Protein AF-0000000085931329 (afdb_homodimer)

Solvent-accessible surface area (backbone atoms only — not comparable to full-atom values): 74551 Å² total; per-residue (Å²): 134,80,75,73,66,80,62,79,72,36,71,82,69,26,70,44,52,67,50,28,52,77,70,71,42,87,63,32,38,32,35,36,33,25,37,26,49,58,40,34,28,82,87,29,65,60,32,45,55,46,50,49,44,38,50,65,68,46,43,51,32,44,46,46,34,52,68,80,90,52,35,64,63,65,48,58,64,44,80,44,73,56,24,38,42,35,24,20,29,91,51,52,35,55,63,52,40,26,46,81,88,66,43,76,44,72,51,24,45,51,21,58,44,22,40,49,81,60,51,55,73,52,26,42,40,50,53,41,40,30,43,36,67,61,39,70,87,50,46,34,36,31,20,38,57,52,41,31,38,28,55,47,61,35,58,36,65,93,75,68,43,59,41,64,22,46,48,71,76,19,64,40,60,31,33,34,32,34,73,43,66,68,44,50,54,54,51,51,51,42,39,73,40,66,49,56,68,87,71,66,76,77,55,43,19,25,32,40,74,40,53,82,92,69,56,73,97,69,65,48,74,43,61,27,32,69,52,34,60,75,30,48,68,45,34,25,48,28,49,40,56,53,65,52,28,61,32,62,70,57,26,48,29,38,36,31,41,39,93,84,43,28,40,37,34,40,37,36,46,76,75,65,50,32,58,54,43,34,46,64,69,61,49,68,56,61,58,42,60,52,72,88,28,52,91,50,65,25,49,54,54,47,72,76,46,64,51,37,41,74,44,35,42,28,37,52,55,53,41,25,67,42,52,50,46,59,34,58,20,44,61,38,35,29,45,37,60,65,54,52,43,51,53,53,54,55,45,57,71,38,88,86,51,85,21,60,36,57,20,57,12,35,76,34,31,72,55,63,57,50,57,37,44,59,36,79,77,60,16,68,75,57,81,83,57,39,49,46,23,68,51,66,42,90,65,51,61,70,69,53,63,69,61,44,50,41,54,54,55,45,50,66,37,82,63,39,75,45,46,27,47,60,37,39,43,57,58,69,58,56,69,66,32,87,69,54,64,50,61,52,47,41,60,69,57,20,48,81,48,49,40,49,32,66,73,35,57,53,34,63,66,29,24,55,56,38,38,35,44,53,45,65,59,52,51,51,46,54,54,50,50,52,51,51,23,53,74,64,72,47,85,66,46,78,45,60,39,40,50,28,51,37,44,41,36,46,69,64,38,30,50,51,35,31,51,50,30,58,76,66,73,53,76,57,82,65,74,41,65,55,63,60,50,51,60,22,58,38,30,46,22,50,74,50,28,24,37,45,80,77,64,44,78,38,55,53,59,81,47,71,64,58,39,49,32,34,46,25,26,62,38,31,72,40,56,90,25,20,58,44,35,50,50,51,26,54,75,63,73,41,60,83,46,45,80,74,47,33,44,71,71,17,52,52,52,43,51,52,52,52,54,54,63,68,59,58,66,53,62,47,68,44,95,88,72,50,61,49,60,66,71,90,74,78,76,82,72,82,72,77,74,90,83,80,92,86,89,92,86,90,94,82,90,83,91,87,87,82,86,88,82,85,90,85,84,90,86,82,90,79,87,82,86,73,87,84,78,86,88,83,132,133,80,75,72,66,82,62,77,73,36,72,82,68,27,71,43,53,67,50,28,51,75,70,70,43,88,62,31,37,32,36,36,33,25,38,26,48,58,39,33,28,80,88,28,65,60,32,45,56,45,51,50,44,39,52,66,68,46,45,51,33,45,46,46,34,52,67,79,91,52,35,64,63,66,48,58,66,44,80,44,72,55,24,36,42,36,24,21,30,90,51,51,35,56,64,53,40,27,45,81,86,68,45,74,44,74,48,23,45,53,22,58,45,23,40,48,82,60,52,54,72,52,25,42,39,51,54,40,39,30,44,38,67,62,38,69,86,51,44,33,36,31,21,38,57,53,40,31,34,29,54,47,60,36,58,35,64,91,74,68,43,59,40,62,20,46,48,73,76,20,63,40,58,31,35,34,32,33,73,44,65,70,45,49,54,53,52,50,52,42,40,74,41,65,49,55,66,88,72,67,78,76,56,43,18,26,32,39,74,41,52,81,92,69,55,73,97,70,65,46,76,41,62,27,31,69,50,35,59,75,29,48,66,44,35,27,49,30,48,41,57,54,65,53,28,62,31,62,68,58,26,48,28,36,34,30,42,39,95,83,42,29,40,37,34,39,36,35,45,77,76,64,50,30,57,55,44,34,44,65,72,61,49,67,55,62,57,40,60,53,73,86,28,52,91,50,65,26,50,56,54,47,71,76,45,63,51,35,43,76,43,34,44,27,36,50,56,53,41,25,70,42,52,52,46,61,33,60,21,41,63,36,36,30,45,37,59,64,52,53,42,52,53,53,56,53,46,56,72,38,88,86,52,86,20,60,36,56,19,57,13,35,75,34,30,71,55,62,58,50,57,37,44,60,37,80,78,58,17,68,75,57,80,82,58,40,51,47,24,68,51,65,42,90,66,52,60,70,70,54,62,69,61,45,50,40,55,54,55,44,51,68,38,84,63,41,75,45,47,26,48,59,36,39,43,57,59,71,59,56,68,65,32,88,68,55,64,49,62,53,46,40,61,66,59,22,48,81,49,51,39,49,32,69,71,36,57,53,35,61,66,31,23,56,59,38,38,36,43,53,47,66,57,52,51,53,48,53,54,50,49,53,52,49,23,53,75,64,72,48,86,66,47,78,46,61,39,41,49,27,52,37,45,41,36,46,69,65,39,31,50,51,35,30,52,50,30,58,76,66,74,52,76,59,83,66,74,41,65,56,63,59,51,52,58,23,58,37,28,44,22,50,74,49,27,24,36,45,79,78,64,44,79,38,55,54,60,79,47,70,65,59,38,50,31,32,46,24,27,62,38,30,72,39,56,90,26,20,58,43,34,50,49,50,25,56,76,63,71,41,61,84,45,45,80,73,47,33,44,71,71,17,52,52,52,44,52,53,52,52,55,52,63,68,59,56,64,57,60,50,67,45,94,86,72,50,61,47,64,58,65,87,71,76,75,79,76,83,76,75,85,83,77,86,93,84,93,88,92,91,91,87,83,90,91,82,83,86,70,92,74,81,85,78,76,88,79,84,81,82,78,87,87,78,81,80,68,79,84,86,132

Structure (mmCIF, N/CA/C/O backbone):
data_AF-0000000085931329-model_v1
#
loop_
_entity.id
_entity.type
_entity.pdbx_description
1 polymer 'UPF0313 protein'
#
loop_
_atom_site.group_PDB
_atom_site.id
_atom_site.type_symbol
_atom_site.label_atom_id
_atom_site.label_alt_id
_atom_site.label_comp_id
_atom_site.label_asym_id
_atom_site.label_entity_id
_atom_site.label_seq_id
_atom_site.pdbx_PDB_ins_code
_atom_site.Cartn_x
_atom_site.Cartn_y
_atom_site.Cartn_z
_atom_site.occupancy
_atom_site.B_iso_or_equiv
_atom_site.auth_seq_id
_atom_site.auth_comp_id
_atom_site.auth_asym_id
_atom_site.auth_atom_id
_atom_site.pdbx_PDB_model_num
ATOM 1 N N . MET A 1 1 ? -0.007 -14.375 39.75 1 17.78 1 MET A N 1
ATOM 2 C CA . MET A 1 1 ? -0.161 -13.125 39 1 17.78 1 MET A CA 1
ATOM 3 C C . MET A 1 1 ? 0.103 -13.344 37.531 1 17.78 1 MET A C 1
ATOM 5 O O . MET A 1 1 ? 1.24 -13.594 37.125 1 17.78 1 MET A O 1
ATOM 9 N N . ASN A 1 2 ? -0.787 -14.07 36.844 1 18.77 2 ASN A N 1
ATOM 10 C CA . ASN A 1 2 ? -0.833 -14.742 35.562 1 18.77 2 ASN A CA 1
ATOM 11 C C . ASN A 1 2 ? -0.604 -13.758 34.406 1 18.77 2 ASN A C 1
ATOM 13 O O . ASN A 1 2 ? -1.369 -12.805 34.25 1 18.77 2 ASN A O 1
ATOM 17 N N . LYS A 1 3 ? 0.726 -13.562 34.156 1 25 3 LYS A N 1
ATOM 18 C CA . LYS A 1 3 ? 1.274 -12.727 33.094 1 25 3 LYS A CA 1
ATOM 19 C C . LYS A 1 3 ? 0.466 -12.875 31.812 1 25 3 LYS A C 1
ATOM 21 O O . LYS A 1 3 ? 0.492 -13.922 31.172 1 25 3 LYS A O 1
ATOM 26 N N . THR A 1 4 ? -0.704 -12.297 31.891 1 25.03 4 THR A N 1
ATOM 27 C CA . THR A 1 4 ? -1.566 -12.266 30.719 1 25.03 4 THR A CA 1
ATOM 28 C C . THR A 1 4 ? -0.787 -11.797 29.5 1 25.03 4 THR A C 1
ATOM 30 O O . THR A 1 4 ? -0.376 -10.641 29.406 1 25.03 4 THR A O 1
ATOM 33 N N . THR A 1 5 ? 0.164 -12.609 29.156 1 28.8 5 THR A N 1
ATOM 34 C CA . THR A 1 5 ? 0.902 -12.438 27.906 1 28.8 5 THR A CA 1
ATOM 35 C C . THR A 1 5 ? -0.007 -11.898 26.797 1 28.8 5 THR A C 1
ATOM 37 O O . THR A 1 5 ? -1.126 -12.383 26.625 1 28.8 5 THR A O 1
ATOM 40 N N . CYS A 1 6 ? -0.047 -10.656 26.734 1 28.83 6 CYS A N 1
ATOM 41 C CA . CYS A 1 6 ? -0.714 -9.953 25.641 1 28.83 6 CYS A CA 1
ATOM 42 C C . CYS A 1 6 ? -0.571 -10.711 24.328 1 28.83 6 CYS A C 1
ATOM 44 O O . CYS A 1 6 ? 0.422 -10.555 23.625 1 28.83 6 CYS A O 1
ATOM 46 N N . THR A 1 7 ? -0.629 -12.023 24.391 1 33.56 7 THR A N 1
ATOM 47 C CA . THR A 1 7 ? -0.738 -12.711 23.094 1 33.56 7 THR A CA 1
ATOM 48 C C . THR A 1 7 ? -1.862 -12.117 22.266 1 33.56 7 THR A C 1
ATOM 50 O O . THR A 1 7 ? -3.031 -12.172 22.641 1 33.56 7 THR A O 1
ATOM 53 N N . ALA A 1 8 ? -1.689 -11.125 21.625 1 38.19 8 ALA A N 1
ATOM 54 C CA . ALA A 1 8 ? -2.605 -10.625 20.609 1 38.19 8 ALA A CA 1
ATOM 55 C C . ALA A 1 8 ? -3.27 -11.781 19.859 1 38.19 8 ALA A C 1
ATOM 57 O O . ALA A 1 8 ? -2.803 -12.18 18.797 1 38.19 8 ALA A O 1
ATOM 58 N N . TYR A 1 9 ? -3.277 -12.977 20.391 1 45.66 9 TYR A N 1
ATOM 59 C CA . TYR A 1 9 ? -4.059 -13.922 19.609 1 45.66 9 TYR A CA 1
ATOM 60 C C . TYR A 1 9 ? -5.426 -13.344 19.25 1 45.66 9 TYR A C 1
ATOM 62 O O . TYR A 1 9 ? -6.18 -12.938 20.125 1 45.66 9 TYR A O 1
ATOM 70 N N . THR A 1 10 ? -5.543 -12.898 17.891 1 61.56 10 THR A N 1
ATOM 71 C CA . THR A 1 10 ? -6.594 -12.297 17.094 1 61.56 10 THR A CA 1
ATOM 72 C C . THR A 1 10 ? -7.84 -13.172 17.078 1 61.56 10 THR A C 1
ATOM 74 O O . THR A 1 10 ? -7.742 -14.398 17.141 1 61.56 10 THR A O 1
ATOM 77 N N . GLU A 1 11 ? -8.898 -12.82 17.609 1 87.44 11 GLU A N 1
ATOM 78 C CA . GLU A 1 11 ? -10.203 -13.477 17.547 1 87.44 11 GLU A CA 1
ATOM 79 C C . GLU A 1 11 ? -10.711 -13.602 16.125 1 87.44 11 GLU A C 1
ATOM 81 O O . GLU A 1 11 ? -10.328 -12.812 15.25 1 87.44 11 GLU A O 1
ATOM 86 N N . PHE A 1 12 ? -11.344 -14.844 15.922 1 96.19 12 PHE A N 1
ATOM 87 C CA . PHE A 1 12 ? -12.008 -15.023 14.633 1 96.19 12 PHE A CA 1
ATOM 88 C C . PHE A 1 12 ? -13.016 -13.906 14.391 1 96.19 12 PHE A C 1
ATOM 90 O O . PHE A 1 12 ? -13.57 -13.344 15.336 1 96.19 12 PHE A O 1
ATOM 97 N N . LEU A 1 13 ? -13.219 -13.617 13.172 1 97.31 13 LEU A N 1
ATOM 98 C CA . LEU A 1 13 ? -14.281 -12.688 12.812 1 97.31 13 LEU A CA 1
ATOM 99 C C . LEU A 1 13 ? -15.656 -13.336 12.984 1 97.31 13 LEU A C 1
ATOM 101 O O . LEU A 1 13 ? -15.766 -14.562 12.977 1 97.31 13 LEU A O 1
ATOM 105 N N . PRO A 1 14 ? -16.703 -12.578 13.156 1 97.44 14 PRO A N 1
ATOM 106 C CA . PRO A 1 14 ? -18.031 -13.109 13.406 1 97.44 14 PRO A CA 1
ATOM 107 C C . PRO A 1 14 ? -18.531 -14.023 12.281 1 97.44 14 PRO A C 1
ATOM 109 O O . PRO A 1 14 ? -18.359 -13.703 11.102 1 97.44 14 PRO A O 1
ATOM 112 N N . ILE A 1 15 ? -19.109 -15.109 12.703 1 98.06 15 ILE A N 1
ATOM 113 C CA . ILE A 1 15 ? -19.703 -16.016 11.727 1 98.06 15 ILE A CA 1
ATOM 114 C C . ILE A 1 15 ? -21.203 -16.141 11.992 1 98.06 15 ILE A C 1
ATOM 116 O O . ILE A 1 15 ? -21.906 -16.891 11.297 1 98.06 15 ILE A O 1
ATOM 120 N N . CYS A 1 16 ? -21.688 -15.469 13.055 1 96.38 16 CYS A N 1
ATOM 121 C CA . CYS A 1 16 ? -23.109 -15.5 13.414 1 96.38 16 CYS A CA 1
ATOM 122 C C . CYS A 1 16 ? -23.5 -14.258 14.203 1 96.38 16 CYS A C 1
ATOM 124 O O . CYS A 1 16 ? -22.641 -13.43 14.531 1 96.38 16 CYS A O 1
ATOM 126 N N . ARG A 1 17 ? -24.766 -14.18 14.484 1 96.19 17 ARG A N 1
ATOM 127 C CA . ARG A 1 17 ? -25.281 -13.023 15.203 1 96.19 17 ARG A CA 1
ATOM 128 C C . ARG A 1 17 ? -24.75 -12.969 16.625 1 96.19 17 ARG A C 1
ATOM 130 O O . ARG A 1 17 ? -24.531 -11.883 17.172 1 96.19 17 ARG A O 1
ATOM 137 N N . GLU A 1 18 ? -24.562 -14.07 17.219 1 95.44 18 GLU A N 1
ATOM 138 C CA . GLU A 1 18 ? -24.031 -14.125 18.578 1 95.44 18 GLU A CA 1
ATOM 139 C C . GLU A 1 18 ? -22.641 -13.508 18.656 1 95.44 18 GLU A C 1
ATOM 141 O O . GLU A 1 18 ? -22.312 -12.797 19.609 1 95.44 18 GLU A O 1
ATOM 146 N N . ASP A 1 19 ? -21.844 -13.812 17.672 1 96.06 19 ASP A N 1
ATOM 147 C CA . ASP A 1 19 ? -20.516 -13.227 17.609 1 96.06 19 ASP A CA 1
ATOM 148 C C . ASP A 1 19 ? -20.578 -11.711 17.5 1 96.06 19 ASP A C 1
ATOM 150 O O . ASP A 1 19 ? -19.766 -11 18.094 1 96.06 19 ASP A O 1
ATOM 154 N N . MET A 1 20 ? -21.547 -11.258 16.688 1 95.69 20 MET A N 1
ATOM 155 C CA . MET A 1 20 ? -21.766 -9.82 16.516 1 95.69 20 MET A CA 1
ATOM 156 C C . MET A 1 20 ? -22.141 -9.164 17.844 1 95.69 20 MET A C 1
ATOM 158 O O . MET A 1 20 ? -21.594 -8.125 18.219 1 95.69 20 MET A O 1
ATOM 162 N N . ALA A 1 21 ? -23.016 -9.812 18.531 1 94.12 21 ALA A N 1
ATOM 163 C CA . ALA A 1 21 ? -23.5 -9.297 19.812 1 94.12 21 ALA A CA 1
ATOM 164 C C . ALA A 1 21 ? -22.359 -9.18 20.828 1 94.12 21 ALA A C 1
ATOM 166 O O . ALA A 1 21 ? -22.297 -8.219 21.594 1 94.12 21 ALA A O 1
ATOM 167 N N . ARG A 1 22 ? -21.516 -10.125 20.797 1 92 22 ARG A N 1
ATOM 168 C CA . ARG A 1 22 ? -20.375 -10.117 21.703 1 92 22 ARG A CA 1
ATOM 169 C C . ARG A 1 22 ? -19.484 -8.906 21.438 1 92 22 ARG A C 1
ATOM 171 O O . ARG A 1 22 ? -18.797 -8.43 22.344 1 92 22 ARG A O 1
ATOM 178 N N . ARG A 1 23 ? -19.562 -8.414 20.188 1 90.62 23 ARG A N 1
ATOM 179 C CA . ARG A 1 23 ? -18.75 -7.262 19.812 1 90.62 23 ARG A CA 1
ATOM 180 C C . ARG A 1 23 ? -19.562 -5.969 19.891 1 90.62 23 ARG A C 1
ATOM 182 O O . ARG A 1 23 ? -19.062 -4.898 19.547 1 90.62 23 ARG A O 1
ATOM 189 N N . GLY A 1 24 ? -20.859 -6.133 20.219 1 90 24 GLY A N 1
ATOM 190 C CA . GLY A 1 24 ? -21.734 -4.977 20.297 1 90 24 GLY A CA 1
ATOM 191 C C . GLY A 1 24 ? -22.156 -4.453 18.922 1 90 24 GLY A C 1
ATOM 192 O O . GLY A 1 24 ? -22.438 -3.266 18.766 1 90 24 GLY A O 1
ATOM 193 N N . TRP A 1 25 ? -22.031 -5.312 17.938 1 93.25 25 TRP A N 1
ATOM 194 C CA . TRP A 1 25 ? -22.375 -4.902 16.578 1 93.25 25 TRP A CA 1
ATOM 195 C C . TRP A 1 25 ? -23.828 -5.246 16.266 1 93.25 25 TRP A C 1
ATOM 197 O O . TRP A 1 25 ? -24.266 -6.379 16.484 1 93.25 25 TRP A O 1
ATOM 207 N N . ASP A 1 26 ? -24.562 -4.293 15.758 1 94.31 26 ASP A N 1
ATOM 208 C CA . ASP A 1 26 ? -25.938 -4.531 15.359 1 94.31 26 ASP A CA 1
ATOM 209 C C . ASP A 1 26 ? -26.047 -4.754 13.852 1 94.31 26 ASP A C 1
ATOM 211 O O . ASP A 1 26 ? -27.047 -5.285 13.367 1 94.31 26 ASP A O 1
ATOM 215 N N . GLU A 1 27 ? -25 -4.297 13.18 1 96.56 27 GLU A N 1
ATOM 216 C CA . GLU A 1 27 ? -24.969 -4.395 11.719 1 96.56 27 GLU A CA 1
ATOM 217 C C . GLU A 1 27 ? -23.531 -4.586 11.219 1 96.56 27 GLU A C 1
ATOM 219 O O . GLU A 1 27 ? -22.578 -4.156 11.875 1 96.56 27 GLU A O 1
ATOM 224 N N . LEU A 1 28 ? -23.438 -5.355 10.172 1 98.06 28 LEU A N 1
ATOM 225 C CA . LEU A 1 28 ? -22.141 -5.496 9.516 1 98.06 28 LEU A CA 1
ATOM 226 C C . LEU A 1 28 ? -22.031 -4.539 8.336 1 98.06 28 LEU A C 1
ATOM 228 O O . LEU A 1 28 ? -23.031 -4.195 7.707 1 98.06 28 LEU A O 1
ATOM 232 N N . ASP A 1 29 ? -20.828 -4.105 8.109 1 98.06 29 ASP A N 1
ATOM 233 C CA . ASP A 1 29 ? -20.562 -3.32 6.91 1 98.06 29 ASP A CA 1
ATOM 234 C C . ASP A 1 29 ? -20.469 -4.215 5.68 1 98.06 29 ASP A C 1
ATOM 236 O O . ASP A 1 29 ? -21.062 -3.92 4.645 1 98.06 29 ASP A O 1
ATOM 240 N N . PHE A 1 30 ? -19.719 -5.277 5.805 1 98.75 30 PHE A N 1
ATOM 241 C CA . PHE A 1 30 ? -19.516 -6.215 4.711 1 98.75 30 PHE A CA 1
ATOM 242 C C . PHE A 1 30 ? -19.594 -7.652 5.207 1 98.75 30 PHE A C 1
ATOM 244 O O . PHE A 1 30 ? -19.281 -7.93 6.367 1 98.75 30 PHE A O 1
ATOM 251 N N . VAL A 1 31 ? -19.984 -8.523 4.344 1 98.88 31 VAL A N 1
ATOM 252 C CA . VAL A 1 31 ? -19.891 -9.961 4.559 1 98.88 31 VAL A CA 1
ATOM 253 C C . VAL A 1 31 ? -18.984 -10.586 3.502 1 98.88 31 VAL A C 1
ATOM 255 O O . VAL A 1 31 ? -19.141 -10.32 2.307 1 98.88 31 VAL A O 1
ATOM 258 N N . VAL A 1 32 ? -18.031 -11.32 3.922 1 98.81 32 VAL A N 1
ATOM 259 C CA . VAL A 1 32 ? -17.141 -12.031 3.014 1 98.81 32 VAL A CA 1
ATOM 260 C C . VAL A 1 32 ? -17.547 -13.5 2.936 1 98.81 32 VAL A C 1
ATOM 262 O O . VAL A 1 32 ? -17.562 -14.195 3.953 1 98.81 32 VAL A O 1
ATOM 265 N N . VAL A 1 33 ? -17.859 -13.938 1.744 1 98.75 33 VAL A N 1
ATOM 266 C CA . VAL A 1 33 ? -18.344 -15.297 1.517 1 98.75 33 VAL A CA 1
ATOM 267 C C . VAL A 1 33 ? -17.266 -16.125 0.809 1 98.75 33 VAL A C 1
ATOM 269 O O . VAL A 1 33 ? -16.609 -15.625 -0.113 1 98.75 33 VAL A O 1
ATOM 272 N N . GLY A 1 34 ? -17.062 -17.359 1.241 1 97.69 34 GLY A N 1
ATOM 273 C CA . GLY A 1 34 ? -16.078 -18.234 0.606 1 97.69 34 GLY A CA 1
ATOM 274 C C . GLY A 1 34 ? -16.578 -19.641 0.412 1 97.69 34 GLY A C 1
ATOM 275 O O . GLY A 1 34 ? -17.438 -20.125 1.157 1 97.69 34 GLY A O 1
ATOM 276 N N . GLY A 1 35 ? -15.969 -20.312 -0.555 1 97.5 35 GLY A N 1
ATOM 277 C CA . GLY A 1 35 ? -16.344 -21.688 -0.834 1 97.5 35 GLY A CA 1
ATOM 278 C C . GLY A 1 35 ? -15.633 -22.688 0.055 1 97.5 35 GLY A C 1
ATOM 279 O O . GLY A 1 35 ? -15.977 -23.875 0.061 1 97.5 35 GLY A O 1
ATOM 280 N N . ASP A 1 36 ? -14.688 -22.25 0.856 1 98.06 36 ASP A N 1
ATOM 281 C CA . ASP A 1 36 ? -13.953 -23.109 1.78 1 98.06 36 ASP A CA 1
ATOM 282 C C . ASP A 1 36 ? -14.484 -22.969 3.205 1 98.06 36 ASP A C 1
A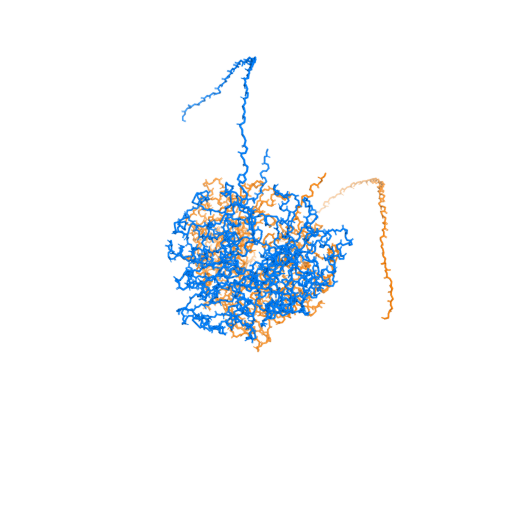TOM 284 O O . ASP A 1 36 ? -15.125 -21.969 3.533 1 98.06 36 ASP A O 1
ATOM 288 N N . ALA A 1 37 ? -14.18 -24 3.998 1 98.44 37 ALA A N 1
ATOM 289 C CA . ALA A 1 37 ? -14.359 -23.828 5.434 1 98.44 37 ALA A CA 1
ATOM 290 C C . ALA A 1 37 ? -13.539 -22.641 5.949 1 98.44 37 ALA A C 1
ATOM 292 O O . ALA A 1 37 ? -12.586 -22.219 5.297 1 98.44 37 ALA A O 1
ATOM 293 N N . TYR A 1 38 ? -13.977 -22.094 7.105 1 98.12 38 TYR A N 1
ATOM 294 C CA . TYR A 1 38 ? -13.312 -20.891 7.621 1 98.12 38 TYR A CA 1
ATOM 295 C C . TYR A 1 38 ? -11.969 -21.25 8.25 1 98.12 38 TYR A C 1
ATOM 297 O O . TYR A 1 38 ? -11.906 -21.734 9.383 1 98.12 38 TYR A O 1
ATOM 305 N N . VAL A 1 39 ? -10.914 -21.031 7.559 1 98.06 39 VAL A N 1
ATOM 306 C CA . VAL A 1 39 ? -9.539 -21.094 8.031 1 98.06 39 VAL A CA 1
ATOM 307 C C . VAL A 1 39 ? -8.922 -19.688 8.008 1 98.06 39 VAL A C 1
ATOM 309 O O . VAL A 1 39 ? -8.797 -19.078 6.949 1 98.06 39 VAL A O 1
ATOM 312 N N . ASP A 1 40 ? -8.633 -19.172 9.164 1 97.38 40 ASP A N 1
ATOM 313 C CA . ASP A 1 40 ? -8.094 -17.812 9.305 1 97.38 40 ASP A CA 1
ATOM 314 C C . ASP A 1 40 ? -6.574 -17.812 9.188 1 97.38 40 ASP A C 1
ATOM 316 O O . ASP A 1 40 ? -5.871 -17.625 10.188 1 97.38 40 ASP A O 1
ATOM 320 N N . HIS A 1 41 ? -6.125 -18.016 7.98 1 97.44 41 HIS A N 1
ATOM 321 C CA . HIS A 1 41 ? -4.715 -18.141 7.629 1 97.44 41 HIS A CA 1
ATOM 322 C C . HIS A 1 41 ? -4.395 -17.359 6.359 1 97.44 41 HIS A C 1
ATOM 324 O O . HIS A 1 41 ? -5.211 -17.297 5.438 1 97.44 41 HIS A O 1
ATOM 330 N N . PRO A 1 42 ? -3.215 -16.734 6.273 1 96.69 42 PRO A N 1
ATOM 331 C CA . PRO A 1 42 ? -2.895 -15.867 5.137 1 96.69 42 PRO A CA 1
ATOM 332 C C . PRO A 1 42 ? -2.709 -16.641 3.838 1 96.69 42 PRO A C 1
ATOM 334 O O . PRO A 1 42 ? -2.428 -16.062 2.793 1 96.69 42 PRO A O 1
ATOM 337 N N . SER A 1 43 ? -2.865 -17.938 3.809 1 96.56 43 SER A N 1
ATOM 338 C CA . SER A 1 43 ? -2.877 -18.719 2.578 1 96.56 43 SER A CA 1
ATOM 339 C C . SER A 1 43 ? -4.293 -18.875 2.033 1 96.56 43 SER A C 1
ATOM 341 O O . SER A 1 43 ? -4.492 -19.469 0.966 1 96.56 43 SER A O 1
ATOM 343 N N . PHE A 1 44 ? -5.246 -18.359 2.732 1 97.5 44 PHE A N 1
ATOM 344 C CA . PHE A 1 44 ? -6.641 -18.422 2.305 1 97.5 44 PHE A CA 1
ATOM 345 C C . PHE A 1 44 ? -7.145 -17.047 1.89 1 97.5 44 PHE A C 1
ATOM 347 O O . PHE A 1 44 ? -7.098 -16.109 2.678 1 97.5 44 PHE A O 1
ATOM 354 N N . GLY A 1 45 ? -7.691 -16.984 0.678 1 97.06 45 GLY A N 1
ATOM 355 C CA . GLY A 1 45 ? -8.156 -15.719 0.145 1 97.06 45 GLY A CA 1
ATOM 356 C C . GLY A 1 45 ? -9.234 -15.07 1.002 1 97.06 45 GLY A C 1
ATOM 357 O O . GLY A 1 45 ? -9.203 -13.859 1.228 1 97.06 45 GLY A O 1
ATOM 358 N N . THR A 1 46 ? -10.164 -15.852 1.529 1 97.94 46 THR A N 1
ATOM 359 C CA . THR A 1 46 ? -11.25 -15.344 2.371 1 97.94 46 THR A CA 1
ATOM 360 C C . THR A 1 46 ? -10.688 -14.672 3.623 1 97.94 46 THR A C 1
ATOM 362 O O . THR A 1 46 ? -11.164 -13.617 4.035 1 97.94 46 THR A O 1
ATOM 365 N N . ALA A 1 47 ? -9.68 -15.281 4.188 1 98.12 47 ALA A N 1
ATOM 366 C CA . ALA A 1 47 ? -9.062 -14.727 5.387 1 98.12 47 ALA A CA 1
ATOM 367 C C . ALA A 1 47 ? -8.344 -13.414 5.078 1 98.12 47 ALA A C 1
ATOM 369 O O . ALA A 1 47 ? -8.469 -12.445 5.828 1 98.12 47 ALA A O 1
ATOM 370 N N . ILE A 1 48 ? -7.637 -13.359 4 1 98 48 ILE A N 1
ATOM 371 C CA . ILE A 1 48 ? -6.879 -12.164 3.635 1 98 48 ILE A CA 1
ATOM 372 C C . ILE A 1 48 ? -7.832 -10.992 3.416 1 98 48 ILE A C 1
ATOM 374 O O . ILE A 1 48 ? -7.648 -9.914 3.99 1 98 48 ILE A O 1
ATOM 378 N N . ILE A 1 49 ? -8.859 -11.219 2.621 1 98.38 49 ILE A N 1
ATOM 379 C CA . ILE A 1 49 ? -9.773 -10.141 2.246 1 98.38 49 ILE A CA 1
ATOM 380 C C . ILE A 1 49 ? -10.555 -9.68 3.475 1 98.38 49 ILE A C 1
ATOM 382 O O . ILE A 1 49 ? -10.727 -8.477 3.688 1 98.38 49 ILE A O 1
ATOM 386 N N . SER A 1 50 ? -11.008 -10.57 4.32 1 98.38 50 SER A N 1
ATOM 387 C CA . SER A 1 50 ? -11.781 -10.195 5.5 1 98.38 50 SER A CA 1
ATOM 388 C C . SER A 1 50 ? -10.922 -9.438 6.508 1 98.38 50 SER A C 1
ATOM 390 O O . SER A 1 50 ? -11.359 -8.422 7.059 1 98.38 50 SER A O 1
ATOM 392 N N . ARG A 1 51 ? -9.703 -9.922 6.734 1 97.44 51 ARG A N 1
ATOM 393 C CA . ARG A 1 51 ? -8.805 -9.258 7.668 1 97.44 51 ARG A CA 1
ATOM 394 C C . ARG A 1 51 ? -8.406 -7.875 7.156 1 97.44 51 ARG A C 1
ATOM 396 O O . ARG A 1 51 ? -8.211 -6.949 7.945 1 97.44 51 ARG A O 1
ATOM 403 N N . LEU A 1 52 ? -8.227 -7.812 5.883 1 96.81 52 LEU A N 1
ATOM 404 C CA . LEU A 1 52 ? -7.891 -6.523 5.289 1 96.81 52 LEU A CA 1
ATOM 405 C C . LEU A 1 52 ? -9.023 -5.52 5.504 1 96.81 52 LEU A C 1
ATOM 407 O O . LEU A 1 52 ? -8.773 -4.359 5.848 1 96.81 52 LEU A O 1
ATOM 411 N N . LEU A 1 53 ? -10.258 -5.914 5.246 1 97.44 53 LEU A N 1
ATOM 412 C CA . LEU A 1 53 ? -11.414 -5.059 5.484 1 97.44 53 LEU A CA 1
ATOM 413 C C . LEU A 1 53 ? -11.508 -4.66 6.953 1 97.44 53 LEU A C 1
ATOM 415 O O . LEU A 1 53 ? -11.781 -3.502 7.27 1 97.44 53 LEU A O 1
ATOM 419 N N . GLU A 1 54 ? -11.25 -5.609 7.793 1 95.44 54 GLU A N 1
ATOM 420 C CA . GLU A 1 54 ? -11.227 -5.316 9.219 1 95.44 54 GLU A CA 1
ATOM 421 C C . GLU A 1 54 ? -10.156 -4.273 9.555 1 95.44 54 GLU A C 1
ATOM 423 O O . GLU A 1 54 ? -10.406 -3.346 10.32 1 95.44 54 GLU A O 1
ATOM 428 N N . ALA A 1 55 ? -9.008 -4.492 8.953 1 91.81 55 ALA A N 1
ATOM 429 C CA . ALA A 1 55 ? -7.895 -3.572 9.188 1 91.81 55 ALA A CA 1
ATOM 430 C C . ALA A 1 55 ? -8.25 -2.16 8.734 1 91.81 55 ALA A C 1
ATOM 432 O O . ALA A 1 55 ? -7.75 -1.179 9.289 1 91.81 55 ALA A O 1
ATOM 433 N N . GLU A 1 56 ? -9.078 -2.053 7.734 1 91.25 56 GLU A N 1
ATOM 434 C CA . GLU A 1 56 ? -9.523 -0.759 7.223 1 91.25 56 GLU A CA 1
ATOM 435 C C . GLU A 1 56 ? -10.609 -0.16 8.109 1 91.25 56 GLU A C 1
ATOM 437 O O . GLU A 1 56 ? -11.055 0.965 7.879 1 91.25 56 GLU A O 1
ATOM 442 N N . GLY A 1 57 ? -11.125 -0.962 9.164 1 87.56 57 GLY A N 1
ATOM 443 C CA . GLY A 1 57 ? -12.031 -0.425 10.156 1 87.56 57 GLY A CA 1
ATOM 444 C C . GLY A 1 57 ? -13.477 -0.846 9.938 1 87.56 57 GLY A C 1
ATOM 445 O O . GLY A 1 57 ? -14.375 -0.38 10.633 1 87.56 57 GLY A O 1
ATOM 446 N N . TYR A 1 58 ? -13.711 -1.733 9.039 1 94.75 58 TYR A N 1
ATOM 447 C CA . TYR A 1 58 ? -15.078 -2.15 8.75 1 94.75 58 TYR A CA 1
ATOM 448 C C . TYR A 1 58 ? -15.508 -3.285 9.672 1 94.75 58 TYR A C 1
ATOM 450 O O . TYR A 1 58 ? -14.672 -4.066 10.133 1 94.75 58 TYR A O 1
ATOM 458 N N . ARG A 1 59 ? -16.781 -3.279 9.992 1 95.81 59 ARG A N 1
ATOM 459 C CA . ARG A 1 59 ? -17.391 -4.438 10.648 1 95.81 59 ARG A CA 1
ATOM 460 C C . ARG A 1 59 ? -17.641 -5.559 9.648 1 95.81 59 ARG A C 1
ATOM 462 O O . ARG A 1 59 ? -18.5 -5.438 8.781 1 95.81 59 ARG A O 1
ATOM 469 N N . VAL A 1 60 ? -16.922 -6.707 9.844 1 98.19 60 VAL A N 1
ATOM 470 C CA . VAL A 1 60 ? -16.906 -7.73 8.805 1 98.19 60 VAL A CA 1
ATOM 471 C C . VAL A 1 60 ? -17.375 -9.062 9.383 1 98.19 60 VAL A C 1
ATOM 473 O O . VAL A 1 60 ? -17.016 -9.422 10.5 1 98.19 60 VAL A O 1
ATOM 476 N N . GLY A 1 61 ? -18.234 -9.711 8.688 1 98.56 61 GLY A N 1
ATOM 477 C CA . GLY A 1 61 ? -18.578 -11.102 8.961 1 98.56 61 GLY A CA 1
ATOM 478 C C . GLY A 1 61 ? -18.078 -12.062 7.898 1 98.56 61 GLY A C 1
ATOM 479 O O . GLY A 1 61 ? -17.906 -11.68 6.738 1 98.56 61 GLY A O 1
ATOM 480 N N . VAL A 1 62 ? -17.859 -13.305 8.305 1 98.62 62 VAL A N 1
ATOM 481 C CA . VAL A 1 62 ? -17.406 -14.328 7.371 1 98.62 62 VAL A CA 1
ATOM 482 C C . VAL A 1 62 ? -18.469 -15.406 7.219 1 98.62 62 VAL A C 1
ATOM 484 O O . VAL A 1 62 ? -18.922 -15.992 8.211 1 98.62 62 VAL A O 1
ATOM 487 N N . LEU A 1 63 ? -18.922 -15.586 6.062 1 98.62 63 LEU A N 1
ATOM 488 C CA . LEU A 1 63 ? -19.844 -16.656 5.703 1 98.62 63 LEU A CA 1
ATOM 489 C C . LEU A 1 63 ? -19.141 -17.734 4.902 1 98.62 63 LEU A C 1
ATOM 491 O O . LEU A 1 63 ? -19.094 -17.688 3.67 1 98.62 63 LEU A O 1
ATOM 495 N N . ALA A 1 64 ? -18.672 -18.75 5.594 1 98 64 ALA A N 1
ATOM 496 C CA . ALA A 1 64 ? -17.859 -19.797 4.977 1 98 64 ALA A CA 1
ATOM 497 C C . ALA A 1 64 ? -18.734 -21 4.602 1 98 64 ALA A C 1
ATOM 499 O O . ALA A 1 64 ? -19.453 -21.547 5.438 1 98 64 ALA A O 1
ATOM 500 N N . GLN A 1 65 ? -18.641 -21.375 3.361 1 96.88 65 GLN A N 1
ATOM 501 C CA . GLN A 1 65 ? -19.312 -22.547 2.822 1 96.88 65 GLN A CA 1
ATOM 502 C C . GLN A 1 65 ? -20.781 -22.562 3.215 1 96.88 65 GLN A C 1
ATOM 504 O O . GLN A 1 65 ? -21.266 -23.547 3.781 1 96.88 65 GLN A O 1
ATOM 509 N N . PRO A 1 66 ? -21.531 -21.625 2.818 1 97.5 66 PRO A N 1
ATOM 510 C CA . PRO A 1 66 ? -22.953 -21.594 3.152 1 97.5 66 PRO A CA 1
ATOM 511 C C . PRO A 1 66 ? -23.75 -22.672 2.436 1 97.5 66 PRO A C 1
ATOM 513 O O . PRO A 1 66 ? -23.328 -23.172 1.384 1 97.5 66 PRO A O 1
ATOM 516 N N . ARG A 1 67 ? -24.906 -22.969 3.043 1 94.81 67 ARG A N 1
ATOM 517 C CA . ARG A 1 67 ? -25.859 -23.812 2.322 1 94.81 67 ARG A CA 1
ATOM 518 C C . ARG A 1 67 ? -26.281 -23.156 1.011 1 94.81 67 ARG A C 1
ATOM 520 O O . ARG A 1 67 ? -26.375 -21.922 0.924 1 94.81 67 ARG A O 1
ATOM 527 N N . TYR A 1 68 ? -26.453 -24.031 -0.003 1 95.56 68 TYR A N 1
ATOM 528 C CA . TYR A 1 68 ? -26.641 -23.406 -1.311 1 95.56 68 TYR A CA 1
ATOM 529 C C . TYR A 1 68 ? -27.969 -23.844 -1.932 1 95.56 68 TYR A C 1
ATOM 531 O O . TYR A 1 68 ? -28.219 -23.594 -3.115 1 95.56 68 TYR A O 1
ATOM 539 N N . THR A 1 69 ? -28.828 -24.438 -1.147 1 94.56 69 THR A N 1
ATOM 540 C CA . THR A 1 69 ? -30.141 -24.844 -1.647 1 94.56 69 THR A CA 1
ATOM 541 C C . THR A 1 69 ? -31.125 -23.688 -1.557 1 94.56 69 THR A C 1
ATOM 543 O O . THR A 1 69 ? -32.188 -23.703 -2.201 1 94.56 69 THR A O 1
ATOM 546 N N . ASP A 1 70 ? -30.812 -22.734 -0.758 1 95.44 70 ASP A N 1
ATOM 547 C CA . ASP A 1 70 ? -31.578 -21.516 -0.611 1 95.44 70 ASP A CA 1
ATOM 548 C C . ASP A 1 70 ? -30.703 -20.359 -0.134 1 95.44 70 ASP A C 1
ATOM 550 O O . ASP A 1 70 ? -29.5 -20.547 0.096 1 95.44 70 ASP A O 1
ATOM 554 N N . CYS A 1 71 ? -31.25 -19.219 -0.012 1 97.38 71 CYS A N 1
ATOM 555 C CA . CYS A 1 71 ? -30.438 -18.047 0.284 1 97.38 71 CYS A CA 1
ATOM 556 C C . CYS A 1 71 ? -30.5 -17.703 1.767 1 97.38 71 CYS A C 1
ATOM 558 O O . CYS A 1 71 ? -30.141 -16.594 2.162 1 97.38 71 CYS A O 1
ATOM 560 N N . GLU A 1 72 ? -31 -18.547 2.703 1 97.38 72 GLU A N 1
ATOM 561 C CA . GLU A 1 72 ? -31.234 -18.234 4.109 1 97.38 72 GLU A CA 1
ATOM 562 C C . GLU A 1 72 ? -29.922 -17.938 4.836 1 97.38 72 GLU A C 1
ATOM 564 O O . GLU A 1 72 ? -29.875 -17.062 5.695 1 97.38 72 GLU A O 1
ATOM 569 N N . ASP A 1 73 ? -28.875 -18.688 4.535 1 97.75 73 ASP A N 1
ATOM 570 C CA . ASP A 1 73 ? -27.578 -18.453 5.18 1 97.75 73 ASP A CA 1
ATOM 571 C C . ASP A 1 73 ? -27.078 -17.031 4.91 1 97.75 7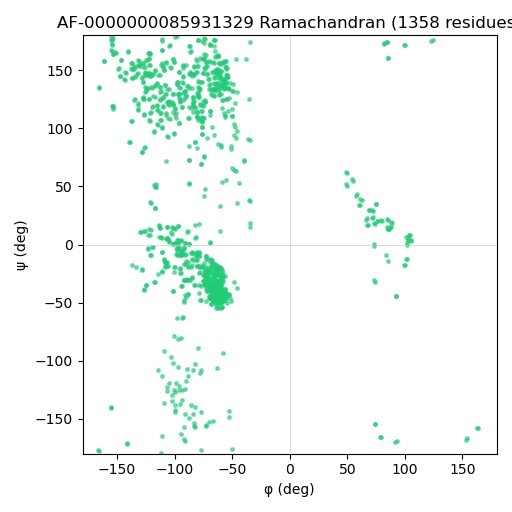3 ASP A C 1
ATOM 573 O O . ASP A 1 73 ? -26.359 -16.469 5.727 1 97.75 73 ASP A O 1
ATOM 577 N N . PHE A 1 74 ? -27.406 -16.484 3.812 1 98.44 74 PHE A N 1
ATOM 578 C CA . PHE A 1 74 ? -26.953 -15.148 3.432 1 98.44 74 PHE A CA 1
ATOM 579 C C . PHE A 1 74 ? -27.672 -14.078 4.246 1 98.44 74 PHE A C 1
ATOM 581 O O . PHE A 1 74 ? -27.25 -12.922 4.266 1 98.44 74 PHE A O 1
ATOM 588 N N . LYS A 1 75 ? -28.719 -14.477 4.938 1 97.88 75 LYS A N 1
ATOM 589 C CA . LYS A 1 75 ? -29.5 -13.555 5.758 1 97.88 75 LYS A CA 1
ATOM 590 C C . LYS A 1 75 ? -29.109 -13.672 7.23 1 97.88 75 LYS A C 1
ATOM 592 O O . LYS A 1 75 ? -29.609 -12.922 8.07 1 97.88 75 LYS A O 1
ATOM 597 N N . ARG A 1 76 ? -28.156 -14.523 7.535 1 96.06 76 ARG A N 1
ATOM 598 C CA . ARG A 1 76 ? -27.828 -14.914 8.898 1 96.06 76 ARG A CA 1
ATOM 599 C C . ARG A 1 76 ? -27.359 -13.719 9.711 1 96.06 76 ARG A C 1
ATOM 601 O O . ARG A 1 76 ? -27.594 -13.641 10.922 1 96.06 76 ARG A O 1
ATOM 608 N N . PHE A 1 77 ? -26.688 -12.742 9.133 1 97.31 77 PHE A N 1
ATOM 609 C CA . PHE A 1 77 ? -26.125 -11.586 9.82 1 97.31 77 PHE A CA 1
ATOM 610 C C . PHE A 1 77 ? -27.078 -10.406 9.789 1 97.31 77 PHE A C 1
ATOM 612 O O . PHE A 1 77 ? -26.844 -9.391 10.445 1 97.31 77 PHE A O 1
ATOM 619 N N . GLY A 1 78 ? -28.188 -10.539 8.992 1 96.88 78 GLY A N 1
ATOM 620 C CA . GLY A 1 78 ? -28.922 -9.367 8.539 1 96.88 78 GLY A CA 1
ATOM 621 C C . GLY A 1 78 ? -28.328 -8.742 7.285 1 96.88 78 GLY A C 1
ATOM 622 O O . GLY A 1 78 ? -27.297 -9.219 6.773 1 96.88 78 GLY A O 1
ATOM 623 N N . LYS A 1 79 ? -29.016 -7.762 6.766 1 97.69 79 LYS A N 1
ATOM 624 C CA . LYS A 1 79 ? -28.547 -7.078 5.559 1 97.69 79 LYS A CA 1
ATOM 625 C C . LYS A 1 79 ? -27.297 -6.262 5.836 1 97.69 79 LYS A C 1
ATOM 627 O O . LYS A 1 79 ? -27.312 -5.348 6.664 1 97.69 79 LYS A O 1
ATOM 632 N N . PRO A 1 80 ? -26.141 -6.641 5.223 1 98.12 80 PRO A N 1
ATOM 633 C CA . PRO A 1 80 ? -24.969 -5.785 5.402 1 98.12 80 PRO A CA 1
ATOM 634 C C . PRO A 1 80 ? -25.172 -4.379 4.848 1 98.12 80 PRO A C 1
ATOM 636 O O . PRO A 1 80 ? -25.906 -4.191 3.883 1 98.12 80 PRO A O 1
ATOM 639 N N . LYS A 1 81 ? -24.453 -3.467 5.332 1 97.75 81 LYS A N 1
ATOM 640 C CA . LYS A 1 81 ? -24.641 -2.059 4.996 1 97.75 81 LYS A CA 1
ATOM 641 C C . LYS A 1 81 ? -24.188 -1.767 3.57 1 97.75 81 LYS A C 1
ATOM 643 O O . LYS A 1 81 ? -24.828 -0.985 2.859 1 97.75 81 LYS A O 1
ATOM 648 N N . TYR A 1 82 ? -23.047 -2.387 3.158 1 98 82 TYR A N 1
ATOM 649 C CA . TYR A 1 82 ? -22.453 -1.94 1.903 1 98 82 TYR A CA 1
ATOM 650 C C . TYR A 1 82 ? -22.438 -3.066 0.877 1 98 82 TYR A C 1
ATOM 652 O O . TYR A 1 82 ? -22.422 -2.814 -0.33 1 98 82 TYR A O 1
ATOM 660 N N . GLY A 1 83 ? -22.297 -4.352 1.3 1 98.56 83 GLY A N 1
ATOM 661 C CA . GLY A 1 83 ? -22.391 -5.391 0.286 1 98.56 83 GLY A CA 1
ATOM 662 C C . GLY A 1 83 ? -21.641 -6.652 0.66 1 98.56 83 GLY A C 1
ATOM 663 O O . GLY A 1 83 ? -21.297 -6.859 1.828 1 98.56 83 GLY A O 1
ATOM 664 N N . PHE A 1 84 ? -21.453 -7.555 -0.373 1 98.81 84 PHE A N 1
ATOM 665 C CA . PHE A 1 84 ? -20.781 -8.844 -0.234 1 98.81 84 PHE A CA 1
ATOM 666 C C . PHE A 1 84 ? -19.5 -8.875 -1.055 1 98.81 84 PHE A C 1
ATOM 668 O O . PHE A 1 84 ? -19.453 -8.336 -2.162 1 98.81 84 PHE A O 1
ATOM 675 N N . PHE A 1 85 ? -18.484 -9.43 -0.493 1 98.88 85 PHE A N 1
ATOM 676 C CA . PHE A 1 85 ? -17.328 -9.93 -1.243 1 98.88 85 PHE A CA 1
ATOM 677 C C . PHE A 1 85 ? -17.359 -11.453 -1.316 1 98.88 85 PHE A C 1
ATOM 679 O O . PHE A 1 85 ? -17.406 -12.133 -0.286 1 98.88 85 PHE A O 1
ATOM 686 N N . ILE A 1 86 ? -17.344 -12 -2.537 1 98.81 86 ILE A N 1
ATOM 687 C CA . ILE A 1 86 ? -17.578 -13.438 -2.67 1 98.81 86 ILE A CA 1
ATOM 688 C C . ILE A 1 86 ? -16.422 -14.07 -3.451 1 98.81 86 ILE A C 1
ATOM 690 O O . ILE A 1 86 ? -15.969 -13.523 -4.457 1 98.81 86 ILE A O 1
ATOM 694 N N . GLY A 1 87 ? -15.922 -15.188 -2.988 1 97.38 87 GLY A N 1
ATOM 695 C CA . GLY A 1 87 ? -14.969 -16.047 -3.688 1 97.38 87 GLY A CA 1
ATOM 696 C C . GLY A 1 87 ? -15.367 -17.5 -3.674 1 97.38 87 GLY A C 1
ATOM 697 O O . GLY A 1 87 ? -16.031 -17.969 -2.744 1 97.38 87 GLY A O 1
ATOM 698 N N . GLY A 1 88 ? -14.852 -18.25 -4.59 1 96.25 88 GLY A N 1
ATOM 699 C CA . GLY A 1 88 ? -15.25 -19.641 -4.73 1 96.25 88 GLY A CA 1
ATOM 700 C C . GLY A 1 88 ? -14.391 -20.594 -3.922 1 96.25 88 GLY A C 1
ATOM 701 O O . GLY A 1 88 ? -14.695 -21.797 -3.83 1 96.25 88 GLY A O 1
ATOM 702 N N . GLY A 1 89 ? -13.305 -20.109 -3.359 1 95.5 89 GLY A N 1
ATOM 703 C CA . GLY A 1 89 ? -12.398 -20.953 -2.6 1 95.5 89 GLY A CA 1
ATOM 704 C C . GLY A 1 89 ? -10.977 -20.906 -3.107 1 95.5 89 GLY A C 1
ATOM 705 O O . GLY A 1 89 ? -10.688 -20.266 -4.113 1 95.5 89 GLY A O 1
ATOM 706 N N . ASN A 1 90 ? -10.062 -21.641 -2.357 1 95.06 90 ASN A N 1
ATOM 707 C CA . ASN A 1 90 ? -8.648 -21.641 -2.688 1 95.06 90 ASN A CA 1
ATOM 708 C C . ASN A 1 90 ? -8.359 -22.531 -3.896 1 95.06 90 ASN A C 1
ATOM 710 O O . ASN A 1 90 ? -7.297 -22.422 -4.516 1 95.06 90 ASN A O 1
ATOM 714 N N . VAL A 1 91 ? -9.266 -23.391 -4.168 1 94.38 91 VAL A N 1
ATOM 715 C CA . VAL A 1 91 ? -9.227 -24.219 -5.371 1 94.38 91 VAL A CA 1
ATOM 716 C C . VAL A 1 91 ? -10.523 -24.062 -6.156 1 94.38 91 VAL A C 1
ATOM 718 O O . VAL A 1 91 ? -11.578 -23.797 -5.578 1 94.38 91 VAL A O 1
ATOM 721 N N . ASP A 1 92 ? -10.391 -24.125 -7.457 1 95.38 92 ASP A N 1
ATOM 722 C CA . ASP A 1 92 ? -11.594 -24.125 -8.289 1 95.38 92 ASP A CA 1
ATOM 723 C C . ASP A 1 92 ? -12.57 -25.203 -7.852 1 95.38 92 ASP A C 1
ATOM 725 O O . ASP A 1 92 ? -12.172 -26.359 -7.629 1 95.38 92 ASP A O 1
ATOM 729 N N . SER A 1 93 ? -13.859 -24.922 -7.711 1 96.88 93 SER A N 1
ATOM 730 C CA . SER A 1 93 ? -14.844 -25.859 -7.191 1 96.88 93 SER A CA 1
ATOM 731 C C . SER A 1 93 ? -14.945 -27.094 -8.07 1 96.88 93 SER A C 1
ATOM 733 O O . SER A 1 93 ? -15.109 -28.203 -7.566 1 96.88 93 SER A O 1
ATOM 735 N N . MET A 1 94 ? -14.844 -26.922 -9.375 1 96.88 94 MET A N 1
ATOM 736 C CA . MET A 1 94 ? -14.938 -28.047 -10.289 1 96.88 94 MET A CA 1
ATOM 737 C C . MET A 1 94 ? -13.742 -28.984 -10.133 1 96.88 94 MET A C 1
ATOM 739 O O . MET A 1 94 ? -13.883 -30.203 -10.219 1 96.88 94 MET A O 1
ATOM 743 N N . VAL A 1 95 ? -12.562 -28.406 -9.93 1 95.12 95 VAL A N 1
ATOM 744 C CA . VAL A 1 95 ? -11.352 -29.188 -9.711 1 95.12 95 VAL A CA 1
ATOM 745 C C . VAL A 1 95 ? -11.43 -29.906 -8.367 1 95.12 95 VAL A C 1
ATOM 747 O O . VAL A 1 95 ? -10.961 -31.047 -8.234 1 95.12 95 VAL A O 1
ATOM 750 N N . SER A 1 96 ? -12.023 -29.266 -7.422 1 95.12 96 SER A N 1
ATOM 751 C CA . SER A 1 96 ? -12.203 -29.859 -6.105 1 95.12 96 SER A CA 1
ATOM 752 C C . SER A 1 96 ? -13.172 -31.047 -6.164 1 95.12 96 SER A C 1
ATOM 754 O O . SER A 1 96 ? -13.008 -32.031 -5.43 1 95.12 96 SER A O 1
ATOM 756 N N . HIS A 1 97 ? -14.117 -31.016 -6.996 1 96.31 97 HIS A N 1
ATOM 757 C CA . HIS A 1 97 ? -15.203 -31.984 -7.016 1 96.31 97 HIS A CA 1
ATOM 758 C C . HIS A 1 97 ? -14.875 -33.156 -7.941 1 96.31 97 HIS A C 1
ATOM 760 O O . HIS A 1 97 ? -15.344 -34.281 -7.723 1 96.31 97 HIS A O 1
ATOM 766 N N . TYR A 1 98 ? -14.078 -32.875 -9.008 1 95.5 98 TYR A N 1
ATOM 767 C CA . TYR A 1 98 ? -13.953 -33.875 -10.055 1 95.5 98 TYR A CA 1
ATOM 768 C C . TYR A 1 98 ? -12.492 -34.094 -10.43 1 95.5 98 TYR A C 1
ATOM 770 O O . TYR A 1 98 ? -11.703 -33.156 -10.445 1 95.5 98 TYR A O 1
ATOM 778 N N . SER A 1 99 ? -12.195 -35.312 -10.789 1 91.5 99 SER A N 1
ATOM 779 C CA . SER A 1 99 ? -10.922 -35.656 -11.43 1 91.5 99 SER A CA 1
ATOM 780 C C . SER A 1 99 ? -10.914 -35.188 -12.891 1 91.5 99 SER A C 1
ATOM 782 O O . SER A 1 99 ? -11.945 -34.781 -13.422 1 91.5 99 SER A O 1
ATOM 784 N N . VAL A 1 100 ? -9.844 -35.312 -13.492 1 90.5 100 VAL A N 1
ATOM 785 C CA . VAL A 1 100 ? -9.703 -34.969 -14.898 1 90.5 100 VAL A CA 1
ATOM 786 C C . VAL A 1 100 ? -10.648 -35.812 -15.75 1 90.5 100 VAL A C 1
ATOM 788 O O . VAL A 1 100 ? -11.164 -35.344 -16.766 1 90.5 100 VAL A O 1
ATOM 791 N N . ALA A 1 101 ? -10.891 -37.062 -15.328 1 88.31 101 ALA A N 1
ATOM 792 C CA . ALA A 1 101 ? -11.805 -37.969 -16.031 1 88.31 101 ALA A CA 1
ATOM 793 C C . ALA A 1 101 ? -13.25 -37.688 -15.648 1 88.31 101 ALA A C 1
ATOM 795 O O . ALA A 1 101 ? -14.148 -38.469 -15.961 1 88.31 101 ALA A O 1
ATOM 796 N N . LYS A 1 102 ? -13.492 -36.625 -14.867 1 91.94 102 LYS A N 1
ATOM 797 C CA . LYS A 1 102 ? -14.82 -36.156 -14.477 1 91.94 102 LYS A CA 1
ATOM 798 C C . LYS A 1 102 ? -15.484 -37.094 -13.492 1 91.94 102 LYS A C 1
ATOM 800 O O . LYS A 1 102 ? -16.703 -37.25 -13.508 1 91.94 102 LYS A O 1
ATOM 805 N N . ILE A 1 103 ? -14.609 -37.844 -12.812 1 92.12 103 ILE A N 1
ATOM 806 C CA . ILE A 1 103 ? -15.102 -38.688 -11.742 1 92.12 103 ILE A CA 1
ATOM 807 C C . ILE A 1 103 ? -15.211 -37.875 -10.445 1 92.12 103 ILE A C 1
ATOM 809 O O . ILE A 1 103 ? -14.266 -37.219 -10.039 1 92.12 103 ILE A O 1
ATOM 813 N N . ALA A 1 104 ? -16.25 -38 -9.758 1 94.38 104 ALA A N 1
ATOM 814 C CA . ALA A 1 104 ? -16.484 -37.25 -8.523 1 94.38 104 ALA A CA 1
ATOM 815 C C . ALA A 1 104 ? -15.531 -37.688 -7.426 1 94.38 104 ALA A C 1
ATOM 817 O O . ALA A 1 104 ? -15.289 -38.906 -7.246 1 94.38 104 ALA A O 1
ATOM 818 N N . ARG A 1 105 ? -14.961 -36.719 -6.762 1 93.81 105 ARG A N 1
ATOM 819 C CA . ARG A 1 105 ? -14.078 -37 -5.641 1 93.81 105 ARG A CA 1
ATOM 820 C C . ARG A 1 105 ? -14.867 -37.188 -4.348 1 93.81 105 ARG A C 1
ATOM 822 O O . ARG A 1 105 ? -15.859 -36.5 -4.125 1 93.81 105 ARG A O 1
ATOM 829 N N . ALA A 1 106 ? -14.359 -38.062 -3.551 1 92.81 106 ALA A N 1
ATOM 830 C CA . ALA A 1 106 ? -15.023 -38.344 -2.277 1 92.81 106 ALA A CA 1
ATOM 831 C C . ALA A 1 106 ? -14.523 -37.406 -1.188 1 92.81 106 ALA A C 1
ATOM 833 O O . ALA A 1 106 ? -15.211 -37.188 -0.186 1 92.81 106 ALA A O 1
ATOM 834 N N . GLU A 1 107 ? -13.453 -36.844 -1.393 1 95.12 107 GLU A N 1
ATOM 835 C CA . GLU A 1 107 ? -12.812 -36.031 -0.367 1 95.12 107 GLU A CA 1
ATOM 836 C C . GLU A 1 107 ? -12.633 -34.594 -0.845 1 95.12 107 GLU A C 1
ATOM 838 O O . GLU A 1 107 ? -12.492 -34.344 -2.045 1 95.12 107 GLU A O 1
ATOM 843 N N . ASP A 1 108 ? -12.727 -33.656 0.056 1 95.81 108 ASP A N 1
ATOM 844 C CA . ASP A 1 108 ? -12.445 -32.219 -0.117 1 95.81 108 ASP A CA 1
ATOM 845 C C . ASP A 1 108 ? -11.688 -31.672 1.082 1 95.81 108 ASP A C 1
ATOM 847 O O . ASP A 1 108 ? -12.281 -31.344 2.109 1 95.81 108 ASP A O 1
ATOM 851 N N . GLU A 1 109 ? -10.43 -31.422 0.879 1 96.5 109 GLU A N 1
ATOM 852 C CA . GLU A 1 109 ? -9.547 -31.062 1.979 1 96.5 109 GLU A CA 1
ATOM 853 C C . GLU A 1 109 ? -9.891 -29.672 2.533 1 96.5 109 GLU A C 1
ATOM 855 O O . GLU A 1 109 ? -9.477 -29.328 3.639 1 96.5 109 GLU A O 1
ATOM 860 N N . TYR A 1 110 ? -10.703 -28.906 1.841 1 97.56 110 TYR A N 1
ATOM 861 C CA . TYR A 1 110 ? -11.016 -27.547 2.244 1 97.56 110 TYR A CA 1
ATOM 862 C C . TYR A 1 110 ? -12.383 -27.469 2.91 1 97.56 110 TYR A C 1
ATOM 864 O O . TYR A 1 110 ? -12.969 -26.391 3.027 1 97.56 110 TYR A O 1
ATOM 872 N N . SER A 1 111 ? -12.906 -28.594 3.271 1 97.69 111 SER A N 1
ATOM 873 C CA . SER A 1 111 ? -14.203 -28.688 3.938 1 97.69 111 SER A CA 1
ATOM 874 C C . SER A 1 111 ? -14.078 -29.391 5.289 1 97.69 111 SER A C 1
ATOM 876 O O . SER A 1 111 ? -13.094 -30.078 5.547 1 97.69 111 SER A O 1
ATOM 878 N N . PRO A 1 112 ? -15.094 -29.172 6.156 1 97.44 112 PRO A N 1
ATOM 879 C CA . PRO A 1 112 ? -15.047 -29.812 7.477 1 97.44 112 PRO A CA 1
ATOM 880 C C . PRO A 1 112 ? -14.891 -31.328 7.398 1 97.44 112 PRO A C 1
ATOM 882 O O . PRO A 1 112 ? -15.617 -31.984 6.66 1 97.44 112 PRO A O 1
ATOM 885 N N . GLY A 1 113 ? -13.844 -31.797 8.086 1 96.69 113 GLY A N 1
ATOM 886 C CA . GLY A 1 113 ? -13.594 -33.219 8.141 1 96.69 113 GLY A CA 1
ATOM 887 C C . GLY A 1 113 ? -13.055 -33.781 6.836 1 96.69 113 GLY A C 1
ATOM 888 O O . GLY A 1 113 ? -12.859 -35 6.707 1 96.69 113 GLY A O 1
ATOM 889 N N . GLY A 1 114 ? -12.891 -32.969 5.902 1 96.62 114 GLY A N 1
ATOM 890 C CA . GLY A 1 114 ? -12.391 -33.406 4.613 1 96.62 114 GLY A CA 1
ATOM 891 C C . GLY A 1 114 ? -13.461 -34.062 3.756 1 96.62 114 GLY A C 1
ATOM 892 O O . GLY A 1 114 ? -13.148 -34.812 2.836 1 96.62 114 GLY A O 1
ATOM 893 N N . LYS A 1 115 ? -14.688 -33.812 4.004 1 95.12 115 LYS A N 1
ATOM 894 C CA . LYS A 1 115 ? -15.797 -34.469 3.324 1 95.12 115 LYS A CA 1
ATOM 895 C C . LYS A 1 115 ? -16.266 -33.656 2.123 1 95.12 115 LYS A C 1
ATOM 897 O O . LYS A 1 115 ? -16.375 -32.438 2.195 1 95.12 115 LYS A O 1
ATOM 9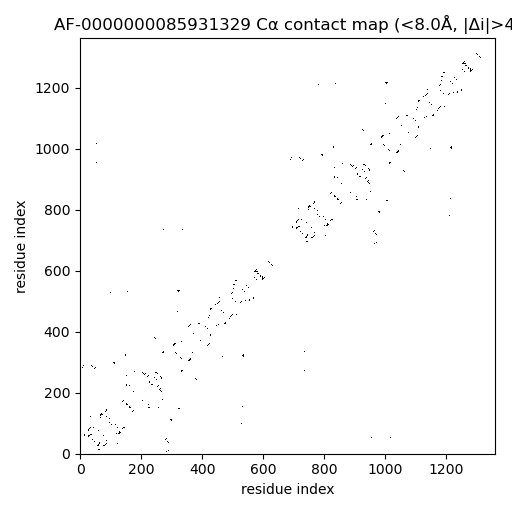02 N N . ALA A 1 116 ? -16.562 -34.375 1.078 1 94.69 116 ALA A N 1
ATOM 903 C CA . ALA A 1 116 ? -17.062 -33.719 -0.129 1 94.69 116 ALA A CA 1
ATOM 904 C C . ALA A 1 116 ? -18.531 -33.344 0.025 1 94.69 116 ALA A C 1
ATOM 906 O O . ALA A 1 116 ? -19.219 -33.812 0.938 1 94.69 116 ALA A O 1
ATOM 907 N N . GLY A 1 117 ? -18.938 -32.375 -0.85 1 92.75 117 GLY A N 1
ATOM 908 C CA . GLY A 1 117 ? -20.359 -32.062 -0.945 1 92.75 117 GLY A CA 1
ATOM 909 C C . GLY A 1 117 ? -20.75 -30.797 -0.219 1 92.75 117 GLY A C 1
ATOM 910 O O . GLY A 1 117 ? -21.906 -30.375 -0.255 1 92.75 117 GLY A O 1
ATOM 911 N N . ALA A 1 118 ? -19.812 -30.156 0.36 1 94.62 118 ALA A N 1
ATOM 912 C CA . ALA A 1 118 ? -20.125 -29 1.207 1 94.62 118 ALA A CA 1
ATOM 913 C C . ALA A 1 118 ? -20.25 -27.734 0.379 1 94.62 118 ALA A C 1
ATOM 915 O O . ALA A 1 118 ? -20.766 -26.719 0.862 1 94.62 118 ALA A O 1
ATOM 916 N N . ARG A 1 119 ? -19.859 -27.703 -0.841 1 94.81 119 ARG A N 1
ATOM 917 C CA . ARG A 1 119 ? -20 -26.547 -1.724 1 94.81 119 ARG A CA 1
ATOM 918 C C . ARG A 1 119 ? -20.594 -26.953 -3.07 1 94.81 119 ARG A C 1
ATOM 920 O O . ARG A 1 119 ? -20.469 -28.109 -3.477 1 94.81 119 ARG A O 1
ATOM 927 N N . PRO A 1 120 ? -21.234 -26.078 -3.766 1 97 120 PRO A N 1
ATOM 928 C CA . PRO A 1 120 ? -21.766 -26.391 -5.09 1 97 120 PRO A CA 1
ATOM 929 C C . PRO A 1 120 ? -20.719 -26.312 -6.191 1 97 120 PRO A C 1
ATOM 931 O O . PRO A 1 120 ? -19.625 -25.781 -5.977 1 97 120 PRO A O 1
ATOM 934 N N . ASP A 1 121 ? -21 -27 -7.305 1 96.31 121 ASP A N 1
ATOM 935 C CA . ASP A 1 121 ? -20.25 -26.719 -8.523 1 96.31 121 ASP A CA 1
ATOM 936 C C . ASP A 1 121 ? -20.328 -25.234 -8.883 1 96.31 121 ASP A C 1
ATOM 938 O O . ASP A 1 121 ? -21.375 -24.609 -8.727 1 96.31 121 ASP A O 1
ATOM 942 N N . ARG A 1 122 ? -19.156 -24.688 -9.32 1 97.06 122 ARG A N 1
ATOM 943 C CA . ARG A 1 122 ? -19.125 -23.266 -9.68 1 97.06 122 ARG A CA 1
ATOM 944 C C . ARG A 1 122 ? -19.625 -22.391 -8.539 1 97.06 122 ARG A C 1
ATOM 946 O O . ARG A 1 122 ? -20.531 -21.578 -8.734 1 97.06 122 ARG A O 1
ATOM 953 N N . SER A 1 123 ? -19.031 -22.562 -7.438 1 97.62 123 SER A N 1
ATOM 954 C CA . SER A 1 123 ? -19.484 -22.016 -6.168 1 97.62 123 SER A CA 1
ATOM 955 C C . SER A 1 123 ? -19.547 -20.484 -6.23 1 97.62 123 SER A C 1
ATOM 957 O O . SER A 1 123 ? -20.469 -19.875 -5.68 1 97.62 123 SER A O 1
ATOM 959 N N . ALA A 1 124 ? -18.578 -19.844 -6.863 1 97.75 124 ALA A N 1
ATOM 960 C CA . ALA A 1 124 ? -18.594 -18.375 -6.969 1 97.75 124 ALA A CA 1
ATOM 961 C C . ALA A 1 124 ? -19.875 -17.891 -7.629 1 97.75 124 ALA A C 1
ATOM 963 O O . ALA A 1 124 ? -20.484 -16.922 -7.172 1 97.75 124 ALA A O 1
ATOM 964 N N . THR A 1 125 ? -20.281 -18.547 -8.68 1 98.06 125 THR A N 1
ATOM 965 C CA . THR A 1 125 ? -21.484 -18.188 -9.406 1 98.06 125 THR A CA 1
ATOM 966 C C . THR A 1 125 ? -22.734 -18.422 -8.547 1 98.06 125 THR A C 1
ATOM 968 O O . THR A 1 125 ? -23.578 -17.547 -8.43 1 98.06 125 THR A O 1
ATOM 971 N N . VAL A 1 126 ? -22.812 -19.578 -7.969 1 98.38 126 VAL A N 1
ATOM 972 C CA . VAL A 1 126 ? -23.984 -19.953 -7.191 1 98.38 126 VAL A CA 1
ATOM 973 C C . VAL A 1 126 ? -24.141 -19.031 -5.984 1 98.38 126 VAL A C 1
ATOM 975 O O . VAL A 1 126 ? -25.234 -18.531 -5.707 1 98.38 126 VAL A O 1
ATOM 978 N N . TYR A 1 127 ? -23.094 -18.828 -5.246 1 98.62 127 TYR A N 1
ATOM 979 C CA . TYR A 1 127 ? -23.141 -17.984 -4.055 1 98.62 127 TYR A CA 1
ATOM 980 C C . TYR A 1 127 ? -23.5 -16.562 -4.414 1 98.62 127 TYR A C 1
ATOM 982 O O . TYR A 1 127 ? -24.188 -15.867 -3.65 1 98.62 127 TYR A O 1
ATOM 990 N N . THR A 1 128 ? -23.016 -16.031 -5.535 1 98.5 128 THR A N 1
ATOM 991 C CA . THR A 1 128 ? -23.391 -14.703 -5.996 1 98.5 128 THR A CA 1
ATOM 992 C C . THR A 1 128 ? -24.891 -14.617 -6.242 1 98.5 128 THR A C 1
ATOM 994 O O . THR A 1 128 ? -25.547 -13.664 -5.812 1 98.5 128 THR A O 1
ATOM 997 N N . LYS A 1 129 ? -25.438 -15.602 -6.906 1 98.5 129 LYS A N 1
ATOM 998 C CA . LYS A 1 129 ? -26.875 -15.641 -7.18 1 98.5 129 LYS A CA 1
ATOM 999 C C . LYS A 1 129 ? -27.688 -15.68 -5.887 1 98.5 129 LYS A C 1
ATOM 1001 O O . LYS A 1 129 ? -28.719 -15.016 -5.77 1 98.5 129 LYS A O 1
ATOM 1006 N N . LEU A 1 130 ? -27.219 -16.453 -4.969 1 98.56 130 LEU A N 1
ATOM 1007 C CA . LEU A 1 130 ? -27.906 -16.578 -3.691 1 98.56 130 LEU A CA 1
ATOM 1008 C C . LEU A 1 130 ? -27.844 -15.266 -2.918 1 98.56 130 LEU A C 1
ATOM 1010 O O . LEU A 1 130 ? -28.812 -14.883 -2.252 1 98.56 130 LEU A O 1
ATOM 1014 N N . ALA A 1 131 ? -26.703 -14.609 -2.938 1 98.69 131 ALA A N 1
ATOM 1015 C CA . ALA A 1 131 ? -26.578 -13.305 -2.301 1 98.69 131 ALA A CA 1
ATOM 1016 C C . ALA A 1 131 ? -27.562 -12.305 -2.914 1 98.69 131 ALA A C 1
ATOM 1018 O O . ALA A 1 131 ? -28.219 -11.547 -2.197 1 98.69 131 ALA A O 1
ATOM 1019 N N . LYS A 1 132 ? -27.641 -12.312 -4.277 1 98.25 132 LYS A N 1
ATOM 1020 C CA . LYS A 1 132 ? -28.547 -11.414 -5 1 98.25 132 LYS A CA 1
ATOM 1021 C C . LYS A 1 132 ? -30 -11.758 -4.715 1 98.25 132 LYS A C 1
ATOM 1023 O O . LYS A 1 132 ? -30.859 -10.875 -4.688 1 98.25 132 LYS A O 1
ATOM 1028 N N . GLU A 1 133 ? -30.297 -13.008 -4.547 1 98.12 133 GLU A N 1
ATOM 1029 C CA . GLU A 1 133 ? -31.641 -13.438 -4.164 1 98.12 133 GLU A CA 1
ATOM 1030 C C . GLU A 1 133 ? -32 -12.93 -2.768 1 98.12 133 GLU A C 1
ATOM 1032 O O . GLU A 1 133 ? -33.125 -12.469 -2.537 1 98.12 133 GLU A O 1
ATOM 1037 N N . ALA A 1 134 ? -31.047 -13.07 -1.857 1 98.44 134 ALA A N 1
ATOM 1038 C CA . ALA A 1 134 ? -31.281 -12.633 -0.485 1 98.44 134 ALA A CA 1
ATOM 1039 C C . ALA A 1 134 ? -31.469 -11.117 -0.421 1 98.44 134 ALA A C 1
ATOM 1041 O O . ALA A 1 134 ? -32.344 -10.625 0.288 1 98.44 134 ALA A O 1
ATOM 1042 N N . TYR A 1 135 ? -30.625 -10.406 -1.108 1 98.31 135 TYR A N 1
ATOM 1043 C CA . TYR A 1 135 ? -30.641 -8.945 -1.121 1 98.31 135 TYR A CA 1
ATOM 1044 C C . TYR A 1 135 ? -30.375 -8.406 -2.521 1 98.31 135 TYR A C 1
ATOM 1046 O O . TYR A 1 135 ? -29.25 -8.016 -2.836 1 98.31 135 TYR A O 1
ATOM 1054 N N . PRO A 1 136 ? -31.328 -8.211 -3.367 1 96.75 136 PRO A N 1
ATOM 1055 C CA . PRO A 1 136 ? -31.172 -7.883 -4.789 1 96.75 136 PRO A CA 1
ATOM 1056 C C . PRO A 1 136 ? -30.516 -6.531 -5.016 1 96.75 136 PRO A C 1
ATOM 1058 O O . PRO A 1 136 ? -29.859 -6.324 -6.043 1 96.75 136 PRO A O 1
ATOM 1061 N N . ASP A 1 137 ? -30.625 -5.625 -4.094 1 95.44 137 ASP A N 1
ATOM 1062 C CA . ASP A 1 137 ? -30.141 -4.262 -4.309 1 95.44 137 ASP A CA 1
ATOM 1063 C C . ASP A 1 137 ? -28.734 -4.078 -3.74 1 95.44 137 ASP A C 1
ATOM 1065 O O . ASP A 1 137 ? -28.125 -3.018 -3.904 1 95.44 137 ASP A O 1
ATOM 1069 N N . LEU A 1 138 ? -28.172 -5.07 -3.109 1 97.56 138 LEU A N 1
ATOM 1070 C CA . LEU A 1 138 ? -26.859 -4.926 -2.471 1 97.56 138 LEU A CA 1
ATOM 1071 C C . LEU A 1 138 ? -25.734 -5.254 -3.447 1 97.56 138 LEU A C 1
ATOM 1073 O O . LEU A 1 138 ? -25.844 -6.211 -4.223 1 97.56 138 LEU A O 1
ATOM 1077 N N . PRO A 1 139 ? -24.672 -4.422 -3.441 1 98.56 139 PRO A N 1
ATOM 1078 C CA . PRO A 1 139 ? -23.5 -4.707 -4.27 1 98.56 139 PRO A CA 1
ATOM 1079 C C . PRO A 1 139 ? -22.891 -6.074 -3.969 1 98.56 139 PRO A C 1
ATOM 1081 O O . PRO A 1 139 ? -22.766 -6.453 -2.803 1 98.56 139 PRO A O 1
ATOM 1084 N N . VAL A 1 140 ? -22.578 -6.816 -4.984 1 98.81 140 VAL A N 1
ATOM 1085 C CA . VAL A 1 140 ? -21.828 -8.07 -4.875 1 98.81 140 VAL A CA 1
ATOM 1086 C C . VAL A 1 140 ? -20.547 -7.977 -5.695 1 98.81 140 VAL A C 1
ATOM 1088 O O . VAL A 1 140 ? -20.594 -7.836 -6.918 1 98.81 140 VAL A O 1
ATOM 1091 N N . ILE A 1 141 ? -19.438 -7.996 -5.043 1 98.88 141 ILE A N 1
ATOM 1092 C CA . ILE A 1 141 ? -18.125 -8.008 -5.668 1 98.88 141 ILE A CA 1
ATOM 1093 C C . ILE A 1 141 ? -17.578 -9.43 -5.691 1 98.88 141 ILE A C 1
ATOM 1095 O O . ILE A 1 141 ? -17.359 -10.031 -4.637 1 98.88 141 ILE A O 1
ATOM 1099 N N . LEU A 1 142 ? -17.375 -9.922 -6.848 1 98.62 142 LEU A N 1
ATOM 1100 C CA . LEU A 1 142 ? -16.906 -11.289 -7.039 1 98.62 142 LEU A CA 1
ATOM 1101 C C . LEU A 1 142 ? -15.398 -11.328 -7.242 1 98.62 142 LEU A C 1
ATOM 1103 O O . LEU A 1 142 ? -14.859 -10.57 -8.055 1 98.62 142 LEU A O 1
ATOM 1107 N N . GLY A 1 143 ? -14.703 -12.211 -6.457 1 97.94 143 GLY A N 1
ATOM 1108 C CA . GLY A 1 143 ? -13.266 -12.352 -6.582 1 97.94 143 GLY A CA 1
ATOM 1109 C C . GLY A 1 143 ? -12.781 -13.781 -6.457 1 97.94 143 GLY A C 1
ATOM 1110 O O . GLY A 1 143 ? -13.578 -14.719 -6.559 1 97.94 143 GLY A O 1
ATOM 1111 N N . GLY A 1 144 ? -11.461 -13.938 -6.375 1 96.38 144 GLY A N 1
ATOM 1112 C CA . GLY A 1 144 ? -10.883 -15.258 -6.227 1 96.38 144 GLY A CA 1
ATOM 1113 C C . GLY A 1 144 ? -10.531 -15.914 -7.551 1 96.38 144 GLY A C 1
ATOM 1114 O O . GLY A 1 144 ? -10.609 -15.273 -8.602 1 96.38 144 GLY A O 1
ATOM 1115 N N . LEU A 1 145 ? -10.211 -17.156 -7.461 1 96.44 145 LEU A N 1
ATOM 1116 C CA . LEU A 1 145 ? -9.672 -17.906 -8.586 1 96.44 145 LEU A CA 1
ATOM 1117 C C . LEU A 1 145 ? -10.719 -18.062 -9.688 1 96.44 145 LEU A C 1
ATOM 1119 O O . LEU A 1 145 ? -10.438 -17.797 -10.859 1 96.44 145 LEU A O 1
ATOM 1123 N N . GLU A 1 146 ? -11.922 -18.438 -9.328 1 96.88 146 GLU A N 1
ATOM 1124 C CA . GLU A 1 146 ? -12.953 -18.688 -10.336 1 96.88 146 GLU A CA 1
ATOM 1125 C C . GLU A 1 146 ? -13.328 -17.406 -11.07 1 96.88 146 GLU A C 1
ATOM 1127 O O . GLU A 1 146 ? -13.484 -17.406 -12.289 1 96.88 146 GLU A O 1
ATOM 1132 N N . ALA A 1 147 ? -13.406 -16.344 -10.266 1 97 147 ALA A N 1
ATOM 1133 C CA . ALA A 1 147 ? -13.734 -15.047 -10.875 1 97 147 ALA A CA 1
ATOM 1134 C C . ALA A 1 147 ? -12.633 -14.602 -11.828 1 97 147 ALA A C 1
ATOM 1136 O O . ALA A 1 147 ? -12.914 -14.109 -12.922 1 97 147 ALA A O 1
ATOM 1137 N N . SER A 1 148 ? -11.438 -14.789 -11.43 1 97.38 148 SER A N 1
ATOM 1138 C CA . SER A 1 148 ? -10.297 -14.352 -12.219 1 97.38 148 SER A CA 1
ATOM 1139 C C . SER A 1 148 ? -10.188 -15.133 -13.523 1 97.38 148 SER A C 1
ATOM 1141 O O . SER A 1 148 ? -10 -14.555 -14.594 1 97.38 148 SER A O 1
ATOM 1143 N N . LEU A 1 149 ? -10.391 -16.422 -13.484 1 97.56 149 LEU A N 1
ATOM 1144 C CA . LEU A 1 149 ? -10.086 -17.297 -14.617 1 97.56 149 LEU A CA 1
ATOM 1145 C C . LEU A 1 149 ? -11.289 -17.391 -15.555 1 97.56 149 LEU A C 1
ATOM 1147 O O . LEU A 1 149 ? -11.156 -17.844 -16.703 1 97.56 149 LEU A O 1
ATOM 1151 N N . ARG A 1 150 ? -12.477 -16.969 -15.078 1 98.06 150 ARG A N 1
ATOM 1152 C CA . ARG A 1 150 ? -13.688 -17.047 -15.883 1 98.06 150 ARG A CA 1
ATOM 1153 C C . ARG A 1 150 ? -14.203 -15.656 -16.234 1 98.06 150 ARG A C 1
ATOM 1155 O O . ARG A 1 150 ? -15.359 -15.5 -16.641 1 98.06 150 ARG A O 1
ATOM 1162 N N . ARG A 1 151 ? -13.414 -14.648 -16.094 1 98 151 ARG A N 1
ATOM 1163 C CA . ARG A 1 151 ? -13.906 -13.281 -16.234 1 98 151 ARG A CA 1
ATOM 1164 C C . ARG A 1 151 ? -14.266 -12.969 -17.672 1 98 151 ARG A C 1
ATOM 1166 O O . ARG A 1 151 ? -15.062 -12.07 -17.938 1 98 151 ARG A O 1
ATOM 1173 N N . PHE A 1 152 ? -13.719 -13.656 -18.672 1 98.38 152 PHE A N 1
ATOM 1174 C CA . PHE A 1 152 ? -14.078 -13.562 -20.078 1 98.38 152 PHE A CA 1
ATOM 1175 C C . PHE A 1 152 ? -14.906 -14.773 -20.516 1 98.38 152 PHE A C 1
ATOM 1177 O O . PHE A 1 152 ? -15.094 -15.711 -19.734 1 98.38 152 PHE A O 1
ATOM 1184 N N . ALA A 1 153 ? -15.453 -14.664 -21.797 1 98.56 153 ALA A N 1
ATOM 1185 C CA . ALA A 1 153 ? -15.961 -15.906 -22.359 1 98.56 153 ALA A CA 1
ATOM 1186 C C . ALA A 1 153 ? -14.898 -17 -22.328 1 98.56 153 ALA A C 1
ATOM 1188 O O . ALA A 1 153 ? -13.742 -16.75 -22.672 1 98.56 153 ALA A O 1
ATOM 1189 N N . HIS A 1 154 ? -15.289 -18.234 -21.891 1 98.19 154 HIS A N 1
ATOM 1190 C CA . HIS A 1 154 ? -14.266 -19.234 -21.625 1 98.19 154 HIS A CA 1
ATOM 1191 C C . HIS A 1 154 ? -14.781 -20.641 -21.906 1 98.19 154 HIS A C 1
ATOM 1193 O O . HIS A 1 154 ? -15.977 -20.906 -21.781 1 98.19 154 HIS A O 1
ATOM 1199 N N . TYR A 1 155 ? -13.914 -21.516 -22.25 1 98.19 155 TYR A N 1
ATOM 1200 C CA . TYR A 1 155 ? -14.234 -22.922 -22.453 1 98.19 155 TYR A CA 1
ATOM 1201 C C . TYR A 1 155 ? -14.438 -23.641 -21.125 1 98.19 155 TYR A C 1
ATOM 1203 O O . TYR A 1 155 ? -13.578 -23.562 -20.234 1 98.19 155 TYR A O 1
ATOM 1211 N N . ASP A 1 156 ? -15.555 -24.219 -20.984 1 97.12 156 ASP A N 1
ATOM 1212 C CA . ASP A 1 156 ? -15.875 -25.062 -19.844 1 97.12 156 ASP A CA 1
ATOM 1213 C C . ASP A 1 156 ? -15.695 -26.547 -20.188 1 97.12 156 ASP A C 1
ATOM 1215 O O . ASP A 1 156 ? -16.484 -27.094 -20.953 1 97.12 156 ASP A O 1
ATOM 1219 N N . TYR A 1 157 ? -14.742 -27.125 -19.672 1 96.38 157 TYR A N 1
ATOM 1220 C CA . TYR A 1 157 ? -14.359 -28.516 -19.953 1 96.38 157 TYR A CA 1
ATOM 1221 C C . TYR A 1 157 ? -15.477 -29.469 -19.594 1 96.38 157 TYR A C 1
ATOM 1223 O O . TYR A 1 157 ? -15.742 -30.438 -20.312 1 96.38 157 TYR A O 1
ATOM 1231 N N . TRP A 1 158 ? -16.125 -29.312 -18.484 1 95 158 TRP A N 1
ATOM 1232 C CA . TRP A 1 158 ? -17.125 -30.234 -17.953 1 95 158 TRP A CA 1
ATOM 1233 C C . TRP A 1 158 ? -18.391 -30.203 -18.812 1 95 158 TRP A C 1
ATOM 1235 O O . TRP A 1 158 ? -19.047 -31.234 -19 1 95 158 TRP A O 1
ATOM 1245 N N . LEU A 1 159 ? -18.688 -29.062 -19.375 1 95.31 159 LEU A N 1
ATOM 1246 C CA . LEU A 1 159 ? -19.828 -28.922 -20.25 1 95.31 159 LEU A CA 1
ATOM 1247 C C . LEU A 1 159 ? -19.406 -29.016 -21.719 1 95.31 159 LEU A C 1
ATOM 1249 O O . LEU A 1 159 ? -20.25 -29.156 -22.609 1 95.31 159 LEU A O 1
ATOM 1253 N N . ASP A 1 160 ? -18.188 -29.016 -21.953 1 95.25 160 ASP A N 1
ATOM 1254 C CA . ASP A 1 160 ? -17.578 -29.031 -23.281 1 95.25 160 ASP A CA 1
ATOM 1255 C C . ASP A 1 160 ? -18.203 -27.953 -24.188 1 95.25 160 ASP A C 1
ATOM 1257 O O . ASP A 1 160 ? -18.656 -28.25 -25.297 1 95.25 160 ASP A O 1
ATOM 1261 N N . THR A 1 161 ? -18.25 -26.781 -23.672 1 97.19 161 THR A N 1
ATOM 1262 C CA . THR A 1 161 ? -18.781 -25.641 -24.406 1 97.19 161 THR A CA 1
ATOM 1263 C C . THR A 1 161 ? -18.172 -24.328 -23.891 1 97.19 161 THR A C 1
ATOM 1265 O O . THR A 1 161 ? -17.406 -24.328 -22.922 1 97.19 161 THR A O 1
ATOM 1268 N N . VAL A 1 162 ? -18.375 -23.281 -24.672 1 98.31 162 VAL A N 1
ATOM 1269 C CA . VAL A 1 162 ? -17.922 -21.953 -24.266 1 98.31 162 VAL A CA 1
ATOM 1270 C C . VAL A 1 162 ? -19.047 -21.234 -23.5 1 98.31 162 VAL A C 1
ATOM 1272 O O . VAL A 1 162 ? -20.188 -21.188 -23.969 1 98.31 162 VAL A O 1
ATOM 1275 N N . LEU A 1 163 ? -18.734 -20.781 -22.312 1 98.06 163 LEU A N 1
ATOM 1276 C CA . LEU A 1 163 ? -19.688 -20.031 -21.5 1 98.06 163 LEU A CA 1
ATOM 1277 C C . LEU A 1 163 ? -19.375 -18.531 -21.516 1 98.06 163 LEU A C 1
ATOM 1279 O O . LEU A 1 163 ? -18.234 -18.141 -21.812 1 98.06 163 LEU A O 1
ATOM 1283 N N . PRO A 1 164 ? -20.406 -17.688 -21.312 1 98.06 164 PRO A N 1
ATOM 1284 C CA . PRO A 1 164 ? -20.109 -16.25 -21.172 1 98.06 164 PRO A CA 1
ATOM 1285 C C . PRO A 1 164 ? -19.312 -15.93 -19.922 1 98.06 164 PRO A C 1
ATOM 1287 O O . PRO A 1 164 ? -19.016 -16.828 -19.125 1 98.06 164 PRO A O 1
ATOM 1290 N N . SER A 1 165 ? -18.953 -14.688 -19.797 1 98.44 165 SER A N 1
ATOM 1291 C CA . SER A 1 165 ? -18.25 -14.234 -18.609 1 98.44 165 SER A CA 1
ATOM 1292 C C . SER A 1 165 ? -19.016 -14.594 -17.328 1 98.44 165 SER A C 1
ATOM 1294 O O . SER A 1 165 ? -20.234 -14.523 -17.297 1 98.44 165 SER A O 1
ATOM 1296 N N . ILE A 1 166 ? -18.25 -14.914 -16.312 1 98.31 166 ILE A N 1
ATOM 1297 C CA . ILE A 1 166 ? -18.844 -15.195 -15.008 1 98.31 166 ILE A CA 1
ATOM 1298 C C . ILE A 1 166 ? -19.609 -13.977 -14.516 1 98.31 166 ILE A C 1
ATOM 1300 O O . ILE A 1 166 ? -20.531 -14.109 -13.703 1 98.31 166 ILE A O 1
ATOM 1304 N N . ALA A 1 167 ? -19.266 -12.812 -14.945 1 98 167 ALA A N 1
ATOM 1305 C CA . ALA A 1 167 ? -20.016 -11.602 -14.602 1 98 167 ALA A CA 1
ATOM 1306 C C . ALA A 1 167 ? -21.469 -11.703 -15.07 1 98 167 ALA A C 1
ATOM 1308 O O . ALA A 1 167 ? -22.391 -11.344 -14.336 1 98 167 ALA A O 1
ATOM 1309 N N . GLU A 1 168 ? -21.641 -12.117 -16.266 1 97 168 GLU A N 1
ATOM 1310 C CA . GLU A 1 168 ? -22.984 -12.25 -16.828 1 97 168 GLU A CA 1
ATOM 1311 C C . GLU A 1 168 ? -23.75 -13.391 -16.172 1 97 168 GLU A C 1
ATOM 1313 O O . GLU A 1 168 ? -24.906 -13.227 -15.781 1 97 168 GLU A O 1
ATOM 1318 N N . ASP A 1 169 ? -23.125 -14.477 -16.016 1 95.25 169 ASP A N 1
ATOM 1319 C CA . ASP A 1 169 ? -23.75 -15.695 -15.5 1 95.25 169 ASP A CA 1
ATOM 1320 C C . ASP A 1 169 ? -24.141 -15.539 -14.031 1 95.25 169 ASP A C 1
ATOM 1322 O O . ASP A 1 169 ? -25.156 -16.062 -13.594 1 95.25 169 ASP A O 1
ATOM 1326 N N . SER A 1 170 ? -23.328 -14.93 -13.258 1 97.62 170 SER A N 1
ATOM 1327 C CA . SER A 1 170 ? -23.516 -14.852 -11.812 1 97.62 170 SER A CA 1
ATOM 1328 C C . SER A 1 170 ? -24.391 -13.672 -11.43 1 97.62 170 SER A C 1
ATOM 1330 O O . SER A 1 170 ? -25.062 -13.695 -10.391 1 97.62 170 SER A O 1
ATOM 1332 N N . GLY A 1 171 ? -24.328 -12.641 -12.195 1 97.06 171 GLY A N 1
ATOM 1333 C CA . GLY A 1 171 ? -25.031 -11.422 -11.852 1 97.06 171 GLY A CA 1
ATOM 1334 C C . GLY A 1 171 ? -24.25 -10.516 -10.922 1 97.06 171 GLY A C 1
ATOM 1335 O O . GLY A 1 171 ? -24.797 -9.57 -10.352 1 97.06 171 GLY A O 1
ATOM 1336 N N . ALA A 1 172 ? -22.953 -10.781 -10.75 1 98.31 172 ALA A N 1
ATOM 1337 C CA . ALA A 1 172 ? -22.109 -9.922 -9.922 1 98.31 172 ALA A CA 1
ATOM 1338 C C . ALA A 1 172 ? -22.047 -8.508 -10.484 1 98.31 172 ALA A C 1
ATOM 1340 O O . ALA A 1 172 ? -22.094 -8.312 -11.703 1 98.31 172 ALA A O 1
ATOM 1341 N N . ASP A 1 173 ? -21.891 -7.52 -9.578 1 98.5 173 ASP A N 1
ATOM 1342 C CA . ASP A 1 173 ? -21.812 -6.125 -10.008 1 98.5 173 ASP A CA 1
ATOM 1343 C C . ASP A 1 173 ? -20.391 -5.762 -10.461 1 98.5 173 ASP A C 1
ATOM 1345 O O . ASP A 1 173 ? -20.219 -4.895 -11.32 1 98.5 173 ASP A O 1
ATOM 1349 N N . LEU A 1 174 ? -19.422 -6.344 -9.812 1 98.56 174 LEU A N 1
ATOM 1350 C CA . LEU A 1 174 ? -18 -6.117 -10.094 1 98.56 174 LEU A CA 1
ATOM 1351 C C . LEU A 1 174 ? -17.203 -7.402 -9.914 1 98.56 174 LEU A C 1
ATOM 1353 O O . LEU A 1 174 ? -17.5 -8.203 -9.031 1 98.56 174 LEU A O 1
ATOM 1357 N N . ILE A 1 175 ? -16.25 -7.555 -10.797 1 98.62 175 ILE A N 1
ATOM 1358 C CA . ILE A 1 175 ? -15.266 -8.617 -10.625 1 98.62 175 ILE A CA 1
ATOM 1359 C C . ILE A 1 175 ? -13.938 -8.016 -10.188 1 98.62 175 ILE A C 1
ATOM 1361 O O . ILE A 1 175 ? -13.438 -7.074 -10.797 1 98.62 175 ILE A O 1
ATOM 1365 N N . SER A 1 176 ? -13.461 -8.453 -9.094 1 98.44 176 SER A N 1
ATOM 1366 C CA . SER A 1 176 ? -12.086 -8.188 -8.688 1 98.44 176 SER A CA 1
ATOM 1367 C C . SER A 1 176 ? -11.164 -9.344 -9.062 1 98.44 176 SER A C 1
ATOM 1369 O O . SER A 1 176 ? -11.148 -10.375 -8.383 1 98.44 176 SER A O 1
ATOM 1371 N N . PHE A 1 177 ? -10.375 -9.125 -10.109 1 98 177 PHE A N 1
ATOM 1372 C CA . PHE A 1 177 ? -9.547 -10.234 -10.57 1 98 177 PHE A CA 1
ATOM 1373 C C . PHE A 1 177 ? -8.117 -10.086 -10.078 1 98 177 PHE A C 1
ATOM 1375 O O . PHE A 1 177 ? -7.688 -8.984 -9.727 1 98 177 PHE A O 1
ATOM 1382 N N . GLY A 1 178 ? -7.41 -11.266 -10.031 1 96.56 178 GLY A N 1
ATOM 1383 C CA . GLY A 1 178 ? -6.043 -11.258 -9.531 1 96.56 178 GLY A CA 1
ATOM 1384 C C . GLY A 1 178 ? -5.957 -11.109 -8.031 1 96.56 178 GLY A C 1
ATOM 1385 O O . GLY A 1 178 ? -6.828 -11.586 -7.297 1 96.56 178 GLY A O 1
ATOM 1386 N N . MET A 1 179 ? -4.82 -10.57 -7.598 1 96.56 179 MET A N 1
ATOM 1387 C CA . MET A 1 179 ? -4.656 -10.266 -6.18 1 96.56 179 MET A CA 1
ATOM 1388 C C . MET A 1 179 ? -5.469 -9.039 -5.785 1 96.56 179 MET A C 1
ATOM 1390 O O . MET A 1 179 ? -5.199 -7.934 -6.266 1 96.56 179 MET A O 1
ATOM 1394 N N . GLY A 1 180 ? -6.344 -9.172 -4.84 1 97.38 180 GLY A N 1
ATOM 1395 C CA . GLY A 1 180 ? -7.461 -8.242 -4.754 1 97.38 180 GLY A CA 1
ATOM 1396 C C . GLY A 1 180 ? -7.328 -7.254 -3.607 1 97.38 180 GLY A C 1
ATOM 1397 O O . GLY A 1 180 ? -8.281 -6.555 -3.27 1 97.38 180 GLY A O 1
ATOM 1398 N N . GLU A 1 181 ? -6.18 -7.059 -2.971 1 97.44 181 GLU A N 1
ATOM 1399 C CA . GLU A 1 181 ? -6.082 -6.238 -1.769 1 97.44 181 GLU A CA 1
ATOM 1400 C C . GLU A 1 181 ? -6.336 -4.766 -2.084 1 97.44 181 GLU A C 1
ATOM 1402 O O . GLU A 1 181 ? -7.168 -4.121 -1.438 1 97.44 181 GLU A O 1
ATOM 1407 N N . HIS A 1 182 ? -5.633 -4.223 -3.094 1 95.75 182 HIS A N 1
ATOM 1408 C CA . HIS A 1 182 ? -5.824 -2.822 -3.459 1 95.75 182 HIS A CA 1
ATOM 1409 C C . HIS A 1 182 ? -7.262 -2.562 -3.898 1 95.75 182 HIS A C 1
ATOM 1411 O O . HIS A 1 182 ? -7.859 -1.556 -3.516 1 95.75 182 HIS A O 1
ATOM 1417 N N . GLN A 1 183 ? -7.805 -3.432 -4.672 1 97.5 183 GLN A N 1
ATOM 1418 C CA . GLN A 1 183 ? -9.172 -3.324 -5.176 1 97.5 183 GLN A CA 1
ATOM 1419 C C . GLN A 1 183 ? -10.18 -3.305 -4.031 1 97.5 183 GLN A C 1
ATOM 1421 O O . GLN A 1 183 ? -11.078 -2.465 -4.008 1 97.5 183 GLN A O 1
ATOM 1426 N N . THR A 1 184 ? -9.992 -4.234 -3.146 1 98.06 184 THR A N 1
ATOM 1427 C CA . THR A 1 184 ? -10.914 -4.383 -2.025 1 98.06 184 THR A CA 1
ATOM 1428 C C . THR A 1 184 ? -10.969 -3.102 -1.198 1 98.06 184 THR A C 1
ATOM 1430 O O . THR A 1 184 ? -12.047 -2.611 -0.872 1 98.06 184 THR A O 1
ATOM 1433 N N . VAL A 1 185 ? -9.891 -2.568 -0.877 1 95.56 185 VAL A N 1
ATOM 1434 C CA . VAL A 1 185 ? -9.812 -1.365 -0.055 1 95.56 185 VAL A CA 1
ATOM 1435 C C . VAL A 1 185 ? -10.477 -0.198 -0.779 1 95.56 185 VAL A C 1
ATOM 1437 O O . VAL A 1 185 ? -11.266 0.542 -0.184 1 95.56 185 VAL A O 1
ATOM 1440 N N . GLU A 1 186 ? -10.117 -0.026 -2.037 1 93.75 186 GLU A N 1
ATOM 1441 C CA . GLU A 1 186 ? -10.641 1.091 -2.816 1 93.75 186 GLU A CA 1
ATOM 1442 C C . GLU A 1 186 ? -12.156 0.97 -3.002 1 93.75 186 GLU A C 1
ATOM 1444 O O . GLU A 1 186 ? -12.891 1.943 -2.818 1 93.75 186 GLU A O 1
ATOM 1449 N N . ILE A 1 187 ? -12.633 -0.219 -3.334 1 97.44 187 ILE A N 1
ATOM 1450 C CA . ILE A 1 187 ? -14.055 -0.457 -3.541 1 97.44 187 ILE A CA 1
ATOM 1451 C C . ILE A 1 187 ? -14.812 -0.21 -2.238 1 97.44 187 ILE A C 1
ATOM 1453 O O . ILE A 1 187 ? -15.828 0.486 -2.227 1 97.44 187 ILE A O 1
ATOM 1457 N N . ALA A 1 188 ? -14.344 -0.758 -1.165 1 96.75 188 ALA A N 1
ATOM 1458 C CA . ALA A 1 188 ? -15 -0.617 0.13 1 96.75 188 ALA A CA 1
ATOM 1459 C C . ALA A 1 188 ? -15.109 0.851 0.535 1 96.75 188 ALA A C 1
ATOM 1461 O O . ALA A 1 188 ? -16.156 1.298 1.004 1 96.75 188 ALA A O 1
ATOM 1462 N N . ARG A 1 189 ? -14.031 1.531 0.374 1 90.19 189 ARG A N 1
ATOM 1463 C CA . ARG A 1 189 ? -14.008 2.947 0.723 1 90.19 189 ARG A CA 1
ATOM 1464 C C . ARG A 1 189 ? -15.047 3.729 -0.076 1 90.19 189 ARG A C 1
ATOM 1466 O O . ARG A 1 189 ? -15.758 4.566 0.476 1 90.19 189 ARG A O 1
ATOM 1473 N N . ARG A 1 190 ? -15.094 3.518 -1.353 1 91.56 190 ARG A N 1
ATOM 1474 C CA . ARG A 1 190 ? -16 4.242 -2.236 1 91.56 190 ARG A CA 1
ATOM 1475 C C . ARG A 1 190 ? -17.453 3.891 -1.936 1 91.56 190 ARG A C 1
ATOM 1477 O O . ARG A 1 190 ? -18.328 4.77 -1.908 1 91.56 190 ARG A O 1
ATOM 1484 N N . LEU A 1 191 ? -17.734 2.619 -1.7 1 95.56 191 LEU A N 1
ATOM 1485 C CA . LEU A 1 191 ? -19.094 2.217 -1.308 1 95.56 191 LEU A CA 1
ATOM 1486 C C . LEU A 1 191 ? -19.484 2.857 0.019 1 95.56 191 LEU A C 1
ATOM 1488 O O . LEU A 1 191 ? -20.594 3.359 0.163 1 95.56 191 LEU A O 1
ATOM 1492 N N . ALA A 1 192 ? -18.594 2.824 0.923 1 91.5 192 ALA A N 1
ATOM 1493 C CA . ALA A 1 192 ? -18.859 3.396 2.24 1 91.5 192 ALA A CA 1
ATOM 1494 C C . ALA A 1 192 ? -19.094 4.902 2.148 1 91.5 192 ALA A C 1
ATOM 1496 O O . ALA A 1 192 ? -19.781 5.48 2.99 1 91.5 192 ALA A O 1
ATOM 1497 N N . ALA A 1 193 ? -18.531 5.504 1.108 1 83 193 ALA A N 1
ATOM 1498 C CA . ALA A 1 193 ? -18.703 6.934 0.876 1 83 193 ALA A CA 1
ATOM 1499 C C . ALA A 1 193 ? -20.047 7.223 0.197 1 83 193 ALA A C 1
ATOM 1501 O O . ALA A 1 193 ? -20.391 8.383 -0.016 1 83 193 ALA A O 1
ATOM 1502 N N . GLY A 1 194 ? -20.781 6.188 -0.23 1 87 194 GLY A N 1
ATOM 1503 C CA . GLY A 1 194 ? -22.109 6.348 -0.78 1 87 194 GLY A CA 1
ATOM 1504 C C . GLY A 1 194 ? -22.156 6.246 -2.293 1 87 194 GLY A C 1
ATOM 1505 O O . GLY A 1 194 ? -23.203 6.457 -2.908 1 87 194 GLY A O 1
ATOM 1506 N N . GLU A 1 195 ? -21 5.953 -2.846 1 90.38 195 GLU A N 1
ATOM 1507 C CA . GLU A 1 195 ? -20.984 5.797 -4.297 1 90.38 195 GLU A CA 1
ATOM 1508 C C . GLU A 1 195 ? -21.734 4.535 -4.723 1 90.38 195 GLU A C 1
ATOM 1510 O O . GLU A 1 195 ? -21.625 3.492 -4.074 1 90.38 195 GLU A O 1
ATOM 1515 N N . SER A 1 196 ? -22.484 4.715 -5.762 1 94 196 SER A N 1
ATOM 1516 C CA . SER A 1 196 ? -23.188 3.547 -6.293 1 94 196 SER A CA 1
ATOM 1517 C C . SER A 1 196 ? -22.219 2.58 -6.965 1 94 196 SER A C 1
ATOM 1519 O O . SER A 1 196 ? -21.266 3.004 -7.629 1 94 196 SER A O 1
ATOM 1521 N N . ILE A 1 197 ? -22.469 1.293 -6.801 1 96.81 197 ILE A N 1
ATOM 1522 C CA . ILE A 1 197 ? -21.609 0.252 -7.348 1 96.81 197 ILE A CA 1
ATOM 1523 C C . ILE A 1 197 ? -21.531 0.387 -8.867 1 96.81 197 ILE A C 1
ATOM 1525 O O . ILE A 1 197 ? -20.5 0.084 -9.477 1 96.81 197 ILE A O 1
ATOM 1529 N N . GLU A 1 198 ? -22.547 0.921 -9.531 1 95.12 198 GLU A N 1
ATOM 1530 C CA . GLU A 1 198 ? -22.641 1.04 -10.984 1 95.12 198 GLU A CA 1
ATOM 1531 C C . GLU A 1 198 ? -21.656 2.092 -11.516 1 95.12 198 GLU A C 1
ATOM 1533 O O . GLU A 1 198 ? -21.281 2.061 -12.688 1 95.12 198 GLU A O 1
ATOM 1538 N N . THR A 1 199 ? -21.25 2.979 -10.617 1 93.5 199 THR A N 1
ATOM 1539 C CA . THR A 1 199 ? -20.391 4.074 -11.055 1 93.5 199 THR A CA 1
ATOM 1540 C C . THR A 1 199 ? -18.922 3.754 -10.789 1 93.5 199 THR A C 1
ATOM 1542 O O . THR A 1 199 ? -18.031 4.48 -11.234 1 93.5 199 THR A O 1
ATOM 1545 N N . ILE A 1 200 ? -18.688 2.68 -10.07 1 95.69 200 ILE A N 1
ATOM 1546 C CA . ILE A 1 200 ? -17.312 2.262 -9.828 1 95.69 200 ILE A CA 1
ATOM 1547 C C . ILE A 1 200 ? -16.797 1.467 -11.023 1 95.69 200 ILE A C 1
ATOM 1549 O O . ILE A 1 200 ? -16.906 0.239 -11.062 1 95.69 200 ILE A O 1
ATOM 1553 N N . THR A 1 201 ? -16.234 2.154 -12.016 1 96.06 201 THR A N 1
ATOM 1554 C CA . THR A 1 201 ? -15.867 1.514 -13.273 1 96.06 201 THR A CA 1
ATOM 1555 C C . THR A 1 201 ? -14.398 1.77 -13.609 1 96.06 201 THR A C 1
ATOM 1557 O O . THR A 1 201 ? -13.953 1.478 -14.719 1 96.06 201 THR A O 1
ATOM 1560 N N . ASP A 1 202 ? -13.656 2.303 -12.602 1 93.88 202 ASP A N 1
ATOM 1561 C CA . ASP A 1 202 ? -12.312 2.75 -12.938 1 93.88 202 ASP A CA 1
ATOM 1562 C C . ASP A 1 202 ? -11.289 2.182 -11.961 1 93.88 202 ASP A C 1
ATOM 1564 O O . ASP A 1 202 ? -10.156 2.674 -11.883 1 93.88 202 ASP A O 1
ATOM 1568 N N . VAL A 1 203 ? -11.68 1.251 -11.141 1 95.94 203 VAL A N 1
ATOM 1569 C CA . VAL A 1 203 ? -10.727 0.628 -10.234 1 95.94 203 VAL A CA 1
ATOM 1570 C C . VAL A 1 203 ? -9.875 -0.394 -10.984 1 95.94 203 VAL A C 1
ATOM 1572 O O . VAL A 1 203 ? -10.414 -1.342 -11.57 1 95.94 203 VAL A O 1
ATOM 1575 N N . ASN A 1 204 ? -8.547 -0.204 -11.008 1 96.56 204 ASN A N 1
ATOM 1576 C CA . ASN A 1 204 ? -7.664 -1.18 -11.641 1 96.56 204 ASN A CA 1
ATOM 1577 C C . ASN A 1 204 ? -7.844 -2.57 -11.039 1 96.56 204 ASN A C 1
ATOM 1579 O O . ASN A 1 204 ? -8.031 -2.709 -9.828 1 96.56 204 ASN A O 1
ATOM 1583 N N . GLY A 1 205 ? -7.824 -3.582 -11.859 1 98.12 205 GLY A N 1
ATOM 1584 C CA . GLY A 1 205 ? -7.965 -4.953 -11.398 1 98.12 205 GLY A CA 1
ATOM 1585 C C . GLY A 1 205 ? -9.406 -5.402 -11.289 1 98.12 205 GLY A C 1
ATOM 1586 O O . GLY A 1 205 ? -9.711 -6.375 -10.594 1 98.12 205 GLY A O 1
ATOM 1587 N N . THR A 1 206 ? -10.328 -4.605 -11.922 1 98.69 206 THR A N 1
ATOM 1588 C CA . THR A 1 206 ? -11.734 -4.992 -11.867 1 98.69 206 THR A CA 1
ATOM 1589 C C . THR A 1 206 ? -12.312 -5.125 -13.273 1 98.69 206 THR A C 1
ATOM 1591 O O . THR A 1 206 ? -11.727 -4.637 -14.242 1 98.69 206 THR A O 1
ATOM 1594 N N . CYS A 1 207 ? -13.391 -5.859 -13.391 1 98.69 207 CYS A N 1
ATOM 1595 C CA . CYS A 1 207 ? -14.242 -5.949 -14.578 1 98.69 207 CYS A CA 1
ATOM 1596 C C . CYS A 1 207 ? -15.68 -5.57 -14.25 1 98.69 207 CYS A C 1
ATOM 1598 O O . CYS A 1 207 ? -16.141 -5.781 -13.125 1 98.69 207 CYS A O 1
ATOM 1600 N N . TYR A 1 208 ? -16.344 -5.004 -15.188 1 98.5 208 TYR A N 1
ATOM 1601 C CA . TYR A 1 208 ? -17.75 -4.672 -15.039 1 98.5 208 TYR A CA 1
ATOM 1602 C C . TYR A 1 208 ? -18.484 -4.801 -16.375 1 98.5 208 TYR A C 1
ATOM 1604 O O . TYR A 1 208 ? -17.859 -4.848 -17.438 1 98.5 208 TYR A O 1
ATOM 1612 N N . MET A 1 209 ? -19.797 -4.953 -16.375 1 98.31 209 MET A N 1
ATOM 1613 C CA . MET A 1 209 ? -20.641 -5.02 -17.562 1 98.31 209 MET A CA 1
ATOM 1614 C C . MET A 1 209 ? -21.266 -3.66 -17.844 1 98.31 209 MET A C 1
ATOM 1616 O O . MET A 1 209 ? -21.672 -2.947 -16.938 1 98.31 209 MET A O 1
ATOM 1620 N N . THR A 1 210 ? -21.297 -3.367 -19.125 1 98.06 210 THR A N 1
ATOM 1621 C CA . THR A 1 210 ? -21.891 -2.084 -19.484 1 98.06 210 THR A CA 1
ATOM 1622 C C . THR A 1 210 ? -22.438 -2.119 -20.906 1 98.06 210 THR A C 1
ATOM 1624 O O . THR A 1 210 ? -22.281 -3.117 -21.609 1 98.06 210 THR A O 1
ATOM 1627 N N . ASP A 1 211 ? -23.172 -1.049 -21.281 1 97.19 211 ASP A N 1
ATOM 1628 C CA . ASP A 1 211 ? -23.688 -0.896 -22.641 1 97.19 211 ASP A CA 1
ATOM 1629 C C . ASP A 1 211 ? -22.656 -0.24 -23.547 1 97.19 211 ASP A C 1
ATOM 1631 O O . ASP A 1 211 ? -21.672 0.326 -23.062 1 97.19 211 ASP A O 1
ATOM 1635 N N . PHE A 1 212 ? -22.922 -0.327 -24.797 1 95.69 212 PHE A N 1
ATOM 1636 C CA . PHE A 1 212 ? -22 0.147 -25.812 1 95.69 212 PHE A CA 1
ATOM 1637 C C . PHE A 1 212 ? -21.672 1.624 -25.625 1 95.69 212 PHE A C 1
ATOM 1639 O O . PHE A 1 212 ? -20.531 2.037 -25.75 1 95.69 212 PHE A O 1
ATOM 1646 N N . ASP A 1 213 ? -22.641 2.432 -25.266 1 94.62 213 ASP A N 1
ATOM 1647 C CA . ASP A 1 213 ? -22.484 3.881 -25.188 1 94.62 213 ASP A CA 1
ATOM 1648 C C . ASP A 1 213 ? -21.641 4.277 -23.984 1 94.62 213 ASP A C 1
ATOM 1650 O O . ASP A 1 213 ? -21.188 5.422 -23.875 1 94.62 213 ASP A O 1
ATOM 1654 N N . HIS A 1 214 ? -21.328 3.311 -23.062 1 95.81 214 HIS A N 1
ATOM 1655 C CA . HIS A 1 214 ? -20.594 3.633 -21.844 1 95.81 214 HIS A CA 1
ATOM 1656 C C . HIS A 1 214 ? -19.203 3 -21.859 1 95.81 214 HIS A C 1
ATOM 1658 O O . HIS A 1 214 ? -18.531 2.957 -20.828 1 95.81 214 HIS A O 1
ATOM 1664 N N . LEU A 1 215 ? -18.812 2.576 -22.969 1 96.19 215 LEU A N 1
ATOM 1665 C CA . LEU A 1 215 ? -17.484 1.975 -23.094 1 96.19 215 LEU A CA 1
ATOM 1666 C C . LEU A 1 215 ? -16.391 3.016 -22.875 1 96.19 215 LEU A C 1
ATOM 1668 O O . LEU A 1 215 ? -16.594 4.203 -23.125 1 96.19 215 LEU A O 1
ATOM 1672 N N . PRO A 1 216 ? -15.297 2.588 -22.344 1 94.25 216 PRO A N 1
ATOM 1673 C CA . PRO A 1 216 ? -14.195 3.535 -22.156 1 94.25 216 PRO A CA 1
ATOM 1674 C C . PRO A 1 216 ? -13.688 4.113 -23.484 1 94.25 216 PRO A C 1
ATOM 1676 O O . PRO A 1 216 ? -13.961 3.555 -24.547 1 94.25 216 PRO A O 1
ATOM 1679 N N . ALA A 1 217 ? -12.914 5.25 -23.422 1 89.88 217 ALA A N 1
ATOM 1680 C CA . ALA A 1 217 ? -12.453 5.973 -24.594 1 89.88 217 ALA A CA 1
ATOM 1681 C C . ALA A 1 217 ? -11.406 5.164 -25.359 1 89.88 217 ALA A C 1
ATOM 1683 O O . ALA A 1 217 ? -11.336 5.227 -26.594 1 89.88 217 ALA A O 1
ATOM 1684 N N . ARG A 1 218 ? -10.539 4.457 -24.641 1 92.06 218 ARG A N 1
ATOM 1685 C CA . ARG A 1 218 ? -9.484 3.652 -25.25 1 92.06 218 ARG A CA 1
ATOM 1686 C C . ARG A 1 218 ? -9.523 2.221 -24.719 1 92.06 218 ARG A C 1
ATOM 1688 O O . ARG A 1 218 ? -9.562 1.999 -23.516 1 92.06 218 ARG A O 1
ATOM 1695 N N . TYR A 1 219 ? -9.578 1.298 -25.609 1 96.75 219 TYR A N 1
ATOM 1696 C CA . TYR A 1 219 ? -9.586 -0.115 -25.25 1 96.75 219 TYR A CA 1
ATOM 1697 C C . TYR A 1 219 ? -9.203 -0.986 -26.438 1 96.75 219 TYR A C 1
ATOM 1699 O O . TYR A 1 219 ? -9.227 -0.525 -27.578 1 96.75 219 TYR A O 1
ATOM 1707 N N . VAL A 1 220 ? -8.75 -2.168 -26.188 1 97.62 220 VAL A N 1
ATOM 1708 C CA . VAL A 1 220 ? -8.625 -3.213 -27.188 1 97.62 220 VAL A CA 1
ATOM 1709 C C . VAL A 1 220 ? -9.828 -4.152 -27.125 1 97.62 220 VAL A C 1
ATOM 1711 O O . VAL A 1 220 ? -10.312 -4.465 -26.031 1 97.62 220 VAL A O 1
ATOM 1714 N N . GLU A 1 221 ? -10.305 -4.523 -28.266 1 97.38 221 GLU A N 1
ATOM 1715 C CA . GLU A 1 221 ? -11.469 -5.41 -28.328 1 97.38 221 GLU A CA 1
ATOM 1716 C C . GLU A 1 221 ? -11.062 -6.82 -28.75 1 97.38 221 GLU A C 1
ATOM 1718 O O . GLU A 1 221 ? -10.211 -6.992 -29.625 1 97.38 221 GLU A O 1
ATOM 1723 N N . CYS A 1 222 ? -11.555 -7.766 -28.078 1 96.19 222 CYS A N 1
ATOM 1724 C CA . CYS A 1 222 ? -11.438 -9.133 -28.578 1 96.19 222 CYS A CA 1
ATOM 1725 C C . CYS A 1 222 ? -12.797 -9.68 -29 1 96.19 222 CYS A C 1
ATOM 1727 O O . CYS A 1 222 ? -13.828 -9.07 -28.719 1 96.19 222 CYS A O 1
ATOM 1729 N N . ALA A 1 223 ? -12.773 -10.82 -29.719 1 98.06 223 ALA A N 1
ATOM 1730 C CA . ALA A 1 223 ? -13.992 -11.391 -30.266 1 98.06 223 ALA A CA 1
ATOM 1731 C C . ALA A 1 223 ? -15.016 -11.68 -29.172 1 98.06 223 ALA A C 1
ATOM 1733 O O . ALA A 1 223 ? -14.648 -12.133 -28.078 1 98.06 223 ALA A O 1
ATOM 1734 N N . GLY A 1 224 ? -16.25 -11.422 -29.484 1 98.38 224 GLY A N 1
ATOM 1735 C CA . GLY A 1 224 ? -17.328 -11.57 -28.516 1 98.38 224 GLY A CA 1
ATOM 1736 C C . GLY A 1 224 ? -17.688 -13.016 -28.234 1 98.38 224 GLY A C 1
ATOM 1737 O O . GLY A 1 224 ? -17.234 -13.922 -28.938 1 98.38 224 GLY A O 1
ATOM 1738 N N . TYR A 1 225 ? -18.625 -13.133 -27.312 1 98.06 225 TYR A N 1
ATOM 1739 C CA . TYR A 1 225 ? -19.031 -14.445 -26.812 1 98.06 225 TYR A CA 1
ATOM 1740 C C . TYR A 1 225 ? -19.562 -15.32 -27.938 1 98.06 225 TYR A C 1
ATOM 1742 O O . TYR A 1 225 ? -19.109 -16.453 -28.125 1 98.06 225 TYR A O 1
ATOM 1750 N N . LYS A 1 226 ? -20.453 -14.898 -28.625 1 98.06 226 LYS A N 1
ATOM 1751 C CA . LYS A 1 226 ? -21.062 -15.688 -29.703 1 98.06 226 LYS A CA 1
ATOM 1752 C C . LYS A 1 226 ? -20.031 -16.109 -30.734 1 98.06 226 LYS A C 1
ATOM 1754 O O . LYS A 1 226 ? -20.031 -17.266 -31.188 1 98.06 226 LYS A O 1
ATOM 1759 N N . LYS A 1 227 ? -19.172 -15.219 -31.062 1 98.12 227 LYS A N 1
ATOM 1760 C CA . LYS A 1 227 ? -18.156 -15.492 -32.062 1 98.12 227 LYS A CA 1
ATOM 1761 C C . LYS A 1 227 ? -17.141 -16.516 -31.562 1 98.12 227 LYS A C 1
ATOM 1763 O O . LYS A 1 227 ? -16.766 -17.438 -32.281 1 98.12 227 LYS A O 1
ATOM 1768 N N . VAL A 1 228 ? -16.641 -16.406 -30.328 1 98.5 228 VAL A N 1
ATOM 1769 C CA . VAL A 1 228 ? -15.617 -17.297 -29.812 1 98.5 228 VAL A CA 1
ATOM 1770 C C . VAL A 1 228 ? -16.234 -18.672 -29.531 1 98.5 228 VAL A C 1
ATOM 1772 O O . VAL A 1 228 ? -15.523 -19.688 -29.5 1 98.5 228 VAL A O 1
ATOM 1775 N N . ALA A 1 229 ? -17.547 -18.734 -29.312 1 97.94 229 ALA A N 1
ATOM 1776 C CA . ALA A 1 229 ? -18.234 -20 -29.094 1 97.94 229 ALA A CA 1
ATOM 1777 C C . ALA A 1 229 ? -18.375 -20.781 -30.391 1 97.94 229 ALA A C 1
ATOM 1779 O O . ALA A 1 229 ? -18.438 -22.016 -30.375 1 97.94 229 ALA A O 1
ATOM 1780 N N . SER A 1 230 ? -18.406 -20.125 -31.578 1 97.69 230 SER A N 1
ATOM 1781 C CA . SER A 1 230 ? -18.672 -20.797 -32.844 1 97.69 230 SER A CA 1
ATOM 1782 C C . SER A 1 230 ? -17.406 -20.891 -33.688 1 97.69 230 SER A C 1
ATOM 1784 O O . SER A 1 230 ? -17.359 -21.656 -34.656 1 97.69 230 SER A O 1
ATOM 1786 N N . ASP A 1 231 ? -16.453 -20.078 -33.375 1 98.25 231 ASP A N 1
ATOM 1787 C CA . ASP A 1 231 ? -15.242 -19.984 -34.188 1 98.25 231 ASP A CA 1
ATOM 1788 C C . ASP A 1 231 ? -13.992 -20.172 -33.344 1 98.25 231 ASP A C 1
ATOM 1790 O O . ASP A 1 231 ? -13.562 -19.266 -32.625 1 98.25 231 ASP A O 1
ATOM 1794 N N . LYS A 1 232 ? -13.289 -21.281 -33.562 1 98.12 232 LYS A N 1
ATOM 1795 C CA . LYS A 1 232 ? -12.133 -21.672 -32.75 1 98.12 232 LYS A CA 1
ATOM 1796 C C . LYS A 1 232 ? -10.953 -20.75 -33 1 98.12 232 LYS A C 1
ATOM 1798 O O . LYS A 1 232 ? -10.148 -20.484 -32.125 1 98.12 232 LYS A O 1
ATOM 1803 N N . VAL A 1 233 ? -10.789 -20.266 -34.219 1 98.62 233 VAL A N 1
ATOM 1804 C CA . VAL A 1 233 ? -9.727 -19.328 -34.562 1 98.62 233 VAL A CA 1
ATOM 1805 C C . VAL A 1 233 ? -9.945 -18.016 -33.781 1 98.62 233 VAL A C 1
ATOM 1807 O O . VAL A 1 233 ? -9 -17.453 -33.219 1 98.62 233 VAL A O 1
ATOM 1810 N N . ALA A 1 234 ? -11.18 -17.547 -33.75 1 98.69 234 ALA A N 1
ATOM 1811 C CA . ALA A 1 234 ? -11.516 -16.344 -33 1 98.69 234 ALA A CA 1
ATOM 1812 C C . ALA A 1 234 ? -11.234 -16.531 -31.516 1 98.69 234 ALA A C 1
ATOM 1814 O O . ALA A 1 234 ? -10.797 -15.594 -30.828 1 98.69 234 ALA A O 1
ATOM 1815 N N . TYR A 1 235 ? -11.516 -17.703 -31.031 1 98.75 235 TYR A N 1
ATOM 1816 C CA . TYR A 1 235 ? -11.227 -18 -29.641 1 98.75 235 TYR A CA 1
ATOM 1817 C C . TYR A 1 235 ? -9.734 -17.891 -29.344 1 98.75 235 TYR A C 1
ATOM 1819 O O . TYR A 1 235 ? -9.328 -17.281 -28.344 1 98.75 235 TYR A O 1
ATOM 1827 N N . ALA A 1 236 ? -8.953 -18.484 -30.203 1 98.75 236 ALA A N 1
ATOM 1828 C CA . ALA A 1 236 ? -7.5 -18.469 -30.016 1 98.75 236 ALA A CA 1
ATOM 1829 C C . ALA A 1 236 ? -6.961 -17.031 -30.062 1 98.75 236 ALA A C 1
ATOM 1831 O O . ALA A 1 236 ? -6.121 -16.656 -29.25 1 98.75 236 ALA A O 1
ATOM 1832 N N . LYS A 1 237 ? -7.426 -16.266 -30.984 1 98.56 237 LYS A N 1
ATOM 1833 C CA . LYS A 1 237 ? -7.004 -14.867 -31.094 1 98.56 237 LYS A CA 1
ATOM 1834 C C . LYS A 1 237 ? -7.402 -14.062 -29.859 1 98.56 237 LYS A C 1
ATOM 1836 O O . LYS A 1 237 ? -6.637 -13.219 -29.391 1 98.56 237 LYS A O 1
ATOM 1841 N N . ALA A 1 238 ? -8.617 -14.273 -29.375 1 98.69 238 ALA A N 1
ATOM 1842 C CA . ALA A 1 238 ? -9.078 -13.602 -28.156 1 98.69 238 ALA A CA 1
ATOM 1843 C C . ALA A 1 238 ? -8.195 -13.969 -26.969 1 98.69 238 ALA A C 1
ATOM 1845 O O . ALA A 1 238 ? -7.875 -13.109 -26.141 1 98.69 238 ALA A O 1
ATOM 1846 N N . CYS A 1 239 ? -7.848 -15.211 -26.906 1 98.25 239 CYS A N 1
ATOM 1847 C CA . CYS A 1 239 ? -6.969 -15.664 -25.828 1 98.25 239 CYS A CA 1
ATOM 1848 C C . CYS A 1 239 ? -5.656 -14.898 -25.844 1 98.25 239 CYS A C 1
ATOM 1850 O O . CYS A 1 239 ? -5.188 -14.445 -24.797 1 98.25 239 CYS A O 1
ATOM 1852 N N . ARG A 1 240 ? -5.086 -14.75 -27.016 1 98.06 240 ARG A N 1
ATOM 1853 C CA . ARG A 1 240 ? -3.832 -14.008 -27.125 1 98.06 240 ARG A CA 1
ATOM 1854 C C . ARG A 1 240 ? -4 -12.57 -26.672 1 98.06 240 ARG A C 1
ATOM 1856 O O . ARG A 1 240 ? -3.168 -12.047 -25.922 1 98.06 240 ARG A O 1
ATOM 1863 N N . ILE A 1 241 ? -5.039 -11.914 -27.078 1 98.06 241 ILE A N 1
ATOM 1864 C CA . ILE A 1 241 ? -5.301 -10.531 -26.703 1 98.06 241 ILE A CA 1
ATOM 1865 C C . ILE A 1 241 ? -5.422 -10.422 -25.188 1 98.06 241 ILE A C 1
ATOM 1867 O O . ILE A 1 241 ? -4.848 -9.516 -24.578 1 98.06 241 ILE A O 1
ATOM 1871 N N . GLN A 1 242 ? -6.094 -11.344 -24.609 1 97.75 242 GLN A N 1
ATOM 1872 C CA . GLN A 1 242 ? -6.309 -11.352 -23.172 1 97.75 242 GLN A CA 1
ATOM 1873 C C . GLN A 1 242 ? -5 -11.562 -22.406 1 97.75 242 GLN A C 1
ATOM 1875 O O . GLN A 1 242 ? -4.684 -10.82 -21.484 1 97.75 242 GLN A O 1
ATOM 1880 N N . MET A 1 243 ? -4.238 -12.547 -22.828 1 96.88 243 MET A N 1
ATOM 1881 C CA . MET A 1 243 ? -2.99 -12.883 -22.156 1 96.88 243 MET A CA 1
ATOM 1882 C C . MET A 1 243 ? -1.972 -11.758 -22.297 1 96.88 243 MET A C 1
ATOM 1884 O O . MET A 1 243 ? -1.213 -11.477 -21.359 1 96.88 243 MET A O 1
ATOM 1888 N N . ASP A 1 244 ? -1.945 -11.055 -23.391 1 96.75 244 ASP A N 1
ATOM 1889 C CA . ASP A 1 244 ? -0.944 -10.031 -23.688 1 96.75 244 ASP A CA 1
ATOM 1890 C C . ASP A 1 244 ? -1.278 -8.719 -22.969 1 96.75 244 ASP A C 1
ATOM 1892 O O . ASP A 1 244 ? -0.473 -7.785 -22.984 1 96.75 244 ASP A O 1
ATOM 1896 N N . ASN A 1 245 ? -2.449 -8.633 -22.344 1 96.62 245 ASN A N 1
ATOM 1897 C CA . ASN A 1 245 ? -2.854 -7.383 -21.719 1 96.62 245 ASN A CA 1
ATOM 1898 C C . ASN A 1 245 ? -3.1 -7.559 -20.219 1 96.62 245 ASN A C 1
ATOM 1900 O O . ASN A 1 245 ? -3.98 -6.914 -19.656 1 96.62 245 ASN A O 1
ATOM 1904 N N . GLN A 1 246 ? -2.279 -8.43 -19.562 1 94.81 246 GLN A N 1
ATOM 1905 C CA . GLN A 1 246 ? -2.439 -8.703 -18.141 1 94.81 246 GLN A CA 1
ATOM 1906 C C . GLN A 1 246 ? -1.354 -8.016 -17.312 1 94.81 246 GLN A C 1
ATOM 1908 O O . GLN A 1 246 ? -1.312 -8.148 -16.094 1 94.81 246 GLN A O 1
ATOM 1913 N N . ASP A 1 247 ? -0.505 -7.262 -17.984 1 94.56 247 ASP A N 1
ATOM 1914 C CA . ASP A 1 247 ? 0.586 -6.586 -17.297 1 94.56 247 ASP A CA 1
ATOM 1915 C C . ASP A 1 247 ? 0.187 -5.168 -16.891 1 94.56 247 ASP A C 1
ATOM 1917 O O . ASP A 1 247 ? -0.48 -4.465 -17.641 1 94.56 247 ASP A O 1
ATOM 1921 N N . VAL A 1 248 ? 0.663 -4.754 -15.766 1 91.5 248 VAL A N 1
ATOM 1922 C CA . VAL A 1 248 ? 0.238 -3.488 -15.18 1 91.5 248 VAL A CA 1
ATOM 1923 C C . VAL A 1 248 ? 0.849 -2.326 -15.953 1 91.5 248 VAL A C 1
ATOM 1925 O O . VAL A 1 248 ? 0.287 -1.229 -15.992 1 91.5 248 VAL A O 1
ATOM 1928 N N . VAL A 1 249 ? 1.963 -2.494 -16.516 1 87.62 249 VAL A N 1
ATOM 1929 C CA . VAL A 1 249 ? 2.686 -1.427 -17.203 1 87.62 249 VAL A CA 1
ATOM 1930 C C . VAL A 1 249 ? 2.24 -1.354 -18.656 1 87.62 249 VAL A C 1
ATOM 1932 O O . VAL A 1 249 ? 1.939 -0.272 -19.172 1 87.62 249 VAL A O 1
ATOM 1935 N N . SER A 1 250 ? 2.092 -2.459 -19.297 1 91.25 250 SER A N 1
ATOM 1936 C CA . SER A 1 250 ? 1.88 -2.48 -20.734 1 91.25 250 SER A CA 1
ATOM 1937 C C . SER A 1 250 ? 0.444 -2.863 -21.078 1 91.25 250 SER A C 1
ATOM 1939 O O . SER A 1 250 ? -0.006 -2.66 -22.203 1 91.25 250 SER A O 1
ATOM 1941 N N . GLY A 1 251 ? -0.279 -3.395 -20.156 1 94.25 251 GLY A N 1
ATOM 1942 C CA . GLY A 1 251 ? -1.628 -3.863 -20.438 1 94.25 251 GLY A CA 1
ATOM 1943 C C . GLY A 1 251 ? -2.59 -2.744 -20.781 1 94.25 251 GLY A C 1
ATOM 1944 O O . GLY A 1 251 ? -2.367 -1.589 -20.422 1 94.25 251 GLY A O 1
ATOM 1945 N N . GLN A 1 252 ? -3.633 -3.117 -21.484 1 95.75 252 GLN A N 1
ATOM 1946 C CA . GLN A 1 252 ? -4.688 -2.191 -21.875 1 95.75 252 GLN A CA 1
ATOM 1947 C C . GLN A 1 252 ? -6.051 -2.658 -21.375 1 95.75 252 GLN A C 1
ATOM 1949 O O . GLN A 1 252 ? -6.207 -3.814 -20.984 1 95.75 252 GLN A O 1
ATOM 1954 N N . ILE A 1 253 ? -6.996 -1.743 -21.406 1 98.12 253 ILE A N 1
ATOM 1955 C CA . ILE A 1 253 ? -8.383 -2.109 -21.141 1 98.12 253 ILE A CA 1
ATOM 1956 C C . ILE A 1 253 ? -8.891 -3.035 -22.234 1 98.12 253 ILE A C 1
ATOM 1958 O O . ILE A 1 253 ? -8.641 -2.797 -23.422 1 98.12 253 ILE A O 1
ATOM 1962 N N . ILE A 1 254 ? -9.547 -4.113 -21.891 1 98.62 254 ILE A N 1
ATOM 1963 C CA . ILE A 1 254 ? -10.086 -5.07 -22.844 1 98.62 254 ILE A CA 1
ATOM 1964 C C . ILE A 1 254 ? -11.609 -5.039 -22.812 1 98.62 254 ILE A C 1
ATOM 1966 O O . ILE A 1 254 ? -12.211 -4.988 -21.734 1 98.62 254 ILE A O 1
ATOM 1970 N N . VAL A 1 255 ? -12.195 -5.047 -23.953 1 98.75 255 VAL A N 1
ATOM 1971 C CA . VAL A 1 255 ? -13.648 -5.121 -24.047 1 98.75 255 VAL A CA 1
ATOM 1972 C C . VAL A 1 255 ? -14.055 -6.371 -24.828 1 98.75 255 VAL A C 1
ATOM 1974 O O . VAL A 1 255 ? -13.43 -6.711 -25.828 1 98.75 255 VAL A O 1
ATOM 1977 N N . GLN A 1 256 ? -14.992 -7.074 -24.391 1 98.81 256 GLN A N 1
ATOM 1978 C CA . GLN A 1 256 ? -15.562 -8.234 -25.062 1 98.81 256 GLN A CA 1
ATOM 1979 C C . GLN A 1 256 ? -17.078 -8.211 -25.016 1 98.81 256 GLN A C 1
ATOM 1981 O O . GLN A 1 256 ? -17.672 -8.148 -23.938 1 98.81 256 GLN A O 1
ATOM 1986 N N . LYS A 1 257 ? -17.688 -8.289 -26.172 1 98.44 257 LYS A N 1
ATOM 1987 C CA . LYS A 1 257 ? -19.141 -8.391 -26.203 1 98.44 257 LYS A CA 1
ATOM 1988 C C . LYS A 1 257 ? -19.609 -9.734 -25.656 1 98.44 257 LYS A C 1
ATOM 1990 O O . LYS A 1 257 ? -19.078 -10.781 -26.016 1 98.44 257 LYS A O 1
ATOM 1995 N N . GLN A 1 258 ? -20.531 -9.68 -24.75 1 98.25 258 GLN A N 1
ATOM 1996 C CA . GLN A 1 258 ? -21.141 -10.891 -24.203 1 98.25 258 GLN A CA 1
ATOM 1997 C C . GLN A 1 258 ? -22.5 -11.164 -24.875 1 98.25 258 GLN A C 1
ATOM 1999 O O . GLN A 1 258 ? -22.625 -11.039 -26.094 1 98.25 258 GLN A O 1
ATOM 2004 N N . SER A 1 259 ? -23.469 -11.633 -24.156 1 96.88 259 SER A N 1
ATOM 2005 C CA . SER A 1 259 ? -24.75 -11.906 -24.797 1 96.88 259 SER A CA 1
ATOM 2006 C C . SER A 1 259 ? -25.391 -10.625 -25.328 1 96.88 259 SER A C 1
ATOM 2008 O O . SER A 1 259 ? -25.688 -10.523 -26.516 1 96.88 259 SER A O 1
ATOM 2010 N N . GLU A 1 260 ? -25.531 -9.688 -24.422 1 95.62 260 GLU A N 1
ATOM 2011 C CA . GLU A 1 260 ? -26.141 -8.422 -24.812 1 95.62 260 GLU A CA 1
ATOM 2012 C C . GLU A 1 260 ? -25.25 -7.238 -24.438 1 95.62 260 GLU A C 1
ATOM 2014 O O . GLU A 1 260 ? -25.047 -6.332 -25.25 1 95.62 260 GLU A O 1
ATOM 2019 N N . LYS A 1 261 ? -24.672 -7.344 -23.375 1 97.75 261 LYS A N 1
ATOM 2020 C CA . LYS A 1 261 ? -23.859 -6.254 -22.859 1 97.75 261 LYS A CA 1
ATOM 2021 C C . LYS A 1 261 ? -22.375 -6.504 -23.125 1 97.75 261 LYS A C 1
ATOM 2023 O O . LYS A 1 261 ? -22.016 -7.469 -23.812 1 97.75 261 LYS A O 1
ATOM 2028 N N . TYR A 1 262 ? -21.562 -5.566 -22.734 1 98.5 262 TYR A N 1
ATOM 2029 C CA . TYR A 1 262 ? -20.109 -5.652 -22.922 1 98.5 262 TYR A CA 1
ATOM 2030 C C . TYR A 1 262 ? -19.391 -5.793 -21.594 1 98.5 262 TYR A C 1
ATOM 2032 O O . TYR A 1 262 ? -19.719 -5.105 -20.625 1 98.5 262 TYR A O 1
ATOM 2040 N N . LEU A 1 263 ? -18.484 -6.746 -21.531 1 98.75 263 LEU A N 1
ATOM 2041 C CA . LEU A 1 263 ? -17.547 -6.84 -20.406 1 98.75 263 LEU A CA 1
ATOM 2042 C C . LEU A 1 263 ? -16.344 -5.918 -20.625 1 98.75 263 LEU A C 1
ATOM 2044 O O . LEU A 1 263 ? -15.703 -5.969 -21.672 1 98.75 263 LEU A O 1
ATOM 2048 N N . VAL A 1 264 ? -16.047 -5.082 -19.688 1 98.81 264 VAL A N 1
ATOM 2049 C CA . VAL A 1 264 ? -14.859 -4.238 -19.688 1 98.81 264 VAL A CA 1
ATOM 2050 C C . VAL A 1 264 ? -13.891 -4.703 -18.609 1 98.81 264 VAL A C 1
ATOM 2052 O O . VAL A 1 264 ? -14.25 -4.762 -17.422 1 98.81 264 VAL A O 1
ATOM 2055 N N . GLN A 1 265 ? -12.727 -5.098 -18.969 1 98.62 265 GLN A N 1
ATOM 2056 C CA . GLN A 1 265 ? -11.641 -5.293 -18.016 1 98.62 265 GLN A CA 1
ATOM 2057 C C . GLN A 1 265 ? -10.773 -4.043 -17.906 1 98.62 265 GLN A C 1
ATOM 2059 O O . GLN A 1 265 ? -10.102 -3.66 -18.859 1 98.62 265 GLN A O 1
ATOM 2064 N N . ASN A 1 266 ? -10.766 -3.506 -16.703 1 98.25 266 ASN A N 1
ATOM 2065 C CA . ASN A 1 266 ? -9.852 -2.396 -16.438 1 98.25 266 ASN A CA 1
ATOM 2066 C C . ASN A 1 266 ? -8.398 -2.859 -16.438 1 98.25 266 ASN A C 1
ATOM 2068 O O . ASN A 1 266 ? -8.125 -4.051 -16.562 1 98.25 266 ASN A O 1
ATOM 2072 N N . LEU A 1 267 ? -7.508 -1.87 -16.359 1 96.94 267 LEU A N 1
ATOM 2073 C CA . LEU A 1 267 ? -6.094 -2.207 -16.25 1 96.94 267 LEU A CA 1
ATOM 2074 C C . LEU A 1 267 ? -5.848 -3.137 -15.062 1 96.94 267 LEU A C 1
ATOM 2076 O O . LEU A 1 267 ? -6.57 -3.076 -14.062 1 96.94 267 LEU A O 1
ATOM 2080 N N . PRO A 1 268 ? -4.887 -4.039 -15.195 1 96.19 268 PRO A N 1
ATOM 2081 C CA . PRO A 1 268 ? -4.551 -4.879 -14.039 1 96.19 268 PRO A CA 1
ATOM 2082 C C . PRO A 1 268 ? -4.098 -4.066 -12.828 1 96.19 268 PRO A C 1
ATOM 2084 O O . PRO A 1 268 ? -3.525 -2.984 -12.984 1 96.19 268 PRO A O 1
ATOM 2087 N N . ALA A 1 269 ? -4.383 -4.594 -11.672 1 95.19 269 ALA A N 1
ATOM 2088 C CA . ALA A 1 269 ? -3.953 -3.932 -10.445 1 95.19 269 ALA A CA 1
ATOM 2089 C C . ALA A 1 269 ? -2.445 -4.062 -10.25 1 95.19 269 ALA A C 1
ATOM 2091 O O . ALA A 1 269 ? -1.857 -5.094 -10.57 1 95.19 269 ALA A O 1
ATOM 2092 N N . LYS A 1 270 ? -1.841 -3.023 -9.648 1 90.75 270 LYS A N 1
ATOM 2093 C CA . LYS A 1 270 ? -0.438 -3.123 -9.258 1 90.75 270 LYS A CA 1
ATOM 2094 C C . LYS A 1 270 ? -0.243 -4.18 -8.18 1 90.75 270 LYS A C 1
ATOM 2096 O O . LYS A 1 270 ? -1.011 -4.234 -7.215 1 90.75 270 LYS A O 1
ATOM 2101 N N . PRO A 1 271 ? 0.792 -5.031 -8.406 1 93.56 271 PRO A N 1
ATOM 2102 C CA . PRO A 1 271 ? 1.087 -5.949 -7.301 1 93.56 271 PRO A CA 1
ATOM 2103 C C . PRO A 1 271 ? 1.518 -5.223 -6.027 1 93.56 271 PRO A C 1
ATOM 2105 O O . PRO A 1 271 ? 2.055 -4.113 -6.098 1 93.56 271 PRO A O 1
ATOM 2108 N N . LEU A 1 272 ? 1.245 -5.809 -4.883 1 94.5 272 LEU A N 1
ATOM 2109 C CA . LEU A 1 272 ? 1.746 -5.258 -3.627 1 94.5 272 LEU A CA 1
ATOM 2110 C C . LEU A 1 272 ? 3.266 -5.141 -3.652 1 94.5 272 LEU A C 1
ATOM 2112 O O . LEU A 1 272 ? 3.953 -6.039 -4.148 1 94.5 272 LEU A O 1
ATOM 2116 N N . VAL A 1 273 ? 3.719 -4.004 -3.18 1 90.19 273 VAL A N 1
ATOM 2117 C CA . VAL A 1 273 ? 5.16 -3.879 -2.99 1 90.19 273 VAL A CA 1
ATOM 2118 C C . VAL A 1 273 ? 5.574 -4.574 -1.695 1 90.19 273 VAL A C 1
ATOM 2120 O O . VAL A 1 273 ? 4.727 -5.066 -0.949 1 90.19 273 VAL A O 1
ATOM 2123 N N . ARG A 1 274 ? 6.855 -4.633 -1.405 1 91.44 274 ARG A N 1
ATOM 2124 C CA . ARG A 1 274 ? 7.391 -5.477 -0.339 1 91.44 274 ARG A CA 1
ATOM 2125 C C . ARG A 1 274 ? 6.785 -5.102 1.01 1 91.44 274 ARG A C 1
ATOM 2127 O O . ARG A 1 274 ? 6.293 -5.965 1.736 1 91.44 274 ARG A O 1
ATOM 2134 N N . TRP A 1 275 ? 6.766 -3.822 1.383 1 90.25 275 TRP A N 1
ATOM 2135 C CA . TRP A 1 275 ? 6.285 -3.439 2.707 1 90.25 275 TRP A CA 1
ATOM 2136 C C . TRP A 1 275 ? 4.781 -3.664 2.826 1 90.25 275 TRP A C 1
ATOM 2138 O O . TRP A 1 275 ? 4.277 -3.979 3.906 1 90.25 275 TRP A O 1
ATOM 2148 N N . GLU A 1 276 ? 4.086 -3.477 1.753 1 93.25 276 GLU A N 1
ATOM 2149 C CA . GLU A 1 276 ? 2.658 -3.773 1.747 1 93.25 276 GLU A CA 1
ATOM 2150 C C . GLU A 1 276 ? 2.404 -5.262 1.961 1 93.25 276 GLU A C 1
ATOM 2152 O O . GLU A 1 276 ? 1.517 -5.645 2.729 1 93.25 276 GLU A O 1
ATOM 2157 N N . LEU A 1 277 ? 3.211 -6.047 1.223 1 96.25 277 LEU A N 1
ATOM 2158 C CA . LEU A 1 277 ? 3.086 -7.496 1.355 1 96.25 277 LEU A CA 1
ATOM 2159 C C . LEU A 1 277 ? 3.393 -7.938 2.781 1 96.25 277 LEU A C 1
ATOM 2161 O O . LEU A 1 277 ? 2.713 -8.812 3.326 1 96.25 277 LEU A O 1
ATOM 2165 N N . ASP A 1 278 ? 4.426 -7.34 3.383 1 94.81 278 ASP A N 1
ATOM 2166 C CA . ASP A 1 278 ? 4.738 -7.609 4.785 1 94.81 278 ASP A CA 1
ATOM 2167 C C . ASP A 1 278 ? 3.521 -7.363 5.672 1 94.81 278 ASP A C 1
ATOM 2169 O O . ASP A 1 278 ? 3.221 -8.172 6.559 1 94.81 278 ASP A O 1
ATOM 2173 N N . LYS A 1 279 ? 2.834 -6.285 5.434 1 93.94 279 LYS A N 1
ATOM 2174 C CA . LYS A 1 279 ? 1.689 -5.922 6.262 1 93.94 279 LYS A CA 1
ATOM 2175 C C . LYS A 1 279 ? 0.556 -6.934 6.105 1 93.94 279 LYS A C 1
ATOM 2177 O O . LYS A 1 279 ? -0.056 -7.344 7.094 1 93.94 279 LYS A O 1
ATOM 2182 N N . VAL A 1 280 ? 0.256 -7.316 4.926 1 96.44 280 VAL A N 1
ATOM 2183 C CA . VAL A 1 280 ? -0.843 -8.242 4.656 1 96.44 280 VAL A CA 1
ATOM 2184 C C . VAL A 1 280 ? -0.601 -9.562 5.379 1 96.44 280 VAL A C 1
ATOM 2186 O O . VAL A 1 280 ? -1.519 -10.125 5.98 1 96.44 280 VAL A O 1
ATOM 2189 N N . TYR A 1 281 ? 0.593 -10.023 5.383 1 96.56 281 TYR A N 1
ATOM 2190 C CA . TYR A 1 281 ? 0.889 -11.32 5.977 1 96.56 281 TYR A CA 1
ATOM 2191 C C . TYR A 1 281 ? 1.034 -11.211 7.488 1 96.56 281 TYR A C 1
ATOM 2193 O O . TYR A 1 281 ? 1.053 -12.219 8.195 1 96.56 281 TYR A O 1
ATOM 2201 N N . ALA A 1 282 ? 1.07 -9.969 7.961 1 93.81 282 ALA A N 1
ATOM 2202 C CA . ALA A 1 282 ? 1.211 -9.75 9.398 1 93.81 282 ALA A CA 1
ATOM 2203 C C . ALA A 1 282 ? -0.131 -9.398 10.031 1 93.81 282 ALA A C 1
ATOM 2205 O O . ALA A 1 282 ? -0.201 -9.094 11.227 1 93.81 282 ALA A O 1
ATOM 2206 N N . LEU A 1 283 ? -1.201 -9.344 9.289 1 94.38 283 LEU A N 1
ATOM 2207 C CA . LEU A 1 283 ? -2.514 -9.094 9.875 1 94.38 283 LEU A CA 1
ATOM 2208 C C . LEU A 1 283 ? -2.828 -10.125 10.961 1 94.38 283 LEU A C 1
ATOM 2210 O O . LEU A 1 283 ? -2.207 -11.188 11.008 1 94.38 283 LEU A O 1
ATOM 2214 N N . PRO A 1 284 ? -3.711 -9.82 11.867 1 93.31 284 PRO A N 1
ATOM 2215 C CA . PRO A 1 284 ? -3.887 -10.656 13.062 1 93.31 284 PRO A CA 1
ATOM 2216 C C . PRO A 1 284 ? -4.68 -11.93 12.773 1 93.31 284 PRO A C 1
ATOM 2218 O O . PRO A 1 284 ? -5.754 -12.133 13.344 1 93.31 284 PRO A O 1
ATOM 2221 N N . TYR A 1 285 ? -4.043 -12.812 12.031 1 96.19 285 TYR A N 1
ATOM 2222 C CA . TYR A 1 285 ? -4.633 -14.125 11.75 1 96.19 285 TYR A CA 1
ATOM 2223 C C . TYR A 1 285 ? -4.539 -15.031 12.969 1 96.19 285 TYR A C 1
ATOM 2225 O O . TYR A 1 285 ? -3.545 -15 13.703 1 96.19 285 TYR A O 1
ATOM 2233 N N . THR A 1 286 ? -5.555 -15.922 13.125 1 95 286 THR A N 1
ATOM 2234 C CA . THR A 1 286 ? -5.461 -16.938 14.164 1 95 286 THR A CA 1
ATOM 2235 C C . THR A 1 286 ? -4.559 -18.078 13.727 1 95 286 THR A C 1
ATOM 2237 O O . THR A 1 286 ? -4.059 -18.844 14.555 1 95 286 THR A O 1
ATOM 2240 N N . ARG A 1 287 ? -4.453 -18.219 12.422 1 95.38 287 ARG A N 1
ATOM 2241 C CA . ARG A 1 287 ? -3.664 -19.25 11.758 1 95.38 287 ARG A CA 1
ATOM 2242 C C . ARG A 1 287 ? -4.16 -20.641 12.133 1 95.38 287 ARG A C 1
ATOM 2244 O O . ARG A 1 287 ? -3.365 -21.562 12.305 1 95.38 287 ARG A O 1
ATOM 2251 N N . ARG A 1 288 ? -5.434 -20.719 12.328 1 95.38 288 ARG A N 1
ATOM 2252 C CA . ARG A 1 288 ? -6.172 -21.938 12.625 1 95.38 288 ARG A CA 1
ATOM 2253 C C . ARG A 1 288 ? -7.508 -21.969 11.891 1 95.38 288 ARG A C 1
ATOM 2255 O O . ARG A 1 288 ? -7.906 -20.969 11.281 1 95.38 288 ARG A O 1
ATOM 2262 N N . TYR A 1 289 ? -8.078 -23.172 11.898 1 97.38 289 TYR A N 1
ATOM 2263 C CA . TYR A 1 289 ? -9.469 -23.234 11.461 1 97.38 289 TYR A CA 1
ATOM 2264 C C . TYR A 1 289 ? -10.414 -22.875 12.594 1 97.38 289 TYR A C 1
ATOM 2266 O O . TYR A 1 289 ? -10.047 -22.969 13.773 1 97.38 289 TYR A O 1
ATOM 2274 N N . HIS A 1 290 ? -11.531 -22.391 12.242 1 97.5 290 HIS A N 1
ATOM 2275 C CA . HIS A 1 290 ? -12.516 -22.016 13.258 1 97.5 290 HIS A CA 1
ATOM 2276 C C . HIS A 1 290 ? -12.859 -23.219 14.141 1 97.5 290 HIS A C 1
ATOM 2278 O O . HIS A 1 290 ? -13.039 -24.328 13.648 1 97.5 290 HIS A O 1
ATOM 2284 N N . PRO A 1 291 ? -13.055 -23.078 15.391 1 96.19 291 PRO A N 1
ATOM 2285 C CA . PRO A 1 291 ? -13.25 -24.156 16.359 1 96.19 291 PRO A CA 1
ATOM 2286 C C . PRO A 1 291 ? -14.539 -24.938 16.109 1 96.19 291 PRO A C 1
ATOM 2288 O O . PRO A 1 291 ? -14.672 -26.078 16.547 1 96.19 291 PRO A O 1
ATOM 2291 N N . ILE A 1 292 ? -15.469 -24.375 15.445 1 96.44 292 ILE A N 1
ATOM 2292 C CA . ILE A 1 292 ? -16.75 -25.031 15.188 1 96.44 292 ILE A CA 1
ATOM 2293 C C . ILE A 1 292 ? -16.5 -26.328 14.406 1 96.44 292 ILE A C 1
ATOM 2295 O O . ILE A 1 292 ? -17.359 -27.219 14.391 1 96.44 292 ILE A O 1
ATOM 2299 N N . TYR A 1 293 ? -15.375 -26.453 13.766 1 97.88 293 TYR A N 1
ATOM 2300 C CA . TYR A 1 293 ? -15.117 -27.609 12.906 1 97.88 293 TYR A CA 1
ATOM 2301 C C . TYR A 1 293 ? -14.406 -28.719 13.672 1 97.88 293 TYR A C 1
ATOM 2303 O O . TYR A 1 293 ? -14.203 -29.812 13.141 1 97.88 293 TYR A O 1
ATOM 2311 N N . GLU A 1 294 ? -14.031 -28.5 14.898 1 96.25 294 GLU A N 1
ATOM 2312 C CA . GLU A 1 294 ? -13.242 -29.453 15.664 1 96.25 294 GLU A CA 1
ATOM 2313 C C . GLU A 1 294 ? -13.953 -30.797 15.766 1 96.25 294 GLU A C 1
ATOM 2315 O O . GLU A 1 294 ? -13.359 -31.844 15.492 1 96.25 294 GLU A O 1
ATOM 2320 N N . ALA A 1 295 ? -15.258 -30.734 16.125 1 96.44 295 ALA A N 1
ATOM 2321 C CA . ALA A 1 295 ? -16.031 -31.953 16.312 1 96.44 295 ALA A CA 1
ATOM 2322 C C . ALA A 1 295 ? -16.25 -32.688 14.984 1 96.44 295 ALA A C 1
ATOM 2324 O O . ALA A 1 295 ? -16.578 -33.875 14.969 1 96.44 295 ALA A O 1
ATOM 2325 N N . MET A 1 296 ? -15.977 -32 13.945 1 96.56 296 MET A N 1
ATOM 2326 C CA . MET A 1 296 ? -16.188 -32.562 12.617 1 96.56 296 MET A CA 1
ATOM 2327 C C . MET A 1 296 ? -14.883 -33.125 12.047 1 96.56 296 MET A C 1
ATOM 2329 O O . MET A 1 296 ? -14.852 -33.594 10.906 1 96.56 296 MET A O 1
ATOM 2333 N N . GLY A 1 297 ? -13.852 -33.062 12.773 1 96.12 297 GLY A N 1
ATOM 2334 C CA . GLY A 1 297 ? -12.57 -33.562 12.32 1 96.12 297 GLY A CA 1
ATOM 2335 C C . GLY A 1 297 ? -11.617 -32.5 11.836 1 96.12 297 GLY A C 1
ATOM 2336 O O . GLY A 1 297 ? -10.578 -32.812 11.258 1 96.12 297 GLY A O 1
ATOM 2337 N N . GLY A 1 298 ? -12.039 -31.219 12.023 1 97.31 298 GLY A N 1
ATOM 2338 C CA . GLY A 1 298 ? -11.188 -30.125 11.594 1 97.31 298 GLY A CA 1
ATOM 2339 C C . GLY A 1 298 ? -11.25 -29.859 10.102 1 97.31 298 GLY A C 1
ATOM 2340 O O . GLY A 1 298 ? -12.234 -30.219 9.445 1 97.31 298 GLY A O 1
ATOM 2341 N N . VAL A 1 299 ? -10.305 -29.094 9.586 1 97.88 299 VAL A N 1
ATOM 2342 C CA . VAL A 1 299 ? -10.164 -28.812 8.156 1 97.88 299 VAL A CA 1
ATOM 2343 C C . VAL A 1 299 ? -8.789 -29.25 7.676 1 97.88 299 VAL A C 1
ATOM 2345 O O . VAL A 1 299 ? -7.789 -28.562 7.914 1 97.88 299 VAL A O 1
ATOM 2348 N N . PRO A 1 300 ? -8.68 -30.281 6.945 1 96.94 300 PRO A N 1
ATOM 2349 C CA . PRO A 1 300 ? -7.395 -30.906 6.613 1 96.94 300 PRO A CA 1
ATOM 2350 C C . PRO A 1 300 ? -6.457 -29.969 5.863 1 96.94 300 PRO A C 1
ATOM 2352 O O . PRO A 1 300 ? -5.234 -30.062 6.004 1 96.94 300 PRO A O 1
ATOM 2355 N N . ALA A 1 301 ? -6.941 -29.094 5.137 1 96.12 301 ALA A N 1
ATOM 2356 C CA . ALA A 1 301 ? -6.145 -28.219 4.285 1 96.12 301 ALA A CA 1
ATOM 2357 C C . ALA A 1 301 ? -5.145 -27.406 5.109 1 96.12 301 ALA A C 1
ATOM 2359 O O . ALA A 1 301 ? -4.125 -26.969 4.594 1 96.12 301 ALA A O 1
ATOM 2360 N N . ILE A 1 302 ? -5.367 -27.203 6.402 1 95.75 302 ILE A N 1
ATOM 2361 C CA . ILE A 1 302 ? -4.508 -26.375 7.238 1 95.75 302 ILE A CA 1
ATOM 2362 C C . ILE A 1 302 ? -3.199 -27.109 7.523 1 95.75 302 ILE A C 1
ATOM 2364 O O . ILE A 1 302 ? -2.172 -26.484 7.785 1 95.75 302 ILE A O 1
ATOM 2368 N N . ARG A 1 303 ? -3.188 -28.406 7.453 1 91.81 303 ARG A N 1
ATOM 2369 C CA . ARG A 1 303 ? -2.045 -29.219 7.852 1 91.81 303 ARG A CA 1
ATOM 2370 C C . ARG A 1 303 ? -0.809 -28.875 7.027 1 91.81 303 ARG A C 1
ATOM 2372 O O . ARG A 1 303 ? 0.302 -28.812 7.559 1 91.81 303 ARG A O 1
ATOM 2379 N N . GLU A 1 304 ? -1.07 -28.594 5.797 1 86.31 304 GLU A N 1
ATOM 2380 C CA . GLU A 1 304 ? 0.044 -28.344 4.887 1 86.31 304 GLU A CA 1
ATOM 2381 C C . GLU A 1 304 ? 0.594 -26.922 5.066 1 86.31 304 GLU A C 1
ATOM 2383 O O . GLU A 1 304 ? 1.762 -26.672 4.766 1 86.31 304 GLU A O 1
ATOM 2388 N N . VAL A 1 305 ? -0.178 -26.047 5.652 1 94 305 VAL A N 1
ATOM 2389 C CA . VAL A 1 305 ? 0.218 -24.641 5.555 1 94 305 VAL A CA 1
ATOM 2390 C C . VAL A 1 305 ? 0.432 -24.062 6.953 1 94 305 VAL A C 1
ATOM 2392 O O . VAL A 1 305 ? 1.038 -23 7.105 1 94 305 VAL A O 1
ATOM 2395 N N . GLN A 1 306 ? 0.081 -24.766 7.961 1 94.81 306 GLN A N 1
ATOM 2396 C CA . GLN A 1 306 ? 0.116 -24.234 9.32 1 94.81 306 GLN A CA 1
ATOM 2397 C C . GLN A 1 306 ? 1.522 -23.766 9.695 1 94.81 306 GLN A C 1
ATOM 2399 O O . GLN A 1 306 ? 1.692 -22.719 10.32 1 94.81 306 GLN A O 1
ATOM 2404 N N . PHE A 1 307 ? 2.51 -24.562 9.352 1 97.12 307 PHE A N 1
ATOM 2405 C CA . PHE A 1 307 ? 3.889 -24.219 9.68 1 97.12 307 PHE A CA 1
ATOM 2406 C C . PHE A 1 307 ? 4.719 -24.016 8.422 1 97.12 307 PHE A C 1
ATOM 2408 O O . PHE A 1 307 ? 5.883 -24.422 8.359 1 97.12 307 PHE A O 1
ATOM 2415 N N . SER A 1 308 ? 4.082 -23.547 7.41 1 97.44 308 SER A N 1
ATOM 2416 C CA . SER A 1 308 ? 4.719 -23.078 6.184 1 97.44 308 SER A CA 1
ATOM 2417 C C . SER A 1 308 ? 4.633 -21.562 6.059 1 97.44 308 SER A C 1
ATOM 2419 O O . SER A 1 308 ? 3.707 -20.938 6.586 1 97.44 308 SER A O 1
ATOM 2421 N N . ILE A 1 309 ? 5.602 -21 5.41 1 98.12 309 ILE A N 1
ATOM 2422 C CA . ILE A 1 309 ? 5.656 -19.547 5.246 1 98.12 309 ILE A CA 1
ATOM 2423 C C . ILE A 1 309 ? 5.699 -19.203 3.762 1 98.12 309 ILE A C 1
ATOM 2425 O O . ILE A 1 309 ? 6.559 -19.688 3.025 1 98.12 309 ILE A O 1
ATOM 2429 N N . ILE A 1 310 ? 4.793 -18.391 3.354 1 97.88 310 ILE A N 1
ATOM 2430 C CA . ILE A 1 310 ? 4.801 -17.875 1.988 1 97.88 310 ILE A CA 1
ATOM 2431 C C . ILE A 1 310 ? 5.727 -16.672 1.901 1 97.88 310 ILE A C 1
ATOM 2433 O O . ILE A 1 310 ? 5.531 -15.68 2.609 1 97.88 310 ILE A O 1
ATOM 2437 N N . GLN A 1 311 ? 6.68 -16.734 1.075 1 97.81 311 GLN A N 1
ATOM 2438 C CA . GLN A 1 311 ? 7.641 -15.641 1.081 1 97.81 311 GLN A CA 1
ATOM 2439 C C . GLN A 1 311 ? 7.508 -14.781 -0.176 1 97.81 311 GLN A C 1
ATOM 2441 O O . GLN A 1 311 ? 8.062 -13.68 -0.245 1 97.81 311 GLN A O 1
ATOM 2446 N N . ASN A 1 312 ? 6.762 -15.266 -1.231 1 97.5 312 ASN A N 1
ATOM 2447 C CA . ASN A 1 312 ? 6.602 -14.5 -2.465 1 97.5 312 ASN A CA 1
ATOM 2448 C C . ASN A 1 312 ? 5.277 -14.812 -3.15 1 97.5 312 ASN A C 1
ATOM 2450 O O . ASN A 1 312 ? 4.566 -15.734 -2.75 1 97.5 312 ASN A O 1
ATOM 2454 N N . ARG A 1 313 ? 4.879 -13.977 -4.098 1 97.5 313 ARG A N 1
ATOM 2455 C CA . ARG A 1 313 ? 3.738 -14.148 -4.992 1 97.5 313 ARG A CA 1
ATOM 2456 C C . ARG A 1 313 ? 4.141 -13.914 -6.445 1 97.5 313 ARG A C 1
ATOM 2458 O O . ARG A 1 313 ? 5.109 -13.195 -6.719 1 97.5 313 ARG A O 1
ATOM 2465 N N . GLY A 1 314 ? 3.414 -14.516 -7.371 1 96.5 314 GLY A N 1
ATOM 2466 C CA . GLY A 1 314 ? 3.717 -14.391 -8.789 1 96.5 314 GLY A CA 1
ATOM 2467 C C . GLY A 1 314 ? 4.758 -15.383 -9.266 1 96.5 314 GLY A C 1
ATOM 2468 O O . GLY A 1 314 ? 5.508 -15.938 -8.461 1 96.5 314 GLY A O 1
ATOM 2469 N N . CYS A 1 315 ? 4.824 -15.641 -10.555 1 97.31 315 CYS A N 1
ATOM 2470 C CA . CYS A 1 315 ? 5.793 -16.578 -11.117 1 97.31 315 CYS A CA 1
ATOM 2471 C C . CYS A 1 315 ? 6.102 -16.234 -12.57 1 97.31 315 CYS A C 1
ATOM 2473 O O . CYS A 1 315 ? 5.219 -16.281 -13.43 1 97.31 315 CYS A O 1
ATOM 2475 N N . PHE A 1 316 ? 7.328 -15.898 -12.82 1 96.75 316 PHE A N 1
ATOM 2476 C CA . PHE A 1 316 ? 7.68 -15.547 -14.188 1 96.75 316 PHE A CA 1
ATOM 2477 C C . PHE A 1 316 ? 8.102 -16.797 -14.969 1 96.75 316 PHE A C 1
ATOM 2479 O O . PHE A 1 316 ? 8.594 -16.688 -16.094 1 96.75 316 PHE A O 1
ATOM 2486 N N . GLY A 1 317 ? 7.871 -18.016 -14.406 1 95.12 317 GLY A N 1
ATOM 2487 C CA . GLY A 1 317 ? 8.031 -19.219 -15.203 1 95.12 317 GLY A CA 1
ATOM 2488 C C . GLY A 1 317 ? 7.137 -19.25 -16.422 1 95.12 317 GLY A C 1
ATOM 2489 O O . GLY A 1 317 ? 7.535 -19.75 -17.484 1 95.12 317 GLY A O 1
ATOM 2490 N N . GLY A 1 318 ? 5.938 -18.828 -16.234 1 94.38 318 GLY A N 1
ATOM 2491 C CA . GLY A 1 318 ? 5.031 -18.594 -17.359 1 94.38 318 GLY A CA 1
ATOM 2492 C C . GLY A 1 318 ? 4.598 -19.875 -18.047 1 94.38 318 GLY A C 1
ATOM 2493 O O . GLY A 1 318 ? 4.41 -19.906 -19.266 1 94.38 318 GLY A O 1
ATOM 2494 N N . CYS A 1 319 ? 4.547 -20.969 -17.266 1 96.69 319 CYS A N 1
ATOM 2495 C CA . CYS A 1 319 ? 4.074 -22.203 -17.875 1 96.69 319 CYS A CA 1
ATOM 2496 C C . CYS A 1 319 ? 2.68 -22.031 -18.469 1 96.69 319 CYS A C 1
ATOM 2498 O O . CYS A 1 319 ? 1.801 -21.453 -17.812 1 96.69 319 CYS A O 1
ATOM 2500 N N . ASN A 1 320 ? 2.467 -22.531 -19.656 1 97.75 320 ASN A N 1
ATOM 2501 C CA . ASN A 1 320 ? 1.253 -22.234 -20.406 1 97.75 320 ASN A CA 1
ATOM 2502 C C . ASN A 1 320 ? 0.026 -22.875 -19.766 1 97.75 320 ASN A C 1
ATOM 2504 O O . ASN A 1 320 ? -1.102 -22.438 -19.984 1 97.75 320 ASN A O 1
ATOM 2508 N N . PHE A 1 321 ? 0.26 -23.891 -18.984 1 97.19 321 PHE A N 1
ATOM 2509 C CA . PHE A 1 321 ? -0.863 -24.609 -18.391 1 97.19 321 PHE A CA 1
ATOM 2510 C C . PHE A 1 321 ? -1.172 -24.078 -17 1 97.19 321 PHE A C 1
ATOM 2512 O O . PHE A 1 321 ? -2.15 -24.5 -16.375 1 97.19 321 PHE A O 1
ATOM 2519 N N . CYS A 1 322 ? -0.42 -23.203 -16.438 1 95.62 322 CYS A N 1
ATOM 2520 C CA . CYS A 1 322 ? -0.502 -22.797 -15.047 1 95.62 322 CYS A CA 1
ATOM 2521 C C . CYS A 1 322 ? -1.441 -21.609 -14.875 1 95.62 322 CYS A C 1
ATOM 2523 O O . CYS A 1 322 ? -1.269 -20.578 -15.531 1 95.62 322 CYS A O 1
ATOM 2525 N N . ALA A 1 323 ? -2.32 -21.672 -13.953 1 94.56 323 ALA A N 1
ATOM 2526 C CA . ALA A 1 323 ? -3.311 -20.625 -13.688 1 94.56 323 ALA A CA 1
ATOM 2527 C C . ALA A 1 323 ? -2.678 -19.438 -12.969 1 94.56 323 ALA A C 1
ATOM 2529 O O . ALA A 1 323 ? -3.229 -18.328 -12.977 1 94.56 323 ALA A O 1
ATOM 2530 N N . ILE A 1 324 ? -1.521 -19.594 -12.344 1 93.94 324 ILE A N 1
ATOM 2531 C CA . ILE A 1 324 ? -0.858 -18.547 -11.562 1 93.94 324 ILE A CA 1
ATOM 2532 C C . ILE A 1 324 ? -0.596 -17.328 -12.445 1 93.94 324 ILE A C 1
ATOM 2534 O O . ILE A 1 324 ? -0.678 -16.188 -11.977 1 93.94 324 ILE A O 1
ATOM 2538 N N . GLN A 1 325 ? -0.435 -17.562 -13.75 1 89.56 325 GLN A N 1
ATOM 2539 C CA . GLN A 1 325 ? -0.115 -16.469 -14.656 1 89.56 325 GLN A CA 1
ATOM 2540 C C . GLN A 1 325 ? -1.252 -15.445 -14.719 1 89.56 325 GLN A C 1
ATOM 2542 O O . GLN A 1 325 ? -1.011 -14.242 -14.758 1 89.56 325 GLN A O 1
ATOM 2547 N N . LEU A 1 326 ? -2.402 -15.992 -14.68 1 91.5 326 LEU A N 1
ATOM 2548 C CA . LEU A 1 326 ? -3.551 -15.109 -14.859 1 91.5 326 LEU A CA 1
ATOM 2549 C C . LEU A 1 326 ? -4.113 -14.68 -13.508 1 91.5 326 LEU A C 1
ATOM 2551 O O . LEU A 1 326 ? -4.805 -13.664 -13.422 1 91.5 326 LEU A O 1
ATOM 2555 N N . HIS A 1 327 ? -3.816 -15.438 -12.516 1 94.94 327 HIS A N 1
ATOM 2556 C CA . HIS A 1 327 ? -4.391 -15.125 -11.211 1 94.94 327 HIS A CA 1
ATOM 2557 C C . HIS A 1 327 ? -3.451 -14.242 -10.391 1 94.94 327 HIS A C 1
ATOM 2559 O O . HIS A 1 327 ? -3.76 -13.086 -10.117 1 94.94 327 HIS A O 1
ATOM 2565 N N . GLN A 1 328 ? -2.268 -14.75 -10.078 1 95.06 328 GLN A N 1
ATOM 2566 C CA . GLN A 1 328 ? -1.321 -13.953 -9.312 1 95.06 328 GLN A CA 1
ATOM 2567 C C . GLN A 1 328 ? -0.502 -13.039 -10.219 1 95.06 328 GLN A C 1
ATOM 2569 O O . GLN A 1 328 ? -0.044 -11.977 -9.797 1 95.06 328 GLN A O 1
ATOM 2574 N N . GLY A 1 329 ? -0.34 -13.516 -11.453 1 94.5 329 GLY A N 1
ATOM 2575 C CA . GLY A 1 329 ? 0.453 -12.758 -12.414 1 94.5 329 GLY A CA 1
ATOM 2576 C C . GLY A 1 329 ? 1.867 -13.289 -12.562 1 94.5 329 GLY A C 1
ATOM 2577 O O . GLY A 1 329 ? 2.309 -14.133 -11.781 1 94.5 329 GLY A O 1
ATOM 2578 N N . ARG A 1 330 ? 2.582 -12.766 -13.531 1 95.81 330 ARG A N 1
ATOM 2579 C CA . ARG A 1 330 ? 3.934 -13.219 -13.844 1 95.81 330 ARG A CA 1
ATOM 2580 C C . ARG A 1 330 ? 4.973 -12.414 -13.07 1 95.81 330 ARG A C 1
ATOM 2582 O O . ARG A 1 330 ? 6.137 -12.805 -12.992 1 95.81 330 ARG A O 1
ATOM 2589 N N . ARG A 1 331 ? 4.57 -11.312 -12.57 1 95.06 331 ARG A N 1
ATOM 2590 C CA . ARG A 1 331 ? 5.484 -10.484 -11.789 1 95.06 331 ARG A CA 1
ATOM 2591 C C . ARG A 1 331 ? 5.652 -11.031 -10.375 1 95.06 331 ARG A C 1
ATOM 2593 O O . ARG A 1 331 ? 4.668 -11.336 -9.703 1 95.06 331 ARG A O 1
ATOM 2600 N N . VAL A 1 332 ? 6.914 -11.094 -9.969 1 95.94 332 VAL A N 1
ATOM 2601 C CA . VAL A 1 332 ? 7.191 -11.641 -8.648 1 95.94 332 VAL A CA 1
ATOM 2602 C C . VAL A 1 332 ? 7.344 -10.5 -7.637 1 95.94 332 VAL A C 1
ATOM 2604 O O . VAL A 1 332 ? 8.031 -9.516 -7.902 1 95.94 332 VAL A O 1
ATOM 2607 N N . THR A 1 333 ? 6.656 -10.594 -6.566 1 94.38 333 THR A N 1
ATOM 2608 C CA . THR A 1 333 ? 6.852 -9.766 -5.379 1 94.38 333 THR A CA 1
ATOM 2609 C C . THR A 1 333 ? 7.172 -10.641 -4.164 1 94.38 333 THR A C 1
ATOM 2611 O O . THR A 1 333 ? 6.707 -11.773 -4.07 1 94.38 333 THR A O 1
ATOM 2614 N N . SER A 1 334 ? 8.023 -10.117 -3.287 1 96.94 334 SER A N 1
ATOM 2615 C CA . SER A 1 334 ? 8.438 -10.945 -2.16 1 96.94 334 SER A CA 1
ATOM 2616 C C . SER A 1 334 ? 8.391 -10.164 -0.852 1 96.94 334 SER A C 1
ATOM 2618 O O . SER A 1 334 ? 8.469 -8.938 -0.856 1 96.94 334 SER A O 1
ATOM 2620 N N . ARG A 1 335 ? 8.203 -10.844 0.226 1 96.62 335 ARG A N 1
ATOM 2621 C CA . ARG A 1 335 ? 8.242 -10.289 1.575 1 96.62 335 ARG A CA 1
ATOM 2622 C C . ARG A 1 335 ? 9.68 -10 2.002 1 96.62 335 ARG A C 1
ATOM 2624 O O . ARG A 1 335 ? 10.625 -10.57 1.457 1 96.62 335 ARG A O 1
ATOM 2631 N N . SER A 1 336 ? 9.812 -9.125 2.994 1 93.06 336 SER A N 1
ATOM 2632 C CA . SER A 1 336 ? 11.141 -8.859 3.553 1 93.06 336 SER A CA 1
ATOM 2633 C C . SER A 1 336 ? 11.633 -10.039 4.387 1 93.06 336 SER A C 1
ATOM 2635 O O . SER A 1 336 ? 10.836 -10.828 4.891 1 93.06 336 SER A O 1
ATOM 2637 N N . ALA A 1 337 ? 12.969 -10.164 4.484 1 93.44 337 ALA A N 1
ATOM 2638 C CA . ALA A 1 337 ? 13.555 -11.195 5.336 1 93.44 337 ALA A CA 1
ATOM 2639 C C . ALA A 1 337 ? 13.055 -11.078 6.77 1 93.44 337 ALA A C 1
ATOM 2641 O O . ALA A 1 337 ? 12.727 -12.078 7.406 1 93.44 337 ALA A O 1
ATOM 2642 N N . ASP A 1 338 ? 12.906 -9.859 7.242 1 90.12 338 ASP A N 1
ATOM 2643 C CA . ASP A 1 338 ? 12.484 -9.625 8.617 1 90.12 338 ASP A CA 1
ATOM 2644 C C . ASP A 1 338 ? 11.062 -10.117 8.852 1 90.12 338 ASP A C 1
ATOM 2646 O O . ASP A 1 338 ? 10.75 -10.68 9.906 1 90.12 338 ASP A O 1
ATOM 2650 N N . SER A 1 339 ? 10.227 -9.82 7.887 1 94.81 339 SER A N 1
ATOM 2651 C CA . SER A 1 339 ? 8.844 -10.281 7.988 1 94.81 339 SER A CA 1
ATOM 2652 C C . SER A 1 339 ? 8.773 -11.805 8.07 1 94.81 339 SER A C 1
ATOM 2654 O O . SER A 1 339 ? 8 -12.352 8.867 1 94.81 339 SER A O 1
ATOM 2656 N N . ILE A 1 340 ? 9.562 -12.484 7.293 1 97.69 340 ILE A N 1
ATOM 2657 C CA . ILE A 1 340 ? 9.578 -13.938 7.238 1 97.69 340 ILE A CA 1
ATOM 2658 C C . ILE A 1 340 ? 10.133 -14.5 8.547 1 97.69 340 ILE A C 1
ATOM 2660 O O . ILE A 1 340 ? 9.555 -15.414 9.133 1 97.69 340 ILE A O 1
ATOM 2664 N N . VAL A 1 341 ? 11.234 -13.93 8.992 1 96.62 341 VAL A N 1
ATOM 2665 C CA . VAL A 1 341 ? 11.875 -14.398 10.219 1 96.62 341 VAL A CA 1
ATOM 2666 C C . VAL A 1 341 ? 10.953 -14.172 11.406 1 96.62 341 VAL A C 1
ATOM 2668 O O . VAL A 1 341 ? 10.852 -15.016 12.297 1 96.62 341 VAL A O 1
ATOM 2671 N N . ALA A 1 342 ? 10.273 -13.039 11.422 1 94.12 342 ALA A N 1
ATOM 2672 C CA . ALA A 1 342 ? 9.328 -12.75 12.5 1 94.12 342 ALA A CA 1
ATOM 2673 C C . ALA A 1 342 ? 8.211 -13.781 12.539 1 94.12 342 ALA A C 1
ATOM 2675 O O . ALA A 1 342 ? 7.777 -14.195 13.617 1 94.12 342 ALA A O 1
ATOM 2676 N N . GLU A 1 343 ? 7.719 -14.109 11.391 1 96.44 343 GLU A N 1
ATOM 2677 C CA . GLU A 1 343 ? 6.672 -15.125 11.344 1 96.44 343 GLU A CA 1
ATOM 2678 C C . GLU A 1 343 ? 7.195 -16.484 11.82 1 96.44 343 GLU A C 1
ATOM 2680 O O . GLU A 1 343 ? 6.5 -17.203 12.539 1 96.44 343 GLU A O 1
ATOM 2685 N N . ALA A 1 344 ? 8.391 -16.844 11.422 1 97.88 344 ALA A N 1
ATOM 2686 C CA . ALA A 1 344 ? 9 -18.078 11.891 1 97.88 344 ALA A CA 1
ATOM 2687 C C . ALA A 1 344 ? 9.156 -18.078 13.406 1 97.88 344 ALA A C 1
ATOM 2689 O O . ALA A 1 344 ? 8.883 -19.078 14.07 1 97.88 344 ALA A O 1
ATOM 2690 N N . GLU A 1 345 ? 9.602 -17 13.898 1 96.62 345 GLU A N 1
ATOM 2691 C CA . GLU A 1 345 ? 9.766 -16.875 15.344 1 96.62 345 GLU A CA 1
ATOM 2692 C C . GLU A 1 345 ? 8.43 -17.062 16.062 1 96.62 345 GLU A C 1
ATOM 2694 O O . GLU A 1 345 ? 8.359 -17.75 17.094 1 96.62 345 GLU A O 1
ATOM 2699 N N . ARG A 1 346 ? 7.457 -16.469 15.562 1 94.12 346 ARG A N 1
ATOM 2700 C CA . ARG A 1 346 ? 6.121 -16.609 16.141 1 94.12 346 ARG A CA 1
ATOM 2701 C C . ARG A 1 346 ? 5.707 -18.078 16.188 1 94.12 346 ARG A C 1
ATOM 2703 O O . ARG A 1 346 ? 5.086 -18.531 17.156 1 94.12 346 ARG A O 1
ATOM 2710 N N . MET A 1 347 ? 5.996 -18.844 15.141 1 95.88 347 MET A N 1
ATOM 2711 C CA . MET A 1 347 ? 5.648 -20.25 15.062 1 95.88 347 MET A CA 1
ATOM 2712 C C . MET A 1 347 ? 6.273 -21.031 16.219 1 95.88 347 MET A C 1
ATOM 2714 O O . MET A 1 347 ? 5.672 -21.984 16.734 1 95.88 347 MET A O 1
ATOM 2718 N N . THR A 1 348 ? 7.438 -20.641 16.672 1 96.38 348 THR A N 1
ATOM 2719 C CA . THR A 1 348 ? 8.156 -21.359 17.719 1 96.38 348 THR A CA 1
ATOM 2720 C C . THR A 1 348 ? 7.422 -21.266 19.047 1 96.38 348 THR A C 1
ATOM 2722 O O . THR A 1 348 ? 7.684 -22.047 19.969 1 96.38 348 THR A O 1
ATOM 2725 N N . HIS A 1 349 ? 6.508 -20.344 19.125 1 93.75 349 HIS A N 1
ATOM 2726 C CA . HIS A 1 349 ? 5.77 -20.156 20.375 1 93.75 349 HIS A CA 1
ATOM 2727 C C . HIS A 1 349 ? 4.418 -20.875 20.328 1 93.75 349 HIS A C 1
ATOM 2729 O O . HIS A 1 349 ? 3.686 -20.891 21.312 1 93.75 349 HIS A O 1
ATOM 2735 N N . GLU A 1 350 ? 4.121 -21.422 19.203 1 92.12 350 GLU A N 1
ATOM 2736 C CA . GLU A 1 350 ? 2.873 -22.172 19.078 1 92.12 350 GLU A CA 1
ATOM 2737 C C . GLU A 1 350 ? 2.984 -23.547 19.734 1 92.12 350 GLU A C 1
ATOM 2739 O O . GLU A 1 350 ? 4.02 -24.203 19.625 1 92.12 350 GLU A O 1
ATOM 2744 N N . PRO A 1 351 ? 1.959 -23.922 20.375 1 90.81 351 PRO A N 1
ATOM 2745 C CA . PRO A 1 351 ? 2.018 -25.172 21.125 1 90.81 351 PRO A CA 1
ATOM 2746 C C . PRO A 1 351 ? 2.227 -26.391 20.234 1 90.81 351 PRO A C 1
ATOM 2748 O O . PRO A 1 351 ? 2.867 -27.359 20.641 1 90.81 351 PRO A O 1
ATOM 2751 N N . ASP A 1 352 ? 1.726 -26.359 19.016 1 91.31 352 ASP A N 1
ATOM 2752 C CA . ASP A 1 352 ? 1.8 -27.516 18.125 1 91.31 352 ASP A CA 1
ATOM 2753 C C . ASP A 1 352 ? 3.109 -27.516 17.344 1 91.31 352 ASP A C 1
ATOM 2755 O O . ASP A 1 352 ? 3.373 -28.438 16.578 1 91.31 352 ASP A O 1
ATOM 2759 N N . PHE A 1 353 ? 3.93 -26.578 17.562 1 96 353 PHE A N 1
ATOM 2760 C CA . PHE A 1 353 ? 5.168 -26.469 16.797 1 96 353 PHE A CA 1
ATOM 2761 C C . PHE A 1 353 ? 6.215 -27.438 17.328 1 96 353 PHE A C 1
ATOM 2763 O O . PHE A 1 353 ? 6.531 -27.438 18.516 1 96 353 PHE A O 1
ATOM 2770 N N . LYS A 1 354 ? 6.852 -28.266 16.516 1 96 354 LYS A N 1
ATOM 2771 C CA . LYS A 1 354 ? 7.785 -29.312 16.938 1 96 354 LYS A CA 1
ATOM 2772 C C . LYS A 1 354 ? 9.203 -29 16.469 1 96 354 LYS A C 1
ATOM 2774 O O . LYS A 1 354 ? 10.078 -29.859 16.469 1 96 354 LYS A O 1
ATOM 2779 N N . GLY A 1 355 ? 9.305 -27.812 15.906 1 97.31 355 GLY A N 1
ATOM 2780 C CA . GLY A 1 355 ? 10.648 -27.391 15.523 1 97.31 355 GLY A CA 1
ATOM 2781 C C . GLY A 1 355 ? 10.883 -27.453 14.031 1 97.31 355 GLY A C 1
ATOM 2782 O O . GLY A 1 355 ? 11.984 -27.141 13.555 1 97.31 355 GLY A O 1
ATOM 2783 N N . TYR A 1 356 ? 9.898 -27.781 13.234 1 97.19 356 TYR A N 1
ATOM 2784 C CA . TYR A 1 356 ? 10.086 -27.953 11.797 1 97.19 356 TYR A CA 1
ATOM 2785 C C . TYR A 1 356 ? 9.297 -26.906 11.023 1 97.19 356 TYR A C 1
ATOM 2787 O O . TYR A 1 356 ? 8.062 -26.859 11.117 1 97.19 356 TYR A O 1
ATOM 2795 N N . ILE A 1 357 ? 9.969 -26.094 10.344 1 97.94 357 ILE A N 1
ATOM 2796 C CA . ILE A 1 357 ? 9.328 -25.266 9.32 1 97.94 357 ILE A CA 1
ATOM 2797 C C . ILE A 1 357 ? 9.141 -26.094 8.047 1 97.94 357 ILE A C 1
ATOM 2799 O O . ILE A 1 357 ? 10.125 -26.469 7.395 1 97.94 357 ILE A O 1
ATOM 2803 N N . HIS A 1 358 ? 7.965 -26.328 7.719 1 96.44 358 HIS A N 1
ATOM 2804 C CA . HIS A 1 358 ? 7.656 -27.266 6.645 1 96.44 358 HIS A CA 1
ATOM 2805 C C . HIS A 1 358 ? 8.031 -26.688 5.281 1 96.44 358 HIS A C 1
ATOM 2807 O O . HIS A 1 358 ? 8.336 -27.438 4.348 1 96.44 358 HIS A O 1
ATOM 2813 N N . ASP A 1 359 ? 7.949 -25.391 5.199 1 97.12 359 ASP A N 1
ATOM 2814 C CA . ASP A 1 359 ? 8.203 -24.766 3.906 1 97.12 359 ASP A CA 1
ATOM 2815 C C . ASP A 1 359 ? 8.422 -23.25 4.062 1 97.12 359 ASP A C 1
ATOM 2817 O O . ASP A 1 359 ? 7.754 -22.609 4.871 1 97.12 359 ASP A O 1
ATOM 2821 N N . ILE A 1 360 ? 9.375 -22.75 3.438 1 98 360 ILE A N 1
ATOM 2822 C CA . ILE A 1 360 ? 9.469 -21.344 3.094 1 98 360 ILE A CA 1
ATOM 2823 C C . ILE A 1 360 ? 9.5 -21.188 1.575 1 98 360 ILE A C 1
ATOM 2825 O O . ILE A 1 360 ? 10.523 -21.406 0.938 1 98 360 ILE A O 1
ATOM 2829 N N . GLY A 1 361 ? 8.367 -20.906 1.055 1 96.94 361 GLY A N 1
ATOM 2830 C CA . GLY A 1 361 ? 8.281 -20.906 -0.397 1 96.94 361 GLY A CA 1
ATOM 2831 C C . GLY A 1 361 ? 7.156 -20.031 -0.928 1 96.94 361 GLY A C 1
ATOM 2832 O O . GLY A 1 361 ? 6.973 -18.906 -0.475 1 96.94 361 GLY A O 1
ATOM 2833 N N . GLY A 1 362 ? 6.52 -20.469 -1.878 1 95.44 362 GLY A N 1
ATOM 2834 C CA . GLY A 1 362 ? 5.48 -19.797 -2.648 1 95.44 362 GLY A CA 1
ATOM 2835 C C . GLY A 1 362 ? 5.207 -20.469 -3.982 1 95.44 362 GLY A C 1
ATOM 2836 O O . GLY A 1 362 ? 5.441 -21.672 -4.141 1 95.44 362 GLY A O 1
ATOM 2837 N N . PRO A 1 363 ? 4.625 -19.703 -4.949 1 96.12 363 PRO A N 1
ATOM 2838 C CA . PRO A 1 363 ? 4.438 -20.344 -6.258 1 96.12 363 PRO A CA 1
ATOM 2839 C C . PRO A 1 363 ? 5.723 -20.953 -6.809 1 96.12 363 PRO A C 1
ATOM 2841 O O . PRO A 1 363 ? 5.707 -22.062 -7.324 1 96.12 363 PRO A O 1
ATOM 2844 N N . THR A 1 364 ? 6.715 -20.281 -6.688 1 96.5 364 THR A N 1
ATOM 2845 C CA . THR A 1 364 ? 8.078 -20.734 -6.922 1 96.5 364 THR A CA 1
ATOM 2846 C C . THR A 1 364 ? 8.992 -20.344 -5.766 1 96.5 364 THR A C 1
ATOM 2848 O O . THR A 1 364 ? 9.25 -19.156 -5.547 1 96.5 364 THR A O 1
ATOM 2851 N N . ALA A 1 365 ? 9.492 -21.344 -5.098 1 96.81 365 ALA A N 1
ATOM 2852 C CA . ALA A 1 365 ? 10.188 -21.109 -3.832 1 96.81 365 ALA A CA 1
ATOM 2853 C C . ALA A 1 365 ? 11.406 -20.219 -4.035 1 96.81 365 ALA A C 1
ATOM 2855 O O . ALA A 1 365 ? 11.68 -19.328 -3.215 1 96.81 365 ALA A O 1
ATOM 2856 N N . ASN A 1 366 ? 12.125 -20.438 -5.129 1 97 366 ASN A N 1
ATOM 2857 C CA . ASN A 1 366 ? 13.422 -19.781 -5.227 1 97 366 ASN A CA 1
ATOM 2858 C C . ASN A 1 366 ? 13.336 -18.5 -6.043 1 97 366 ASN A C 1
ATOM 2860 O O . ASN A 1 366 ? 14.352 -18 -6.543 1 97 366 ASN A O 1
ATOM 2864 N N . PHE A 1 367 ? 12.148 -17.969 -6.281 1 96.94 367 PHE A N 1
ATOM 2865 C CA . PHE A 1 367 ? 12 -16.641 -6.855 1 96.94 367 PHE A CA 1
ATOM 2866 C C . PHE A 1 367 ? 11.938 -15.578 -5.758 1 96.94 367 PHE A C 1
ATOM 2868 O O . PHE A 1 367 ? 11.188 -15.719 -4.789 1 96.94 367 PHE A O 1
ATOM 2875 N N . ARG A 1 368 ? 12.766 -14.555 -5.852 1 95.12 368 ARG A N 1
ATOM 2876 C CA . ARG A 1 368 ? 12.82 -13.508 -4.836 1 95.12 368 ARG A CA 1
ATOM 2877 C C . ARG A 1 368 ? 12.602 -12.133 -5.457 1 95.12 368 ARG A C 1
ATOM 2879 O O . ARG A 1 368 ? 12.055 -11.234 -4.812 1 95.12 368 ARG A O 1
ATOM 2886 N N . PHE A 1 369 ? 13.117 -12 -6.668 1 90.94 369 PHE A N 1
ATOM 2887 C CA . PHE A 1 369 ? 13.18 -10.695 -7.32 1 90.94 369 PHE A CA 1
ATOM 2888 C C . PHE A 1 369 ? 12.422 -10.711 -8.641 1 90.94 369 PHE A C 1
ATOM 2890 O O . PHE A 1 369 ? 12.07 -11.773 -9.148 1 90.94 369 PHE A O 1
ATOM 2897 N N . PRO A 1 370 ? 12.117 -9.484 -9.18 1 90.88 370 PRO A N 1
ATOM 2898 C CA . PRO A 1 370 ? 11.602 -9.461 -10.547 1 90.88 370 PRO A CA 1
ATOM 2899 C C . PRO A 1 370 ? 12.523 -10.156 -11.547 1 90.88 370 PRO A C 1
ATOM 2901 O O . PRO A 1 370 ? 13.742 -10.195 -11.336 1 90.88 370 PRO A O 1
ATOM 2904 N N . SER A 1 371 ? 11.969 -10.656 -12.602 1 95 371 SER A N 1
ATOM 2905 C CA . SER A 1 371 ? 12.742 -11.445 -13.562 1 95 371 SER A CA 1
ATOM 2906 C C . SER A 1 371 ? 13.789 -10.586 -14.258 1 95 371 SER A C 1
ATOM 2908 O O . SER A 1 371 ? 14.867 -11.078 -14.602 1 95 371 SER A O 1
ATOM 2910 N N . CYS A 1 372 ? 13.453 -9.391 -14.57 1 92.5 372 CYS A N 1
ATOM 2911 C CA . CYS A 1 372 ? 14.391 -8.5 -15.25 1 92.5 372 CYS A CA 1
ATOM 2912 C C . CYS A 1 372 ? 14.062 -7.039 -14.953 1 92.5 372 CYS A C 1
ATOM 2914 O O . CYS A 1 372 ? 12.953 -6.723 -14.516 1 92.5 372 CYS A O 1
ATOM 2916 N N . ARG A 1 373 ? 15.008 -6.215 -15.227 1 81.75 373 ARG A N 1
ATOM 2917 C CA . ARG A 1 373 ? 14.836 -4.789 -14.961 1 81.75 373 ARG A CA 1
ATOM 2918 C C . ARG A 1 373 ? 13.867 -4.16 -15.953 1 81.75 373 ARG A C 1
ATOM 2920 O O . ARG A 1 373 ? 13.109 -3.256 -15.602 1 81.75 373 ARG A O 1
ATOM 2927 N N . GLU A 1 374 ? 13.859 -4.629 -17.141 1 84.81 374 GLU A N 1
ATOM 2928 C CA . GLU A 1 374 ? 13.062 -4.066 -18.234 1 84.81 374 GLU A CA 1
ATOM 2929 C C . GLU A 1 374 ? 11.57 -4.168 -17.938 1 84.81 374 GLU A C 1
ATOM 2931 O O . GLU A 1 374 ? 10.789 -3.33 -18.391 1 84.81 374 GLU A O 1
ATOM 2936 N N . GLN A 1 375 ? 11.188 -5.133 -17.141 1 89.56 375 GLN A N 1
ATOM 2937 C CA . GLN A 1 375 ? 9.766 -5.336 -16.891 1 89.56 375 GLN A CA 1
ATOM 2938 C C . GLN A 1 375 ? 9.164 -4.145 -16.141 1 89.56 375 GLN A C 1
ATOM 2940 O O . GLN A 1 375 ? 7.961 -3.896 -16.234 1 89.56 375 GLN A O 1
ATOM 2945 N N . MET A 1 376 ? 9.969 -3.459 -15.43 1 79.62 376 MET A N 1
ATOM 2946 C CA . MET A 1 376 ? 9.492 -2.33 -14.633 1 79.62 376 MET A CA 1
ATOM 2947 C C . MET A 1 376 ? 9.117 -1.154 -15.531 1 79.62 376 MET A C 1
ATOM 2949 O O . MET A 1 376 ? 8.25 -0.353 -15.188 1 79.62 376 MET A O 1
ATOM 2953 N N . LEU A 1 377 ? 9.781 -1.09 -16.703 1 75.19 377 LEU A N 1
ATOM 2954 C CA . LEU A 1 377 ? 9.586 0.045 -17.594 1 75.19 377 LEU A CA 1
ATOM 2955 C C . LEU A 1 377 ? 8.656 -0.323 -18.734 1 75.19 377 LEU A C 1
ATOM 2957 O O . LEU A 1 377 ? 7.816 0.484 -19.141 1 75.19 377 LEU A O 1
ATOM 2961 N N . LYS A 1 378 ? 8.852 -1.536 -19.219 1 86.19 378 LYS A N 1
ATOM 2962 C CA . LYS A 1 378 ? 8.164 -1.926 -20.453 1 86.19 378 LYS A CA 1
ATOM 2963 C C . LYS A 1 378 ? 7.098 -2.984 -20.172 1 86.19 378 LYS A C 1
ATOM 2965 O O . LYS A 1 378 ? 6.281 -3.299 -21.031 1 86.19 378 LYS A O 1
ATOM 2970 N N . GLY A 1 379 ? 7.051 -3.434 -19 1 90.44 379 GLY A N 1
ATOM 2971 C CA . GLY A 1 379 ? 6.16 -4.539 -18.688 1 90.44 379 GLY A CA 1
ATOM 2972 C C . GLY A 1 379 ? 6.742 -5.895 -19.047 1 90.44 379 GLY A C 1
ATOM 2973 O O . GLY A 1 379 ? 7.828 -5.977 -19.609 1 90.44 379 GLY A O 1
ATOM 2974 N N . MET A 1 380 ? 6.047 -6.934 -18.656 1 93.56 380 MET A N 1
ATOM 2975 C CA . MET A 1 380 ? 6.434 -8.289 -19.031 1 93.56 380 MET A CA 1
ATOM 2976 C C . MET A 1 380 ? 6.367 -8.492 -20.531 1 93.56 380 MET A C 1
ATOM 2978 O O . MET A 1 380 ? 5.477 -7.953 -21.203 1 93.56 380 MET A O 1
ATOM 2982 N N . CYS A 1 381 ? 7.211 -9.273 -21.062 1 94.12 381 CYS A N 1
ATOM 2983 C CA . CYS A 1 381 ? 7.223 -9.562 -22.5 1 94.12 381 CYS A CA 1
ATOM 2984 C C . CYS A 1 381 ? 5.922 -10.219 -22.938 1 94.12 381 CYS A C 1
ATOM 2986 O O . CYS A 1 381 ? 5.352 -11.031 -22.203 1 94.12 381 CYS A O 1
ATOM 2988 N N . THR A 1 382 ? 5.457 -9.883 -24.141 1 93.56 382 THR A N 1
ATOM 2989 C CA . THR A 1 382 ? 4.219 -10.414 -24.703 1 93.56 382 THR A CA 1
ATOM 2990 C C . THR A 1 382 ? 4.52 -11.352 -25.875 1 93.56 382 THR A C 1
ATOM 2992 O O . THR A 1 382 ? 5.68 -11.641 -26.172 1 93.56 382 THR A O 1
ATOM 2995 N N . GLY A 1 383 ? 3.484 -11.977 -26.453 1 93.5 383 GLY A N 1
ATOM 2996 C CA . GLY A 1 383 ? 3.635 -12.789 -27.656 1 93.5 383 GLY A CA 1
ATOM 2997 C C . GLY A 1 383 ? 4.062 -14.219 -27.344 1 93.5 383 GLY A C 1
ATOM 2998 O O . GLY A 1 383 ? 4.688 -14.875 -28.188 1 93.5 383 GLY A O 1
ATOM 2999 N N . GLY A 1 384 ? 3.826 -14.617 -26.203 1 93 384 GLY A N 1
ATOM 3000 C CA . GLY A 1 384 ? 4.125 -16 -25.844 1 93 384 GLY A CA 1
ATOM 3001 C C . GLY A 1 384 ? 5.566 -16.203 -25.422 1 93 384 GLY A C 1
ATOM 3002 O O . GLY A 1 384 ? 6.023 -17.344 -25.297 1 93 384 GLY A O 1
ATOM 3003 N N . LYS A 1 385 ? 6.215 -15.117 -25.156 1 93 385 LYS A N 1
ATOM 3004 C CA . LYS A 1 385 ? 7.605 -15.227 -24.719 1 93 385 LYS A CA 1
ATOM 3005 C C . LYS A 1 385 ? 7.688 -15.602 -23.234 1 93 385 LYS A C 1
ATOM 3007 O O . LYS A 1 385 ? 6.887 -15.141 -22.422 1 93 385 LYS A O 1
ATOM 3012 N N . HIS A 1 386 ? 8.672 -16.484 -22.984 1 94.12 386 HIS A N 1
ATOM 3013 C CA . HIS A 1 386 ? 8.906 -16.938 -21.609 1 94.12 386 HIS A CA 1
ATOM 3014 C C . HIS A 1 386 ? 10.297 -16.531 -21.125 1 94.12 386 HIS A C 1
ATOM 3016 O O . HIS A 1 386 ? 11.242 -16.469 -21.922 1 94.12 386 HIS A O 1
ATOM 3022 N N . CYS A 1 387 ? 10.422 -16.297 -19.859 1 95.75 387 CYS A N 1
ATOM 3023 C CA . CYS A 1 387 ? 11.688 -15.859 -19.281 1 95.75 387 CYS A CA 1
ATOM 3024 C C . CYS A 1 387 ? 12.68 -17.016 -19.203 1 95.75 387 CYS A C 1
ATOM 3026 O O . CYS A 1 387 ? 13.891 -16.812 -19.266 1 95.75 387 CYS A O 1
ATOM 3028 N N . LEU A 1 388 ? 12.133 -18.25 -19.125 1 96.62 388 LEU A N 1
ATOM 3029 C CA . LEU A 1 388 ? 13.031 -19.344 -18.797 1 96.62 388 LEU A CA 1
ATOM 3030 C C . LEU A 1 388 ? 12.992 -20.422 -19.875 1 96.62 388 LEU A C 1
ATOM 3032 O O . LEU A 1 388 ? 13.664 -21.453 -19.75 1 96.62 388 LEU A O 1
ATOM 3036 N N . ALA A 1 389 ? 12.219 -20.359 -20.859 1 94.31 389 ALA A N 1
ATOM 3037 C CA . ALA A 1 389 ? 12.07 -21.375 -21.906 1 94.31 389 ALA A CA 1
ATOM 3038 C C . ALA A 1 389 ? 12.062 -20.734 -23.281 1 94.31 389 ALA A C 1
ATOM 3040 O O . ALA A 1 389 ? 11.555 -19.625 -23.469 1 94.31 389 ALA A O 1
ATOM 3041 N N . PRO A 1 390 ? 12.594 -21.344 -24.219 1 94 390 PRO A N 1
ATOM 3042 C CA . PRO A 1 390 ? 13.336 -22.609 -24.141 1 94 390 PRO A CA 1
ATOM 3043 C C . PRO A 1 390 ? 14.695 -22.453 -23.469 1 94 390 PRO A C 1
ATOM 3045 O O . PRO A 1 390 ? 15.289 -23.438 -23.031 1 94 390 PRO A O 1
ATOM 3048 N N . GLN A 1 391 ? 15.125 -21.203 -23.531 1 95.12 391 GLN A N 1
ATOM 3049 C CA . GLN A 1 391 ? 16.344 -20.859 -22.812 1 95.12 391 GLN A CA 1
ATOM 3050 C C . GLN A 1 391 ? 16.125 -19.656 -21.891 1 95.12 391 GLN A C 1
ATOM 3052 O O . GLN A 1 391 ? 15.258 -18.828 -22.141 1 95.12 391 GLN A O 1
ATOM 3057 N N . ALA A 1 392 ? 16.906 -19.641 -20.875 1 95.88 392 ALA A N 1
ATOM 3058 C CA . ALA A 1 392 ? 16.812 -18.5 -19.953 1 95.88 392 ALA A CA 1
ATOM 3059 C C . ALA A 1 392 ? 17.156 -17.203 -20.672 1 95.88 392 ALA A C 1
ATOM 3061 O O . ALA A 1 392 ? 18.141 -17.125 -21.422 1 95.88 392 ALA A O 1
ATOM 3062 N N . CYS A 1 393 ? 16.359 -16.203 -20.469 1 96.19 393 CYS A N 1
ATOM 3063 C CA . CYS A 1 393 ? 16.578 -14.875 -21.062 1 96.19 393 CYS A CA 1
ATOM 3064 C C . CYS A 1 393 ? 17.875 -14.266 -20.578 1 96.19 393 CYS A C 1
ATOM 3066 O O . CYS A 1 393 ? 18.219 -14.367 -19.391 1 96.19 393 CYS A O 1
ATOM 3068 N N . PRO A 1 394 ? 18.641 -13.625 -21.453 1 94.69 394 PRO A N 1
ATOM 3069 C CA . PRO A 1 394 ? 19.906 -13.016 -21.047 1 94.69 394 PRO A CA 1
ATOM 3070 C C . PRO A 1 394 ? 19.719 -11.867 -20.062 1 94.69 394 PRO A C 1
ATOM 3072 O O . PRO A 1 394 ? 20.672 -11.484 -19.359 1 94.69 394 PRO A O 1
ATOM 3075 N N . HIS A 1 395 ? 18.562 -11.336 -20.031 1 92.81 395 HIS A N 1
ATOM 3076 C CA . HIS A 1 395 ? 18.312 -10.203 -19.141 1 92.81 395 HIS A CA 1
ATOM 3077 C C . HIS A 1 395 ? 17.812 -10.672 -17.781 1 92.81 395 HIS A C 1
ATOM 3079 O O . HIS A 1 395 ? 17.531 -9.859 -16.906 1 92.81 395 HIS A O 1
ATOM 3085 N N . LEU A 1 396 ? 17.703 -11.93 -17.562 1 95.31 396 LEU A N 1
ATOM 3086 C CA . LEU A 1 396 ? 17.156 -12.508 -16.344 1 95.31 396 LEU A CA 1
ATOM 3087 C C . LEU A 1 396 ? 18.062 -12.188 -15.148 1 95.31 396 LEU A C 1
ATOM 3089 O O . LEU A 1 396 ? 19.281 -12.352 -15.227 1 95.31 396 LEU A O 1
ATOM 3093 N N . ILE A 1 397 ? 17.484 -11.641 -14.07 1 91.19 397 ILE A N 1
ATOM 3094 C CA . ILE A 1 397 ? 18.188 -11.469 -12.805 1 91.19 397 ILE A CA 1
ATOM 3095 C C . ILE A 1 397 ? 18.203 -12.789 -12.039 1 91.19 397 ILE A C 1
ATOM 3097 O O . ILE A 1 397 ? 17.156 -13.266 -11.586 1 91.19 397 ILE A O 1
ATOM 3101 N N . VAL A 1 398 ? 19.359 -13.375 -11.953 1 95.19 398 VAL A N 1
ATOM 3102 C CA . VAL A 1 398 ? 19.5 -14.656 -11.273 1 95.19 398 VAL A CA 1
ATOM 3103 C C . VAL A 1 398 ? 20.312 -14.477 -9.992 1 95.19 398 VAL A C 1
ATOM 3105 O O . VAL A 1 398 ? 21.5 -14.195 -10.039 1 95.19 398 VAL A O 1
ATOM 3108 N N . ASP A 1 399 ? 19.609 -14.555 -8.875 1 93.56 399 ASP A N 1
ATOM 3109 C CA . ASP A 1 399 ? 20.25 -14.344 -7.578 1 93.56 399 ASP A CA 1
ATOM 3110 C C . ASP A 1 399 ? 19.484 -15.078 -6.473 1 93.56 399 ASP A C 1
ATOM 3112 O O . ASP A 1 399 ? 18.312 -14.805 -6.227 1 93.56 399 ASP A O 1
ATOM 3116 N N . HIS A 1 400 ? 20.219 -16.047 -5.793 1 97.12 400 HIS A N 1
ATOM 3117 C CA . HIS A 1 400 ? 19.578 -16.812 -4.719 1 97.12 400 HIS A CA 1
ATOM 3118 C C . HIS A 1 400 ? 20.094 -16.359 -3.352 1 97.12 400 HIS A C 1
ATOM 3120 O O . HIS A 1 400 ? 19.703 -16.922 -2.326 1 97.12 400 HIS A O 1
ATOM 3126 N N . SER A 1 401 ? 20.906 -15.328 -3.285 1 95.06 401 SER A N 1
ATOM 3127 C CA . SER A 1 401 ? 21.609 -14.938 -2.059 1 95.06 401 SER A CA 1
ATOM 3128 C C . SER A 1 401 ? 20.609 -14.484 -0.987 1 95.06 401 SER A C 1
ATOM 3130 O O . SER A 1 401 ? 20.75 -14.844 0.184 1 95.06 401 SER A O 1
ATOM 3132 N N . ASP A 1 402 ? 19.672 -13.672 -1.383 1 93.44 402 ASP A N 1
ATOM 3133 C CA . ASP A 1 402 ? 18.688 -13.188 -0.425 1 93.44 402 ASP A CA 1
ATOM 3134 C C . ASP A 1 402 ? 17.875 -14.336 0.167 1 93.44 402 ASP A C 1
ATOM 3136 O O . ASP A 1 402 ? 17.625 -14.375 1.375 1 93.44 402 ASP A O 1
ATOM 3140 N N . TYR A 1 403 ? 17.438 -15.242 -0.693 1 97.25 403 TYR A N 1
ATOM 3141 C CA . TYR A 1 403 ? 16.688 -16.406 -0.253 1 97.25 403 TYR A CA 1
ATOM 3142 C C . TYR A 1 403 ? 17.516 -17.266 0.691 1 97.25 403 TYR A C 1
ATOM 3144 O O . TYR A 1 403 ? 17.031 -17.719 1.727 1 97.25 403 TYR A O 1
ATOM 3152 N N . LEU A 1 404 ? 18.703 -17.5 0.357 1 97.62 404 LEU A N 1
ATOM 3153 C CA . LEU A 1 404 ? 19.609 -18.266 1.194 1 97.62 404 LEU A CA 1
ATOM 3154 C C . LEU A 1 404 ? 19.781 -17.625 2.561 1 97.62 404 LEU A C 1
ATOM 3156 O O . LEU A 1 404 ? 19.781 -18.297 3.586 1 97.62 404 LEU A O 1
ATOM 3160 N N . ASN A 1 405 ? 19.969 -16.312 2.539 1 96.06 405 ASN A N 1
ATOM 3161 C CA . ASN A 1 405 ? 20.109 -15.586 3.791 1 96.06 405 ASN A CA 1
ATOM 3162 C C . ASN A 1 405 ? 18.906 -15.773 4.699 1 96.06 405 ASN A C 1
ATOM 3164 O O . ASN A 1 405 ? 19.047 -15.922 5.914 1 96.06 405 ASN A O 1
ATOM 3168 N N . ILE A 1 406 ? 17.766 -15.766 4.152 1 97.69 406 ILE A N 1
ATOM 3169 C CA . ILE A 1 406 ? 16.531 -15.961 4.902 1 97.69 406 ILE A CA 1
ATOM 3170 C C . ILE A 1 406 ? 16.516 -17.344 5.535 1 97.69 406 ILE A C 1
ATOM 3172 O O . ILE A 1 406 ? 16.219 -17.5 6.723 1 97.69 406 ILE A O 1
ATOM 3176 N N . LEU A 1 407 ? 16.828 -18.359 4.746 1 98.44 407 LEU A N 1
ATOM 3177 C CA . LEU A 1 407 ? 16.844 -19.734 5.242 1 98.44 407 LEU A CA 1
ATOM 3178 C C . LEU A 1 407 ? 17.844 -19.875 6.383 1 98.44 407 LEU A C 1
ATOM 3180 O O . LEU A 1 407 ? 17.547 -20.531 7.391 1 98.44 407 LEU A O 1
ATOM 3184 N N . ARG A 1 408 ? 19 -19.266 6.266 1 98.06 408 ARG A N 1
ATOM 3185 C CA . ARG A 1 408 ? 20.031 -19.297 7.301 1 98.06 408 ARG A CA 1
ATOM 3186 C C . ARG A 1 408 ? 19.531 -18.641 8.586 1 98.06 408 ARG A C 1
ATOM 3188 O O . ARG A 1 408 ? 19.703 -19.188 9.672 1 98.06 408 ARG A O 1
ATOM 3195 N N . ARG A 1 409 ? 18.922 -17.469 8.422 1 97 409 ARG A N 1
ATOM 3196 C CA . ARG A 1 409 ? 18.422 -16.734 9.578 1 97 409 ARG A CA 1
ATOM 3197 C C . ARG A 1 409 ? 17.359 -17.531 10.32 1 97 409 ARG A C 1
ATOM 3199 O O . ARG A 1 409 ? 17.344 -17.578 11.555 1 97 409 ARG A O 1
ATOM 3206 N N . VAL A 1 410 ? 16.484 -18.172 9.578 1 98.38 410 VAL A N 1
ATOM 3207 C CA . VAL A 1 410 ? 15.414 -18.938 10.203 1 98.38 410 VAL A CA 1
ATOM 3208 C C . VAL A 1 410 ? 15.992 -20.172 10.875 1 98.38 410 VAL A C 1
ATOM 3210 O O . VAL A 1 410 ? 15.547 -20.562 11.961 1 98.38 410 VAL A O 1
ATOM 3213 N N . ARG A 1 411 ? 16.984 -20.828 10.32 1 97.88 411 ARG A N 1
ATOM 3214 C CA . ARG A 1 411 ? 17.625 -22 10.891 1 97.88 411 ARG A CA 1
ATOM 3215 C C . ARG A 1 411 ? 18.281 -21.672 12.234 1 97.88 411 ARG A C 1
ATOM 3217 O O . ARG A 1 411 ? 18.406 -22.547 13.094 1 97.88 411 ARG A O 1
ATOM 3224 N N . GLN A 1 412 ? 18.562 -20.453 12.453 1 97.12 412 GLN A N 1
ATOM 3225 C CA . GLN A 1 412 ? 19.312 -20.062 13.641 1 97.12 412 GLN A CA 1
ATOM 3226 C C . GLN A 1 412 ? 18.359 -19.672 14.773 1 97.12 412 GLN A C 1
ATOM 3228 O O . GLN A 1 412 ? 18.797 -19.484 15.914 1 97.12 412 GLN A O 1
ATOM 3233 N N . LEU A 1 413 ? 17.125 -19.609 14.438 1 97.12 413 LEU A N 1
ATOM 3234 C CA . LEU A 1 413 ? 16.156 -19.234 15.469 1 97.12 413 LEU A CA 1
ATOM 3235 C C . LEU A 1 413 ? 16.094 -20.297 16.562 1 97.12 413 LEU A C 1
ATOM 3237 O O . LEU A 1 413 ? 16.062 -21.5 16.266 1 97.12 413 LEU A O 1
ATOM 3241 N N . PRO A 1 414 ? 16.031 -19.828 17.844 1 96.81 414 PRO A N 1
ATOM 3242 C CA . PRO A 1 414 ? 15.781 -20.812 18.906 1 96.81 414 PRO A CA 1
ATOM 3243 C C . PRO A 1 414 ? 14.453 -21.547 18.734 1 96.81 414 PRO A C 1
ATOM 3245 O O . PRO A 1 414 ? 13.438 -20.938 18.406 1 96.81 414 PRO A O 1
ATOM 3248 N N . GLY A 1 415 ? 14.547 -22.812 18.812 1 96.88 415 GLY A N 1
ATOM 3249 C CA . GLY A 1 415 ? 13.336 -23.609 18.703 1 96.88 415 GLY A CA 1
ATOM 3250 C C . GLY A 1 415 ? 13.148 -24.234 17.344 1 96.88 415 GLY A C 1
ATOM 3251 O O . GLY A 1 415 ? 12.32 -25.125 17.156 1 96.88 415 GLY A O 1
ATOM 3252 N N . VAL A 1 416 ? 13.953 -23.781 16.375 1 98.25 416 VAL A N 1
ATOM 3253 C CA . VAL A 1 416 ? 13.867 -24.344 15.023 1 98.25 416 VAL A CA 1
ATOM 3254 C C . VAL A 1 416 ? 14.898 -25.453 14.852 1 98.25 416 VAL A C 1
ATOM 3256 O O . VAL A 1 416 ? 16.094 -25.234 15.062 1 98.25 416 VAL A O 1
ATOM 3259 N N . LYS A 1 417 ? 14.445 -26.609 14.508 1 97.81 417 LYS A N 1
ATOM 3260 C CA . LYS A 1 417 ? 15.336 -27.75 14.273 1 97.81 417 LYS A CA 1
ATOM 3261 C C . LYS A 1 417 ? 15.742 -27.828 12.805 1 97.81 417 LYS A C 1
ATOM 3263 O O . LYS A 1 417 ? 16.922 -28.047 12.5 1 97.81 417 LYS A O 1
ATOM 3268 N N . LYS A 1 418 ? 14.75 -27.75 11.938 1 97.56 418 LYS A N 1
ATOM 3269 C CA . LYS A 1 418 ? 14.992 -27.844 10.5 1 97.56 418 LYS A CA 1
ATOM 3270 C C . LYS A 1 418 ? 14.078 -26.891 9.727 1 97.56 418 LYS A C 1
ATOM 3272 O O . LYS A 1 418 ? 12.977 -26.562 10.188 1 97.56 418 LYS A O 1
ATOM 3277 N N . VAL A 1 419 ? 14.547 -26.391 8.648 1 98.19 419 VAL A N 1
ATOM 3278 C CA . VAL A 1 419 ? 13.797 -25.594 7.695 1 98.19 419 VAL A CA 1
ATOM 3279 C C . VAL A 1 419 ? 13.773 -26.281 6.336 1 98.19 419 VAL A C 1
ATOM 3281 O O . VAL A 1 419 ? 14.82 -26.5 5.727 1 98.19 419 VAL A O 1
ATOM 3284 N N . PHE A 1 420 ? 12.609 -26.625 5.84 1 97.19 420 PHE A N 1
ATOM 3285 C CA . PHE A 1 420 ? 12.5 -27.328 4.57 1 97.19 420 PHE A CA 1
ATOM 3286 C C . PHE A 1 420 ? 11.961 -26.406 3.48 1 97.19 420 PHE A C 1
ATOM 3288 O O . PHE A 1 420 ? 11.383 -25.359 3.777 1 97.19 420 PHE A O 1
ATOM 3295 N N . VAL A 1 421 ? 12.25 -26.75 2.264 1 96.62 421 VAL A N 1
ATOM 3296 C CA . VAL A 1 421 ? 11.656 -26.156 1.07 1 96.62 421 VAL A CA 1
ATOM 3297 C C . VAL A 1 421 ? 10.844 -27.219 0.321 1 96.62 421 VAL A C 1
ATOM 3299 O O . VAL A 1 421 ? 11.406 -28.047 -0.391 1 96.62 421 VAL A O 1
ATOM 3302 N N . ARG A 1 422 ? 9.602 -27.094 0.485 1 93.44 422 ARG A N 1
ATOM 3303 C CA . ARG A 1 422 ? 8.742 -28.109 -0.107 1 93.44 422 ARG A CA 1
ATOM 3304 C C . ARG A 1 422 ? 8.016 -27.562 -1.333 1 93.44 422 ARG A C 1
ATOM 3306 O O . ARG A 1 422 ? 7.508 -28.328 -2.15 1 93.44 422 ARG A O 1
ATOM 3313 N N . SER A 1 423 ? 7.984 -26.234 -1.392 1 91.94 423 SER A N 1
ATOM 3314 C CA . SER A 1 423 ? 7.48 -25.609 -2.611 1 91.94 423 SER A CA 1
ATOM 3315 C C . SER A 1 423 ? 8.383 -25.922 -3.801 1 91.94 423 SER A C 1
ATOM 3317 O O . SER A 1 423 ? 9.57 -26.203 -3.631 1 91.94 423 SER A O 1
ATOM 3319 N N . GLY A 1 424 ? 7.805 -25.969 -4.945 1 89.31 424 GLY A N 1
ATOM 3320 C CA . GLY A 1 424 ? 8.562 -26.281 -6.145 1 89.31 424 GLY A CA 1
ATOM 3321 C C . GLY A 1 424 ? 9.688 -25.281 -6.414 1 89.31 424 GLY A C 1
ATOM 3322 O O . GLY A 1 424 ? 9.531 -24.078 -6.184 1 89.31 424 GLY A O 1
ATOM 3323 N N . ILE A 1 425 ? 10.828 -25.844 -6.801 1 93.44 425 ILE A N 1
ATOM 3324 C CA . ILE A 1 425 ? 11.977 -25.062 -7.246 1 93.44 425 ILE A CA 1
ATOM 3325 C C . ILE A 1 425 ? 12.055 -25.078 -8.773 1 93.44 425 ILE A C 1
ATOM 3327 O O . ILE A 1 425 ? 11.844 -26.125 -9.398 1 93.44 425 ILE A O 1
ATOM 3331 N N . ARG A 1 426 ? 12.18 -23.922 -9.312 1 95.56 426 ARG A N 1
ATOM 3332 C CA . ARG A 1 426 ? 12.5 -23.906 -10.734 1 95.56 426 ARG A CA 1
ATOM 3333 C C . ARG A 1 426 ? 13.961 -24.25 -10.969 1 95.56 426 ARG A C 1
ATOM 3335 O O . ARG A 1 426 ? 14.844 -23.406 -10.766 1 95.56 426 ARG A O 1
ATOM 3342 N N . PHE A 1 427 ? 14.164 -25.453 -11.438 1 96.75 427 PHE A N 1
ATOM 3343 C CA . PHE A 1 427 ? 15.516 -25.969 -11.625 1 96.75 427 PHE A CA 1
ATOM 3344 C C . PHE A 1 427 ? 16.25 -25.219 -12.727 1 96.75 427 PHE A C 1
ATOM 3346 O O . PHE A 1 427 ? 17.469 -25.062 -12.68 1 96.75 427 PHE A O 1
ATOM 3353 N N . ASP A 1 428 ? 15.516 -24.797 -13.75 1 96.81 428 ASP A N 1
ATOM 3354 C CA . ASP A 1 428 ? 16.125 -24.062 -14.852 1 96.81 428 ASP A CA 1
ATOM 3355 C C . ASP A 1 428 ? 16.656 -22.703 -14.383 1 96.81 428 ASP A C 1
ATOM 3357 O O . ASP A 1 428 ? 17.688 -22.234 -14.867 1 96.81 428 ASP A O 1
ATOM 3361 N N . TYR A 1 429 ? 16 -22.078 -13.453 1 97.31 429 TYR A N 1
ATOM 3362 C CA . TYR A 1 429 ? 16.484 -20.844 -12.828 1 97.31 429 TYR A CA 1
ATOM 3363 C C . TYR A 1 429 ? 17.703 -21.141 -11.953 1 97.31 429 TYR A C 1
ATOM 3365 O O . TYR A 1 429 ? 18.688 -20.391 -11.984 1 97.31 429 TYR A O 1
ATOM 3373 N N . LEU A 1 430 ? 17.578 -22.188 -11.172 1 97.44 430 LEU A N 1
ATOM 3374 C CA . LEU A 1 430 ? 18.672 -22.594 -10.289 1 97.44 430 LEU A CA 1
ATOM 3375 C C . LEU A 1 430 ? 19.938 -22.875 -11.086 1 97.44 430 LEU A C 1
ATOM 3377 O O . LEU A 1 430 ? 21.031 -22.453 -10.695 1 97.44 430 LEU A O 1
ATOM 3381 N N . MET A 1 431 ? 19.812 -23.531 -12.203 1 97.06 431 MET A N 1
ATOM 3382 C CA . MET A 1 431 ? 20.953 -23.938 -13.016 1 97.06 431 MET A CA 1
ATOM 3383 C C . MET A 1 431 ? 21.562 -22.734 -13.742 1 97.06 431 MET A C 1
ATOM 3385 O O . MET A 1 431 ? 22.703 -22.781 -14.188 1 97.06 431 MET A O 1
ATOM 3389 N N . ALA A 1 432 ? 20.75 -21.703 -13.852 1 96.38 432 ALA A N 1
ATOM 3390 C CA . ALA A 1 432 ? 21.25 -20.484 -14.484 1 96.38 432 ALA A CA 1
ATOM 3391 C C . ALA A 1 432 ? 22.109 -19.672 -13.523 1 96.38 432 ALA A C 1
ATOM 3393 O O . ALA A 1 432 ? 22.828 -18.75 -13.938 1 96.38 432 ALA A O 1
ATOM 3394 N N . ASP A 1 433 ? 22.125 -20.031 -12.258 1 95.81 433 ASP A N 1
ATOM 3395 C CA . ASP A 1 433 ? 22.906 -19.328 -11.242 1 95.81 433 ASP A CA 1
ATOM 3396 C C . ASP A 1 433 ? 24.344 -19.812 -11.219 1 95.81 433 ASP A C 1
ATOM 3398 O O . ASP A 1 433 ? 24.609 -20.984 -10.945 1 95.81 433 ASP A O 1
ATOM 3402 N N . PRO A 1 434 ? 25.297 -18.906 -11.469 1 94.81 434 PRO A N 1
ATOM 3403 C CA . PRO A 1 434 ? 26.688 -19.344 -11.414 1 94.81 434 PRO A CA 1
ATOM 3404 C C . PRO A 1 434 ? 27.156 -19.625 -9.992 1 94.81 434 PRO A C 1
ATOM 3406 O O . PRO A 1 434 ? 28.125 -20.375 -9.797 1 94.81 434 PRO A O 1
ATOM 3409 N N . ASP A 1 435 ? 26.547 -19.047 -9 1 95.88 435 ASP A N 1
ATOM 3410 C CA . ASP A 1 435 ? 26.859 -19.281 -7.594 1 95.88 435 ASP A CA 1
ATOM 3411 C C . ASP A 1 435 ? 26.172 -20.547 -7.09 1 95.88 435 ASP A C 1
ATOM 3413 O O . ASP A 1 435 ? 24.938 -20.578 -6.965 1 95.88 435 ASP A O 1
ATOM 3417 N N . GLU A 1 436 ? 26.875 -21.547 -6.676 1 96.44 436 GLU A N 1
ATOM 3418 C CA . GLU A 1 436 ? 26.312 -22.844 -6.305 1 96.44 436 GLU A CA 1
ATOM 3419 C C . GLU A 1 436 ? 26.047 -22.922 -4.805 1 96.44 436 GLU A C 1
ATOM 3421 O O . GLU A 1 436 ? 25.609 -23.953 -4.297 1 96.44 436 GLU A O 1
ATOM 3426 N N . THR A 1 437 ? 26.297 -21.781 -4.137 1 97.75 437 THR A N 1
ATOM 3427 C CA . THR A 1 437 ? 26.188 -21.797 -2.684 1 97.75 437 THR A CA 1
ATOM 3428 C C . THR A 1 437 ? 24.781 -22.188 -2.244 1 97.75 437 THR A C 1
ATOM 3430 O O . THR A 1 437 ? 24.625 -23.016 -1.345 1 97.75 437 THR A O 1
ATOM 3433 N N . PHE A 1 438 ? 23.922 -21.641 -2.854 1 97.81 438 PHE A N 1
ATOM 3434 C CA . PHE A 1 438 ? 22.547 -21.969 -2.49 1 97.81 438 PHE A CA 1
ATOM 3435 C C . PHE A 1 438 ? 22.25 -23.438 -2.766 1 97.81 438 PHE A C 1
ATOM 3437 O O . PHE A 1 438 ? 21.672 -24.125 -1.927 1 97.81 438 PHE A O 1
ATOM 3444 N N . PHE A 1 439 ? 22.594 -23.906 -3.979 1 98 439 PHE A N 1
ATOM 3445 C CA . PHE A 1 439 ? 22.328 -25.297 -4.344 1 98 439 PHE A CA 1
ATOM 3446 C C . PHE A 1 439 ? 22.938 -26.25 -3.328 1 98 439 PHE A C 1
ATOM 3448 O O . PHE A 1 439 ? 22.281 -27.203 -2.887 1 98 439 PHE A O 1
ATOM 3455 N N . LYS A 1 440 ? 24.094 -25.984 -2.928 1 98 440 LYS A N 1
ATOM 3456 C CA . LYS A 1 440 ? 24.797 -26.812 -1.954 1 98 440 LYS A CA 1
ATOM 3457 C C . LYS A 1 440 ? 24.062 -26.844 -0.623 1 98 440 LYS A C 1
ATOM 3459 O O . LYS A 1 440 ? 23.812 -27.922 -0.071 1 98 440 LYS A O 1
ATOM 3464 N N . GLU A 1 441 ? 23.641 -25.719 -0.19 1 97.94 441 GLU A N 1
ATOM 3465 C CA . GLU A 1 441 ? 22.984 -25.656 1.116 1 97.94 441 GLU A CA 1
ATOM 3466 C C . GLU A 1 441 ? 21.562 -26.203 1.047 1 97.94 441 GLU A C 1
ATOM 3468 O O . GLU A 1 441 ? 21.062 -26.766 2.023 1 97.94 441 GLU A O 1
ATOM 3473 N N . LEU A 1 442 ? 20.953 -26.016 -0.107 1 97.81 442 LEU A N 1
ATOM 3474 C CA . LEU A 1 442 ? 19.641 -26.625 -0.31 1 97.81 442 LEU A CA 1
ATOM 3475 C C . LEU A 1 442 ? 19.688 -28.125 -0.064 1 97.81 442 LEU A C 1
ATOM 3477 O O . LEU A 1 442 ? 18.891 -28.672 0.694 1 97.81 442 LEU A O 1
ATOM 3481 N N . VAL A 1 443 ? 20.688 -28.781 -0.6 1 97.25 443 VAL A N 1
ATOM 3482 C CA . VAL A 1 443 ? 20.844 -30.219 -0.523 1 97.25 443 VAL A CA 1
ATOM 3483 C C . VAL A 1 443 ? 21.281 -30.625 0.887 1 97.25 443 VAL A C 1
ATOM 3485 O O . VAL A 1 443 ? 20.812 -31.625 1.424 1 97.25 443 VAL A O 1
ATOM 3488 N N . GLU A 1 444 ? 22.016 -29.812 1.498 1 97.62 444 GLU A N 1
ATOM 3489 C CA . GLU A 1 444 ? 22.578 -30.125 2.803 1 97.62 444 GLU A CA 1
ATOM 3490 C C . GLU A 1 444 ? 21.547 -29.984 3.91 1 97.62 444 GLU A C 1
ATOM 3492 O O . GLU A 1 444 ? 21.516 -30.766 4.863 1 97.62 444 GLU A O 1
ATOM 3497 N N . HIS A 1 445 ? 20.625 -28.938 3.727 1 97.38 445 HIS A N 1
ATOM 3498 C CA . HIS A 1 445 ? 19.875 -28.578 4.922 1 97.38 445 HIS A CA 1
ATOM 3499 C C . HIS A 1 445 ? 18.375 -28.562 4.652 1 97.38 445 HIS A C 1
ATOM 3501 O O . HIS A 1 445 ? 17.562 -28.656 5.582 1 97.38 445 HIS A O 1
ATOM 3507 N N . HIS A 1 446 ? 17.906 -28.438 3.42 1 97.75 446 HIS A N 1
ATOM 3508 C CA . HIS A 1 446 ? 16.547 -27.953 3.238 1 97.75 446 HIS A CA 1
ATOM 3509 C C . HIS A 1 446 ? 15.711 -28.953 2.445 1 97.75 446 HIS A C 1
ATOM 3511 O O . HIS A 1 446 ? 14.602 -28.641 2.016 1 97.75 446 HIS A O 1
ATOM 3517 N N . VAL A 1 447 ? 16.234 -30.125 2.182 1 95.75 447 VAL A N 1
ATOM 3518 C CA . VAL A 1 447 ? 15.492 -31.203 1.53 1 95.75 447 VAL A CA 1
ATOM 3519 C C . VAL A 1 447 ? 15.117 -32.281 2.559 1 95.75 447 VAL A C 1
ATOM 3521 O O . VAL A 1 447 ? 15.984 -32.781 3.264 1 95.75 447 VAL A O 1
ATOM 3524 N N . SER A 1 448 ? 13.82 -32.5 2.676 1 89.88 448 SER A N 1
ATOM 3525 C CA . SER A 1 448 ? 13.32 -33.5 3.611 1 89.88 448 SER A CA 1
ATOM 3526 C C . SER A 1 448 ? 13.266 -34.875 2.963 1 89.88 448 SER A C 1
ATOM 3528 O O . SER A 1 448 ? 12.195 -35.469 2.867 1 89.88 448 SER A O 1
ATOM 3530 N N . GLY A 1 449 ? 14.391 -35.375 2.344 1 89.69 449 GLY A N 1
ATOM 3531 C CA . GLY A 1 449 ? 14.445 -36.688 1.702 1 89.69 449 GLY A CA 1
ATOM 3532 C C . GLY A 1 449 ? 14.117 -36.656 0.221 1 89.69 449 GLY A C 1
ATOM 3533 O O . GLY A 1 449 ? 14.781 -37.281 -0.589 1 89.69 449 GLY A O 1
ATOM 3534 N N . GLN A 1 450 ? 13.023 -35.875 -0.015 1 90.31 450 GLN A N 1
ATOM 3535 C CA . GLN A 1 450 ? 12.633 -35.75 -1.416 1 90.31 450 GLN A CA 1
ATOM 3536 C C . GLN A 1 450 ? 12.5 -34.281 -1.816 1 90.31 450 GLN A C 1
ATOM 3538 O O . GLN A 1 450 ? 12.031 -33.438 -1.028 1 90.31 450 GLN A O 1
ATOM 3543 N N . LEU A 1 451 ? 12.945 -34 -2.961 1 92.25 451 LEU A N 1
ATOM 3544 C CA . LEU A 1 451 ? 12.781 -32.656 -3.537 1 92.25 451 LEU A CA 1
ATOM 3545 C C . LEU A 1 451 ? 11.844 -32.688 -4.742 1 92.25 451 LEU A C 1
ATOM 3547 O O . LEU A 1 451 ? 12.094 -33.438 -5.699 1 92.25 451 LEU A O 1
ATOM 3551 N N . LYS A 1 452 ? 10.82 -31.859 -4.664 1 87.94 452 LYS A N 1
ATOM 3552 C CA . LYS A 1 452 ? 9.836 -31.797 -5.746 1 87.94 452 LYS A CA 1
ATOM 3553 C C . LYS A 1 452 ? 10.32 -30.875 -6.863 1 87.94 452 LYS A C 1
ATOM 3555 O O . LYS A 1 452 ? 10.742 -29.75 -6.605 1 87.94 452 LYS A O 1
ATOM 3560 N N . VAL A 1 453 ? 10.367 -31.406 -8.039 1 90.88 453 VAL A N 1
ATOM 3561 C CA . VAL A 1 453 ? 10.734 -30.641 -9.219 1 90.88 453 VAL A CA 1
ATOM 3562 C C . VAL A 1 453 ? 9.789 -30.969 -10.375 1 90.88 453 VAL A C 1
ATOM 3564 O O . VAL A 1 453 ? 9.242 -32.094 -10.438 1 90.88 453 VAL A O 1
ATOM 3567 N N . ALA A 1 454 ? 9.586 -30 -11.266 1 92.38 454 ALA A N 1
ATOM 3568 C CA . ALA A 1 454 ? 8.539 -30.219 -12.266 1 92.38 454 ALA A CA 1
ATOM 3569 C C . ALA A 1 454 ? 9.086 -30.047 -13.68 1 92.38 454 ALA A C 1
ATOM 3571 O O . ALA A 1 454 ? 8.906 -28.984 -14.297 1 92.38 454 ALA A O 1
ATOM 3572 N N . PRO A 1 455 ? 9.703 -31.047 -14.281 1 94.5 455 PRO A N 1
ATOM 3573 C CA . PRO A 1 455 ? 10 -30.969 -15.711 1 94.5 455 PRO A CA 1
ATOM 3574 C C . PRO A 1 455 ? 8.75 -31.094 -16.578 1 94.5 455 PRO A C 1
ATOM 3576 O O . PRO A 1 455 ? 8.734 -30.625 -17.719 1 94.5 455 PRO A O 1
ATOM 3579 N N . GLU A 1 456 ? 7.676 -31.781 -16.062 1 94.75 456 GLU A N 1
ATOM 3580 C CA . GLU A 1 456 ? 6.328 -31.969 -16.594 1 94.75 456 GLU A CA 1
ATOM 3581 C C . GLU A 1 456 ? 6.324 -32.969 -17.766 1 94.75 456 GLU A C 1
ATOM 3583 O O . GLU A 1 456 ? 5.32 -33.625 -18.016 1 94.75 456 GLU A O 1
ATOM 3588 N N . HIS A 1 457 ? 7.363 -33.031 -18.547 1 97.06 457 HIS A N 1
ATOM 3589 C CA . HIS A 1 457 ? 7.516 -33.906 -19.703 1 97.06 457 HIS A CA 1
ATOM 3590 C C . HIS A 1 457 ? 8.969 -33.969 -20.156 1 97.06 457 HIS A C 1
ATOM 3592 O O . HIS A 1 457 ? 9.859 -33.469 -19.469 1 97.06 457 HIS A O 1
ATOM 3598 N N . CYS A 1 458 ? 9.258 -34.75 -21.297 1 97.19 458 CYS A N 1
ATOM 3599 C CA . CYS A 1 458 ? 10.633 -34.781 -21.781 1 97.19 458 CYS A CA 1
ATOM 3600 C C . CYS A 1 458 ? 10.688 -34.594 -23.297 1 97.19 458 CYS A C 1
ATOM 3602 O O . CYS A 1 458 ? 11.742 -34.312 -23.859 1 97.19 458 CYS A O 1
ATOM 3604 N N . ALA A 1 459 ? 9.539 -34.844 -23.906 1 97.38 459 ALA A N 1
ATOM 3605 C CA . ALA A 1 459 ? 9.516 -34.688 -25.359 1 97.38 459 ALA A CA 1
ATOM 3606 C C . ALA A 1 459 ? 9.648 -33.25 -25.781 1 97.38 459 ALA A C 1
ATOM 3608 O O . ALA A 1 459 ? 8.945 -32.375 -25.25 1 97.38 459 ALA A O 1
ATOM 3609 N N . PRO A 1 460 ? 10.523 -32.938 -26.75 1 96.62 460 PRO A N 1
ATOM 3610 C CA . PRO A 1 460 ? 10.805 -31.531 -27.109 1 96.62 460 PRO A CA 1
ATOM 3611 C C . PRO A 1 460 ? 9.562 -30.781 -27.594 1 96.62 460 PRO A C 1
ATOM 3613 O O . PRO A 1 460 ? 9.32 -29.656 -27.172 1 96.62 460 PRO A O 1
ATOM 3616 N N . ASN A 1 461 ? 8.836 -31.422 -28.406 1 95.25 461 ASN A N 1
ATOM 3617 C CA . ASN A 1 461 ? 7.641 -30.781 -28.938 1 95.25 461 ASN A CA 1
ATOM 3618 C C . ASN A 1 461 ? 6.641 -30.438 -27.828 1 95.25 461 ASN A C 1
ATOM 3620 O O . ASN A 1 461 ? 6.109 -29.328 -27.781 1 95.25 461 ASN A O 1
ATOM 3624 N N . THR A 1 462 ? 6.352 -31.375 -26.953 1 97.44 462 THR A N 1
ATOM 3625 C CA . THR A 1 462 ? 5.422 -31.188 -25.844 1 97.44 462 THR A CA 1
ATOM 3626 C C . THR A 1 462 ? 5.926 -30.109 -24.906 1 97.44 462 THR A C 1
ATOM 3628 O O . THR A 1 462 ? 5.16 -29.234 -24.484 1 97.44 462 THR A O 1
ATOM 3631 N N . LEU A 1 463 ? 7.184 -30.125 -24.594 1 98.12 463 LEU A N 1
ATOM 3632 C CA . LEU A 1 463 ? 7.781 -29.141 -23.688 1 98.12 463 LEU A CA 1
ATOM 3633 C C . LEU A 1 463 ? 7.664 -27.734 -24.281 1 98.12 463 LEU A C 1
ATOM 3635 O O . LEU A 1 463 ? 7.457 -26.766 -23.547 1 98.12 463 LEU A O 1
ATOM 3639 N N . ALA A 1 464 ? 7.805 -27.625 -25.578 1 97.12 464 ALA A N 1
ATOM 3640 C CA . ALA A 1 464 ? 7.68 -26.344 -26.234 1 97.12 464 ALA A CA 1
ATOM 3641 C C . ALA A 1 464 ? 6.281 -25.75 -26.062 1 97.12 464 ALA A C 1
ATOM 3643 O O . ALA A 1 464 ? 6.133 -24.562 -25.766 1 97.12 464 ALA A O 1
ATOM 3644 N N . TYR A 1 465 ? 5.254 -26.578 -26.188 1 97.88 465 TYR A N 1
ATOM 3645 C CA . TYR A 1 465 ? 3.881 -26.109 -26.031 1 97.88 465 TYR A CA 1
ATOM 3646 C C . TYR A 1 465 ? 3.574 -25.812 -24.562 1 97.88 465 TYR A C 1
ATOM 3648 O O . TYR A 1 465 ? 2.713 -24.984 -24.266 1 97.88 465 TYR A O 1
ATOM 3656 N N . MET A 1 466 ? 4.316 -26.422 -23.641 1 97.75 466 MET A N 1
ATOM 3657 C CA . MET A 1 466 ? 4.141 -26.203 -22.203 1 97.75 466 MET A CA 1
ATOM 3658 C C . MET A 1 466 ? 4.84 -24.906 -21.781 1 97.75 466 MET A C 1
ATOM 3660 O O . MET A 1 466 ? 4.504 -24.344 -20.734 1 97.75 466 MET A O 1
ATOM 3664 N N . GLY A 1 467 ? 5.762 -24.422 -22.609 1 96.38 467 GLY A N 1
ATOM 3665 C CA . GLY A 1 467 ? 6.617 -23.328 -22.203 1 96.38 467 GLY A CA 1
ATOM 3666 C C . GLY A 1 467 ? 7.703 -23.734 -21.219 1 96.38 467 GLY A C 1
ATOM 3667 O O . GLY A 1 467 ? 8.016 -22.984 -20.297 1 96.38 467 GLY A O 1
ATOM 3668 N N . LYS A 1 468 ? 8.227 -24.922 -21.359 1 97.06 468 LYS A N 1
ATOM 3669 C CA . LYS A 1 468 ? 9.273 -25.484 -20.5 1 97.06 468 LYS A CA 1
ATOM 3670 C C . LYS A 1 468 ? 10.586 -25.641 -21.266 1 97.06 468 LYS A C 1
ATOM 3672 O O . LYS A 1 468 ? 10.594 -25.734 -22.5 1 97.06 468 LYS A O 1
ATOM 3677 N N . PRO A 1 469 ? 11.68 -25.625 -20.578 1 97.12 469 PRO A N 1
ATOM 3678 C CA . PRO A 1 469 ? 12.961 -25.844 -21.25 1 97.12 469 PRO A CA 1
ATOM 3679 C C . PRO A 1 469 ? 13.164 -27.297 -21.672 1 97.12 469 PRO A C 1
ATOM 3681 O O . PRO A 1 469 ? 12.438 -28.188 -21.219 1 97.12 469 PRO A O 1
ATOM 3684 N N . PRO A 1 470 ? 14.117 -27.531 -22.578 1 97.25 470 PRO A N 1
ATOM 3685 C CA . PRO A 1 470 ? 14.422 -28.906 -22.984 1 97.25 470 PRO A CA 1
ATOM 3686 C C . PRO A 1 470 ? 14.859 -29.781 -21.812 1 97.25 470 PRO A C 1
ATOM 3688 O O . PRO A 1 470 ? 15.383 -29.281 -20.812 1 97.25 470 PRO A O 1
ATOM 3691 N N . ILE A 1 471 ? 14.68 -31.125 -21.953 1 97.5 471 ILE A N 1
ATOM 3692 C CA . ILE A 1 471 ? 14.867 -32.094 -20.875 1 97.5 471 ILE A CA 1
ATOM 3693 C C . ILE A 1 471 ? 16.328 -32.094 -20.438 1 97.5 471 ILE A C 1
ATOM 3695 O O . ILE A 1 471 ? 16.641 -32.5 -19.312 1 97.5 471 ILE A O 1
ATOM 3699 N N . GLU A 1 472 ? 17.219 -31.625 -21.297 1 97 472 GLU A N 1
ATOM 3700 C CA . GLU A 1 472 ? 18.656 -31.594 -21 1 97 472 GLU A CA 1
ATOM 3701 C C . GLU A 1 472 ? 18.953 -30.703 -19.781 1 97 472 GLU A C 1
ATOM 3703 O O . GLU A 1 472 ? 19.875 -30.984 -19.016 1 97 472 GLU A O 1
ATOM 3708 N N . VAL A 1 473 ? 18.188 -29.672 -19.641 1 96.88 473 VAL A N 1
ATOM 3709 C CA . VAL A 1 473 ? 18.375 -28.781 -18.5 1 96.88 473 VAL A CA 1
ATOM 3710 C C . VAL A 1 473 ? 18.062 -29.516 -17.203 1 96.88 473 VAL A C 1
ATOM 3712 O O . VAL A 1 473 ? 18.797 -29.406 -16.219 1 96.88 473 VAL A O 1
ATOM 3715 N N . PHE A 1 474 ? 17.062 -30.297 -17.234 1 97.12 474 PHE A N 1
ATOM 3716 C CA . PHE A 1 474 ? 16.719 -31.109 -16.078 1 97.12 474 PHE A CA 1
ATOM 3717 C C . PHE A 1 474 ? 17.781 -32.156 -15.805 1 97.12 474 PHE A C 1
ATOM 3719 O O . PHE A 1 474 ? 18.141 -32.406 -14.648 1 97.12 474 PHE A O 1
ATOM 3726 N N . ASN A 1 475 ? 18.234 -32.75 -16.859 1 97.44 475 ASN A N 1
ATOM 3727 C CA . ASN A 1 475 ? 19.266 -33.75 -16.688 1 97.44 475 ASN A CA 1
ATOM 3728 C C . ASN A 1 475 ? 20.5 -33.156 -15.992 1 97.44 475 ASN A C 1
ATOM 3730 O O . ASN A 1 475 ? 21.078 -33.812 -15.102 1 97.44 475 ASN A O 1
ATOM 3734 N N . LYS A 1 476 ? 20.828 -32 -16.391 1 97.25 476 LYS A N 1
ATOM 3735 C CA . LYS A 1 476 ? 21.969 -31.344 -15.766 1 97.25 476 LYS A CA 1
ATOM 3736 C C . LYS A 1 476 ? 21.703 -31.078 -14.289 1 97.25 476 LYS A C 1
ATOM 3738 O O . LYS A 1 476 ? 22.594 -31.281 -13.453 1 97.25 476 LYS A O 1
ATOM 3743 N N . PHE A 1 477 ? 20.656 -30.625 -13.977 1 97.44 477 PHE A N 1
ATOM 3744 C CA . PHE A 1 477 ? 20.25 -30.391 -12.594 1 97.44 477 PHE A CA 1
ATOM 3745 C C . PHE A 1 477 ? 20.281 -31.672 -11.781 1 97.44 477 PHE A C 1
ATOM 3747 O O . PHE A 1 477 ? 20.828 -31.703 -10.68 1 97.44 477 PHE A O 1
ATOM 3754 N N . LYS A 1 478 ? 19.562 -32.688 -12.344 1 96.62 478 LYS A N 1
ATOM 3755 C CA . LYS A 1 478 ? 19.484 -34 -11.688 1 96.62 478 LYS A CA 1
ATOM 3756 C C . LYS A 1 478 ? 20.891 -34.5 -11.352 1 96.62 478 LYS A C 1
ATOM 3758 O O . LYS A 1 478 ? 21.141 -34.938 -10.227 1 96.62 478 LYS A O 1
ATOM 3763 N N . ASP A 1 479 ? 21.797 -34.438 -12.312 1 97.25 479 ASP A N 1
ATOM 3764 C CA . ASP A 1 479 ? 23.156 -34.906 -12.102 1 97.25 479 ASP A CA 1
ATOM 3765 C C . ASP A 1 479 ? 23.844 -34.125 -10.977 1 97.25 479 ASP A C 1
ATOM 3767 O O . ASP A 1 479 ? 24.484 -34.719 -10.109 1 97.25 479 ASP A O 1
ATOM 3771 N N . LYS A 1 480 ? 23.625 -32.844 -11.016 1 97.19 480 LYS A N 1
ATOM 3772 C CA . LYS A 1 480 ? 24.234 -31.984 -10 1 97.19 480 LYS A CA 1
ATOM 3773 C C . LYS A 1 480 ? 23.625 -32.281 -8.625 1 97.19 480 LYS A C 1
ATOM 3775 O O . LYS A 1 480 ? 24.344 -32.281 -7.617 1 97.19 480 LYS A O 1
ATOM 3780 N N . PHE A 1 481 ? 22.391 -32.5 -8.57 1 97.06 481 PHE A N 1
ATOM 3781 C CA . PHE A 1 481 ? 21.688 -32.781 -7.324 1 97.06 481 PHE A CA 1
ATOM 3782 C C . PHE A 1 481 ? 22.25 -34.062 -6.676 1 97.06 481 PHE A C 1
ATOM 3784 O O . PHE A 1 481 ? 22.547 -34.062 -5.48 1 97.06 481 PHE A O 1
ATOM 3791 N N . TYR A 1 482 ? 22.406 -35.094 -7.414 1 96.69 482 TYR A N 1
ATOM 3792 C CA . TYR A 1 482 ? 22.875 -36.344 -6.867 1 96.69 482 TYR A CA 1
ATOM 3793 C C . TYR A 1 482 ? 24.359 -36.281 -6.508 1 96.69 482 TYR A C 1
ATOM 3795 O O . TYR A 1 482 ? 24.812 -36.875 -5.543 1 96.69 482 TYR A O 1
ATOM 3803 N N . GLU A 1 483 ? 25.078 -35.5 -7.312 1 97.62 483 GLU A N 1
ATOM 3804 C CA . GLU A 1 483 ? 26.484 -35.281 -6.965 1 97.62 483 GLU A CA 1
ATOM 3805 C C . GLU A 1 483 ? 26.594 -34.594 -5.602 1 97.62 483 GLU A C 1
ATOM 3807 O O . GLU A 1 483 ? 27.359 -35.031 -4.742 1 97.62 483 GLU A O 1
ATOM 3812 N N . LEU A 1 484 ? 25.844 -33.531 -5.43 1 97.31 484 LEU A N 1
ATOM 3813 C CA . LEU A 1 484 ? 25.875 -32.75 -4.188 1 97.31 484 LEU A CA 1
ATOM 3814 C C . LEU A 1 484 ? 25.344 -33.594 -3.027 1 97.31 484 LEU A C 1
ATOM 3816 O O . LEU A 1 484 ? 25.828 -33.5 -1.901 1 97.31 484 LEU A O 1
ATOM 3820 N N . SER A 1 485 ? 24.328 -34.375 -3.311 1 97 485 SER A N 1
ATOM 3821 C CA . SER A 1 485 ? 23.781 -35.25 -2.275 1 97 485 SER A CA 1
ATOM 3822 C C . SER A 1 485 ? 24.828 -36.25 -1.793 1 97 485 SER A C 1
ATOM 3824 O O . SER A 1 485 ? 24.969 -36.469 -0.589 1 97 485 SER A O 1
ATOM 3826 N N . LYS A 1 486 ? 25.547 -36.812 -2.678 1 96.75 486 LYS A N 1
ATOM 3827 C CA . LYS A 1 486 ? 26.625 -37.75 -2.346 1 96.75 486 LYS A CA 1
ATOM 3828 C C . LYS A 1 486 ? 27.719 -37.062 -1.525 1 96.75 486 LYS A C 1
ATOM 3830 O O . LYS A 1 486 ? 28.172 -37.625 -0.522 1 96.75 486 LYS A O 1
ATOM 3835 N N . LYS A 1 487 ? 28.047 -35.969 -1.927 1 97.25 487 LYS A N 1
ATOM 3836 C CA . LYS A 1 487 ? 29.078 -35.219 -1.221 1 97.25 487 LYS A CA 1
ATOM 3837 C C . LYS A 1 487 ? 28.641 -34.875 0.203 1 97.25 487 LYS A C 1
ATOM 3839 O O . LYS A 1 487 ? 29.469 -34.844 1.115 1 97.25 487 LYS A O 1
ATOM 3844 N N . ALA A 1 488 ? 27.375 -34.688 0.347 1 96.25 488 ALA A N 1
ATOM 3845 C CA . ALA A 1 488 ? 26.828 -34.312 1.656 1 96.25 488 ALA A CA 1
ATOM 3846 C C . ALA A 1 488 ? 26.562 -35.562 2.494 1 96.25 488 ALA A C 1
ATOM 3848 O O . ALA A 1 488 ? 26.188 -35.469 3.668 1 96.25 488 ALA A O 1
ATOM 3849 N N . GLY A 1 489 ? 26.703 -36.75 1.886 1 96.12 489 GLY A N 1
ATOM 3850 C CA . GLY A 1 489 ? 26.453 -38 2.584 1 96.12 489 GLY A CA 1
ATOM 3851 C C . GLY A 1 489 ? 24.984 -38.25 2.854 1 96.12 489 GLY A C 1
ATOM 3852 O O . GLY A 1 489 ? 24.625 -38.875 3.869 1 96.12 489 GLY A O 1
ATOM 3853 N N . LYS A 1 490 ? 24.172 -37.75 2.002 1 95.69 490 LYS A N 1
ATOM 3854 C CA . LYS A 1 490 ? 22.719 -37.875 2.195 1 95.69 490 LYS A CA 1
ATOM 3855 C C . LYS A 1 490 ? 22.094 -38.75 1.104 1 95.69 490 LYS A C 1
ATOM 3857 O O . LYS A 1 490 ? 22.578 -38.75 -0.033 1 95.69 490 LYS A O 1
ATOM 3862 N N . LYS A 1 491 ? 21.078 -39.469 1.496 1 93.94 491 LYS A N 1
ATOM 3863 C CA . LYS A 1 491 ? 20.25 -40.219 0.543 1 93.94 491 LYS A CA 1
ATOM 3864 C C . LYS A 1 491 ? 18.969 -39.469 0.243 1 93.94 491 LYS A C 1
ATOM 3866 O O . LYS A 1 491 ? 18 -39.562 1 1 93.94 491 LYS A O 1
ATOM 3871 N N . GLN A 1 492 ? 19.016 -38.75 -0.797 1 94.25 492 GLN A N 1
ATOM 3872 C CA . GLN A 1 492 ? 17.891 -37.906 -1.21 1 94.25 492 GLN A CA 1
ATOM 3873 C C . GLN A 1 492 ? 17.484 -38.219 -2.645 1 94.25 492 GLN A C 1
ATOM 3875 O O . GLN A 1 492 ? 18.297 -38.688 -3.445 1 94.25 492 GLN A O 1
ATOM 3880 N N . TYR A 1 493 ? 16.188 -38.062 -2.904 1 91.19 493 TYR A N 1
ATOM 3881 C CA . TYR A 1 493 ? 15.656 -38.406 -4.219 1 91.19 493 TYR A CA 1
ATOM 3882 C C . TYR A 1 493 ? 14.859 -37.25 -4.809 1 91.19 493 TYR A C 1
ATOM 3884 O O . TYR A 1 493 ? 14.352 -36.375 -4.074 1 91.19 493 TYR A O 1
ATOM 3892 N N . LEU A 1 494 ? 14.766 -37.25 -6.094 1 91.69 494 LEU A N 1
ATOM 3893 C CA . LEU A 1 494 ? 13.938 -36.312 -6.809 1 91.69 494 LEU A CA 1
ATOM 3894 C C . LEU A 1 494 ? 12.57 -36.875 -7.125 1 91.69 494 LEU A C 1
ATOM 3896 O O . LEU A 1 494 ? 12.461 -38.062 -7.477 1 91.69 494 LEU A O 1
ATOM 3900 N N . VAL A 1 495 ? 11.562 -36.094 -6.898 1 87.69 495 VAL A N 1
ATOM 3901 C CA . VAL A 1 495 ? 10.211 -36.469 -7.305 1 87.69 495 VAL A CA 1
ATOM 3902 C C . VAL A 1 495 ? 9.75 -35.562 -8.445 1 87.69 495 VAL A C 1
ATOM 3904 O O . VAL A 1 495 ? 9.289 -34.438 -8.203 1 87.69 495 VAL A O 1
ATOM 3907 N N . PRO A 1 496 ? 9.82 -36.062 -9.625 1 90.19 496 PRO A N 1
ATOM 3908 C CA . PRO A 1 496 ? 9.406 -35.25 -10.758 1 90.19 496 PRO A CA 1
ATOM 3909 C C . PRO A 1 496 ? 7.891 -35.188 -10.922 1 90.19 496 PRO A C 1
ATOM 3911 O O . PRO A 1 496 ? 7.203 -36.188 -10.758 1 90.19 496 PRO A O 1
ATOM 3914 N N . TYR A 1 497 ? 7.352 -34.031 -11.156 1 91.81 497 TYR A N 1
ATOM 3915 C CA . TYR A 1 497 ? 5.961 -33.875 -11.555 1 91.81 497 TYR A CA 1
ATOM 3916 C C . TYR A 1 497 ? 5.809 -33.969 -13.062 1 91.81 497 TYR A C 1
ATOM 3918 O O . TYR A 1 497 ? 6.422 -33.219 -13.812 1 91.81 497 TYR A O 1
ATOM 3926 N N . LEU A 1 498 ? 5.059 -34.969 -13.43 1 95.56 498 LEU A N 1
ATOM 3927 C CA . LEU A 1 498 ? 4.867 -35.25 -14.852 1 95.56 498 LEU A CA 1
ATOM 3928 C C . LEU A 1 498 ? 3.396 -35.125 -15.234 1 95.56 498 LEU A C 1
ATOM 3930 O O . LEU A 1 498 ? 2.514 -35.375 -14.406 1 95.56 498 LEU A O 1
ATOM 3934 N N . MET A 1 499 ? 3.123 -34.688 -16.453 1 95.62 499 MET A N 1
ATOM 3935 C CA . MET A 1 499 ? 1.767 -34.469 -16.938 1 95.62 499 MET A CA 1
ATOM 3936 C C . MET A 1 499 ? 1.521 -35.188 -18.25 1 95.62 499 MET A C 1
ATOM 3938 O O . MET A 1 499 ? 2.322 -35.094 -19.172 1 95.62 499 MET A O 1
ATOM 3942 N N . SER A 1 500 ? 0.489 -36 -18.312 1 95.94 500 SER A N 1
ATOM 3943 C CA . SER A 1 500 ? 0.109 -36.688 -19.547 1 95.94 500 SER A CA 1
ATOM 3944 C C . SER A 1 500 ? -0.926 -35.875 -20.328 1 95.94 500 SER A C 1
ATOM 3946 O O . SER A 1 500 ? -1.624 -35.031 -19.766 1 95.94 500 SER A O 1
ATOM 3948 N N . SER A 1 501 ? -0.948 -36.094 -21.594 1 96.94 501 SER A N 1
ATOM 3949 C CA . SER A 1 501 ? -2.018 -35.688 -22.5 1 96.94 501 SER A CA 1
ATOM 3950 C C . SER A 1 501 ? -2.109 -34.188 -22.609 1 96.94 501 SER A C 1
ATOM 3952 O O . SER A 1 501 ? -3.191 -33.625 -22.828 1 96.94 501 SER A O 1
ATOM 3954 N N . HIS A 1 502 ? -1.07 -33.5 -22.297 1 97.94 502 HIS A N 1
ATOM 3955 C CA . HIS A 1 502 ? -1.024 -32.062 -22.578 1 97.94 502 HIS A CA 1
ATOM 3956 C C . HIS A 1 502 ? -1.164 -31.797 -24.078 1 97.94 502 HIS A C 1
ATOM 3958 O O . HIS A 1 502 ? -0.717 -32.594 -24.906 1 97.94 502 HIS A O 1
ATOM 3964 N N . PRO A 1 503 ? -1.815 -30.672 -24.484 1 98.25 503 PRO A N 1
ATOM 3965 C CA . PRO A 1 503 ? -1.795 -30.328 -25.906 1 98.25 503 PRO A CA 1
ATOM 3966 C C . PRO A 1 503 ? -0.388 -30.359 -26.5 1 98.25 503 PRO A C 1
ATOM 3968 O O . PRO A 1 503 ? 0.541 -29.781 -25.922 1 98.25 503 PRO A O 1
ATOM 3971 N N . GLY A 1 504 ? -0.25 -30.984 -27.609 1 97.69 504 GLY A N 1
ATOM 3972 C CA . GLY A 1 504 ? 1.053 -31.172 -28.219 1 97.69 504 GLY A CA 1
ATOM 3973 C C . GLY A 1 504 ? 1.645 -32.531 -27.969 1 97.69 504 GLY A C 1
ATOM 3974 O O . GLY A 1 504 ? 2.539 -32.969 -28.688 1 97.69 504 GLY A O 1
ATOM 3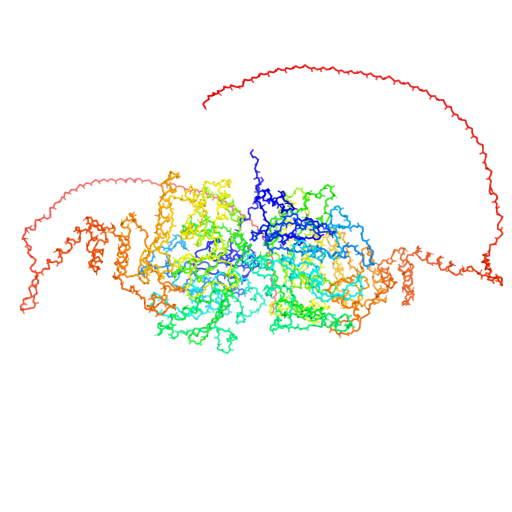975 N N . SER A 1 505 ? 1.16 -33.25 -27 1 98.06 505 SER A N 1
ATOM 3976 C CA . SER A 1 505 ? 1.68 -34.594 -26.656 1 98.06 505 SER A CA 1
ATOM 3977 C C . SER A 1 505 ? 0.998 -35.656 -27.469 1 98.06 505 SER A C 1
ATOM 3979 O O . SER A 1 505 ? -0.142 -36.062 -27.188 1 98.06 505 SER A O 1
ATOM 3981 N N . THR A 1 506 ? 1.699 -36.219 -28.375 1 97.44 506 THR A N 1
ATOM 3982 C CA . THR A 1 506 ? 1.215 -37.375 -29.141 1 97.44 506 THR A CA 1
ATOM 3983 C C . THR A 1 506 ? 1.52 -38.688 -28.422 1 97.44 506 THR A C 1
ATOM 3985 O O . THR A 1 506 ? 2.217 -38.688 -27.406 1 97.44 506 THR A O 1
ATOM 3988 N N . LEU A 1 507 ? 0.952 -39.75 -28.938 1 97.5 507 LEU A N 1
ATOM 3989 C CA . LEU A 1 507 ? 1.264 -41.031 -28.359 1 97.5 507 LEU A CA 1
ATOM 3990 C C . LEU A 1 507 ? 2.754 -41.344 -28.469 1 97.5 507 LEU A C 1
ATOM 3992 O O . LEU A 1 507 ? 3.334 -41.969 -27.578 1 97.5 507 LEU A O 1
ATOM 3996 N N . LYS A 1 508 ? 3.352 -40.938 -29.562 1 97.69 508 LYS A N 1
ATOM 3997 C CA . LYS A 1 508 ? 4.793 -41.125 -29.75 1 97.69 508 LYS A CA 1
ATOM 3998 C C . LYS A 1 508 ? 5.57 -40.344 -28.672 1 97.69 508 LYS A C 1
ATOM 4000 O O . LYS A 1 508 ? 6.59 -40.844 -28.172 1 97.69 508 LYS A O 1
ATOM 4005 N N . ASP A 1 509 ? 5.102 -39.156 -28.359 1 97.75 509 ASP A N 1
ATOM 4006 C CA . ASP A 1 509 ? 5.73 -38.375 -27.312 1 97.75 509 ASP A CA 1
ATOM 4007 C C . ASP A 1 509 ? 5.625 -39.094 -25.953 1 97.75 509 ASP A C 1
ATOM 4009 O O . ASP A 1 509 ? 6.566 -39.062 -25.156 1 97.75 509 ASP A O 1
ATOM 4013 N N . ALA A 1 510 ? 4.469 -39.656 -25.75 1 97.81 510 ALA A N 1
ATOM 4014 C CA . ALA A 1 510 ? 4.258 -40.406 -24.5 1 97.81 510 ALA A CA 1
ATOM 4015 C C . ALA A 1 510 ? 5.184 -41.594 -24.391 1 97.81 510 ALA A C 1
ATOM 4017 O O . ALA A 1 510 ? 5.691 -41.906 -23.312 1 97.81 510 ALA A O 1
ATOM 4018 N N . VAL A 1 511 ? 5.348 -42.281 -25.484 1 97.81 511 VAL A N 1
ATOM 4019 C CA . VAL A 1 511 ? 6.258 -43.406 -25.516 1 97.81 511 VAL A CA 1
ATOM 4020 C C . VAL A 1 511 ? 7.691 -42.938 -25.281 1 97.81 511 VAL A C 1
ATOM 4022 O O . VAL A 1 511 ? 8.453 -43.594 -24.547 1 97.81 511 VAL A O 1
ATOM 4025 N N . TYR A 1 512 ? 8.016 -41.844 -25.891 1 97.44 512 TYR A N 1
ATOM 4026 C CA . TYR A 1 512 ? 9.328 -41.25 -25.672 1 97.44 512 TYR A CA 1
ATOM 4027 C C . TYR A 1 512 ? 9.547 -40.969 -24.188 1 97.44 512 TYR A C 1
ATOM 4029 O O . TYR A 1 512 ? 10.625 -41.219 -23.656 1 97.44 512 TYR A O 1
ATOM 4037 N N . LEU A 1 513 ? 8.586 -40.438 -23.531 1 97.5 513 LEU A N 1
ATOM 4038 C CA . LEU A 1 513 ? 8.664 -40.156 -22.094 1 97.5 513 LEU A CA 1
ATOM 4039 C C . LEU A 1 513 ? 8.828 -41.438 -21.297 1 97.5 513 LEU A C 1
ATOM 4041 O O . LEU A 1 513 ? 9.633 -41.5 -20.359 1 97.5 513 LEU A O 1
ATOM 4045 N N . ALA A 1 514 ? 8.078 -42.469 -21.625 1 97.25 514 ALA A N 1
ATOM 4046 C CA . ALA A 1 514 ? 8.188 -43.75 -20.922 1 97.25 514 ALA A CA 1
ATOM 4047 C C . ALA A 1 514 ? 9.594 -44.312 -21.047 1 97.25 514 ALA A C 1
ATOM 4049 O O . ALA A 1 514 ? 10.141 -44.844 -20.078 1 97.25 514 ALA A O 1
ATOM 4050 N N . GLU A 1 515 ? 10.094 -44.281 -22.219 1 97.38 515 GLU A N 1
ATOM 4051 C CA . GLU A 1 515 ? 11.461 -44.75 -22.438 1 97.38 515 GLU A CA 1
ATOM 4052 C C . GLU A 1 515 ? 12.461 -43.938 -21.594 1 97.38 515 GLU A C 1
ATOM 4054 O O . GLU A 1 515 ? 13.375 -44.531 -21 1 97.38 515 GLU A O 1
ATOM 4059 N N . TYR A 1 516 ? 12.312 -42.688 -21.641 1 96.94 516 TYR A N 1
ATOM 4060 C CA . TYR A 1 516 ? 13.156 -41.812 -20.844 1 96.94 516 TYR A CA 1
ATOM 4061 C C . TYR A 1 516 ? 13.102 -42.219 -19.375 1 96.94 516 TYR A C 1
ATOM 4063 O O . TYR A 1 516 ? 14.141 -42.281 -18.703 1 96.94 516 TYR A O 1
ATOM 4071 N N . LEU A 1 517 ? 11.891 -42.375 -18.844 1 96.25 517 LEU A N 1
ATOM 4072 C CA . LEU A 1 517 ? 11.703 -42.75 -17.438 1 96.25 517 LEU A CA 1
ATOM 4073 C C . LEU A 1 517 ? 12.406 -44.062 -17.141 1 96.25 517 LEU A C 1
ATOM 4075 O O . LEU A 1 517 ? 13.07 -44.219 -16.109 1 96.25 517 LEU A O 1
ATOM 4079 N N . TYR A 1 518 ? 12.234 -45 -18.031 1 95.19 518 TYR A N 1
ATOM 4080 C CA . TYR A 1 518 ? 12.883 -46.281 -17.859 1 95.19 518 TYR A CA 1
ATOM 4081 C C . TYR A 1 518 ? 14.398 -46.156 -17.844 1 95.19 518 TYR A C 1
ATOM 4083 O O . TYR A 1 518 ? 15.062 -46.656 -16.938 1 95.19 518 TYR A O 1
ATOM 4091 N N . LYS A 1 519 ? 14.938 -45.438 -18.75 1 95.25 519 LYS A N 1
ATOM 4092 C CA . LYS A 1 519 ? 16.375 -45.281 -18.891 1 95.25 519 LYS A CA 1
ATOM 4093 C C . LYS A 1 519 ? 16.969 -44.531 -17.688 1 95.25 519 LYS A C 1
ATOM 4095 O O . LYS A 1 519 ? 18.141 -44.75 -17.344 1 95.25 519 LYS A O 1
ATOM 4100 N N . ASN A 1 520 ? 16.172 -43.719 -17.078 1 92.75 520 ASN A N 1
ATOM 4101 C CA . ASN A 1 520 ? 16.656 -42.906 -15.961 1 92.75 520 ASN A CA 1
ATOM 4102 C C . ASN A 1 520 ? 16.203 -43.5 -14.625 1 92.75 520 ASN A C 1
ATOM 4104 O O . ASN A 1 520 ? 16.281 -42.812 -13.594 1 92.75 520 ASN A O 1
ATOM 4108 N N . HIS A 1 521 ? 15.648 -44.656 -14.633 1 90.62 521 HIS A N 1
ATOM 4109 C CA . HIS A 1 521 ? 15.25 -45.406 -13.438 1 90.62 521 HIS A CA 1
ATOM 4110 C C . HIS A 1 521 ? 14.266 -44.594 -12.594 1 90.62 521 HIS A C 1
ATOM 4112 O O . HIS A 1 521 ? 14.43 -44.5 -11.375 1 90.62 521 HIS A O 1
ATOM 4118 N N . MET A 1 522 ? 13.359 -44 -13.258 1 91.56 522 MET A N 1
ATOM 4119 C CA . MET A 1 522 ? 12.328 -43.219 -12.578 1 91.56 522 MET A CA 1
ATOM 4120 C C . MET A 1 522 ? 10.977 -43.938 -12.633 1 91.56 522 MET A C 1
ATOM 4122 O O . MET A 1 522 ? 10.562 -44.406 -13.703 1 91.56 522 MET A O 1
ATOM 4126 N N . ARG A 1 523 ? 10.352 -44.062 -11.484 1 90.81 523 ARG A N 1
ATOM 4127 C CA . ARG A 1 523 ? 9.039 -44.656 -11.359 1 90.81 523 ARG A CA 1
ATOM 4128 C C . ARG A 1 523 ? 8.078 -43.75 -10.586 1 90.81 523 ARG A C 1
ATOM 4130 O O . ARG A 1 523 ? 7.793 -44 -9.414 1 90.81 523 ARG A O 1
ATOM 4137 N N . PRO A 1 524 ? 7.586 -42.781 -11.312 1 90.06 524 PRO A N 1
ATOM 4138 C CA . PRO A 1 524 ? 6.699 -41.844 -10.617 1 90.06 524 PRO A CA 1
ATOM 4139 C C . PRO A 1 524 ? 5.441 -42.531 -10.062 1 90.06 524 PRO A C 1
ATOM 4141 O O . PRO A 1 524 ? 4.824 -43.344 -10.75 1 90.06 524 PRO A O 1
ATOM 4144 N N . GLU A 1 525 ? 5.148 -42.188 -8.914 1 85.88 525 GLU A N 1
ATOM 4145 C CA . GLU A 1 525 ? 3.943 -42.719 -8.289 1 85.88 525 GLU A CA 1
ATOM 4146 C C . GLU A 1 525 ? 2.758 -41.781 -8.477 1 85.88 525 GLU A C 1
ATOM 4148 O O . GLU A 1 525 ? 1.624 -42.219 -8.648 1 85.88 525 GLU A O 1
ATOM 4153 N N . GLN A 1 526 ? 3.072 -40.5 -8.445 1 82.38 526 GLN A N 1
ATOM 4154 C CA . GLN A 1 526 ? 2.025 -39.5 -8.625 1 82.38 526 GLN A CA 1
ATOM 4155 C C . GLN A 1 526 ? 2.133 -38.844 -9.992 1 82.38 526 GLN A C 1
ATOM 4157 O O . GLN A 1 526 ? 3.16 -38.25 -10.32 1 82.38 526 GLN A O 1
ATOM 4162 N N . VAL A 1 527 ? 1.127 -39.125 -10.789 1 85.69 527 VAL A N 1
ATOM 4163 C CA . VAL A 1 527 ? 1.101 -38.531 -12.117 1 85.69 527 VAL A CA 1
ATOM 4164 C C . VAL A 1 527 ? -0.208 -37.781 -12.32 1 85.69 527 VAL A C 1
ATOM 4166 O O . VAL A 1 527 ? -1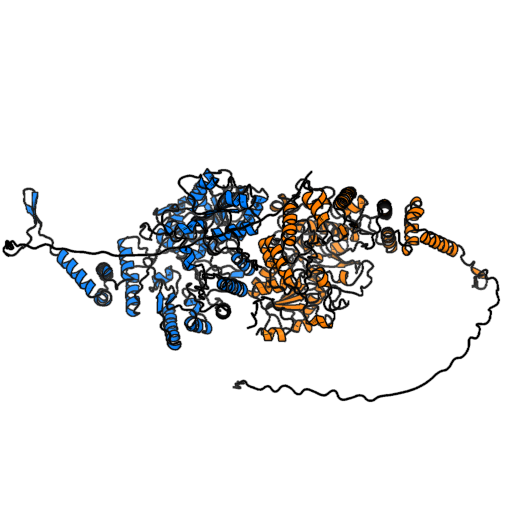.206 -38.062 -11.656 1 85.69 527 VAL A O 1
ATOM 4169 N N . GLN A 1 528 ? -0.053 -36.688 -13.078 1 88.81 528 GLN A N 1
ATOM 4170 C CA . GLN A 1 528 ? -1.228 -35.875 -13.336 1 88.81 528 GLN A CA 1
ATOM 4171 C C . GLN A 1 528 ? -1.558 -35.844 -14.828 1 88.81 528 GLN A C 1
ATOM 4173 O O . GLN A 1 528 ? -0.656 -35.844 -15.664 1 88.81 528 GLN A O 1
ATOM 4178 N N . ASP A 1 529 ? -2.816 -35.969 -15.117 1 93.56 529 ASP A N 1
ATOM 4179 C CA . ASP A 1 529 ? -3.289 -35.688 -16.469 1 93.56 529 ASP A CA 1
ATOM 4180 C C . ASP A 1 529 ? -3.592 -34.188 -16.656 1 93.56 529 ASP A C 1
ATOM 4182 O O . ASP A 1 529 ? -4.043 -33.531 -15.727 1 93.56 529 ASP A O 1
ATOM 4186 N N . PHE A 1 530 ? -3.348 -33.75 -17.906 1 96.19 530 PHE A N 1
ATOM 4187 C CA . PHE A 1 530 ? -3.668 -32.375 -18.172 1 96.19 530 PHE A CA 1
ATOM 4188 C C . PHE A 1 530 ? -5.137 -32.094 -17.891 1 96.19 530 PHE A C 1
ATOM 4190 O O . PHE A 1 530 ? -6.016 -32.812 -18.359 1 96.19 530 PHE A O 1
ATOM 4197 N N . TYR A 1 531 ? -5.32 -31.078 -17.016 1 93.5 531 TYR A N 1
ATOM 4198 C CA . TYR A 1 531 ? -6.652 -30.625 -16.656 1 93.5 531 TYR A CA 1
ATOM 4199 C C . TYR A 1 531 ? -6.98 -29.297 -17.328 1 93.5 531 TYR A C 1
ATOM 4201 O O . TYR A 1 531 ? -6.402 -28.266 -16.984 1 93.5 531 TYR A O 1
ATOM 4209 N N . PRO A 1 532 ? -7.891 -29.25 -18.328 1 96.19 532 PRO A N 1
ATOM 4210 C CA . PRO A 1 532 ? -8.188 -28 -19.047 1 96.19 532 PRO A CA 1
ATOM 4211 C C . PRO A 1 532 ? -9.023 -27.031 -18.219 1 96.19 532 PRO A C 1
ATOM 4213 O O . PRO A 1 532 ? -10.195 -26.797 -18.516 1 96.19 532 PRO A O 1
ATOM 4216 N N . THR A 1 533 ? -8.438 -26.391 -17.281 1 95.06 533 THR A N 1
ATOM 4217 C CA . THR A 1 533 ? -9.102 -25.359 -16.5 1 95.06 533 THR A CA 1
ATOM 4218 C C . THR A 1 533 ? -9.148 -24.031 -17.25 1 95.06 533 THR A C 1
ATOM 4220 O O . THR A 1 533 ? -8.289 -23.75 -18.078 1 95.06 533 THR A O 1
ATOM 4223 N N . PRO A 1 534 ? -10.117 -23.219 -16.938 1 95.38 534 PRO A N 1
ATOM 4224 C CA . PRO A 1 534 ? -10.266 -21.953 -17.656 1 95.38 534 PRO A CA 1
ATOM 4225 C C . PRO A 1 534 ? -9.078 -21.016 -17.453 1 95.38 534 PRO A C 1
ATOM 4227 O O . PRO A 1 534 ? -8.438 -21.031 -16.391 1 95.38 534 PRO A O 1
ATOM 4230 N N . GLY A 1 535 ? -8.812 -20.219 -18.484 1 94.06 535 GLY A N 1
ATOM 4231 C CA . GLY A 1 535 ? -7.926 -19.078 -18.328 1 94.06 535 GLY A CA 1
ATOM 4232 C C . GLY A 1 535 ? -6.469 -19.422 -18.562 1 94.06 535 GLY A C 1
ATOM 4233 O O . GLY A 1 535 ? -5.578 -18.719 -18.062 1 94.06 535 GLY A O 1
ATOM 4234 N N . THR A 1 536 ? -6.156 -20.531 -19.234 1 97.06 536 THR A N 1
ATOM 4235 C CA . THR A 1 536 ? -4.77 -20.859 -19.531 1 97.06 536 THR A CA 1
ATOM 4236 C C . THR A 1 536 ? -4.566 -21 -21.047 1 97.06 536 THR A C 1
ATOM 4238 O O . THR A 1 536 ? -5.512 -21.297 -21.781 1 97.06 536 THR A O 1
ATOM 4241 N N . VAL A 1 537 ? -3.389 -20.781 -21.484 1 98.12 537 VAL A N 1
ATOM 4242 C CA . VAL A 1 537 ? -3.033 -20.922 -22.891 1 98.12 537 VAL A CA 1
ATOM 4243 C C . VAL A 1 537 ? -3.213 -22.375 -23.328 1 98.12 537 VAL A C 1
ATOM 4245 O O . VAL A 1 537 ? -3.709 -22.641 -24.422 1 98.12 537 VAL A O 1
ATOM 4248 N N . SER A 1 538 ? -2.826 -23.281 -22.453 1 98.5 538 SER A N 1
ATOM 4249 C CA . SER A 1 538 ? -2.945 -24.703 -22.766 1 98.5 538 SER A CA 1
ATOM 4250 C C . SER A 1 538 ? -4.402 -25.109 -22.953 1 98.5 538 SER A C 1
ATOM 4252 O O . SER A 1 538 ? -4.723 -25.938 -23.797 1 98.5 538 SER A O 1
ATOM 4254 N N . THR A 1 539 ? -5.277 -24.578 -22.141 1 98.38 539 THR A N 1
ATOM 4255 C CA . THR A 1 539 ? -6.695 -24.875 -22.312 1 98.38 539 THR A CA 1
ATOM 4256 C C . THR A 1 539 ? -7.215 -24.312 -23.625 1 98.38 539 THR A C 1
ATOM 4258 O O . THR A 1 539 ? -8.055 -24.922 -24.281 1 98.38 539 THR A O 1
ATOM 4261 N N . CYS A 1 540 ? -6.73 -23.172 -23.984 1 98.56 540 CYS A N 1
ATOM 4262 C CA . CYS A 1 540 ? -7.059 -22.641 -25.297 1 98.56 540 CYS A CA 1
ATOM 4263 C C . CYS A 1 540 ? -6.633 -23.609 -26.391 1 98.56 540 CYS A C 1
ATOM 4265 O O . CYS A 1 540 ? -7.41 -23.922 -27.297 1 98.56 540 CYS A O 1
ATOM 4267 N N . MET A 1 541 ? -5.445 -24.141 -26.297 1 98.75 541 MET A N 1
ATOM 4268 C CA . MET A 1 541 ? -4.961 -25.125 -27.266 1 98.75 541 MET A CA 1
ATOM 4269 C C . MET A 1 541 ? -5.832 -26.375 -27.25 1 98.75 541 MET A C 1
ATOM 4271 O O . MET A 1 541 ? -6.156 -26.922 -28.297 1 98.75 541 MET A O 1
ATOM 4275 N N . PHE A 1 542 ? -6.148 -26.766 -26.078 1 98.25 542 PHE A N 1
ATOM 4276 C CA . PHE A 1 542 ? -6.965 -27.953 -25.922 1 98.25 542 PHE A CA 1
ATOM 4277 C C . PHE A 1 542 ? -8.305 -27.797 -26.641 1 98.25 542 PHE A C 1
ATOM 4279 O O . PHE A 1 542 ? -8.727 -28.688 -27.375 1 98.25 542 PHE A O 1
ATOM 4286 N N . TYR A 1 543 ? -9 -26.734 -26.453 1 98.12 543 TYR A N 1
ATOM 4287 C CA . TYR A 1 543 ? -10.328 -26.484 -27 1 98.12 543 TYR A CA 1
ATOM 4288 C C . TYR A 1 543 ? -10.266 -26.281 -28.5 1 98.12 543 TYR A C 1
ATOM 4290 O O . TYR A 1 543 ? -11.031 -26.891 -29.25 1 98.12 543 TYR A O 1
ATOM 4298 N N . THR A 1 544 ? -9.305 -25.469 -28.953 1 98.38 544 THR A N 1
ATOM 4299 C CA . THR A 1 544 ? -9.328 -25 -30.328 1 98.38 544 THR A CA 1
ATOM 4300 C C . THR A 1 544 ? -8.477 -25.906 -31.219 1 98.38 544 THR A C 1
ATOM 4302 O O . THR A 1 544 ? -8.625 -25.906 -32.438 1 98.38 544 THR A O 1
ATOM 4305 N N . GLY A 1 545 ? -7.512 -26.578 -30.609 1 98.12 545 GLY A N 1
ATOM 4306 C CA . GLY A 1 545 ? -6.527 -27.297 -31.406 1 98.12 545 GLY A CA 1
ATOM 4307 C C . GLY A 1 545 ? -5.527 -26.375 -32.094 1 98.12 545 GLY A C 1
ATOM 4308 O O . GLY A 1 545 ? -4.879 -26.766 -33.062 1 98.12 545 GLY A O 1
ATOM 4309 N N . LEU A 1 546 ? -5.449 -25.141 -31.578 1 98.62 546 LEU A N 1
ATOM 4310 C CA . LEU A 1 546 ? -4.559 -24.141 -32.156 1 98.62 546 LEU A CA 1
ATOM 4311 C C . LEU A 1 546 ? -3.67 -23.516 -31.094 1 98.62 546 LEU A C 1
ATOM 4313 O O . LEU A 1 546 ? -4.105 -23.312 -29.953 1 98.62 546 LEU A O 1
ATOM 4317 N N . ASP A 1 547 ? -2.482 -23.25 -31.5 1 98.19 547 ASP A N 1
ATOM 4318 C CA . ASP A 1 547 ? -1.653 -22.375 -30.703 1 98.19 547 ASP A CA 1
ATOM 4319 C C . ASP A 1 547 ? -2.09 -20.922 -30.859 1 98.19 547 ASP A C 1
ATOM 4321 O O . ASP A 1 547 ? -2.014 -20.359 -31.953 1 98.19 547 ASP A O 1
ATOM 4325 N N . PRO A 1 548 ? -2.465 -20.297 -29.812 1 98.25 548 PRO A N 1
ATOM 4326 C CA . PRO A 1 548 ? -3.041 -18.969 -29.953 1 98.25 548 PRO A CA 1
ATOM 4327 C C . PRO A 1 548 ? -2.025 -17.938 -30.438 1 98.25 548 PRO A C 1
ATOM 4329 O O . PRO A 1 548 ? -2.408 -16.875 -30.938 1 98.25 548 PRO A O 1
ATOM 4332 N N . TYR A 1 549 ? -0.782 -18.156 -30.328 1 97.25 549 TYR A N 1
ATOM 4333 C CA . TYR A 1 549 ? 0.231 -17.188 -30.719 1 97.25 549 TYR A CA 1
ATOM 4334 C C . TYR A 1 549 ? 0.643 -17.359 -32.156 1 97.25 549 TYR A C 1
ATOM 4336 O O . TYR A 1 549 ? 0.963 -16.391 -32.844 1 97.25 549 TYR A O 1
ATOM 4344 N N . THR A 1 550 ? 0.584 -18.625 -32.688 1 96.94 550 THR A N 1
ATOM 4345 C CA . THR A 1 550 ? 1.011 -18.891 -34.062 1 96.94 550 THR A CA 1
ATOM 4346 C C . THR A 1 550 ? -0.183 -19.25 -34.938 1 96.94 550 THR A C 1
ATOM 4348 O O . THR A 1 550 ? -0.097 -19.188 -36.188 1 96.94 550 THR A O 1
ATOM 4351 N N . LEU A 1 551 ? -1.24 -19.703 -34.375 1 97.75 551 LEU A N 1
ATOM 4352 C CA . LEU A 1 551 ? -2.465 -20.172 -35 1 97.75 551 LEU A CA 1
ATOM 4353 C C . LEU A 1 551 ? -2.207 -21.453 -35.781 1 97.75 551 LEU A C 1
ATOM 4355 O O . LEU A 1 551 ? -3.031 -21.859 -36.625 1 97.75 551 LEU A O 1
ATOM 4359 N N . LYS A 1 552 ? -1.087 -22.094 -35.5 1 97.88 552 LYS A N 1
ATOM 4360 C CA . LYS A 1 552 ? -0.801 -23.406 -36.094 1 97.88 552 LYS A CA 1
ATOM 4361 C C . LYS A 1 552 ? -1.529 -24.516 -35.344 1 97.88 552 LYS A C 1
ATOM 4363 O O . LYS A 1 552 ? -1.734 -24.422 -34.125 1 97.88 552 LYS A O 1
ATOM 4368 N N . PRO A 1 553 ? -1.87 -25.5 -36.062 1 98.06 553 PRO A N 1
ATOM 4369 C CA . PRO A 1 553 ? -2.561 -26.625 -35.406 1 98.06 553 PRO A CA 1
ATOM 4370 C C . PRO A 1 553 ? -1.688 -27.344 -34.406 1 98.06 553 PRO A C 1
ATOM 4372 O O . PRO A 1 553 ? -0.488 -27.516 -34.625 1 98.06 553 PRO A O 1
ATOM 4375 N N . VAL A 1 554 ? -2.326 -27.766 -33.312 1 98.19 554 VAL A N 1
ATOM 4376 C CA . VAL A 1 554 ? -1.698 -28.531 -32.219 1 98.19 554 VAL A CA 1
ATOM 4377 C C . VAL A 1 554 ? -2.467 -29.828 -32 1 98.19 554 VAL A C 1
ATOM 4379 O O . VAL A 1 554 ? -3.697 -29.812 -31.922 1 98.19 554 VAL A O 1
ATOM 4382 N N . PHE A 1 555 ? -1.738 -30.906 -31.922 1 97.88 555 PHE A N 1
ATOM 4383 C CA . PHE A 1 555 ? -2.395 -32.156 -31.609 1 97.88 555 PHE A CA 1
ATOM 4384 C C . PHE A 1 555 ? -2.977 -32.125 -30.203 1 97.88 555 PHE A C 1
ATOM 4386 O O . PHE A 1 555 ? -2.318 -31.688 -29.266 1 97.88 555 PHE A O 1
ATOM 4393 N N . VAL A 1 556 ? -4.191 -32.562 -30.078 1 97.56 556 VAL A N 1
ATOM 4394 C CA . VAL A 1 556 ? -4.844 -32.688 -28.766 1 97.56 556 VAL A CA 1
ATOM 4395 C C . VAL A 1 556 ? -5.5 -34.062 -28.641 1 97.56 556 VAL A C 1
ATOM 4397 O O . VAL A 1 556 ? -6.324 -34.438 -29.469 1 97.56 556 VAL A O 1
ATOM 4400 N N . GLU A 1 557 ? -5.066 -34.781 -27.625 1 95.25 557 GLU A N 1
ATOM 4401 C CA . GLU A 1 557 ? -5.715 -36.062 -27.344 1 95.25 557 GLU A CA 1
ATOM 4402 C C . GLU A 1 557 ? -7.07 -35.844 -26.672 1 95.25 557 GLU A C 1
ATOM 4404 O O . GLU A 1 557 ? -7.133 -35.562 -25.484 1 95.25 557 GLU A O 1
ATOM 4409 N N . LYS A 1 558 ? -8.141 -36.094 -27.297 1 89.88 558 LYS A N 1
ATOM 4410 C CA . LYS A 1 558 ? -9.469 -35.844 -26.766 1 89.88 558 LYS A CA 1
ATOM 4411 C C . LYS A 1 558 ? -10.172 -37.156 -26.391 1 89.88 558 LYS A C 1
ATOM 4413 O O . LYS A 1 558 ? -11.141 -37.156 -25.625 1 89.88 558 LYS A O 1
ATOM 4418 N N . THR A 1 559 ? -9.633 -38.25 -26.891 1 91.5 559 THR A N 1
ATOM 4419 C CA . THR A 1 559 ? -10.305 -39.531 -26.672 1 91.5 559 THR A CA 1
ATOM 4420 C C . THR A 1 559 ? -9.93 -40.094 -25.297 1 91.5 559 THR A C 1
ATOM 4422 O O . THR A 1 559 ? -8.789 -39.938 -24.859 1 91.5 559 THR A O 1
ATOM 4425 N N . ALA A 1 560 ? -10.906 -40.75 -24.734 1 89.81 560 ALA A N 1
ATOM 4426 C CA . ALA A 1 560 ? -10.672 -41.375 -23.438 1 89.81 560 ALA A CA 1
ATOM 4427 C C . ALA A 1 560 ? -9.586 -42.438 -23.531 1 89.81 560 ALA A C 1
ATOM 4429 O O . ALA A 1 560 ? -8.758 -42.594 -22.625 1 89.81 560 ALA A O 1
ATOM 4430 N N . GLU A 1 561 ? -9.617 -43.188 -24.562 1 93.12 561 GLU A N 1
ATOM 4431 C CA . GLU A 1 561 ? -8.633 -44.25 -24.75 1 93.12 561 GLU A CA 1
ATOM 4432 C C . GLU A 1 561 ? -7.227 -43.688 -24.906 1 93.12 561 GLU A C 1
ATOM 4434 O O . GLU A 1 561 ? -6.281 -44.156 -24.281 1 93.12 561 GLU A O 1
ATOM 4439 N N . GLY A 1 562 ? -7.074 -42.719 -25.812 1 94.44 562 GLY A N 1
ATOM 4440 C CA . GLY A 1 562 ? -5.77 -42.125 -26 1 94.44 562 GLY A CA 1
ATOM 4441 C C . GLY A 1 562 ? -5.184 -41.531 -24.734 1 94.44 562 GLY A C 1
ATOM 4442 O O . GLY A 1 562 ? -3.984 -41.656 -24.484 1 94.44 562 GLY A O 1
ATOM 4443 N N . LYS A 1 563 ? -6.051 -40.906 -23.984 1 94.44 563 LYS A N 1
ATOM 4444 C CA . LYS A 1 563 ? -5.613 -40.344 -22.719 1 94.44 563 LYS A CA 1
ATOM 4445 C C . LYS A 1 563 ? -5.18 -41.438 -21.75 1 94.44 563 LYS A C 1
ATOM 4447 O O . LYS A 1 563 ? -4.172 -41.312 -21.047 1 94.44 563 LYS A O 1
ATOM 4452 N N . ALA A 1 564 ? -5.926 -42.469 -21.75 1 94.44 564 ALA A N 1
ATOM 4453 C CA . ALA A 1 564 ? -5.617 -43.594 -20.859 1 94.44 564 ALA A CA 1
ATOM 4454 C C . ALA A 1 564 ? -4.285 -44.25 -21.234 1 94.44 564 ALA A C 1
ATOM 4456 O O . ALA A 1 564 ? -3.521 -44.656 -20.375 1 94.44 564 ALA A O 1
ATOM 4457 N N . LEU A 1 565 ? -4.07 -44.375 -22.531 1 96.56 565 LEU A N 1
ATOM 4458 C CA . LEU A 1 565 ? -2.816 -44.938 -23 1 96.56 565 LEU A CA 1
ATOM 4459 C C . LEU A 1 565 ? -1.626 -44.094 -22.562 1 96.56 565 LEU A C 1
ATOM 4461 O O . LEU A 1 565 ? -0.627 -44.625 -22.078 1 96.56 565 LEU A O 1
ATOM 4465 N N . GLN A 1 566 ? -1.727 -42.781 -22.797 1 96.44 566 GLN A N 1
ATOM 4466 C CA . GLN A 1 566 ? -0.63 -41.906 -22.422 1 96.44 566 GLN A CA 1
ATOM 4467 C C . GLN A 1 566 ? -0.385 -41.938 -20.906 1 96.44 566 GLN A C 1
ATOM 4469 O O . GLN A 1 566 ? 0.763 -41.938 -20.469 1 96.44 566 GLN A O 1
ATOM 4474 N N . ARG A 1 567 ? -1.428 -41.969 -20.141 1 95.44 567 ARG A N 1
ATOM 4475 C CA . ARG A 1 567 ? -1.312 -42.031 -18.688 1 95.44 567 ARG A CA 1
ATOM 4476 C C . ARG A 1 567 ? -0.639 -43.344 -18.266 1 95.44 567 ARG A C 1
ATOM 4478 O O . ARG A 1 567 ? 0.227 -43.312 -17.375 1 95.44 567 ARG A O 1
ATOM 4485 N N . ALA A 1 568 ? -1.003 -44.438 -18.812 1 95.69 568 ALA A N 1
ATOM 4486 C CA . ALA A 1 568 ? -0.448 -45.75 -18.469 1 95.69 568 ALA A CA 1
ATOM 4487 C C . ALA A 1 568 ? 1.055 -45.781 -18.734 1 95.69 568 ALA A C 1
ATOM 4489 O O . ALA A 1 568 ? 1.799 -46.438 -18 1 95.69 568 ALA A O 1
ATOM 4490 N N . LEU A 1 569 ? 1.429 -45.094 -19.75 1 96.62 569 LEU A N 1
ATOM 4491 C CA . LEU A 1 569 ? 2.836 -45.094 -20.125 1 96.62 569 LEU A CA 1
ATOM 4492 C C . LEU A 1 569 ? 3.684 -44.406 -19.062 1 96.62 569 LEU A C 1
ATOM 4494 O O . LEU A 1 569 ? 4.879 -44.688 -18.953 1 96.62 569 LEU A O 1
ATOM 4498 N N . LEU A 1 570 ? 3.096 -43.438 -18.297 1 95.44 570 LEU A N 1
ATOM 4499 C CA . LEU A 1 570 ? 3.818 -42.781 -17.219 1 95.44 570 LEU A CA 1
ATOM 4500 C C . LEU A 1 570 ? 4.121 -43.75 -16.078 1 95.44 570 LEU A C 1
ATOM 4502 O O . LEU A 1 570 ? 5.121 -43.594 -15.375 1 95.44 570 LEU A O 1
ATOM 4506 N N . GLN A 1 571 ? 3.242 -44.688 -15.953 1 95.81 571 GLN A N 1
ATOM 4507 C CA . GLN A 1 571 ? 3.422 -45.719 -14.945 1 95.81 571 GLN A CA 1
ATOM 4508 C C . GLN A 1 571 ? 3.588 -47.094 -15.594 1 95.81 571 GLN A C 1
ATOM 4510 O O . GLN A 1 571 ? 2.914 -48.062 -15.211 1 95.81 571 GLN A O 1
ATOM 4515 N N . TYR A 1 572 ? 4.414 -47.156 -16.438 1 94.81 572 TYR A N 1
ATOM 4516 C CA . TYR A 1 572 ? 4.664 -48.344 -17.281 1 94.81 572 TYR A CA 1
ATOM 4517 C C . TYR A 1 572 ? 4.992 -49.562 -16.438 1 94.81 572 TYR A C 1
ATOM 4519 O O . TYR A 1 572 ? 4.734 -50.688 -16.859 1 94.81 572 TYR A O 1
ATOM 4527 N N . TYR A 1 573 ? 5.516 -49.406 -15.242 1 93.12 573 TYR A N 1
ATOM 4528 C CA . TYR A 1 573 ? 6.035 -50.469 -14.406 1 93.12 573 TYR A CA 1
ATOM 4529 C C . TYR A 1 573 ? 4.906 -51.188 -13.656 1 93.12 573 TYR A C 1
ATOM 4531 O O . TYR A 1 573 ? 5.105 -52.25 -13.086 1 93.12 573 TYR A O 1
ATOM 4539 N N . GLU A 1 574 ? 3.834 -50.625 -13.664 1 94.06 574 GLU A N 1
ATOM 4540 C CA . GLU A 1 574 ? 2.699 -51.188 -12.953 1 94.06 574 GLU A CA 1
ATOM 4541 C C . GLU A 1 574 ? 2.049 -52.312 -13.781 1 94.06 574 GLU A C 1
ATOM 4543 O O . GLU A 1 574 ? 1.599 -52.062 -14.906 1 94.06 574 GLU A O 1
ATOM 4548 N N . PRO A 1 575 ? 1.839 -53.406 -13.18 1 92.12 575 PRO A N 1
ATOM 4549 C CA . PRO A 1 575 ? 1.262 -54.531 -13.914 1 92.12 575 PRO A CA 1
ATOM 4550 C C . PRO A 1 575 ? -0.145 -54.25 -14.43 1 92.12 575 PRO A C 1
ATOM 4552 O O . PRO A 1 575 ? -0.525 -54.719 -15.508 1 92.12 575 PRO A O 1
ATOM 4555 N N . ARG A 1 576 ? -0.856 -53.531 -13.711 1 91.69 576 ARG A N 1
ATOM 4556 C CA . ARG A 1 576 ? -2.225 -53.219 -14.109 1 91.69 576 ARG A CA 1
ATOM 4557 C C . ARG A 1 576 ? -2.248 -52.438 -15.414 1 91.69 576 ARG A C 1
ATOM 4559 O O . ARG A 1 576 ? -3.258 -52.438 -16.125 1 91.69 576 ARG A O 1
ATOM 4566 N N . ASN A 1 577 ? -1.128 -51.781 -15.773 1 94.81 577 ASN A N 1
ATOM 4567 C CA . ASN A 1 577 ? -1.065 -50.969 -16.969 1 94.81 577 ASN A CA 1
ATOM 4568 C C . ASN A 1 577 ? -0.469 -51.719 -18.141 1 94.81 577 ASN A C 1
ATOM 4570 O O . ASN A 1 577 ? -0.383 -51.188 -19.25 1 94.81 577 ASN A O 1
ATOM 4574 N N . ALA A 1 578 ? -0.173 -52.969 -17.969 1 94.5 578 ALA A N 1
ATOM 4575 C CA . ALA A 1 578 ? 0.583 -53.719 -18.953 1 94.5 578 ALA A CA 1
ATOM 4576 C C . ALA A 1 578 ? -0.147 -53.781 -20.297 1 94.5 578 ALA A C 1
ATOM 4578 O O . ALA A 1 578 ? 0.46 -53.594 -21.344 1 94.5 578 ALA A O 1
ATOM 4579 N N . GLU A 1 579 ? -1.397 -54.094 -20.25 1 94.75 579 GLU A N 1
ATOM 4580 C CA . GLU A 1 579 ? -2.178 -54.188 -21.484 1 94.75 579 GLU A CA 1
ATOM 4581 C C . GLU A 1 579 ? -2.154 -52.875 -22.266 1 94.75 579 GLU A C 1
ATOM 4583 O O . GLU A 1 579 ? -1.954 -52.875 -23.484 1 94.75 579 GLU A O 1
ATOM 4588 N N . LYS A 1 580 ? -2.367 -51.812 -21.578 1 96.31 580 LYS A N 1
ATOM 4589 C CA . LYS A 1 580 ? -2.393 -50.5 -22.203 1 96.31 580 LYS A CA 1
ATOM 4590 C C . LYS A 1 580 ? -1.016 -50.125 -22.75 1 96.31 580 LYS A C 1
ATOM 4592 O O . LYS A 1 580 ? -0.905 -49.531 -23.812 1 96.31 580 LYS A O 1
ATOM 4597 N N . VAL A 1 581 ? -0.015 -50.438 -22.047 1 97.25 581 VAL A N 1
ATOM 4598 C CA . VAL A 1 581 ? 1.35 -50.125 -22.453 1 97.25 581 VAL A CA 1
ATOM 4599 C C . VAL A 1 581 ? 1.707 -50.906 -23.719 1 97.25 581 VAL A C 1
ATOM 4601 O O . VAL A 1 581 ? 2.238 -50.344 -24.672 1 97.25 581 VAL A O 1
ATOM 4604 N N . VAL A 1 582 ? 1.361 -52.156 -23.75 1 96.38 582 VAL A N 1
ATOM 4605 C CA . VAL A 1 582 ? 1.649 -53 -24.906 1 96.38 582 VAL A CA 1
ATOM 4606 C C . VAL A 1 582 ? 0.902 -52.469 -26.125 1 96.38 582 VAL A C 1
ATOM 4608 O O . VAL A 1 582 ? 1.466 -52.375 -27.219 1 96.38 582 VAL A O 1
ATOM 4611 N N . LYS A 1 583 ? -0.292 -52.156 -25.875 1 96.5 583 LYS A N 1
ATOM 4612 C CA . LYS A 1 583 ? -1.099 -51.625 -26.969 1 96.5 583 LYS A CA 1
ATOM 4613 C C . LYS A 1 583 ? -0.481 -50.312 -27.516 1 96.5 583 LYS A C 1
ATOM 4615 O O . LYS A 1 583 ? -0.369 -50.156 -28.734 1 96.5 583 LYS A O 1
ATOM 4620 N N . ALA A 1 584 ? -0.095 -49.375 -26.656 1 97.69 584 ALA A N 1
ATOM 4621 C CA . ALA A 1 584 ? 0.507 -48.125 -27.062 1 97.69 584 ALA A CA 1
ATOM 4622 C C . ALA A 1 584 ? 1.796 -48.344 -27.844 1 97.69 584 ALA A C 1
ATOM 4624 O O . ALA A 1 584 ? 2.051 -47.656 -28.844 1 97.69 584 ALA A O 1
ATOM 4625 N N . LEU A 1 585 ? 2.578 -49.312 -27.438 1 97.44 585 LEU A N 1
ATOM 4626 C CA . LEU A 1 585 ? 3.85 -49.625 -28.078 1 97.44 585 LEU A CA 1
ATOM 4627 C C . LEU A 1 585 ? 3.627 -50.219 -29.469 1 97.44 585 LEU A C 1
ATOM 4629 O O . LEU A 1 585 ? 4.371 -49.938 -30.406 1 97.44 585 LEU A O 1
ATOM 4633 N N . LYS A 1 586 ? 2.627 -51.031 -29.578 1 96.75 586 LYS A N 1
ATOM 4634 C CA . LYS A 1 586 ? 2.291 -51.625 -30.891 1 96.75 586 LYS A CA 1
ATOM 4635 C C . LYS A 1 586 ? 1.794 -50.531 -31.844 1 96.75 586 LYS A C 1
ATOM 4637 O O . LYS A 1 586 ? 2.193 -50.5 -33 1 96.75 586 LYS A O 1
ATOM 4642 N N . MET A 1 587 ? 1.019 -49.688 -31.297 1 97.12 587 MET A N 1
ATOM 4643 C CA . MET A 1 587 ? 0.43 -48.625 -32.125 1 97.12 587 MET A CA 1
ATOM 4644 C C . MET A 1 587 ? 1.506 -47.656 -32.625 1 97.12 587 MET A C 1
ATOM 4646 O O . MET A 1 587 ? 1.333 -47.031 -33.688 1 97.12 587 MET A O 1
ATOM 4650 N N . THR A 1 588 ? 2.592 -47.531 -31.953 1 97.25 588 THR A N 1
ATOM 4651 C CA . THR A 1 588 ? 3.65 -46.625 -32.344 1 97.25 588 THR A CA 1
ATOM 4652 C C . THR A 1 588 ? 4.836 -47.375 -32.938 1 97.25 588 THR A C 1
ATOM 4654 O O . THR A 1 588 ? 5.898 -46.781 -33.156 1 97.25 588 THR A O 1
ATOM 4657 N N . HIS A 1 589 ? 4.762 -48.688 -33.125 1 96.75 589 HIS A N 1
ATOM 4658 C CA . HIS A 1 589 ? 5.754 -49.562 -33.75 1 96.75 589 HIS A CA 1
ATOM 4659 C C . HIS A 1 589 ? 7.055 -49.562 -32.938 1 96.75 589 HIS A C 1
ATOM 4661 O O . HIS A 1 589 ? 8.141 -49.438 -33.531 1 96.75 589 HIS A O 1
ATOM 4667 N N . ARG A 1 590 ? 6.887 -49.531 -31.656 1 97 590 ARG A N 1
ATOM 4668 C CA . ARG A 1 590 ? 8.031 -49.625 -30.75 1 97 590 ARG A CA 1
ATOM 4669 C C . ARG A 1 590 ? 7.949 -50.906 -29.891 1 97 590 ARG A C 1
ATOM 4671 O O . ARG A 1 590 ? 8.148 -50.844 -28.672 1 97 590 ARG A O 1
ATOM 4678 N N . GLU A 1 591 ? 7.727 -51.969 -30.5 1 94.5 591 GLU A N 1
ATOM 4679 C CA . GLU A 1 591 ? 7.617 -53.25 -29.812 1 94.5 591 GLU A CA 1
ATOM 4680 C C . GLU A 1 591 ? 8.938 -53.625 -29.141 1 94.5 591 GLU A C 1
ATOM 4682 O O . GLU A 1 591 ? 8.961 -54.469 -28.25 1 94.5 591 GLU A O 1
ATOM 4687 N N . ASP A 1 592 ? 9.969 -52.969 -29.594 1 95.25 592 ASP A N 1
ATOM 4688 C CA . ASP A 1 592 ? 11.289 -53.219 -29.016 1 95.25 592 ASP A CA 1
ATOM 4689 C C . ASP A 1 592 ? 11.32 -52.844 -27.531 1 95.25 592 ASP A C 1
ATOM 4691 O O . ASP A 1 592 ? 12.164 -53.344 -26.781 1 95.25 592 ASP A O 1
ATOM 4695 N N . LEU A 1 593 ? 10.398 -52.062 -27.062 1 96.31 593 LEU A N 1
ATOM 4696 C CA . LEU A 1 593 ? 10.406 -51.562 -25.703 1 96.31 593 LEU A CA 1
ATOM 4697 C C . LEU A 1 593 ? 9.57 -52.469 -24.781 1 96.31 593 LEU A C 1
ATOM 4699 O O . LEU A 1 593 ? 9.633 -52.344 -23.562 1 96.31 593 LEU A O 1
ATOM 4703 N N . ILE A 1 594 ? 8.836 -53.438 -25.297 1 95.12 594 ILE A N 1
ATOM 4704 C CA . ILE A 1 594 ? 7.898 -54.219 -24.531 1 95.12 594 ILE A CA 1
ATOM 4705 C C . ILE A 1 594 ? 8.656 -55.031 -23.469 1 95.12 594 ILE A C 1
ATOM 4707 O O . ILE A 1 594 ? 8.289 -54.969 -22.281 1 95.12 594 ILE A O 1
ATOM 4711 N N . PRO A 1 595 ? 9.766 -55.656 -23.781 1 93.12 595 PRO A N 1
ATOM 4712 C CA . PRO A 1 595 ? 10.477 -56.406 -22.75 1 93.12 595 PRO A CA 1
ATOM 4713 C C . PRO A 1 595 ? 11.109 -55.5 -21.688 1 93.12 595 PRO A C 1
ATOM 4715 O O . PRO A 1 595 ? 11.414 -55.969 -20.578 1 93.12 595 PRO A O 1
ATOM 4718 N N . LEU A 1 596 ? 11.266 -54.344 -22.016 1 93.81 596 LEU A N 1
ATOM 4719 C CA . LEU A 1 596 ? 11.93 -53.406 -21.109 1 93.81 596 LEU A CA 1
ATOM 4720 C C . LEU A 1 596 ? 10.914 -52.719 -20.203 1 93.81 596 LEU A C 1
ATOM 4722 O O . LEU A 1 596 ? 11.133 -52.594 -19 1 93.81 596 LEU A O 1
ATOM 4726 N N . LEU A 1 597 ? 9.789 -52.25 -20.703 1 94.69 597 LEU A N 1
ATOM 4727 C CA . LEU A 1 597 ? 8.844 -51.406 -19.984 1 94.69 597 LEU A CA 1
ATOM 4728 C C . LEU A 1 597 ? 7.809 -52.25 -19.25 1 94.69 597 LEU A C 1
ATOM 4730 O O . LEU A 1 597 ? 7.273 -51.812 -18.219 1 94.69 597 LEU A O 1
ATOM 4734 N N . VAL A 1 598 ? 7.492 -53.406 -19.766 1 92.69 598 VAL A N 1
ATOM 4735 C CA . VAL A 1 598 ? 6.418 -54.219 -19.203 1 92.69 598 VAL A CA 1
ATOM 4736 C C . VAL A 1 598 ? 7.008 -55.344 -18.359 1 92.69 598 VAL A C 1
ATOM 4738 O O . VAL A 1 598 ? 7.758 -56.156 -18.859 1 92.69 598 VAL A O 1
ATOM 4741 N N . PRO A 1 599 ? 6.664 -55.344 -17.156 1 88.5 599 PRO A N 1
ATOM 4742 C CA . PRO A 1 599 ? 7.172 -56.438 -16.297 1 88.5 599 PRO A CA 1
ATOM 4743 C C . PRO A 1 599 ? 6.707 -57.812 -16.75 1 88.5 599 PRO A C 1
ATOM 4745 O O . PRO A 1 599 ? 5.703 -57.938 -17.453 1 88.5 599 PRO A O 1
ATOM 4748 N N . ALA A 1 600 ? 7.422 -58.844 -16.266 1 81.25 600 ALA A N 1
ATOM 4749 C CA . ALA A 1 600 ? 7.164 -60.219 -16.672 1 81.25 600 ALA A CA 1
ATOM 4750 C C . ALA A 1 600 ? 5.738 -60.625 -16.328 1 81.25 600 ALA A C 1
ATOM 4752 O O . ALA A 1 600 ? 5.066 -61.312 -17.109 1 81.25 600 ALA A O 1
ATOM 4753 N N . GLU A 1 601 ? 5.391 -60.219 -15.188 1 79.06 601 GLU A N 1
ATOM 4754 C CA . GLU A 1 601 ? 4.035 -60.531 -14.758 1 79.06 601 GLU A CA 1
ATOM 4755 C C . GLU A 1 601 ? 2.996 -59.938 -15.688 1 79.06 601 GLU A C 1
ATOM 4757 O O . GLU A 1 601 ? 1.98 -60.562 -15.992 1 79.06 601 GLU A O 1
ATOM 4762 N N . GLY A 1 602 ? 3.252 -58.781 -16.172 1 77.06 602 GLY A N 1
ATOM 4763 C CA . GLY A 1 602 ? 2.334 -58.125 -17.078 1 77.06 602 GLY A CA 1
ATOM 4764 C C . GLY A 1 602 ? 2.309 -58.719 -18.469 1 77.06 602 GLY A C 1
ATOM 4765 O O . GLY A 1 602 ? 1.245 -58.812 -19.078 1 77.06 602 GLY A O 1
ATOM 4766 N N . ARG A 1 603 ? 3.365 -59.188 -18.969 1 78.31 603 ARG A N 1
ATOM 4767 C CA . ARG A 1 603 ? 3.449 -59.812 -20.281 1 78.31 603 ARG A CA 1
ATOM 4768 C C . ARG A 1 603 ? 2.676 -61.125 -20.344 1 78.31 603 ARG A C 1
ATOM 4770 O O . ARG A 1 603 ? 1.998 -61.406 -21.328 1 78.31 603 ARG A O 1
ATOM 4777 N N . ARG A 1 604 ? 2.818 -61.781 -19.188 1 74.19 604 ARG A N 1
ATOM 4778 C CA . ARG A 1 604 ? 2.086 -63.062 -19.094 1 74.19 604 ARG A CA 1
ATOM 4779 C C . ARG A 1 604 ? 0.581 -62.812 -19.109 1 74.19 604 ARG A C 1
ATOM 4781 O O . ARG A 1 604 ? -0.168 -63.562 -19.734 1 74.19 604 ARG A O 1
ATOM 4788 N N . ALA A 1 605 ? 0.278 -61.75 -18.422 1 72.5 605 ALA A N 1
ATOM 4789 C CA . ALA A 1 605 ? -1.143 -61.406 -18.359 1 72.5 605 ALA A CA 1
ATOM 4790 C C . ALA A 1 605 ? -1.672 -61 -19.719 1 72.5 605 ALA A C 1
ATOM 4792 O O . ALA A 1 605 ? -2.781 -61.375 -20.109 1 72.5 605 ALA A O 1
ATOM 4793 N N . VAL A 1 606 ? -0.91 -60.344 -20.5 1 77.19 606 VAL A N 1
ATOM 4794 C CA . VAL A 1 606 ? -1.299 -59.906 -21.828 1 77.19 606 VAL A CA 1
ATOM 4795 C C . VAL A 1 606 ? -1.381 -61.094 -22.781 1 77.19 606 VAL A C 1
ATOM 4797 O O . VAL A 1 606 ? -2.293 -61.156 -23.609 1 77.19 606 VAL A O 1
ATOM 4800 N N . GLN A 1 607 ? -0.466 -62.062 -22.672 1 69.31 607 GLN A N 1
ATOM 4801 C CA . GLN A 1 607 ? -0.462 -63.281 -23.5 1 69.31 607 GLN A CA 1
ATOM 4802 C C . GLN A 1 607 ? -1.665 -64.125 -23.188 1 69.31 607 GLN A C 1
ATOM 4804 O O . GLN A 1 607 ? -2.281 -64.688 -24.094 1 69.31 607 GLN A O 1
ATOM 4809 N N . ARG A 1 608 ? -1.968 -64.188 -21.922 1 64.06 608 ARG A N 1
ATOM 4810 C CA . ARG A 1 608 ? -3.117 -65 -21.516 1 64.06 608 ARG A CA 1
ATOM 4811 C C . ARG A 1 608 ? -4.418 -64.438 -22.031 1 64.06 608 ARG A C 1
ATOM 4813 O O . ARG A 1 608 ? -5.309 -65.125 -22.484 1 64.06 608 ARG A O 1
ATOM 4820 N N . SER A 1 609 ? -4.43 -63.094 -22.047 1 65.19 609 SER A N 1
ATOM 4821 C CA . SER A 1 609 ? -5.637 -62.406 -22.516 1 65.19 609 SER A CA 1
ATOM 4822 C C . SER A 1 609 ? -5.758 -62.5 -24.031 1 65.19 609 SER A C 1
ATOM 4824 O O . SER A 1 609 ? -6.863 -62.656 -24.562 1 65.19 609 SER A O 1
ATOM 4826 N N . ALA A 1 610 ? -4.703 -62.5 -24.859 1 61.44 610 ALA A N 1
ATOM 4827 C CA . ALA A 1 610 ? -4.695 -62.688 -26.297 1 61.44 610 ALA A CA 1
ATOM 4828 C C . ALA A 1 610 ? -5.062 -64.125 -26.688 1 61.44 610 ALA A C 1
ATOM 4830 O O . ALA A 1 610 ? -5.766 -64.312 -27.688 1 61.44 610 ALA A O 1
ATOM 4831 N N . LYS A 1 611 ? -4.617 -65.188 -26.016 1 57.28 611 LYS A N 1
ATOM 4832 C CA . LYS A 1 611 ? -4.969 -66.562 -26.266 1 57.28 611 LYS A CA 1
ATOM 4833 C C . LYS A 1 611 ? -6.449 -66.812 -26 1 57.28 611 LYS A C 1
ATOM 4835 O O . LYS A 1 611 ? -7.105 -67.562 -26.719 1 57.28 611 LYS A O 1
ATOM 4840 N N . ARG A 1 612 ? -6.879 -66.062 -25 1 51.94 612 ARG A N 1
ATOM 4841 C CA . ARG A 1 612 ? -8.297 -66.25 -24.703 1 51.94 612 ARG A CA 1
ATOM 4842 C C . ARG A 1 612 ? -9.164 -65.625 -25.797 1 51.94 612 ARG A C 1
ATOM 4844 O O . ARG A 1 612 ? -10.234 -66.125 -26.125 1 51.94 612 ARG A O 1
ATOM 4851 N N . ALA A 1 613 ? -8.703 -64.5 -26.359 1 53.09 613 ALA A N 1
ATOM 4852 C CA . ALA A 1 613 ? -9.469 -63.812 -27.406 1 53.09 613 ALA A CA 1
ATOM 4853 C C . ALA A 1 613 ? -9.445 -64.625 -28.703 1 53.09 613 ALA A C 1
ATOM 4855 O O . ALA A 1 613 ? -10.375 -64.562 -29.516 1 53.09 613 ALA A O 1
ATOM 4856 N N . GLY A 1 614 ? -8.32 -65.312 -28.984 1 43.91 614 GLY A N 1
ATOM 4857 C CA . GLY A 1 614 ? -8.266 -66.125 -30.156 1 43.91 614 GLY A CA 1
ATOM 4858 C C . GLY A 1 614 ? -9.172 -67.375 -30.031 1 43.91 614 GLY A C 1
ATOM 4859 O O . GLY A 1 614 ? -9.328 -68.125 -31 1 43.91 614 GLY A O 1
ATOM 4860 N N . GLU A 1 615 ? -9.375 -68 -28.938 1 41.5 615 GLU A N 1
ATOM 4861 C CA . GLU A 1 615 ? -10.258 -69.125 -28.812 1 41.5 615 GLU A CA 1
ATOM 4862 C C . GLU A 1 615 ? -11.719 -68.688 -28.859 1 41.5 615 GLU A C 1
ATOM 4864 O O . GLU A 1 615 ? -12.312 -68.375 -27.812 1 41.5 615 GLU A O 1
ATOM 4869 N N . SER A 1 616 ? -12.062 -67.875 -29.812 1 39.47 616 SER A N 1
ATOM 4870 C CA . SER A 1 616 ? -13.484 -67.562 -29.953 1 39.47 616 SER A CA 1
ATOM 4871 C C . SER A 1 616 ? -14.328 -68.812 -30.062 1 39.47 616 SER A C 1
ATOM 4873 O O . SER A 1 616 ? -13.977 -69.75 -30.797 1 39.47 616 SER A O 1
ATOM 4875 N N . PRO A 1 617 ? -15.164 -69.062 -29.125 1 42.56 617 PRO A N 1
ATOM 4876 C CA . PRO A 1 617 ? -16.047 -70.25 -29.297 1 42.56 617 PRO A CA 1
ATOM 4877 C C . PRO A 1 617 ? -16.734 -70.25 -30.656 1 42.56 617 PRO A C 1
ATOM 4879 O O . PRO A 1 617 ? -17.016 -69.188 -31.219 1 42.56 617 PRO A O 1
ATOM 4882 N N . GLU A 1 618 ? -16.422 -71.125 -31.578 1 45.06 618 GLU A N 1
ATOM 4883 C CA . GLU A 1 618 ? -17.156 -71.375 -32.812 1 45.06 618 GLU A CA 1
ATOM 4884 C C . GLU A 1 618 ? -18.656 -71.5 -32.562 1 45.06 618 GLU A C 1
ATOM 4886 O O . GLU A 1 618 ? -19.078 -72.438 -31.859 1 45.06 618 GLU A O 1
ATOM 4891 N N . VAL A 1 619 ? -19.422 -70.375 -32.656 1 48.78 619 VAL A N 1
ATOM 4892 C CA . VAL A 1 619 ? -20.875 -70.375 -32.594 1 48.78 619 VAL A CA 1
ATOM 4893 C C . VAL A 1 619 ? -21.453 -70.875 -33.938 1 48.78 619 VAL A C 1
ATOM 4895 O O . VAL A 1 619 ? -21.156 -70.25 -34.969 1 48.78 619 VAL A O 1
ATOM 4898 N N . THR A 1 620 ? -21.781 -72.125 -34.125 1 52.06 620 THR A N 1
ATOM 4899 C CA . THR A 1 620 ? -22.531 -72.625 -35.281 1 52.06 620 THR A CA 1
ATOM 4900 C C . THR A 1 620 ? -24.016 -72.312 -35.156 1 52.06 620 THR A C 1
ATOM 4902 O O . THR A 1 620 ? -24.656 -72.688 -34.156 1 52.06 620 THR A O 1
ATOM 4905 N N . ILE A 1 621 ? -24.484 -71.375 -35.938 1 54.66 621 ILE A N 1
ATOM 4906 C CA . ILE A 1 621 ? -25.891 -71 -36.031 1 54.66 621 ILE A CA 1
ATOM 4907 C C . ILE A 1 621 ? -26.641 -72 -36.906 1 54.66 621 ILE A C 1
ATOM 4909 O O . ILE A 1 621 ? -26.234 -72.25 -38.031 1 54.66 621 ILE A O 1
ATOM 4913 N N . HIS A 1 622 ? -27.484 -72.812 -36.312 1 52.78 622 HIS A N 1
ATOM 4914 C CA . HIS A 1 622 ? -28.281 -73.812 -37.031 1 52.78 622 HIS A CA 1
ATOM 4915 C C . HIS A 1 622 ? -29.422 -73.125 -37.781 1 52.78 622 HIS A C 1
ATOM 4917 O O . HIS A 1 622 ? -29.828 -72 -37.438 1 52.78 622 HIS A O 1
ATOM 4923 N N . PRO A 1 623 ? -29.891 -73.75 -38.938 1 61.97 623 PRO A N 1
ATOM 4924 C CA . PRO A 1 623 ? -30.969 -73.188 -39.75 1 61.97 623 PRO A CA 1
ATOM 4925 C C . PRO A 1 623 ? -32.188 -72.75 -38.938 1 61.97 623 PRO A C 1
ATOM 4927 O O . PRO A 1 623 ? -32.938 -71.875 -39.344 1 61.97 623 PRO A O 1
ATOM 4930 N N . ASP A 1 624 ? -32.406 -73.438 -37.906 1 53.28 624 ASP A N 1
ATOM 4931 C CA . ASP A 1 624 ? -33.594 -73.125 -37.125 1 53.28 624 ASP A CA 1
ATOM 4932 C C . ASP A 1 624 ? -33.312 -71.938 -36.188 1 53.28 624 ASP A C 1
ATOM 4934 O O . ASP A 1 624 ? -34.156 -71.562 -35.344 1 53.28 624 ASP A O 1
ATOM 4938 N N . GLY A 1 625 ? -32.344 -71.125 -36.281 1 49.56 625 GLY A N 1
ATOM 4939 C CA . GLY A 1 625 ? -31.938 -69.938 -35.562 1 49.56 625 GLY A CA 1
ATOM 4940 C C . GLY A 1 625 ? -31.141 -70.25 -34.281 1 49.56 625 GLY A C 1
ATOM 4941 O O . GLY A 1 625 ? -30.766 -69.312 -33.531 1 49.56 625 GLY A O 1
ATOM 4942 N N . SER A 1 626 ? -31.031 -71.375 -33.844 1 54.97 626 SER A N 1
ATOM 4943 C CA . SER A 1 626 ? -30.312 -71.75 -32.625 1 54.97 626 SER A CA 1
ATOM 4944 C C . SER A 1 626 ? -28.812 -71.812 -32.875 1 54.97 626 SER A C 1
ATOM 4946 O O . SER A 1 626 ? -28.375 -71.938 -34.031 1 54.97 626 SER A O 1
ATOM 4948 N N . TYR A 1 627 ? -27.891 -71.125 -32.094 1 55.59 627 TYR A N 1
ATOM 4949 C CA . TYR A 1 627 ? -26.453 -71.188 -32.344 1 55.59 627 TYR A CA 1
ATOM 4950 C C . TYR A 1 627 ? -25.75 -72.125 -31.375 1 55.59 627 TYR A C 1
ATOM 4952 O O . TYR A 1 627 ? -26.234 -72.375 -30.266 1 55.59 627 TYR A O 1
ATOM 4960 N N . THR A 1 628 ? -25.125 -73.312 -31.672 1 52.78 628 THR A N 1
ATOM 4961 C CA . THR A 1 628 ? -24.328 -74.188 -30.828 1 52.78 628 THR A CA 1
ATOM 4962 C C . THR A 1 628 ? -22.875 -73.688 -30.781 1 52.78 628 THR A C 1
ATOM 4964 O O . THR A 1 628 ? -22.312 -73.312 -31.812 1 52.78 628 THR A O 1
ATOM 4967 N N . VAL A 1 629 ? -22.406 -73.25 -29.656 1 48.75 629 VAL A N 1
ATOM 4968 C CA . VAL A 1 629 ? -21 -72.875 -29.438 1 48.75 629 VAL A CA 1
ATOM 4969 C C . VAL A 1 629 ? -20.219 -74.125 -29.016 1 48.75 629 VAL A C 1
ATOM 4971 O O . VAL A 1 629 ? -20.547 -74.812 -28.016 1 48.75 629 VAL A O 1
ATOM 4974 N N . ARG A 1 630 ? -19.625 -75.125 -29.859 1 42.16 630 ARG A N 1
ATOM 4975 C CA . ARG A 1 630 ? -18.828 -76.312 -29.562 1 42.16 630 ARG A CA 1
ATOM 4976 C C . ARG A 1 630 ? -17.484 -75.938 -28.953 1 42.16 630 ARG A C 1
ATOM 4978 O O . ARG A 1 630 ? -16.688 -75.25 -29.578 1 42.16 630 ARG A O 1
ATOM 4985 N N . HIS A 1 631 ? -17.438 -75.938 -27.609 1 35.38 631 HIS A N 1
ATOM 4986 C CA . HIS A 1 631 ? -16.125 -75.875 -26.953 1 35.38 631 HIS A CA 1
ATOM 4987 C C . HIS A 1 631 ? -15.422 -77.25 -27.047 1 35.38 631 HIS A C 1
ATOM 4989 O O . HIS A 1 631 ? -16.062 -78.312 -26.969 1 35.38 631 HIS A O 1
ATOM 4995 N N . GLY A 1 632 ? -14.328 -77.625 -27.797 1 33.12 632 GLY A N 1
ATOM 4996 C CA . GLY A 1 632 ? -13.562 -78.812 -27.953 1 33.12 632 GLY A CA 1
ATOM 4997 C C . GLY A 1 632 ? -13.234 -79.5 -26.625 1 33.12 632 GLY A C 1
ATOM 4998 O O . GLY A 1 632 ? -12.094 -79.438 -26.172 1 33.12 632 GLY A O 1
ATOM 4999 N N . GLN A 1 633 ? -14.195 -79.812 -25.75 1 27.61 633 GLN A N 1
ATOM 5000 C CA . GLN A 1 633 ? -13.953 -80.438 -24.438 1 27.61 633 GLN A CA 1
ATOM 5001 C C . GLN A 1 633 ? -13.539 -81.938 -24.594 1 27.61 633 GLN A C 1
ATOM 5003 O O . GLN A 1 633 ? -14.258 -82.688 -25.203 1 27.61 633 GLN A O 1
ATOM 5008 N N . LYS A 1 634 ? -12.227 -82.312 -24.688 1 29.34 634 LYS A N 1
ATOM 5009 C CA . LYS A 1 634 ? -11.797 -83.688 -24.391 1 29.34 634 LYS A CA 1
ATOM 5010 C C . LYS A 1 634 ? -12.641 -84.25 -23.281 1 29.34 634 LYS A C 1
ATOM 5012 O O . LYS A 1 634 ? -13.281 -83.562 -22.516 1 29.34 634 LYS A O 1
ATOM 5017 N N . GLY A 1 635 ? -12.477 -85.75 -22.875 1 24.64 635 GLY A N 1
ATOM 5018 C CA . GLY A 1 635 ? -13.211 -86.812 -22.203 1 24.64 635 GLY A CA 1
ATOM 5019 C C . GLY A 1 635 ? -13.422 -86.562 -20.734 1 24.64 635 GLY A C 1
ATOM 5020 O O . GLY A 1 635 ? -14.047 -87.375 -20.031 1 24.64 635 GLY A O 1
ATOM 5021 N N . LYS A 1 636 ? -12.648 -85.938 -20.031 1 21.41 636 LYS A N 1
ATOM 5022 C CA . LYS A 1 636 ? -12.633 -86.5 -18.688 1 21.41 636 LYS A CA 1
ATOM 5023 C C . LYS A 1 636 ? -14.047 -86.625 -18.125 1 21.41 636 LYS A C 1
ATOM 5025 O O . LYS A 1 636 ? -14.922 -85.812 -18.469 1 21.41 636 LYS A O 1
ATOM 5030 N N . LYS A 1 637 ? -14.203 -87.938 -17.375 1 23.97 637 LYS A N 1
ATOM 5031 C CA . LYS A 1 637 ? -15.305 -88.438 -16.578 1 23.97 637 LYS A CA 1
ATOM 5032 C C . LYS A 1 637 ? -15.82 -87.438 -15.602 1 23.97 637 LYS A C 1
ATOM 5034 O O . LYS A 1 637 ? -15.039 -86.688 -15.016 1 23.97 637 LYS A O 1
ATOM 5039 N N . PRO A 1 638 ? -17.109 -87 -15.578 1 20.61 638 PRO A N 1
ATOM 5040 C CA . PRO A 1 638 ? -17.594 -86.188 -14.492 1 20.61 638 PRO A CA 1
ATOM 5041 C C . PRO A 1 638 ? -17.391 -86.812 -13.109 1 20.61 638 PRO A C 1
ATOM 5043 O O . PRO A 1 638 ? -18 -87.812 -12.797 1 20.61 638 PRO A O 1
ATOM 5046 N N . ALA A 1 639 ? -16.141 -87.188 -12.742 1 19.42 639 ALA A N 1
ATOM 5047 C CA . ALA A 1 639 ? -16.094 -88 -11.5 1 19.42 639 ALA A CA 1
ATOM 5048 C C . ALA A 1 639 ? -16.984 -87.375 -10.43 1 19.42 639 ALA A C 1
ATOM 5050 O O . ALA A 1 639 ? -17.125 -86.125 -10.383 1 19.42 639 ALA A O 1
ATOM 5051 N N . ALA A 1 640 ? -17.875 -88.25 -9.789 1 20.02 640 ALA A N 1
ATOM 5052 C CA . ALA A 1 640 ? -18.984 -88.125 -8.844 1 20.02 640 ALA A CA 1
ATOM 5053 C C . ALA A 1 640 ? -18.5 -87.5 -7.527 1 20.02 640 ALA A C 1
ATOM 5055 O O . ALA A 1 640 ? -19.297 -87.062 -6.719 1 20.02 640 ALA A O 1
ATOM 5056 N N . PRO A 1 641 ? -17.562 -86.625 -7.512 1 17.73 641 PRO A N 1
ATOM 5057 C CA . PRO A 1 641 ? -16.766 -86.938 -6.328 1 17.73 641 PRO A CA 1
ATOM 5058 C C . PRO A 1 641 ? -17.609 -87.375 -5.145 1 17.73 641 PRO A C 1
ATOM 5060 O O . PRO A 1 641 ? -18.812 -87.125 -5.098 1 17.73 641 PRO A O 1
ATOM 5063 N N . ALA A 1 642 ? -16.859 -88.125 -4.156 1 17.39 642 ALA A N 1
ATOM 5064 C CA . ALA A 1 642 ? -16.875 -88.938 -2.961 1 17.39 642 ALA A CA 1
ATOM 5065 C C . ALA A 1 642 ? -17.781 -88.312 -1.888 1 17.39 642 ALA A C 1
ATOM 5067 O O . ALA A 1 642 ? -18.031 -87.125 -1.866 1 17.39 642 ALA A O 1
ATOM 5068 N N . VAL A 1 643 ? -18.188 -89.25 -0.917 1 16.91 643 VAL A N 1
ATOM 5069 C CA . VAL A 1 643 ? -19.219 -89.688 0.026 1 16.91 643 VAL A CA 1
ATOM 5070 C C . VAL A 1 643 ? -19.141 -88.812 1.291 1 16.91 643 VAL A C 1
ATOM 5072 O O . VAL A 1 643 ? -20.172 -88.438 1.835 1 16.91 643 VAL A O 1
ATOM 5075 N N . ALA A 1 644 ? -17.891 -88.5 1.804 1 15.93 644 ALA A N 1
ATOM 5076 C CA . ALA A 1 644 ? -17.547 -89.188 3.051 1 15.93 644 ALA A CA 1
ATOM 5077 C C . ALA A 1 644 ? -18.484 -88.75 4.18 1 15.93 644 ALA A C 1
ATOM 5079 O O . ALA A 1 644 ? -19.031 -87.688 4.16 1 15.93 644 ALA A O 1
ATOM 5080 N N . PRO A 1 645 ? -18.344 -89.688 5.379 1 16.56 645 PRO A N 1
ATOM 5081 C CA . PRO A 1 645 ? -19.109 -90.25 6.496 1 16.56 645 PRO A CA 1
ATOM 5082 C C . PRO A 1 645 ? -19.516 -89.188 7.516 1 16.56 645 PRO A C 1
ATOM 5084 O O . PRO A 1 645 ? -19.078 -88 7.438 1 16.56 645 PRO A O 1
ATOM 5087 N N . GLY A 1 646 ? -19.672 -89.688 8.859 1 15.66 646 GLY A N 1
ATOM 5088 C CA . GLY A 1 646 ? -20.562 -89.812 10.008 1 15.66 646 GLY A CA 1
ATOM 5089 C C . GLY A 1 646 ? -20.328 -88.688 11.016 1 15.66 646 GLY A C 1
ATOM 5090 O O . GLY A 1 646 ? -21.281 -88 11.43 1 15.66 646 GLY A O 1
ATOM 5091 N N . ALA A 1 647 ? -19.172 -88.812 11.969 1 15.5 647 ALA A N 1
ATOM 5092 C CA . ALA A 1 647 ? -19.203 -89.312 13.352 1 15.5 647 ALA A CA 1
ATOM 5093 C C . ALA A 1 647 ? -19.656 -88.188 14.289 1 15.5 647 ALA A C 1
ATOM 5095 O O . ALA A 1 647 ? -19.562 -87 13.938 1 15.5 647 ALA A O 1
ATOM 5096 N N . ARG A 1 648 ? -19.25 -88.312 15.75 1 15.71 648 ARG A N 1
ATOM 5097 C CA . ARG A 1 648 ? -19.75 -88.688 17.078 1 15.71 648 ARG A CA 1
ATOM 5098 C C . ARG A 1 648 ? -19.969 -87.5 17.938 1 15.71 648 ARG A C 1
ATOM 5100 O O . ARG A 1 648 ? -19.609 -86.375 17.547 1 15.71 648 ARG A O 1
ATOM 5107 N N . PHE A 1 649 ? -19.281 -87.5 19.297 1 14.74 649 PHE A N 1
ATOM 5108 C CA . PHE A 1 649 ? -19.656 -87.625 20.703 1 14.74 649 PHE A CA 1
ATOM 5109 C C . PHE A 1 649 ? -19.672 -86.25 21.375 1 14.74 649 PHE A C 1
ATOM 5111 O O . PHE A 1 649 ? -20.672 -85.875 22 1 14.74 649 PHE A O 1
ATOM 5118 N N . ALA A 1 650 ? -18.562 -85.812 22.25 1 15.49 650 ALA A N 1
ATOM 5119 C CA . ALA A 1 650 ? -18.531 -85.938 23.719 1 15.49 650 ALA A CA 1
ATOM 5120 C C . ALA A 1 650 ? -19 -84.688 24.391 1 15.49 650 ALA A C 1
ATOM 5122 O O . ALA A 1 650 ? -18.984 -83.562 23.781 1 15.49 650 ALA A O 1
ATOM 5123 N N . PRO A 1 651 ? -18.656 -84.5 25.906 1 16.25 651 PRO A N 1
ATOM 5124 C CA . PRO A 1 651 ? -19.281 -84.5 27.234 1 16.25 651 PRO A CA 1
ATOM 5125 C C . PRO A 1 651 ? -19.547 -83.062 27.734 1 16.25 651 PRO A C 1
ATOM 5127 O O . PRO A 1 651 ? -19.094 -82.125 27.125 1 16.25 651 PRO A O 1
ATOM 5130 N N . ARG A 1 652 ? -19.234 -82.875 29.125 1 15.15 652 ARG A N 1
ATOM 5131 C CA . ARG A 1 652 ? -19.734 -82.688 30.484 1 15.15 652 ARG A CA 1
ATOM 5132 C C . ARG A 1 652 ? -19.469 -81.25 30.953 1 15.15 652 ARG A C 1
ATOM 5134 O O . ARG A 1 652 ? -20.375 -80.562 31.453 1 15.15 652 ARG A O 1
ATOM 5141 N N . THR A 1 653 ? -18.25 -81 31.641 1 14.88 653 THR A N 1
ATOM 5142 C CA . THR A 1 653 ? -18.219 -80.812 33.094 1 14.88 653 THR A CA 1
ATOM 5143 C C . THR A 1 653 ? -18.453 -79.375 33.438 1 14.88 653 THR A C 1
ATOM 5145 O O . THR A 1 653 ? -18.328 -78.5 32.594 1 14.88 653 THR A O 1
ATOM 5148 N N . LYS A 1 654 ? -17.812 -78.938 34.625 1 15.35 654 LYS A N 1
ATOM 5149 C CA . LYS A 1 654 ? -18.047 -78.75 36.031 1 15.35 654 LYS A CA 1
ATOM 5150 C C . LYS A 1 654 ? -18.062 -77.25 36.375 1 15.35 654 LYS A C 1
ATOM 5152 O O . LYS A 1 654 ? -18.984 -76.75 37.031 1 15.35 654 LYS A O 1
ATOM 5157 N N . PRO A 1 655 ? -16.969 -76.75 37.219 1 15.35 655 PRO A N 1
ATOM 5158 C CA . PRO A 1 655 ? -16.984 -76.375 38.625 1 15.35 655 PRO A CA 1
ATOM 5159 C C . PRO A 1 655 ? -17.234 -74.875 38.844 1 15.35 655 PRO A C 1
ATOM 5161 O O . PRO A 1 655 ? -17.156 -74.062 37.875 1 15.35 655 PRO A O 1
ATOM 5164 N N . ILE A 1 656 ? -16.359 -74.188 39.812 1 15.6 656 ILE A N 1
ATOM 5165 C CA . ILE A 1 656 ? -16.516 -73.812 41.219 1 15.6 656 ILE A CA 1
ATOM 5166 C C . ILE A 1 656 ? -16.766 -72.312 41.281 1 15.6 656 ILE A C 1
ATOM 5168 O O . ILE A 1 656 ? -17.75 -71.812 41.875 1 15.6 656 ILE A O 1
ATOM 5172 N N . LYS A 1 657 ? -15.828 -71.5 42 1 14.62 657 LYS A N 1
ATOM 5173 C CA . LYS A 1 657 ? -15.695 -71.062 43.375 1 14.62 657 LYS A CA 1
ATOM 5174 C C . LYS A 1 657 ? -15.945 -69.562 43.5 1 14.62 657 LYS A C 1
ATOM 5176 O O . LYS A 1 657 ? -15.773 -68.812 42.531 1 14.62 657 LYS A O 1
ATOM 5181 N N . LYS A 1 658 ? -15.461 -69.062 44.812 1 15.55 658 LYS A N 1
ATOM 5182 C CA . LYS A 1 658 ? -15.898 -68.25 45.969 1 15.55 658 LYS A CA 1
ATOM 5183 C C . LYS A 1 658 ? -15.789 -66.75 45.656 1 15.55 658 LYS A C 1
ATOM 5185 O O . LYS A 1 658 ? -16.734 -66 45.906 1 15.55 658 LYS A O 1
ATOM 5190 N N . LYS A 1 659 ? -14.609 -66.062 45.906 1 15.5 659 LYS A N 1
ATOM 5191 C CA . LYS A 1 659 ? -14.469 -65.625 47.281 1 15.5 659 LYS A CA 1
ATOM 5192 C C . LYS A 1 659 ? -14.953 -64.188 47.438 1 15.5 659 LYS A C 1
ATOM 5194 O O . LYS A 1 659 ? -15.062 -63.438 46.438 1 15.5 659 LYS A O 1
ATOM 5199 N N . ALA A 1 660 ? -14.148 -63.344 48.25 1 15.38 660 ALA A N 1
ATOM 5200 C CA . ALA A 1 660 ? -14.109 -62.719 49.562 1 15.38 660 ALA A CA 1
ATOM 5201 C C . ALA A 1 660 ? -14.484 -61.219 49.469 1 15.38 660 ALA A C 1
ATOM 5203 O O . ALA A 1 660 ? -14.469 -60.656 48.375 1 15.38 660 ALA A O 1
ATOM 5204 N N . GLU A 1 661 ? -13.672 -60.312 50.188 1 15.38 661 GLU A N 1
ATOM 5205 C CA . GLU A 1 661 ? -13.797 -59.594 51.438 1 15.38 661 GLU A CA 1
ATOM 5206 C C . GLU A 1 661 ? -14.297 -58.188 51.25 1 15.38 661 GLU A C 1
ATOM 5208 O O . GLU A 1 661 ? -15.375 -57.812 51.719 1 15.38 661 GLU A O 1
ATOM 5213 N N . GLY A 1 662 ? -13.438 -57.156 51.75 1 14.75 662 GLY A N 1
ATOM 5214 C CA . GLY A 1 662 ? -13.438 -56.375 52.969 1 14.75 662 GLY A CA 1
ATOM 5215 C C . GLY A 1 662 ? -14.039 -55 52.781 1 14.75 662 GLY A C 1
ATOM 5216 O O . GLY A 1 662 ? -14.555 -54.656 51.719 1 14.75 662 GLY A O 1
ATOM 5217 N N . GLY A 1 663 ? -13.219 -53.938 53.219 1 15.84 663 GLY A N 1
ATOM 5218 C CA . GLY A 1 663 ? -13.234 -53.094 54.406 1 15.84 663 GLY A CA 1
ATOM 5219 C C . GLY A 1 663 ? -14.055 -51.812 54.219 1 15.84 663 GLY A C 1
ATOM 5220 O O . GLY A 1 663 ? -14.406 -51.469 53.094 1 15.84 663 GLY A O 1
ATOM 5221 N N . PRO A 1 664 ? -13.828 -50.938 55.281 1 16.09 664 PRO A N 1
ATOM 5222 C CA . PRO A 1 664 ? -14.523 -50.188 56.312 1 16.09 664 PRO A CA 1
ATOM 5223 C C . PRO A 1 664 ? -15.094 -48.875 55.812 1 16.09 664 PRO A C 1
ATOM 5225 O O . PRO A 1 664 ? -16.281 -48.594 56 1 16.09 664 PRO A O 1
ATOM 5228 N N . ALA A 1 665 ? -14.344 -47.719 56.188 1 15.48 665 ALA A N 1
ATOM 5229 C CA . ALA A 1 665 ? -14.461 -46.844 57.375 1 15.48 665 ALA A CA 1
ATOM 5230 C C . ALA A 1 665 ? -15.227 -45.562 57.031 1 15.48 665 ALA A C 1
ATOM 5232 O O . ALA A 1 665 ? -15.422 -45.25 55.875 1 15.48 665 ALA A O 1
ATOM 5233 N N . ALA A 1 666 ? -14.508 -44.375 57.344 1 15.98 666 ALA A N 1
ATOM 5234 C CA . ALA A 1 666 ? -14.625 -43.438 58.438 1 15.98 666 ALA A CA 1
ATOM 5235 C C . ALA A 1 666 ? -15.57 -42.281 58.094 1 15.98 666 ALA A C 1
ATOM 5237 O O . ALA A 1 666 ? -15.812 -42 56.906 1 15.98 666 ALA A O 1
ATOM 5238 N N . PRO A 1 667 ? -15.477 -41.219 59.031 1 15.89 667 PRO A N 1
ATOM 5239 C CA . PRO A 1 667 ? -16.172 -40.375 60.031 1 15.89 667 PRO A CA 1
ATOM 5240 C C . PRO A 1 667 ? -16.812 -39.125 59.438 1 15.89 667 PRO A C 1
ATOM 5242 O O . PRO A 1 667 ? -18.016 -38.906 59.594 1 15.89 667 PRO A O 1
ATOM 5245 N N . GLY A 1 668 ? -16.109 -38.031 59.781 1 14.41 668 GLY A N 1
ATOM 5246 C CA . GLY A 1 668 ? -16.297 -37 60.781 1 14.41 668 GLY A CA 1
ATOM 5247 C C . GLY A 1 668 ? -16.984 -35.75 60.188 1 14.41 668 GLY A C 1
ATOM 5248 O O . GLY A 1 668 ? -18.094 -35.406 60.594 1 14.41 668 GLY A O 1
ATOM 5249 N N . LYS A 1 669 ? -16.156 -34.656 60.469 1 16.58 669 LYS A N 1
ATOM 5250 C CA . LYS A 1 669 ? -16.406 -33.438 61.25 1 16.58 669 LYS A CA 1
ATOM 5251 C C . LYS A 1 669 ? -17.328 -32.469 60.531 1 16.58 669 LYS A C 1
ATOM 5253 O O . LYS A 1 669 ? -17.438 -32.531 59.312 1 16.58 669 LYS A O 1
ATOM 5258 N N . GLU A 1 670 ? -17.172 -31.312 60.906 1 15.11 670 GLU A N 1
ATOM 5259 C CA . GLU A 1 670 ? -17.594 -30.25 61.812 1 15.11 670 GLU A CA 1
ATOM 5260 C C . GLU A 1 670 ? -18.219 -29.094 61.062 1 15.11 670 GLU A C 1
ATOM 5262 O O . GLU A 1 670 ? -19.328 -28.656 61.406 1 15.11 670 GLU A O 1
ATOM 5267 N N . ASN A 1 671 ? -17.344 -28.047 61.094 1 14.95 671 ASN A N 1
ATOM 5268 C CA . ASN A 1 671 ? -17.484 -26.812 61.844 1 14.95 671 ASN A CA 1
ATOM 5269 C C . ASN A 1 671 ? -18.328 -25.781 61.094 1 14.95 671 ASN A C 1
ATOM 5271 O O . ASN A 1 671 ? -18.5 -25.891 59.875 1 14.95 671 ASN A O 1
ATOM 5275 N N . ALA A 1 672 ? -17.875 -24.547 61.344 1 15.64 672 ALA A N 1
ATOM 5276 C CA . ALA A 1 672 ? -18.297 -23.344 62.062 1 15.64 672 ALA A CA 1
ATOM 5277 C C . ALA A 1 672 ? -19.109 -22.422 61.125 1 15.64 672 ALA A C 1
ATOM 5279 O O . ALA A 1 672 ? -20.219 -22.016 61.5 1 15.64 672 ALA A O 1
ATOM 5280 N N . LYS A 1 673 ? -18.391 -21.297 61.031 1 16.41 673 LYS A N 1
ATOM 5281 C CA . LYS A 1 673 ? -18.656 -19.969 61.594 1 16.41 673 LYS A CA 1
ATOM 5282 C C . LYS A 1 673 ? -19.609 -19.172 60.688 1 16.41 673 LYS A C 1
ATOM 5284 O O . LYS A 1 673 ? -19.719 -19.469 59.5 1 16.41 673 LYS A O 1
ATOM 5289 N N . ALA A 1 674 ? -19.406 -17.938 60.938 1 14.32 674 ALA A N 1
ATOM 5290 C CA . ALA A 1 674 ? -20.016 -16.75 61.531 1 14.32 674 ALA A CA 1
ATOM 5291 C C . ALA A 1 674 ? -20.641 -15.859 60.469 1 14.32 674 ALA A C 1
ATOM 5293 O O . ALA A 1 674 ? -21.75 -15.359 60.625 1 14.32 674 ALA A O 1
ATOM 5294 N N . TRP A 1 675 ? -19.594 -15.344 59.531 1 16.73 675 TRP A N 1
ATOM 5295 C CA . TRP A 1 675 ? -19.562 -13.922 59.875 1 16.73 675 TRP A CA 1
ATOM 5296 C C . TRP A 1 675 ? -20.891 -13.258 59.531 1 16.73 675 TRP A C 1
ATOM 5298 O O . TRP A 1 675 ? -21.625 -13.719 58.656 1 16.73 675 TRP A O 1
ATOM 5308 N N . ASN A 1 676 ? -20.984 -12.109 60.219 1 15.7 676 ASN A N 1
ATOM 5309 C CA . ASN A 1 676 ? -21.703 -11.031 60.875 1 15.7 676 ASN A CA 1
ATOM 5310 C C . ASN A 1 676 ? -22.734 -10.391 59.969 1 15.7 676 ASN A C 1
ATOM 5312 O O . ASN A 1 676 ? -22.703 -10.617 58.75 1 15.7 676 ASN A O 1
ATOM 5316 N N . SER A 1 677 ? -22.656 -9.164 60.312 1 15.92 677 SER A N 1
ATOM 5317 C CA . SER A 1 677 ? -23.562 -8.164 60.844 1 15.92 677 SER A CA 1
ATOM 5318 C C . SER A 1 677 ? -24.469 -7.594 59.781 1 15.92 677 SER A C 1
ATOM 5320 O O . SER A 1 677 ? -25.688 -7.59 59.906 1 15.92 677 SER A O 1
ATOM 5322 N N . LYS A 1 678 ? -24.062 -6.316 59.594 1 15.95 678 LYS A N 1
ATOM 5323 C CA . LYS A 1 678 ? -24.938 -5.16 59.812 1 15.95 678 LYS A CA 1
ATOM 5324 C C . LYS A 1 678 ? -25.984 -5.031 58.719 1 15.95 678 LYS A C 1
ATOM 5326 O O . LYS A 1 678 ? -25.844 -5.621 57.656 1 15.95 678 LYS A O 1
ATOM 5331 N N . LYS A 1 679 ? -26.266 -3.795 58.781 1 15.97 679 LYS A N 1
ATOM 5332 C CA . LYS A 1 679 ? -27.359 -2.912 59.219 1 15.97 679 LYS A CA 1
ATOM 5333 C C . LYS A 1 679 ? -28.422 -2.811 58.125 1 15.97 679 LYS A C 1
ATOM 5335 O O . LYS A 1 679 ? -29.609 -3.021 58.375 1 15.97 679 LYS A O 1
ATOM 5340 N N . LYS A 1 680 ? -28.781 -1.549 58.125 1 15.8 680 LYS A N 1
ATOM 5341 C CA . LYS A 1 680 ? -29.75 -0.459 58.281 1 15.8 680 LYS A CA 1
ATOM 5342 C C . LYS A 1 680 ? -30.406 -0.137 56.938 1 15.8 680 LYS A C 1
ATOM 5344 O O . LYS A 1 680 ? -31.641 -0.053 56.875 1 15.8 680 LYS A O 1
ATOM 5349 N N . LYS A 1 681 ? -30.203 1.341 56.656 1 16.23 681 LYS A N 1
ATOM 5350 C CA . LYS A 1 681 ? -30.875 2.428 55.969 1 16.23 681 LYS A CA 1
ATOM 5351 C C . LYS A 1 681 ? -30.75 2.248 54.438 1 16.23 681 LYS A C 1
ATOM 5353 O O . LYS A 1 681 ? -29.656 1.972 53.938 1 16.23 681 LYS A O 1
ATOM 5358 N N . MET B 1 1 ? 21.469 -17.906 32.031 1 18.03 1 MET B N 1
ATOM 5359 C CA . MET B 1 1 ? 21.062 -18.25 30.688 1 18.03 1 MET B CA 1
ATOM 5360 C C . MET B 1 1 ? 20.156 -17.156 30.109 1 18.03 1 MET B C 1
ATOM 5362 O O . MET B 1 1 ? 19.016 -16.984 30.531 1 18.03 1 MET B O 1
ATOM 5366 N N . ASN B 1 2 ? 20.75 -15.977 29.875 1 18.77 2 ASN B N 1
ATOM 5367 C CA . ASN B 1 2 ? 20.281 -14.617 29.625 1 18.77 2 ASN B CA 1
ATOM 5368 C C . ASN B 1 2 ? 19.406 -14.547 28.375 1 18.77 2 ASN B C 1
ATOM 5370 O O . ASN B 1 2 ? 19.844 -14.883 27.281 1 18.77 2 ASN B O 1
ATOM 5374 N N . LYS B 1 3 ? 18.094 -14.875 28.656 1 24.88 3 LYS B N 1
ATOM 5375 C CA . LYS B 1 3 ? 17 -14.875 27.703 1 24.88 3 LYS B CA 1
ATOM 5376 C C . LYS B 1 3 ? 17.078 -13.688 26.75 1 24.88 3 LYS B C 1
ATOM 5378 O O . LYS B 1 3 ? 16.938 -12.539 27.172 1 24.88 3 LYS B O 1
ATOM 5383 N N . THR B 1 4 ? 18.031 -13.805 25.875 1 24.94 4 THR B N 1
ATOM 5384 C CA . THR B 1 4 ? 18.188 -12.797 24.828 1 24.94 4 THR B CA 1
ATOM 5385 C C . THR B 1 4 ? 16.844 -12.477 24.172 1 24.94 4 THR B C 1
ATOM 5387 O O . THR B 1 4 ? 16.281 -13.312 23.469 1 24.94 4 THR B O 1
ATOM 5390 N N . THR B 1 5 ? 15.977 -11.961 24.969 1 28.61 5 THR B N 1
ATOM 5391 C CA . THR B 1 5 ? 14.695 -11.438 24.484 1 28.61 5 THR B CA 1
ATOM 5392 C C . THR B 1 5 ? 14.867 -10.781 23.125 1 28.61 5 THR B C 1
ATOM 5394 O O . THR B 1 5 ? 15.805 -10.008 22.906 1 28.61 5 THR B O 1
ATOM 5397 N N . CYS B 1 6 ? 14.695 -11.539 22.172 1 28.81 6 CYS B N 1
ATOM 5398 C CA . CYS B 1 6 ? 14.641 -11.07 20.781 1 28.81 6 CYS B CA 1
ATOM 5399 C C . CYS B 1 6 ? 13.969 -9.703 20.703 1 28.81 6 CYS B C 1
ATOM 5401 O O . CYS B 1 6 ? 12.742 -9.617 20.625 1 28.81 6 CYS B O 1
ATOM 5403 N N . THR B 1 7 ? 14.227 -8.836 21.672 1 33.62 7 THR B N 1
ATOM 5404 C CA . THR B 1 7 ? 13.789 -7.461 21.453 1 33.62 7 THR B CA 1
ATOM 5405 C C . THR B 1 7 ? 14.266 -6.953 20.094 1 33.62 7 THR B C 1
ATOM 5407 O O . THR B 1 7 ? 15.469 -6.867 19.844 1 33.62 7 THR B O 1
ATOM 5410 N N . ALA B 1 8 ? 13.648 -7.172 19.094 1 38.38 8 ALA B N 1
ATOM 5411 C CA . ALA B 1 8 ? 13.867 -6.559 17.797 1 38.38 8 ALA B CA 1
ATOM 5412 C C . ALA B 1 8 ? 14.305 -5.102 17.938 1 38.38 8 ALA B C 1
ATOM 5414 O O . ALA B 1 8 ? 13.484 -4.188 17.828 1 38.38 8 ALA B O 1
ATOM 5415 N N . TYR B 1 9 ? 14.719 -4.637 19.094 1 46.53 9 TYR B N 1
ATOM 5416 C CA . TYR B 1 9 ? 15.219 -3.266 19 1 46.53 9 TYR B CA 1
ATOM 5417 C C . TYR B 1 9 ? 16.188 -3.109 17.828 1 46.53 9 TYR B C 1
ATOM 5419 O O . TYR B 1 9 ? 17.172 -3.84 17.734 1 46.53 9 TYR B O 1
ATOM 5427 N N . THR B 1 10 ? 15.633 -2.502 16.656 1 61.5 10 THR B N 1
ATOM 5428 C CA . THR B 1 10 ? 16.094 -2.148 15.32 1 61.5 10 THR B CA 1
ATOM 5429 C C . THR B 1 10 ? 17.312 -1.248 15.391 1 61.5 10 THR B C 1
ATOM 5431 O O . THR B 1 10 ? 17.422 -0.402 16.281 1 61.5 10 THR B O 1
ATOM 5434 N N . GLU B 1 11 ? 18.438 -1.604 15.039 1 87.25 11 GLU B N 1
ATOM 5435 C CA . GLU B 1 11 ? 19.688 -0.862 14.906 1 87.25 11 GLU B CA 1
ATOM 5436 C C . GLU B 1 11 ? 19.516 0.342 13.977 1 87.25 11 GLU B C 1
ATOM 5438 O O . GLU B 1 11 ? 18.641 0.346 13.109 1 87.25 11 GLU B O 1
ATOM 5443 N N . PHE B 1 12 ? 20.219 1.456 14.492 1 96.19 12 PHE B N 1
ATOM 5444 C CA . PHE B 1 12 ? 20.266 2.625 13.617 1 96.19 12 PHE B CA 1
ATOM 5445 C C . PHE B 1 12 ? 20.828 2.258 12.25 1 96.19 12 PHE B C 1
ATOM 5447 O O . PHE B 1 12 ? 21.609 1.315 12.125 1 96.19 12 PHE B O 1
ATOM 5454 N N . LEU B 1 13 ? 20.422 2.967 11.273 1 97.31 13 LEU B N 1
ATOM 5455 C CA . LEU B 1 13 ? 21.016 2.812 9.953 1 97.31 13 LEU B CA 1
ATOM 5456 C C . LEU B 1 13 ? 22.406 3.406 9.914 1 97.31 13 LEU B C 1
ATOM 5458 O O . LEU B 1 13 ? 22.75 4.258 10.734 1 97.31 13 LEU B O 1
ATOM 5462 N N . PRO B 1 14 ? 23.25 2.99 9.016 1 97.44 14 PRO B N 1
ATOM 5463 C CA . PRO B 1 14 ? 24.641 3.445 8.945 1 97.44 14 PRO B CA 1
ATOM 5464 C C . PRO B 1 14 ? 24.75 4.957 8.766 1 97.44 14 PRO B C 1
ATOM 5466 O O . PRO B 1 14 ? 24.016 5.547 7.965 1 97.44 14 PRO B O 1
ATOM 5469 N N . ILE B 1 15 ? 25.672 5.508 9.523 1 98.06 15 ILE B N 1
ATOM 5470 C CA . ILE B 1 15 ? 25.938 6.934 9.367 1 98.06 15 ILE B CA 1
ATOM 5471 C C . ILE B 1 15 ? 27.391 7.141 8.953 1 98.06 15 ILE B C 1
ATOM 5473 O O . ILE B 1 15 ? 27.859 8.281 8.812 1 98.06 15 ILE B O 1
ATOM 5477 N N . CYS B 1 16 ? 28.141 6.027 8.852 1 96.38 16 CYS B N 1
ATOM 5478 C CA . CYS B 1 16 ? 29.547 6.082 8.453 1 96.38 16 CYS B CA 1
ATOM 5479 C C . CYS B 1 16 ? 29.984 4.766 7.828 1 96.38 16 CYS B C 1
ATOM 5481 O O . CYS B 1 16 ? 29.219 3.803 7.793 1 96.38 16 CYS B O 1
ATOM 5483 N N . ARG B 1 17 ? 31.203 4.754 7.371 1 96.19 17 ARG B N 1
ATOM 5484 C CA . ARG B 1 17 ? 31.75 3.576 6.703 1 96.19 17 ARG B CA 1
ATOM 5485 C C . ARG B 1 17 ? 31.891 2.412 7.68 1 96.19 17 ARG B C 1
ATOM 5487 O O . ARG B 1 17 ? 31.734 1.252 7.301 1 96.19 17 ARG B O 1
ATOM 5494 N N . GLU B 1 18 ? 32.219 2.689 8.891 1 95.44 18 GLU B N 1
ATOM 5495 C CA . GLU B 1 18 ? 32.344 1.652 9.906 1 95.44 18 GLU B CA 1
ATOM 5496 C C . GLU B 1 18 ? 31.047 0.903 10.117 1 95.44 18 GLU B C 1
ATOM 5498 O O . GLU B 1 18 ? 31.031 -0.321 10.258 1 95.44 18 GLU B O 1
ATOM 5503 N N . ASP B 1 19 ? 29.969 1.647 10.141 1 96.12 19 ASP B N 1
ATOM 5504 C CA . ASP B 1 19 ? 28.656 1.032 10.266 1 96.12 19 ASP B CA 1
ATOM 5505 C C . ASP B 1 19 ? 28.359 0.107 9.086 1 96.12 19 ASP B C 1
ATOM 5507 O O . ASP B 1 19 ? 27.781 -0.963 9.258 1 96.12 19 ASP B O 1
ATOM 5511 N N . MET B 1 20 ? 28.781 0.569 7.898 1 95.62 20 MET B N 1
ATOM 5512 C CA . MET B 1 20 ? 28.594 -0.232 6.691 1 95.62 20 MET B CA 1
ATOM 5513 C C . MET B 1 20 ? 29.391 -1.536 6.781 1 95.62 20 MET B C 1
ATOM 5515 O O . MET B 1 20 ? 28.859 -2.607 6.48 1 95.62 20 MET B O 1
ATOM 5519 N N . ALA B 1 21 ? 30.578 -1.416 7.25 1 94.06 21 ALA B N 1
ATOM 5520 C CA . ALA B 1 21 ? 31.453 -2.576 7.367 1 94.06 21 ALA B CA 1
ATOM 5521 C C . ALA B 1 21 ? 30.875 -3.607 8.336 1 94.06 21 ALA B C 1
ATOM 5523 O O . ALA B 1 21 ? 30.969 -4.812 8.094 1 94.06 21 ALA B O 1
ATOM 5524 N N . ARG B 1 22 ? 30.328 -3.141 9.359 1 92 22 ARG B N 1
ATOM 5525 C CA . ARG B 1 22 ? 29.719 -4.023 10.344 1 92 22 ARG B CA 1
ATOM 5526 C C . ARG B 1 22 ? 28.578 -4.832 9.727 1 92 22 ARG B C 1
ATOM 5528 O O . ARG B 1 22 ? 28.281 -5.938 10.188 1 92 22 ARG B O 1
ATOM 5535 N N . ARG B 1 23 ? 28 -4.246 8.656 1 90.62 23 ARG B N 1
ATOM 5536 C CA . ARG B 1 23 ? 26.891 -4.918 7.984 1 90.62 23 ARG B CA 1
ATOM 5537 C C . ARG B 1 23 ? 27.375 -5.672 6.75 1 90.62 23 ARG B C 1
ATOM 5539 O O . ARG B 1 23 ? 26.578 -6.246 6.012 1 90.62 23 ARG B O 1
ATOM 5546 N N . GLY B 1 24 ? 28.688 -5.527 6.473 1 89.88 24 GLY B N 1
ATOM 5547 C CA . GLY B 1 24 ? 29.266 -6.18 5.301 1 89.88 24 GLY B CA 1
ATOM 5548 C C . GLY B 1 24 ? 28.922 -5.477 4.004 1 89.88 24 GLY B C 1
ATOM 5549 O O . GLY B 1 24 ? 28.859 -6.109 2.945 1 89.88 24 GLY B O 1
ATOM 5550 N N . TRP B 1 25 ? 28.547 -4.23 4.113 1 93.19 25 TRP B N 1
ATOM 5551 C CA . TRP B 1 25 ? 28.188 -3.467 2.928 1 93.19 25 TRP B CA 1
ATOM 5552 C C . TRP B 1 25 ? 29.391 -2.717 2.365 1 93.19 25 TRP B C 1
ATOM 5554 O O . TRP B 1 25 ? 30.094 -2.033 3.104 1 93.19 25 TRP B O 1
ATOM 5564 N N . ASP B 1 26 ? 29.609 -2.834 1.114 1 94.19 26 ASP B N 1
ATOM 5565 C CA . ASP B 1 26 ? 30.703 -2.111 0.458 1 94.19 26 ASP B CA 1
ATOM 5566 C C . ASP B 1 26 ? 30.172 -0.87 -0.262 1 94.19 26 ASP B C 1
ATOM 5568 O O . ASP B 1 26 ? 30.953 0.032 -0.594 1 94.19 26 ASP B O 1
ATOM 5572 N N . GLU B 1 27 ? 28.875 -0.91 -0.5 1 96.56 27 GLU B N 1
ATOM 5573 C CA . GLU B 1 27 ? 28.234 0.186 -1.212 1 96.56 27 GLU B CA 1
ATOM 5574 C C . GLU B 1 27 ? 26.797 0.383 -0.727 1 96.56 27 GLU B C 1
ATOM 5576 O O . GLU B 1 27 ? 26.156 -0.562 -0.26 1 96.56 27 GLU B O 1
ATOM 5581 N N . LEU B 1 28 ? 26.406 1.629 -0.71 1 98.12 28 LEU B N 1
ATOM 5582 C CA . LEU B 1 28 ? 25.016 1.927 -0.404 1 98.12 28 LEU B CA 1
ATOM 5583 C C . LEU B 1 28 ? 24.203 2.098 -1.683 1 98.12 28 LEU B C 1
ATOM 5585 O O . LEU B 1 28 ? 24.734 2.521 -2.711 1 98.12 28 LEU B O 1
ATOM 5589 N N . ASP B 1 29 ? 22.984 1.731 -1.593 1 98.06 29 ASP B N 1
ATOM 5590 C CA . ASP B 1 29 ? 22.062 2 -2.693 1 98.06 29 ASP B CA 1
ATOM 5591 C C . ASP B 1 29 ? 21.609 3.461 -2.693 1 98.06 29 ASP B C 1
ATOM 5593 O O . ASP B 1 29 ? 21.625 4.117 -3.736 1 98.06 29 ASP B O 1
ATOM 5597 N N . PHE B 1 30 ? 21.219 3.93 -1.54 1 98.75 30 PHE B N 1
ATOM 5598 C CA . PHE B 1 30 ? 20.75 5.301 -1.384 1 98.75 30 PHE B CA 1
ATOM 5599 C C . PHE B 1 30 ? 21.312 5.93 -0.119 1 98.75 30 PHE B C 1
ATOM 5601 O O . PHE B 1 30 ? 21.609 5.227 0.851 1 98.75 30 PHE B O 1
ATOM 5608 N N . VAL B 1 31 ? 21.469 7.211 -0.144 1 98.88 31 VAL B N 1
ATOM 5609 C CA . VAL B 1 31 ? 21.766 8.008 1.042 1 98.88 31 VAL B CA 1
ATOM 5610 C C . VAL B 1 31 ? 20.625 8.992 1.301 1 98.88 31 VAL B C 1
ATOM 5612 O O . VAL B 1 31 ? 20.188 9.695 0.387 1 98.88 31 VAL B O 1
ATOM 5615 N N . VAL B 1 32 ? 20.109 8.992 2.473 1 98.81 32 VAL B N 1
ATOM 5616 C CA . VAL B 1 32 ? 19.062 9.938 2.871 1 98.81 32 VAL B CA 1
ATOM 5617 C C . VAL B 1 32 ? 19.688 11.062 3.699 1 98.81 32 VAL B C 1
ATOM 5619 O O . VAL B 1 32 ? 20.297 10.812 4.742 1 98.81 32 VAL B O 1
ATOM 5622 N N . VAL B 1 33 ? 19.531 12.273 3.219 1 98.75 33 VAL B N 1
ATOM 5623 C CA . VAL B 1 33 ? 20.125 13.453 3.85 1 98.75 33 VAL B CA 1
ATOM 5624 C C . VAL B 1 33 ? 19.031 14.289 4.516 1 98.75 33 VAL B C 1
ATOM 5626 O O . VAL B 1 33 ? 17.953 14.477 3.951 1 98.75 33 VAL B O 1
ATOM 5629 N N . GLY B 1 34 ? 19.297 14.781 5.73 1 97.62 34 GLY B N 1
ATOM 5630 C CA . GLY B 1 34 ? 18.328 15.617 6.426 1 97.62 34 GLY B CA 1
ATOM 5631 C C . GLY B 1 34 ? 18.953 16.812 7.117 1 97.62 34 GLY B C 1
ATOM 5632 O O . GLY B 1 34 ? 20.125 16.766 7.5 1 97.62 34 GLY B O 1
ATOM 5633 N N . GLY B 1 35 ? 18.141 17.812 7.316 1 97.44 35 GLY B N 1
ATOM 5634 C CA . GLY B 1 35 ? 18.625 19.016 7.984 1 97.44 35 GLY B CA 1
ATOM 5635 C C . GLY B 1 35 ? 18.594 18.906 9.5 1 97.44 35 GLY B C 1
ATOM 5636 O O . GLY B 1 35 ? 19.141 19.766 10.195 1 97.44 35 GLY B O 1
ATOM 5637 N N . ASP B 1 36 ? 18.031 17.859 10.031 1 98.06 36 ASP B N 1
ATOM 5638 C CA . ASP B 1 36 ? 17.969 17.625 11.469 1 98.06 36 ASP B CA 1
ATOM 5639 C C . ASP B 1 36 ? 19.016 16.609 11.914 1 98.06 36 ASP B C 1
ATOM 5641 O O . ASP B 1 36 ? 19.531 15.844 11.094 1 98.06 36 ASP B O 1
ATOM 5645 N N . ALA B 1 37 ? 19.297 16.688 13.227 1 98.44 37 ALA B N 1
ATOM 5646 C CA . ALA B 1 37 ? 20.047 15.578 13.805 1 98.44 37 ALA B CA 1
ATOM 5647 C C . ALA B 1 37 ? 19.312 14.25 13.602 1 98.44 37 ALA B C 1
ATOM 5649 O O . ALA B 1 37 ? 18.109 14.234 13.359 1 98.44 37 ALA B O 1
ATOM 5650 N N . TYR B 1 38 ? 20.094 13.141 13.656 1 98.19 38 TYR B N 1
ATOM 5651 C CA . TYR B 1 38 ? 19.5 11.836 13.375 1 98.19 38 TYR B CA 1
ATOM 5652 C C . TYR B 1 38 ? 18.672 11.359 14.562 1 98.19 38 TYR B C 1
ATOM 5654 O O . TYR B 1 38 ? 19.203 10.867 15.555 1 98.19 38 TYR B O 1
ATOM 5662 N N . VAL B 1 39 ? 17.422 11.492 14.492 1 98.06 39 VAL B N 1
ATOM 5663 C CA . VAL B 1 39 ? 16.422 10.922 15.391 1 98.06 39 VAL B CA 1
ATOM 5664 C C . VAL B 1 39 ? 15.602 9.867 14.656 1 98.06 39 VAL B C 1
ATOM 5666 O O . VAL B 1 39 ? 14.898 10.188 13.695 1 98.06 39 VAL B O 1
ATOM 5669 N N . ASP B 1 40 ? 15.742 8.633 15.047 1 97.31 40 ASP B N 1
ATOM 5670 C CA . ASP B 1 40 ? 15.062 7.52 14.391 1 97.31 40 ASP B CA 1
ATOM 5671 C C . ASP B 1 40 ? 13.68 7.293 14.992 1 97.31 40 ASP B C 1
ATOM 5673 O O . ASP B 1 40 ? 13.461 6.312 15.703 1 97.31 40 ASP B O 1
ATOM 5677 N N . HIS B 1 41 ? 12.805 8.195 14.664 1 97.44 41 HIS B N 1
ATOM 5678 C CA . HIS B 1 41 ? 11.438 8.242 15.172 1 97.44 41 HIS B CA 1
ATOM 5679 C C . HIS B 1 41 ? 10.445 8.562 14.062 1 97.44 41 HIS B C 1
ATOM 5681 O O . HIS B 1 41 ? 10.742 9.352 13.164 1 97.44 41 HIS B O 1
ATOM 5687 N N . PRO B 1 42 ? 9.25 7.961 14.086 1 96.69 42 PRO B N 1
ATOM 5688 C CA . PRO B 1 42 ? 8.297 8.125 12.984 1 96.69 42 PRO B CA 1
ATOM 5689 C C . PRO B 1 42 ? 7.723 9.539 12.914 1 96.69 42 PRO B C 1
ATOM 5691 O O . PRO B 1 42 ? 6.902 9.828 12.039 1 96.69 42 PRO B O 1
ATOM 5694 N N . SER B 1 43 ? 8.117 10.461 13.75 1 96.56 43 SER B N 1
ATOM 5695 C CA . SER B 1 43 ? 7.742 11.867 13.633 1 96.56 43 SER B CA 1
ATOM 5696 C C . SER B 1 43 ? 8.773 12.641 12.82 1 96.56 43 SER B C 1
ATOM 5698 O O . SER B 1 43 ? 8.602 13.836 12.57 1 96.56 43 SER B O 1
ATOM 5700 N N . PHE B 1 44 ? 9.812 12 12.422 1 97.56 44 PHE B N 1
ATOM 5701 C CA . PHE B 1 44 ? 10.859 12.633 11.625 1 97.56 44 PHE B CA 1
ATOM 5702 C C . PHE B 1 44 ? 10.844 12.102 10.195 1 97.56 44 PHE B C 1
ATOM 5704 O O . PHE B 1 44 ? 10.953 10.891 9.977 1 97.56 44 PHE B O 1
ATOM 5711 N N . GLY B 1 45 ? 10.766 13.016 9.242 1 97.06 45 GLY B N 1
ATOM 5712 C CA . GLY B 1 45 ? 10.688 12.633 7.84 1 97.06 45 GLY B CA 1
ATOM 5713 C C . GLY B 1 45 ? 11.875 11.805 7.383 1 97.06 45 GLY B C 1
ATOM 5714 O O . GLY B 1 45 ? 11.711 10.828 6.652 1 97.06 45 GLY B O 1
ATOM 5715 N N . THR B 1 46 ? 13.078 12.156 7.824 1 97.94 46 THR B N 1
ATOM 5716 C CA . THR B 1 46 ? 14.297 11.438 7.449 1 97.94 46 THR B CA 1
ATOM 5717 C C . THR B 1 46 ? 14.219 9.977 7.902 1 97.94 46 THR B C 1
ATOM 5719 O O . THR B 1 46 ? 14.609 9.07 7.164 1 97.94 46 THR B O 1
ATOM 5722 N N . ALA B 1 47 ? 13.711 9.773 9.086 1 98.12 47 ALA B N 1
ATOM 5723 C CA . ALA B 1 47 ? 13.578 8.414 9.617 1 98.12 47 ALA B CA 1
ATOM 5724 C C . ALA B 1 47 ? 12.562 7.609 8.812 1 98.12 47 ALA B C 1
ATOM 5726 O O . ALA B 1 47 ? 12.805 6.449 8.484 1 98.12 47 ALA B O 1
ATOM 5727 N N . ILE B 1 48 ? 11.445 8.188 8.5 1 98 48 ILE B N 1
ATOM 5728 C CA . ILE B 1 48 ? 10.383 7.492 7.777 1 98 48 ILE B CA 1
ATOM 5729 C C . ILE B 1 48 ? 10.891 7.055 6.406 1 98 48 ILE B C 1
ATOM 5731 O O . ILE B 1 48 ? 10.766 5.887 6.035 1 98 48 ILE B O 1
ATOM 5735 N N . ILE B 1 49 ? 11.492 7.984 5.684 1 98.38 49 ILE B N 1
ATOM 5736 C CA . ILE B 1 49 ? 11.914 7.719 4.312 1 98.38 49 ILE B CA 1
ATOM 5737 C C . ILE B 1 49 ? 13.047 6.688 4.316 1 98.38 49 ILE B C 1
ATOM 5739 O O . ILE B 1 49 ? 13.055 5.766 3.498 1 98.38 49 ILE B O 1
ATOM 5743 N N . SER B 1 50 ? 13.984 6.785 5.223 1 98.38 50 SER B N 1
ATOM 5744 C CA . SER B 1 50 ? 15.109 5.852 5.266 1 98.38 50 SER B CA 1
ATOM 5745 C C . SER B 1 50 ? 14.648 4.453 5.652 1 98.38 50 SER B C 1
ATOM 5747 O O . SER B 1 50 ? 15.062 3.465 5.043 1 98.38 50 SER B O 1
ATOM 5749 N N . ARG B 1 51 ? 13.781 4.355 6.652 1 97.44 51 ARG B N 1
ATOM 5750 C CA . ARG B 1 51 ? 13.266 3.059 7.082 1 97.44 51 ARG B CA 1
ATOM 5751 C C . ARG B 1 51 ? 12.422 2.416 5.992 1 97.44 51 ARG B C 1
ATOM 5753 O O . ARG B 1 51 ? 12.406 1.191 5.848 1 97.44 51 ARG B O 1
ATOM 5760 N N . LEU B 1 52 ? 11.688 3.25 5.332 1 96.88 52 LEU B N 1
ATOM 5761 C CA . LEU B 1 52 ? 10.875 2.736 4.23 1 96.88 52 LEU B CA 1
ATOM 5762 C C . LEU B 1 52 ? 11.758 2.137 3.143 1 96.88 52 LEU B C 1
ATOM 5764 O O . LEU B 1 52 ? 11.461 1.061 2.619 1 96.88 52 LEU B O 1
ATOM 5768 N N . LEU B 1 53 ? 12.812 2.844 2.742 1 97.44 53 LEU B N 1
ATOM 5769 C CA . LEU B 1 53 ? 13.758 2.334 1.756 1 97.44 53 LEU B CA 1
ATOM 5770 C C . LEU B 1 53 ? 14.398 1.039 2.238 1 97.44 53 LEU B C 1
ATOM 5772 O O . LEU B 1 53 ? 14.547 0.09 1.465 1 97.44 53 LEU B O 1
ATOM 5776 N N . GLU B 1 54 ? 14.742 1.017 3.484 1 95.38 54 GLU B N 1
ATOM 5777 C CA . GLU B 1 54 ? 15.281 -0.205 4.07 1 95.38 54 GLU B CA 1
ATOM 5778 C C . GLU B 1 54 ? 14.281 -1.354 3.973 1 95.38 54 GLU B C 1
ATOM 5780 O O . GLU B 1 54 ? 14.656 -2.477 3.623 1 95.38 54 GLU B O 1
ATOM 5785 N N . ALA B 1 55 ? 13.047 -1.021 4.312 1 91.88 55 ALA B N 1
ATOM 5786 C CA . ALA B 1 55 ? 11.992 -2.031 4.27 1 91.88 55 ALA B CA 1
ATOM 5787 C C . ALA B 1 55 ? 11.82 -2.586 2.857 1 91.88 55 ALA B C 1
ATOM 5789 O O . ALA B 1 55 ? 11.43 -3.742 2.682 1 91.88 55 ALA B O 1
ATOM 5790 N N . GLU B 1 56 ? 12.094 -1.772 1.864 1 91.19 56 GLU B N 1
ATOM 5791 C CA . GLU B 1 56 ? 12 -2.188 0.468 1 91.19 56 GLU B CA 1
ATOM 5792 C C . GLU B 1 56 ? 13.219 -3 0.049 1 91.19 56 GLU B C 1
ATOM 5794 O O . GLU B 1 56 ? 13.273 -3.512 -1.072 1 91.19 56 GLU B O 1
ATOM 5799 N N . GLY B 1 57 ? 14.297 -3.098 0.974 1 87.44 57 GLY B N 1
ATOM 5800 C CA . GLY B 1 57 ? 15.43 -3.984 0.739 1 87.44 57 GLY B CA 1
ATOM 5801 C C . GLY B 1 57 ? 16.672 -3.25 0.292 1 87.44 57 GLY B C 1
ATOM 5802 O O . GLY B 1 57 ? 17.688 -3.877 -0.05 1 87.44 57 GLY B O 1
ATOM 5803 N N . TYR B 1 58 ? 16.656 -1.976 0.332 1 94.69 58 TYR B N 1
ATOM 5804 C CA . TYR B 1 58 ? 17.812 -1.212 -0.123 1 94.69 58 TYR B CA 1
ATOM 5805 C C . TYR B 1 58 ? 18.828 -1.018 1.007 1 94.69 58 TYR B C 1
ATOM 5807 O O . TYR B 1 58 ? 18.453 -0.996 2.182 1 94.69 58 TYR B O 1
ATOM 5815 N N . ARG B 1 59 ? 20.094 -0.998 0.621 1 95.75 59 ARG B N 1
ATOM 5816 C CA . ARG B 1 59 ? 21.125 -0.562 1.543 1 95.75 59 ARG B CA 1
ATOM 5817 C C . ARG B 1 59 ? 21.141 0.957 1.681 1 95.75 59 ARG B C 1
ATOM 5819 O O . ARG B 1 59 ? 21.5 1.667 0.74 1 95.75 59 ARG B O 1
ATOM 5826 N N . VAL B 1 60 ? 20.812 1.453 2.916 1 98.19 60 VAL B N 1
ATOM 5827 C CA . VAL B 1 60 ? 20.562 2.881 3.08 1 98.19 60 VAL B CA 1
ATOM 5828 C C . VAL B 1 60 ? 21.484 3.459 4.137 1 98.19 60 VAL B C 1
ATOM 5830 O O . VAL B 1 60 ? 21.734 2.828 5.168 1 98.19 60 VAL B O 1
ATOM 5833 N N . GLY B 1 61 ? 22.062 4.57 3.854 1 98.56 61 GLY B N 1
ATOM 5834 C CA . GLY B 1 61 ? 22.766 5.383 4.836 1 98.56 61 GLY B CA 1
ATOM 5835 C C . GLY B 1 61 ? 22.047 6.68 5.16 1 98.56 61 GLY B C 1
ATOM 5836 O O . GLY B 1 61 ? 21.312 7.215 4.324 1 98.56 61 GLY B O 1
ATOM 5837 N N . VAL B 1 62 ? 22.281 7.191 6.375 1 98.69 62 VAL B N 1
ATOM 5838 C CA . VAL B 1 62 ? 21.672 8.453 6.793 1 98.69 62 VAL B CA 1
ATOM 5839 C C . VAL B 1 62 ? 22.75 9.5 7.008 1 98.69 62 VAL B C 1
ATOM 5841 O O . VAL B 1 62 ? 23.703 9.281 7.773 1 98.69 62 VAL B O 1
ATOM 5844 N N . LEU B 1 63 ? 22.688 10.531 6.297 1 98.62 63 LEU B N 1
ATOM 5845 C CA . LEU B 1 63 ? 23.547 11.688 6.453 1 98.62 63 LEU B CA 1
ATOM 5846 C C . LEU B 1 63 ? 22.797 12.852 7.102 1 98.62 63 LEU B C 1
ATOM 5848 O O . LEU B 1 63 ? 22.219 13.68 6.402 1 98.62 63 LEU B O 1
ATOM 5852 N N . ALA B 1 64 ? 22.875 12.93 8.406 1 98 64 ALA B N 1
ATOM 5853 C CA . ALA B 1 64 ? 22.109 13.914 9.172 1 98 64 ALA B CA 1
ATOM 5854 C C . ALA B 1 64 ? 22.938 15.164 9.445 1 98 64 ALA B C 1
ATOM 5856 O O . ALA B 1 64 ? 24.047 15.078 9.969 1 98 64 ALA B O 1
ATOM 5857 N N . GLN B 1 65 ? 22.391 16.281 9.055 1 96.81 65 GLN B N 1
ATOM 5858 C CA . GLN B 1 65 ? 22.984 17.594 9.305 1 96.81 65 GLN B CA 1
ATOM 5859 C C . GLN B 1 65 ? 24.453 17.625 8.883 1 96.81 65 GLN B C 1
ATOM 5861 O O . GLN B 1 65 ? 25.312 17.984 9.68 1 96.81 65 GLN B O 1
ATOM 5866 N N . PRO B 1 66 ? 24.719 17.406 7.637 1 97.5 66 PRO B N 1
ATOM 5867 C CA . PRO B 1 66 ? 26.109 17.453 7.18 1 97.5 66 PRO B CA 1
ATOM 5868 C C . PRO B 1 66 ? 26.703 18.859 7.211 1 97.5 66 PRO B C 1
ATOM 5870 O O . PRO B 1 66 ? 25.953 19.844 7.168 1 97.5 66 PRO B O 1
ATOM 5873 N N . ARG B 1 67 ? 28.078 18.938 7.273 1 93.69 67 ARG B N 1
ATOM 5874 C CA . ARG B 1 67 ? 28.766 20.219 7.059 1 93.69 67 ARG B CA 1
ATOM 5875 C C . ARG B 1 67 ? 28.422 20.797 5.688 1 93.69 67 ARG B C 1
ATOM 5877 O O . ARG B 1 67 ? 28.25 20.047 4.723 1 93.69 67 ARG B O 1
ATOM 5884 N N . TYR B 1 68 ? 28.281 22.062 5.684 1 95.75 68 TYR B N 1
ATOM 5885 C CA . TYR B 1 68 ? 27.75 22.609 4.438 1 95.75 68 TYR B CA 1
ATOM 5886 C C . TYR B 1 68 ? 28.719 23.594 3.812 1 95.75 68 TYR B C 1
ATOM 5888 O O . TYR B 1 68 ? 28.359 24.312 2.875 1 95.75 68 TYR B O 1
ATOM 5896 N N . THR B 1 69 ? 29.938 23.625 4.297 1 94.5 69 THR B N 1
ATOM 5897 C CA . THR B 1 69 ? 30.953 24.516 3.738 1 94.5 69 THR B CA 1
ATOM 5898 C C . THR B 1 69 ? 31.641 23.875 2.533 1 94.5 69 THR B C 1
ATOM 5900 O O . THR B 1 69 ? 32.281 24.562 1.734 1 94.5 69 THR B O 1
ATOM 5903 N N . ASP B 1 70 ? 31.5 22.609 2.439 1 95.38 70 ASP B N 1
ATOM 5904 C CA . ASP B 1 70 ? 32 21.828 1.307 1 95.38 70 ASP B CA 1
ATOM 5905 C C . ASP B 1 70 ? 31.203 20.531 1.136 1 95.38 70 ASP B C 1
ATOM 5907 O O . ASP B 1 70 ? 30.297 20.25 1.913 1 95.38 70 ASP B O 1
ATOM 5911 N N . CYS B 1 71 ? 31.531 19.781 0.164 1 97.31 71 CYS B N 1
ATOM 5912 C CA . CYS B 1 71 ? 30.719 18.609 -0.15 1 97.31 71 CYS B CA 1
ATOM 5913 C C . CYS B 1 71 ? 31.359 17.344 0.387 1 97.31 71 CYS B C 1
ATOM 5915 O O . CYS B 1 71 ? 31 16.234 -0.037 1 97.31 71 CYS B O 1
ATOM 5917 N N . GLU B 1 72 ? 32.375 17.359 1.295 1 97.38 72 GLU B N 1
ATOM 5918 C CA . GLU B 1 72 ? 33.125 16.188 1.74 1 97.38 72 GLU B CA 1
ATOM 5919 C C . GLU B 1 72 ? 32.25 15.211 2.5 1 97.38 72 GLU B C 1
ATOM 5921 O O . GLU B 1 72 ? 32.406 13.992 2.365 1 97.38 72 GLU B O 1
ATOM 5926 N N . ASP B 1 73 ? 31.328 15.711 3.312 1 97.75 73 ASP B N 1
ATOM 5927 C CA . ASP B 1 73 ? 30.438 14.828 4.066 1 97.75 73 ASP B CA 1
ATOM 5928 C C . ASP B 1 73 ? 29.609 13.961 3.127 1 97.75 73 ASP B C 1
ATOM 5930 O O . ASP B 1 73 ? 29.219 12.844 3.479 1 97.75 73 ASP B O 1
ATOM 5934 N N . PHE B 1 74 ? 29.297 14.445 1.998 1 98.44 74 PHE B N 1
ATOM 5935 C CA . PHE B 1 74 ? 28.469 13.727 1.036 1 98.44 74 PHE B CA 1
ATOM 5936 C C . PHE B 1 74 ? 29.25 12.57 0.41 1 98.44 74 PHE B C 1
ATOM 5938 O O . PHE B 1 74 ? 28.656 11.695 -0.219 1 98.44 74 PHE B O 1
ATOM 5945 N N . LYS B 1 75 ? 30.547 12.562 0.614 1 97.88 75 LYS B N 1
ATOM 5946 C CA . LYS B 1 75 ? 31.406 11.516 0.064 1 97.88 75 LYS B CA 1
ATOM 5947 C C . LYS B 1 75 ? 31.734 10.469 1.12 1 97.88 75 LYS B C 1
ATOM 5949 O O . LYS B 1 75 ? 32.406 9.469 0.821 1 97.88 75 LYS B O 1
ATOM 5954 N N . ARG B 1 76 ? 31.203 10.633 2.316 1 96.06 76 ARG B N 1
ATOM 5955 C CA . ARG B 1 76 ? 31.594 9.852 3.484 1 96.06 76 ARG B CA 1
ATOM 5956 C C . ARG B 1 76 ? 31.297 8.375 3.287 1 96.06 76 ARG B C 1
ATOM 5958 O O . ARG B 1 76 ? 32.031 7.512 3.785 1 96.06 76 ARG B O 1
ATOM 5965 N N . PHE B 1 77 ? 30.266 8 2.562 1 97.31 77 PHE B N 1
ATOM 5966 C CA . PHE B 1 77 ? 29.844 6.617 2.371 1 97.31 77 PHE B CA 1
ATOM 5967 C C . PHE B 1 77 ? 30.438 6.043 1.09 1 97.31 77 PHE B C 1
ATOM 5969 O O . PHE B 1 77 ? 30.312 4.844 0.829 1 97.31 77 PHE B O 1
ATOM 5976 N N . GLY B 1 78 ? 31.078 6.922 0.269 1 96.81 78 GLY B N 1
ATOM 5977 C CA . GLY B 1 78 ? 31.281 6.605 -1.136 1 96.81 78 GLY B CA 1
ATOM 5978 C C . GLY B 1 78 ? 30.094 6.953 -2.008 1 96.81 78 GLY B C 1
ATOM 5979 O O . GLY B 1 78 ? 29.062 7.426 -1.508 1 96.81 78 GLY B O 1
ATOM 5980 N N . LYS B 1 79 ? 30.281 6.793 -3.305 1 97.69 79 LYS B N 1
ATOM 5981 C CA . LYS B 1 79 ? 29.203 7.102 -4.25 1 97.69 79 LYS B CA 1
ATOM 5982 C C . LYS B 1 79 ? 28.062 6.098 -4.133 1 97.69 79 LYS B C 1
ATOM 5984 O O . LYS B 1 79 ? 28.266 4.898 -4.336 1 97.69 79 LYS B O 1
ATOM 5989 N N . PRO B 1 80 ? 26.859 6.559 -3.693 1 98.12 80 PRO B N 1
ATOM 5990 C CA . PRO B 1 80 ? 25.734 5.617 -3.691 1 98.12 80 PRO B CA 1
ATOM 5991 C C . PRO B 1 80 ? 25.391 5.105 -5.09 1 98.12 80 PRO B C 1
ATOM 5993 O O . PRO B 1 80 ? 25.594 5.82 -6.078 1 98.12 80 PRO B O 1
ATOM 5996 N N . LYS B 1 81 ? 24.797 4.008 -5.152 1 97.75 81 LYS B N 1
ATOM 5997 C CA . LYS B 1 81 ? 24.531 3.34 -6.426 1 97.75 81 LYS B CA 1
ATOM 5998 C C . LYS B 1 81 ? 23.453 4.07 -7.219 1 97.75 81 LYS B C 1
ATOM 6000 O O . LYS B 1 81 ? 23.547 4.176 -8.445 1 97.75 81 LYS B O 1
ATOM 6005 N N . TYR B 1 82 ? 22.406 4.543 -6.504 1 98.06 82 TYR B N 1
ATOM 6006 C CA . TYR B 1 82 ? 21.234 5.012 -7.25 1 98.06 82 TYR B CA 1
ATOM 6007 C C . TYR B 1 82 ? 21 6.5 -7.004 1 98.06 82 TYR B C 1
ATOM 6009 O O . TYR B 1 82 ? 20.406 7.184 -7.84 1 98.06 82 TYR B O 1
ATOM 6017 N N . GLY B 1 83 ? 21.328 7.043 -5.801 1 98.56 83 GLY B N 1
ATOM 6018 C CA . GLY B 1 83 ? 21.156 8.484 -5.652 1 98.56 83 GLY B CA 1
ATOM 6019 C C . GLY B 1 83 ? 20.906 8.914 -4.219 1 98.56 83 GLY B C 1
ATOM 6020 O O . GLY B 1 83 ? 21.172 8.148 -3.283 1 98.56 83 GLY B O 1
ATOM 6021 N N . PHE B 1 84 ? 20.484 10.211 -4.07 1 98.81 84 PHE B N 1
ATOM 6022 C CA . PHE B 1 84 ? 20.219 10.844 -2.783 1 98.81 84 PHE B CA 1
ATOM 6023 C C . PHE B 1 84 ? 18.734 11.195 -2.648 1 98.81 84 PHE B C 1
ATOM 6025 O O . PHE B 1 84 ? 18.094 11.609 -3.621 1 98.81 84 PHE B O 1
ATOM 6032 N N . PHE B 1 85 ? 18.188 10.961 -1.502 1 98.88 85 PHE B N 1
ATOM 6033 C CA . PHE B 1 85 ? 16.953 11.594 -1.054 1 98.88 85 PHE B CA 1
ATOM 6034 C C . PHE B 1 85 ? 17.25 12.68 -0.021 1 98.88 85 PHE B C 1
ATOM 6036 O O . PHE B 1 85 ? 17.859 12.406 1.015 1 98.88 85 PHE B O 1
ATOM 6043 N N . ILE B 1 86 ? 16.828 13.922 -0.299 1 98.81 86 ILE B N 1
ATOM 6044 C CA . ILE B 1 86 ? 17.25 15.023 0.55 1 98.81 86 ILE B CA 1
ATOM 6045 C C . ILE B 1 86 ? 16.031 15.773 1.077 1 98.81 86 ILE B C 1
ATOM 6047 O O . ILE B 1 86 ? 15.078 16.031 0.334 1 98.81 86 ILE B O 1
ATOM 6051 N N . GLY B 1 87 ? 16.016 16.078 2.352 1 97.38 87 GLY B N 1
ATOM 6052 C CA . GLY B 1 87 ? 15.039 16.953 2.99 1 97.38 87 GLY B CA 1
ATOM 6053 C C . GLY B 1 87 ? 15.68 18.016 3.869 1 97.38 87 GLY B C 1
ATOM 6054 O O . GLY B 1 87 ? 16.766 17.812 4.41 1 97.38 87 GLY B O 1
ATOM 6055 N N . GLY B 1 88 ? 14.992 19.078 4.121 1 96.19 88 GLY B N 1
ATOM 6056 C CA . GLY B 1 88 ? 15.555 20.188 4.855 1 96.19 88 GLY B CA 1
ATOM 6057 C C . GLY B 1 88 ? 15.344 20.094 6.355 1 96.19 88 GLY B C 1
ATOM 6058 O O . GLY B 1 88 ? 15.867 20.906 7.117 1 96.19 88 GLY B O 1
ATOM 6059 N N . GLY B 1 89 ? 14.547 19.125 6.785 1 95.5 89 GLY B N 1
ATOM 6060 C CA . GLY B 1 89 ? 14.258 18.984 8.203 1 95.5 89 GLY B CA 1
ATOM 6061 C C . GLY B 1 89 ? 12.773 19.031 8.516 1 95.5 89 GLY B C 1
ATOM 6062 O O . GLY B 1 89 ? 11.953 19.25 7.621 1 95.5 89 GLY B O 1
ATOM 6063 N N . ASN B 1 90 ? 12.453 18.797 9.836 1 95.19 90 ASN B N 1
ATOM 6064 C CA . ASN B 1 90 ? 11.062 18.75 10.281 1 95.19 90 ASN B CA 1
ATOM 6065 C C . ASN B 1 90 ? 10.461 20.141 10.383 1 95.19 90 ASN B C 1
ATOM 6067 O O . ASN B 1 90 ? 9.242 20.297 10.43 1 95.19 90 ASN B O 1
ATOM 6071 N N . VAL B 1 91 ? 11.312 21.109 10.445 1 94.38 91 VAL B N 1
ATOM 6072 C CA . VAL B 1 91 ? 10.914 22.516 10.391 1 94.38 91 VAL B CA 1
ATOM 6073 C C . VAL B 1 91 ? 11.672 23.219 9.273 1 94.38 91 VAL B C 1
ATOM 6075 O O . VAL B 1 91 ? 12.805 22.844 8.945 1 94.38 91 VAL B O 1
ATOM 6078 N N . ASP B 1 92 ? 11.023 24.172 8.664 1 95.38 92 ASP B N 1
ATOM 6079 C CA . ASP B 1 92 ? 11.711 25 7.684 1 95.38 92 ASP B CA 1
ATOM 6080 C C . ASP B 1 92 ? 12.969 25.609 8.273 1 95.38 92 ASP B C 1
ATOM 6082 O O . ASP B 1 92 ? 12.945 26.141 9.391 1 95.38 92 ASP B O 1
ATOM 6086 N N . SER B 1 93 ? 14.086 25.594 7.574 1 96.88 93 SER B N 1
ATOM 6087 C CA . SER B 1 93 ? 15.367 26.062 8.102 1 96.88 93 SER B CA 1
ATOM 6088 C C . SER B 1 93 ? 15.32 27.531 8.453 1 96.88 93 SER B C 1
ATOM 6090 O O . SER B 1 93 ? 15.906 27.969 9.453 1 96.88 93 SER B O 1
ATOM 6092 N N . MET B 1 94 ? 14.625 28.312 7.652 1 96.81 94 MET B N 1
ATOM 6093 C CA . MET B 1 94 ? 14.531 29.75 7.91 1 96.81 94 MET B CA 1
ATOM 6094 C C . MET B 1 94 ? 13.734 30.016 9.18 1 96.81 94 MET B C 1
ATOM 6096 O O . MET B 1 94 ? 14.055 30.938 9.938 1 96.81 94 MET B O 1
ATOM 6100 N N . VAL B 1 95 ? 12.672 29.25 9.391 1 95.12 95 VAL B N 1
ATOM 6101 C CA . VAL B 1 95 ? 11.859 29.375 10.602 1 95.12 95 VAL B CA 1
ATOM 6102 C C . VAL B 1 95 ? 12.664 28.922 11.812 1 95.12 95 VAL B C 1
ATOM 6104 O O . VAL B 1 95 ? 12.539 29.5 12.898 1 95.12 95 VAL B O 1
ATOM 6107 N N . SER B 1 96 ? 13.469 27.938 11.625 1 95.06 96 SER B N 1
ATOM 6108 C CA . SER B 1 96 ? 14.32 27.438 12.703 1 95.06 96 SER B CA 1
ATOM 6109 C C . SER B 1 96 ? 15.375 28.469 13.086 1 95.06 96 SER B C 1
ATOM 6111 O O . SER B 1 96 ? 15.75 28.578 14.258 1 95.06 96 SER B O 1
ATOM 6113 N N . HIS B 1 97 ? 15.844 29.234 12.195 1 96.25 97 HIS B N 1
ATOM 6114 C CA . HIS B 1 97 ? 16.984 30.125 12.398 1 96.25 97 HIS B CA 1
ATOM 6115 C C . HIS B 1 97 ? 16.516 31.516 12.867 1 96.25 97 HIS B C 1
ATOM 6117 O O . HIS B 1 97 ? 17.25 32.219 13.578 1 96.25 97 HIS B O 1
ATOM 6123 N N . TYR B 1 98 ? 15.289 31.906 12.414 1 95.5 98 TYR B N 1
ATOM 6124 C CA . TYR B 1 98 ? 14.922 33.312 12.602 1 95.5 98 TYR B CA 1
ATOM 6125 C C . TYR B 1 98 ? 13.531 33.406 13.195 1 95.5 98 TYR B C 1
ATOM 6127 O O . TYR B 1 98 ? 12.633 32.656 12.859 1 95.5 98 TYR B O 1
ATOM 6135 N N . SER B 1 99 ? 13.359 34.469 14.008 1 91.5 99 SER B N 1
ATOM 6136 C CA . SER B 1 99 ? 12.031 34.875 14.438 1 91.5 99 SER B CA 1
ATOM 6137 C C . SER B 1 99 ? 11.289 35.594 13.328 1 91.5 99 SER B C 1
ATOM 6139 O O . SER B 1 99 ? 11.867 35.906 12.281 1 91.5 99 SER B O 1
ATOM 6141 N N . VAL B 1 100 ? 10.102 35.906 13.547 1 90.38 100 VAL B N 1
ATOM 6142 C CA . VAL B 1 100 ? 9.289 36.625 12.57 1 90.38 100 VAL B CA 1
ATOM 6143 C C . VAL B 1 100 ? 9.914 37.969 12.289 1 90.38 100 VAL B C 1
ATOM 6145 O O . VAL B 1 100 ? 9.82 38.5 11.172 1 90.38 100 VAL B O 1
ATOM 6148 N N . ALA B 1 101 ? 10.57 38.562 13.305 1 88.31 101 ALA B N 1
ATOM 6149 C CA . ALA B 1 101 ? 11.234 39.875 13.164 1 88.31 101 ALA B CA 1
ATOM 6150 C C . ALA B 1 101 ? 12.617 39.719 12.539 1 88.31 101 ALA B C 1
ATOM 6152 O O . ALA B 1 101 ? 13.422 40.656 12.539 1 88.31 101 ALA B O 1
ATOM 6153 N N . LYS B 1 102 ? 12.953 38.469 12.109 1 91.81 102 LYS B N 1
ATOM 6154 C CA . LYS B 1 102 ? 14.188 38.156 11.398 1 91.81 102 LYS B CA 1
ATOM 6155 C C . LYS B 1 102 ? 15.391 38.219 12.336 1 91.81 102 LYS B C 1
ATOM 6157 O O . LYS B 1 102 ? 16.484 38.594 11.914 1 91.81 102 LYS B O 1
ATOM 6162 N N . ILE B 1 103 ? 15.078 38.031 13.625 1 92 103 ILE B N 1
ATOM 6163 C CA . ILE B 1 103 ? 16.156 37.969 14.609 1 92 103 ILE B CA 1
ATOM 6164 C C . ILE B 1 103 ? 16.656 36.531 14.703 1 92 103 ILE B C 1
ATOM 6166 O O . ILE B 1 103 ? 15.867 35.594 14.859 1 92 103 ILE B O 1
ATOM 6170 N N . ALA B 1 104 ? 17.891 36.344 14.703 1 94.31 104 ALA B N 1
ATOM 6171 C CA . ALA B 1 104 ? 18.484 35 14.758 1 94.31 104 ALA B CA 1
ATOM 6172 C C . ALA B 1 104 ? 18.203 34.312 16.094 1 94.31 104 ALA B C 1
ATOM 6174 O O . ALA B 1 104 ? 18.328 34.969 17.156 1 94.31 104 ALA B O 1
ATOM 6175 N N . ARG B 1 105 ? 17.797 33.094 16 1 93.75 105 ARG B N 1
ATOM 6176 C CA . ARG B 1 105 ? 17.562 32.312 17.219 1 93.75 105 ARG B CA 1
ATOM 6177 C C . ARG B 1 105 ? 18.859 31.672 17.703 1 93.75 105 ARG B C 1
ATOM 6179 O O . ARG B 1 105 ? 19.703 31.25 16.906 1 93.75 105 ARG B O 1
ATOM 6186 N N . ALA B 1 106 ? 18.922 31.578 19.016 1 92.56 106 ALA B N 1
ATOM 6187 C CA . ALA B 1 106 ? 20.125 31 19.625 1 92.56 106 ALA B CA 1
ATOM 6188 C C . ALA B 1 106 ? 19.984 29.484 19.75 1 92.56 106 ALA B C 1
ATOM 6190 O O . ALA B 1 106 ? 20.984 28.766 19.859 1 92.56 106 ALA B O 1
ATOM 6191 N N . GLU B 1 107 ? 18.844 29.031 19.688 1 95.06 107 GLU B N 1
ATOM 6192 C CA . GLU B 1 107 ? 18.578 27.609 19.953 1 95.06 107 GLU B CA 1
ATOM 6193 C C . GLU B 1 107 ? 17.922 26.953 18.734 1 95.06 107 GLU B C 1
ATOM 6195 O O . GLU B 1 107 ? 17.219 27.609 17.969 1 95.06 107 GLU B O 1
ATOM 6200 N N . ASP B 1 108 ? 18.234 25.703 18.531 1 95.75 108 ASP B N 1
ATOM 6201 C CA . ASP B 1 108 ? 17.625 24.797 17.547 1 95.75 108 ASP B CA 1
ATOM 6202 C C . ASP B 1 108 ? 17.375 23.422 18.141 1 95.75 108 ASP B C 1
ATOM 6204 O O . ASP B 1 108 ? 18.281 22.594 18.219 1 95.75 108 ASP B O 1
ATOM 6208 N N . GLU B 1 109 ? 16.141 23.156 18.406 1 96.38 109 GLU B N 1
ATOM 6209 C CA . GLU B 1 109 ? 15.773 21.938 19.141 1 96.38 109 GLU B CA 1
ATOM 6210 C C . GLU B 1 109 ? 16.047 20.688 18.312 1 96.38 109 GLU B C 1
ATOM 6212 O O . GLU B 1 109 ? 16.094 19.578 18.859 1 96.38 109 GLU B O 1
ATOM 6217 N N . TYR B 1 110 ? 16.297 20.828 17.031 1 97.56 110 TYR B N 1
ATOM 6218 C CA . TYR B 1 110 ? 16.469 19.672 16.156 1 97.56 110 TYR B CA 1
ATOM 6219 C C . TYR B 1 110 ? 17.953 19.438 15.867 1 97.56 110 TYR B C 1
ATOM 6221 O O . TYR B 1 110 ? 18.297 18.734 14.914 1 97.56 110 TYR B O 1
ATOM 6229 N N . SER B 1 111 ? 18.781 20.047 16.641 1 97.62 111 SER B N 1
ATOM 6230 C CA . SER B 1 111 ? 20.234 19.906 16.516 1 97.62 111 SER B CA 1
ATOM 6231 C C . SER B 1 111 ? 20.844 19.391 17.812 1 97.62 111 SER B C 1
ATOM 6233 O O . SER B 1 111 ? 20.234 19.484 18.875 1 97.62 111 SER B O 1
ATOM 6235 N N . PRO B 1 112 ? 22.078 18.812 17.703 1 97.38 112 PRO B N 1
ATOM 6236 C CA . PRO B 1 112 ? 22.734 18.297 18.891 1 97.38 112 PRO B CA 1
ATOM 6237 C C . PRO B 1 112 ? 22.859 19.344 20 1 97.38 112 PRO B C 1
ATOM 6239 O O . PRO B 1 112 ? 23.312 20.453 19.75 1 97.38 112 PRO B O 1
ATOM 6242 N N . GLY B 1 113 ? 22.344 18.969 21.172 1 96.62 113 GLY B N 1
ATOM 6243 C CA . GLY B 1 113 ? 22.438 19.859 22.328 1 96.62 113 GLY B CA 1
ATOM 6244 C C . GLY B 1 113 ? 21.5 21.047 22.234 1 96.62 113 GLY B C 1
ATOM 6245 O O . GLY B 1 113 ? 21.5 21.906 23.109 1 96.62 113 GLY B O 1
ATOM 6246 N N . GLY B 1 114 ? 20.797 21.125 21.203 1 96.62 114 GLY B N 1
ATOM 6247 C CA . GLY B 1 114 ? 19.875 22.25 21.031 1 96.62 114 GLY B CA 1
ATOM 6248 C C . GLY B 1 114 ? 20.562 23.516 20.547 1 96.62 114 GLY B C 1
ATOM 6249 O O . GLY B 1 114 ? 20.047 24.609 20.719 1 96.62 114 GLY B O 1
ATOM 6250 N N . LYS B 1 115 ? 21.703 23.406 19.969 1 95.12 115 LYS B N 1
ATOM 6251 C CA . LYS B 1 115 ? 22.516 24.562 19.578 1 95.12 115 LYS B CA 1
ATOM 6252 C C . LYS B 1 115 ? 22.234 24.969 18.141 1 95.12 115 LYS B C 1
ATOM 6254 O O . LYS B 1 115 ? 22.094 24.109 17.266 1 95.12 115 LYS B O 1
ATOM 6259 N N . ALA B 1 116 ? 22.172 26.234 17.938 1 94.69 116 ALA B N 1
ATOM 6260 C CA . ALA B 1 116 ? 21.953 26.766 16.594 1 94.69 116 ALA B CA 1
ATOM 6261 C C . ALA B 1 116 ? 23.234 26.688 15.766 1 94.69 116 ALA B C 1
ATOM 6263 O O . ALA B 1 116 ? 24.312 26.516 16.312 1 94.69 116 ALA B O 1
ATOM 6264 N N . GLY B 1 117 ? 23.016 26.75 14.414 1 92.56 117 GLY B N 1
ATOM 6265 C CA . GLY B 1 117 ? 24.156 26.891 13.523 1 92.56 117 GLY B CA 1
ATOM 6266 C C . GLY B 1 117 ? 24.547 25.594 12.852 1 92.56 117 GLY B C 1
ATOM 6267 O O . GLY B 1 117 ? 25.469 25.578 12.023 1 92.56 117 GLY B O 1
ATOM 6268 N N . ALA B 1 118 ? 23.859 24.547 13.133 1 94.56 118 ALA B N 1
ATOM 6269 C CA . ALA B 1 118 ? 24.281 23.234 12.641 1 94.56 118 ALA B CA 1
ATOM 6270 C C . ALA B 1 118 ? 23.781 23 11.219 1 94.56 118 ALA B C 1
ATOM 6272 O O . ALA B 1 118 ? 24.25 22.094 10.531 1 94.56 118 ALA B O 1
ATOM 6273 N N . ARG B 1 119 ? 22.891 23.766 10.711 1 94.75 119 ARG B N 1
ATOM 6274 C CA . ARG B 1 119 ? 22.391 23.641 9.336 1 94.75 119 ARG B CA 1
ATOM 6275 C C . ARG B 1 119 ? 22.406 25 8.641 1 94.75 119 ARG B C 1
ATOM 6277 O O . ARG B 1 119 ? 22.344 26.047 9.297 1 94.75 119 ARG B O 1
ATOM 6284 N N . PRO B 1 120 ? 22.484 25.047 7.359 1 96.88 120 PRO B N 1
ATOM 6285 C CA . PRO B 1 120 ? 22.453 26.312 6.621 1 96.88 120 PRO B CA 1
ATOM 6286 C C . PRO B 1 120 ? 21.031 26.828 6.418 1 96.88 120 PRO B C 1
ATOM 6288 O O . PRO B 1 120 ? 20.062 26.094 6.621 1 96.88 120 PRO B O 1
ATOM 6291 N N . ASP B 1 121 ? 20.938 28.141 6.156 1 96.25 121 ASP B N 1
ATOM 6292 C CA . ASP B 1 121 ? 19.688 28.656 5.609 1 96.25 121 ASP B CA 1
ATOM 6293 C C . ASP B 1 121 ? 19.297 27.938 4.324 1 96.25 121 ASP B C 1
ATOM 6295 O O . ASP B 1 121 ? 20.172 27.609 3.508 1 96.25 121 ASP B O 1
ATOM 6299 N N . ARG B 1 122 ? 17.984 27.641 4.203 1 97 122 ARG B N 1
ATOM 6300 C CA . ARG B 1 122 ? 17.5 26.938 3.018 1 97 122 ARG B CA 1
ATOM 6301 C C . ARG B 1 122 ? 18.281 25.641 2.805 1 97 122 ARG B C 1
ATOM 6303 O O . ARG B 1 122 ? 18.828 25.406 1.726 1 97 122 ARG B O 1
ATOM 6310 N N . SER B 1 123 ? 18.266 24.844 3.795 1 97.62 123 SER B N 1
ATOM 6311 C CA . SER B 1 123 ? 19.109 23.656 3.895 1 97.62 123 SER B CA 1
ATOM 6312 C C . SER B 1 123 ? 18.844 22.688 2.75 1 97.62 123 SER B C 1
ATOM 6314 O O . SER B 1 123 ? 19.766 22.078 2.215 1 97.62 123 SER B O 1
ATOM 6316 N N . ALA B 1 124 ? 17.578 22.516 2.359 1 97.75 124 ALA B N 1
ATOM 6317 C CA . ALA B 1 124 ? 17.266 21.609 1.26 1 97.75 124 ALA B CA 1
ATOM 6318 C C . ALA B 1 124 ? 18 22 -0.015 1 97.75 124 ALA B C 1
ATOM 6320 O O . ALA B 1 124 ? 18.531 21.156 -0.721 1 97.75 124 ALA B O 1
ATOM 6321 N N . THR B 1 125 ? 18.016 23.281 -0.29 1 98 125 THR B N 1
ATOM 6322 C CA . THR B 1 125 ? 18.688 23.797 -1.475 1 98 125 THR B CA 1
ATOM 6323 C C . THR B 1 125 ? 20.188 23.594 -1.376 1 98 125 THR B C 1
ATOM 6325 O O . THR B 1 125 ? 20.812 23.094 -2.312 1 98 125 THR B O 1
ATOM 6328 N N . VAL B 1 126 ? 20.75 23.969 -0.277 1 98.31 126 VAL B N 1
ATOM 6329 C CA . VAL B 1 126 ? 22.203 23.906 -0.084 1 98.31 126 VAL B CA 1
ATOM 6330 C C . VAL B 1 126 ? 22.672 22.469 -0.146 1 98.31 126 VAL B C 1
ATOM 6332 O O . VAL B 1 126 ? 23.656 22.156 -0.824 1 98.31 126 VAL B O 1
ATOM 6335 N N . TYR B 1 127 ? 22.031 21.578 0.561 1 98.62 127 TYR B N 1
ATOM 6336 C CA . TYR B 1 127 ? 22.438 20.188 0.592 1 98.62 127 TYR B CA 1
ATOM 6337 C C . TYR B 1 127 ? 22.297 19.547 -0.787 1 98.62 127 TYR B C 1
ATOM 6339 O O . TYR B 1 127 ? 23.094 18.672 -1.153 1 98.62 127 TYR B O 1
ATOM 6347 N N . THR B 1 128 ? 21.281 19.906 -1.551 1 98.5 128 THR B N 1
ATOM 6348 C CA . THR B 1 128 ? 21.141 19.422 -2.916 1 98.5 128 THR B CA 1
ATOM 6349 C C . THR B 1 128 ? 22.344 19.844 -3.766 1 98.5 128 THR B C 1
ATOM 6351 O O . THR B 1 128 ? 22.906 19.016 -4.496 1 98.5 128 THR B O 1
ATOM 6354 N N . LYS B 1 129 ? 22.719 21.078 -3.672 1 98.44 129 LYS B N 1
ATOM 6355 C CA . LYS B 1 129 ? 23.859 21.594 -4.418 1 98.44 129 LYS B CA 1
ATOM 6356 C C . LYS B 1 129 ? 25.156 20.859 -4.031 1 98.44 129 LYS B C 1
ATOM 6358 O O . LYS B 1 129 ? 25.969 20.547 -4.895 1 98.44 129 LYS B O 1
ATOM 6363 N N . LEU B 1 130 ? 25.281 20.641 -2.766 1 98.56 130 LEU B N 1
ATOM 6364 C CA . LEU B 1 130 ? 26.484 19.953 -2.285 1 98.56 130 LEU B CA 1
ATOM 6365 C C . LEU B 1 130 ? 26.5 18.5 -2.768 1 98.56 130 LEU B C 1
ATOM 6367 O O . LEU B 1 130 ? 27.562 17.969 -3.094 1 98.56 130 LEU B O 1
ATOM 6371 N N . ALA B 1 131 ? 25.359 17.844 -2.748 1 98.69 131 ALA B N 1
ATOM 6372 C CA . ALA B 1 131 ? 25.281 16.484 -3.281 1 98.69 131 ALA B CA 1
ATOM 6373 C C . ALA B 1 131 ? 25.672 16.453 -4.754 1 98.69 131 ALA B C 1
ATOM 6375 O O . ALA B 1 131 ? 26.406 15.555 -5.188 1 98.69 131 ALA B O 1
ATOM 6376 N N . LYS B 1 132 ? 25.141 17.438 -5.535 1 98.25 132 LYS B N 1
ATOM 6377 C CA . LYS B 1 132 ? 25.438 17.531 -6.961 1 98.25 132 LYS B CA 1
ATOM 6378 C C . LYS B 1 132 ? 26.922 17.859 -7.195 1 98.25 132 LYS B C 1
ATOM 6380 O O . LYS B 1 132 ? 27.5 17.422 -8.188 1 98.25 132 LYS B O 1
ATOM 6385 N N . GLU B 1 133 ? 27.484 18.641 -6.332 1 98.12 133 GLU B N 1
ATOM 6386 C CA . GLU B 1 133 ? 28.922 18.922 -6.402 1 98.12 133 GLU B CA 1
ATOM 6387 C C . GLU B 1 133 ? 29.734 17.672 -6.152 1 98.12 133 GLU B C 1
ATOM 6389 O O . GLU B 1 133 ? 30.734 17.422 -6.84 1 98.12 133 GLU B O 1
ATOM 6394 N N . ALA B 1 134 ? 29.344 16.922 -5.145 1 98.44 134 ALA B N 1
ATOM 6395 C CA . ALA B 1 134 ? 30.062 15.688 -4.809 1 98.44 134 ALA B CA 1
ATOM 6396 C C . ALA B 1 134 ? 29.953 14.664 -5.934 1 98.44 134 ALA B C 1
ATOM 6398 O O . ALA B 1 134 ? 30.938 14.008 -6.281 1 98.44 134 ALA B O 1
ATOM 6399 N N . TYR B 1 135 ? 28.75 14.5 -6.441 1 98.31 135 TYR B N 1
ATOM 6400 C CA . TYR B 1 135 ? 28.469 13.539 -7.496 1 98.31 135 TYR B CA 1
ATOM 6401 C C . TYR B 1 135 ? 27.516 14.117 -8.531 1 98.31 135 TYR B C 1
ATOM 6403 O O . TYR B 1 135 ? 26.312 13.844 -8.5 1 98.31 135 TYR B O 1
ATOM 6411 N N . PRO B 1 136 ? 27.953 14.781 -9.555 1 96.69 136 PRO B N 1
ATOM 6412 C CA . PRO B 1 136 ? 27.125 15.539 -10.5 1 96.69 136 PRO B CA 1
ATOM 6413 C C . PRO B 1 136 ? 26.172 14.656 -11.305 1 96.69 136 PRO B C 1
ATOM 6415 O O . PRO B 1 136 ? 25.109 15.117 -11.727 1 96.69 136 PRO B O 1
ATOM 6418 N N . ASP B 1 137 ? 26.5 13.414 -11.484 1 95.44 137 ASP B N 1
ATOM 6419 C CA . ASP B 1 137 ? 25.719 12.555 -12.367 1 95.44 137 ASP B CA 1
ATOM 6420 C C . ASP B 1 137 ? 24.703 11.734 -11.57 1 95.44 137 ASP B C 1
ATOM 6422 O O . ASP B 1 137 ? 23.875 11.023 -12.156 1 95.44 137 ASP B O 1
ATOM 6426 N N . LEU B 1 138 ? 24.672 11.836 -10.273 1 97.5 138 LEU B N 1
ATOM 6427 C CA . LEU B 1 138 ? 23.781 11.023 -9.453 1 97.5 138 LEU B CA 1
ATOM 6428 C C . LEU B 1 138 ? 22.438 11.711 -9.266 1 97.5 138 LEU B C 1
ATOM 6430 O O . LEU B 1 138 ? 22.375 12.922 -9.055 1 97.5 138 LEU B O 1
ATOM 6434 N N . PRO B 1 139 ? 21.344 10.938 -9.391 1 98.56 139 PRO B N 1
ATOM 6435 C CA . PRO B 1 139 ? 20 11.477 -9.133 1 98.56 139 PRO B CA 1
ATOM 6436 C C . PRO B 1 139 ? 19.875 12.055 -7.727 1 98.56 139 PRO B C 1
ATOM 6438 O O . PRO B 1 139 ? 20.344 11.461 -6.758 1 98.56 139 PRO B O 1
ATOM 6441 N N . VAL B 1 140 ? 19.297 13.227 -7.625 1 98.81 140 VAL B N 1
ATOM 6442 C CA . VAL B 1 140 ? 18.953 13.836 -6.352 1 98.81 140 VAL B CA 1
ATOM 6443 C C . VAL B 1 140 ? 17.453 14.102 -6.301 1 98.81 140 VAL B C 1
ATOM 6445 O O . VAL B 1 140 ? 16.922 14.883 -7.098 1 98.81 140 VAL B O 1
ATOM 6448 N N . ILE B 1 141 ? 16.766 13.422 -5.441 1 98.88 141 ILE B N 1
ATOM 6449 C CA . ILE B 1 141 ? 15.336 13.609 -5.203 1 98.88 141 ILE B CA 1
ATOM 6450 C C . ILE B 1 141 ? 15.125 14.469 -3.963 1 98.88 141 ILE B C 1
ATOM 6452 O O . ILE B 1 141 ? 15.523 14.086 -2.859 1 98.88 141 ILE B O 1
ATOM 6456 N N . LEU B 1 142 ? 14.555 15.586 -4.172 1 98.56 142 LEU B N 1
ATOM 6457 C CA . LEU B 1 142 ? 14.336 16.547 -3.1 1 98.56 142 LEU B CA 1
ATOM 6458 C C . LEU B 1 142 ? 12.93 16.422 -2.527 1 98.56 142 LEU B C 1
ATOM 6460 O O . LEU B 1 142 ? 11.945 16.375 -3.277 1 98.56 142 LEU B O 1
ATOM 6464 N N . GLY B 1 143 ? 12.836 16.312 -1.158 1 98 143 GLY B N 1
ATOM 6465 C CA . GLY B 1 143 ? 11.539 16.203 -0.501 1 98 143 GLY B CA 1
ATOM 6466 C C . GLY B 1 143 ? 11.469 16.969 0.799 1 98 143 GLY B C 1
ATOM 6467 O O . GLY B 1 143 ? 12.312 17.828 1.07 1 98 143 GLY B O 1
ATOM 6468 N N . GLY B 1 144 ? 10.383 16.766 1.521 1 96.44 144 GLY B N 1
ATOM 6469 C CA . GLY B 1 144 ? 10.203 17.422 2.801 1 96.44 144 GLY B CA 1
ATOM 6470 C C . GLY B 1 144 ? 9.438 18.734 2.693 1 96.44 144 GLY B C 1
ATOM 6471 O O . GLY B 1 144 ? 8.922 19.078 1.626 1 96.44 144 GLY B O 1
ATOM 6472 N N . LEU B 1 145 ? 9.453 19.453 3.766 1 96.44 145 LEU B N 1
ATOM 6473 C CA . LEU B 1 145 ? 8.641 20.656 3.92 1 96.44 145 LEU B CA 1
ATOM 6474 C C . LEU B 1 145 ? 9.109 21.75 2.963 1 96.44 145 LEU B C 1
ATOM 6476 O O . LEU B 1 145 ? 8.297 22.344 2.256 1 96.44 145 LEU B O 1
ATOM 6480 N N . GLU B 1 146 ? 10.391 22 2.912 1 96.94 146 GLU B N 1
ATOM 6481 C CA . GLU B 1 146 ? 10.906 23.078 2.082 1 96.94 146 GLU B CA 1
ATOM 6482 C C . GLU B 1 146 ? 10.648 22.812 0.603 1 96.94 146 GLU B C 1
ATOM 6484 O O . GLU B 1 146 ? 10.258 23.719 -0.138 1 96.94 146 GLU B O 1
ATOM 6489 N N . ALA B 1 147 ? 10.859 21.531 0.248 1 97 147 ALA B N 1
ATOM 6490 C CA . ALA B 1 147 ? 10.617 21.156 -1.145 1 97 147 ALA B CA 1
ATOM 6491 C C . ALA B 1 147 ? 9.141 21.312 -1.504 1 97 147 ALA B C 1
ATOM 6493 O O . ALA B 1 147 ? 8.805 21.812 -2.582 1 97 147 ALA B O 1
ATOM 6494 N N . SER B 1 148 ? 8.312 20.922 -0.636 1 97.44 148 SER B N 1
ATOM 6495 C CA . SER B 1 148 ? 6.871 20.953 -0.878 1 97.44 148 SER B CA 1
ATOM 6496 C C . SER B 1 148 ? 6.363 22.391 -0.989 1 97.44 148 SER B C 1
ATOM 6498 O O . SER B 1 148 ? 5.609 22.719 -1.906 1 97.44 148 SER B O 1
ATOM 6500 N N . LEU B 1 149 ? 6.832 23.281 -0.139 1 97.56 149 LEU B N 1
ATOM 6501 C CA . LEU B 1 149 ? 6.242 24.609 -0.022 1 97.56 149 LEU B CA 1
ATOM 6502 C C . LEU B 1 149 ? 6.91 25.578 -0.981 1 97.56 149 LEU B C 1
ATOM 6504 O O . LEU B 1 149 ? 6.383 26.672 -1.241 1 97.56 149 LEU B O 1
ATOM 6508 N N . ARG B 1 150 ? 8.07 25.203 -1.536 1 98.06 150 ARG B N 1
ATOM 6509 C CA . ARG B 1 150 ? 8.805 26.078 -2.455 1 98.06 150 ARG B CA 1
ATOM 6510 C C . ARG B 1 150 ? 8.82 25.484 -3.863 1 98.06 150 ARG B C 1
ATOM 6512 O O . ARG B 1 150 ? 9.625 25.891 -4.703 1 98.06 150 ARG B O 1
ATOM 6519 N N . ARG B 1 151 ? 7.977 24.562 -4.164 1 97.94 151 ARG B N 1
ATOM 6520 C CA . ARG B 1 151 ? 8.07 23.828 -5.422 1 97.94 151 ARG B CA 1
ATOM 6521 C C . ARG B 1 151 ? 7.699 24.719 -6.602 1 97.94 151 ARG B C 1
ATOM 6523 O O . ARG B 1 151 ? 8.109 24.469 -7.734 1 97.94 151 ARG B O 1
ATOM 6530 N N . PHE B 1 152 ? 6.922 25.766 -6.418 1 98.38 152 PHE B N 1
ATOM 6531 C CA . PHE B 1 152 ? 6.605 26.781 -7.422 1 98.38 152 PHE B CA 1
ATOM 6532 C C . PHE B 1 152 ? 7.387 28.062 -7.164 1 98.38 152 PHE B C 1
ATOM 6534 O O . PHE B 1 152 ? 8.086 28.172 -6.156 1 98.38 152 PHE B O 1
ATOM 6541 N N . ALA B 1 153 ? 7.277 29.016 -8.188 1 98.56 153 ALA B N 1
ATOM 6542 C CA . ALA B 1 153 ? 7.727 30.359 -7.832 1 98.56 153 ALA B CA 1
ATOM 6543 C C . ALA B 1 153 ? 7.023 30.875 -6.574 1 98.56 153 ALA B C 1
ATOM 6545 O O . ALA B 1 153 ? 5.809 30.703 -6.43 1 98.56 153 ALA B O 1
ATOM 6546 N N . HIS B 1 154 ? 7.797 31.469 -5.629 1 98.19 154 HIS B N 1
ATOM 6547 C CA . HIS B 1 154 ? 7.215 31.734 -4.32 1 98.19 154 HIS B CA 1
ATOM 6548 C C . HIS B 1 154 ? 7.824 32.969 -3.693 1 98.19 154 HIS B C 1
ATOM 6550 O O . HIS B 1 154 ? 8.984 33.312 -3.959 1 98.19 154 HIS B O 1
ATOM 6556 N N . TYR B 1 155 ? 7.102 33.656 -2.887 1 98.19 155 TYR B N 1
ATOM 6557 C CA . TYR B 1 155 ? 7.57 34.812 -2.131 1 98.19 155 TYR B CA 1
ATOM 6558 C C . TYR B 1 155 ? 8.469 34.375 -0.977 1 98.19 155 TYR B C 1
ATOM 6560 O O . TYR B 1 155 ? 8.086 33.531 -0.172 1 98.19 155 TYR B O 1
ATOM 6568 N N . ASP B 1 156 ? 9.617 34.906 -0.973 1 97.12 156 ASP B N 1
ATOM 6569 C CA . ASP B 1 156 ? 10.562 34.75 0.127 1 97.12 156 ASP B CA 1
ATOM 6570 C C . ASP B 1 156 ? 10.547 35.938 1.064 1 97.12 156 ASP B C 1
ATOM 6572 O O . ASP B 1 156 ? 11.023 37.031 0.703 1 97.12 156 ASP B O 1
ATOM 6576 N N . TYR B 1 157 ? 10.109 35.75 2.244 1 96.38 157 TYR B N 1
ATOM 6577 C CA . TYR B 1 157 ? 9.922 36.812 3.229 1 96.38 157 TYR B CA 1
ATOM 6578 C C . TYR B 1 157 ? 11.258 37.438 3.633 1 96.38 157 TYR B C 1
ATOM 6580 O O . TYR B 1 157 ? 11.367 38.625 3.797 1 96.38 157 TYR B O 1
ATOM 6588 N N . TRP B 1 158 ? 12.25 36.688 3.787 1 94.81 158 TRP B N 1
ATOM 6589 C CA . TRP B 1 158 ? 13.547 37.125 4.289 1 94.81 158 TRP B CA 1
ATOM 6590 C C . TRP B 1 158 ? 14.273 37.969 3.246 1 94.81 158 TRP B C 1
ATOM 6592 O O . TRP B 1 158 ? 14.969 38.906 3.588 1 94.81 158 TRP B O 1
ATOM 6602 N N . LEU B 1 159 ? 14.039 37.656 2.004 1 95.19 159 LEU B N 1
ATOM 6603 C CA . LEU B 1 159 ? 14.633 38.438 0.92 1 95.19 159 LEU B CA 1
ATOM 6604 C C . LEU B 1 159 ? 13.641 39.438 0.362 1 95.19 159 LEU B C 1
ATOM 6606 O O . LEU B 1 159 ? 14.016 40.344 -0.389 1 95.19 159 LEU B O 1
ATOM 6610 N N . ASP B 1 160 ? 12.469 39.375 0.75 1 95.19 160 ASP B N 1
ATOM 6611 C CA . ASP B 1 160 ? 11.352 40.188 0.293 1 95.19 160 ASP B CA 1
ATOM 6612 C C . ASP B 1 160 ? 11.289 40.219 -1.232 1 95.19 160 ASP B C 1
ATOM 6614 O O . ASP B 1 160 ? 11.266 41.312 -1.829 1 95.19 160 ASP B O 1
ATOM 6618 N N . THR B 1 161 ? 11.305 39.062 -1.805 1 97.12 161 THR B N 1
ATOM 6619 C CA . THR B 1 161 ? 11.227 38.938 -3.254 1 97.12 161 THR B CA 1
ATOM 6620 C C . THR B 1 161 ? 10.656 37.562 -3.635 1 97.12 161 THR B C 1
ATOM 6622 O O . THR B 1 161 ? 10.414 36.719 -2.768 1 97.12 161 THR B O 1
ATOM 6625 N N . VAL B 1 162 ? 10.305 37.438 -4.906 1 98.31 162 VAL B N 1
ATOM 6626 C CA . VAL B 1 162 ? 9.828 36.188 -5.426 1 98.31 162 VAL B CA 1
ATOM 6627 C C . VAL B 1 162 ? 10.992 35.375 -6.012 1 98.31 162 VAL B C 1
ATOM 6629 O O . VAL B 1 162 ? 11.781 35.906 -6.793 1 98.31 162 VAL B O 1
ATOM 6632 N N . LEU B 1 163 ? 11.148 34.188 -5.547 1 98.06 163 LEU B N 1
ATOM 6633 C CA . LEU B 1 163 ? 12.188 33.281 -6.039 1 98.06 163 LEU B CA 1
ATOM 6634 C C . LEU B 1 163 ? 11.609 32.219 -6.977 1 98.06 163 LEU B C 1
ATOM 6636 O O . LEU B 1 163 ? 10.406 31.938 -6.926 1 98.06 163 LEU B O 1
ATOM 6640 N N . PRO B 1 164 ? 12.43 31.719 -7.926 1 98.06 164 PRO B N 1
ATOM 6641 C CA . PRO B 1 164 ? 11.953 30.594 -8.742 1 98.06 164 PRO B CA 1
ATOM 6642 C C . PRO B 1 164 ? 11.734 29.312 -7.922 1 98.06 164 PRO B C 1
ATOM 6644 O O . PRO B 1 164 ? 11.992 29.297 -6.715 1 98.06 164 PRO B O 1
ATOM 6647 N N . SER B 1 165 ? 11.227 28.312 -8.586 1 98.44 165 SER B N 1
ATOM 6648 C CA . SER B 1 165 ? 11.031 27.016 -7.941 1 98.44 165 SER B CA 1
ATOM 6649 C C . SER B 1 165 ? 12.328 26.516 -7.324 1 98.44 165 SER B C 1
ATOM 6651 O O . SER B 1 165 ? 13.406 26.688 -7.891 1 98.44 165 SER B O 1
ATOM 6653 N N . ILE B 1 166 ? 12.18 25.859 -6.203 1 98.31 166 ILE B N 1
ATOM 6654 C CA . ILE B 1 166 ? 13.32 25.234 -5.539 1 98.31 166 ILE B CA 1
ATOM 6655 C C . ILE B 1 166 ? 13.977 24.219 -6.473 1 98.31 166 ILE B C 1
ATOM 6657 O O . ILE B 1 166 ? 15.164 23.922 -6.34 1 98.31 166 ILE B O 1
ATOM 6661 N N . ALA B 1 167 ? 13.242 23.672 -7.398 1 98 167 ALA B N 1
ATOM 6662 C CA . ALA B 1 167 ? 13.812 22.766 -8.391 1 98 167 ALA B CA 1
ATOM 6663 C C . ALA B 1 167 ? 14.898 23.469 -9.211 1 98 167 ALA B C 1
ATOM 6665 O O . ALA B 1 167 ? 15.953 22.891 -9.469 1 98 167 ALA B O 1
ATOM 6666 N N . GLU B 1 168 ? 14.617 24.625 -9.648 1 97 168 GLU B N 1
ATOM 6667 C CA . GLU B 1 168 ? 15.57 25.391 -10.445 1 97 168 GLU B CA 1
ATOM 6668 C C . GLU B 1 168 ? 16.75 25.844 -9.602 1 97 168 GLU B C 1
ATOM 6670 O O . GLU B 1 168 ? 17.906 25.688 -10.008 1 97 168 GLU B O 1
ATOM 6675 N N . ASP B 1 169 ? 16.484 26.328 -8.453 1 95.19 169 ASP B N 1
ATOM 6676 C CA . ASP B 1 169 ? 17.5 26.906 -7.59 1 95.19 169 ASP B CA 1
ATOM 6677 C C . ASP B 1 169 ? 18.453 25.844 -7.055 1 95.19 169 ASP B C 1
ATOM 6679 O O . ASP B 1 169 ? 19.641 26.094 -6.883 1 95.19 169 ASP B O 1
ATOM 6683 N N . SER B 1 170 ? 17.953 24.703 -6.715 1 97.62 170 SER B N 1
ATOM 6684 C CA . SER B 1 170 ? 18.734 23.672 -6.055 1 97.62 170 SER B CA 1
ATOM 6685 C C . SER B 1 170 ? 19.438 22.781 -7.07 1 97.62 170 SER B C 1
ATOM 6687 O O . SER B 1 170 ? 20.484 22.188 -6.77 1 97.62 170 SER B O 1
ATOM 6689 N N . GLY B 1 171 ? 18.844 22.625 -8.195 1 97 171 GLY B N 1
ATOM 6690 C CA . GLY B 1 171 ? 19.375 21.703 -9.188 1 97 171 GLY B CA 1
ATOM 6691 C C . GLY B 1 171 ? 18.906 20.281 -8.977 1 97 171 GLY B C 1
ATOM 6692 O O . GLY B 1 171 ? 19.453 19.344 -9.578 1 97 171 GLY B O 1
ATOM 6693 N N . ALA B 1 172 ? 17.906 20.062 -8.148 1 98.31 172 ALA B N 1
ATOM 6694 C CA . ALA B 1 172 ? 17.359 18.734 -7.93 1 98.31 172 ALA B CA 1
ATOM 6695 C C . ALA B 1 172 ? 16.766 18.156 -9.219 1 98.31 172 ALA B C 1
ATOM 6697 O O . ALA B 1 172 ? 16.25 18.906 -10.055 1 98.31 172 ALA B O 1
ATOM 6698 N N . ASP B 1 173 ? 16.828 16.828 -9.352 1 98.5 173 ASP B N 1
ATOM 6699 C CA . ASP B 1 173 ? 16.297 16.172 -10.547 1 98.5 173 ASP B CA 1
ATOM 6700 C C . ASP B 1 173 ? 14.789 15.961 -10.438 1 98.5 173 ASP B C 1
ATOM 6702 O O . ASP B 1 173 ? 14.086 15.953 -11.453 1 98.5 173 ASP B O 1
ATOM 6706 N N . LEU B 1 174 ? 14.336 15.688 -9.242 1 98.56 174 LEU B N 1
ATOM 6707 C CA . LEU B 1 174 ? 12.93 15.453 -8.938 1 98.56 174 LEU B CA 1
ATOM 6708 C C . LEU B 1 174 ? 12.555 16.031 -7.578 1 98.56 174 LEU B C 1
ATOM 6710 O O . LEU B 1 174 ? 13.367 16 -6.645 1 98.56 174 LEU B O 1
ATOM 6714 N N . ILE B 1 175 ? 11.375 16.578 -7.543 1 98.62 175 ILE B N 1
ATOM 6715 C CA . ILE B 1 175 ? 10.805 16.969 -6.262 1 98.62 175 ILE B CA 1
ATOM 6716 C C . ILE B 1 175 ? 9.711 15.984 -5.859 1 98.62 175 ILE B C 1
ATOM 6718 O O . ILE B 1 175 ? 8.812 15.688 -6.652 1 98.62 175 ILE B O 1
ATOM 6722 N N . SER B 1 176 ? 9.852 15.406 -4.742 1 98.44 176 SER B N 1
ATOM 6723 C CA . SER B 1 176 ? 8.773 14.656 -4.109 1 98.44 176 SER B CA 1
ATOM 6724 C C . SER B 1 176 ? 8.031 15.516 -3.09 1 98.44 176 SER B C 1
ATOM 6726 O O . SER B 1 176 ? 8.516 15.734 -1.98 1 98.44 176 SER B O 1
ATOM 6728 N N . PHE B 1 177 ? 6.84 15.961 -3.475 1 98.06 177 PHE B N 1
ATOM 6729 C CA . PHE B 1 177 ? 6.133 16.875 -2.584 1 98.06 177 PHE B CA 1
ATOM 6730 C C . PHE B 1 177 ? 5.059 16.125 -1.796 1 98.06 177 PHE B C 1
ATOM 6732 O O . PHE B 1 177 ? 4.613 15.055 -2.199 1 98.06 177 PHE B O 1
ATOM 6739 N N . GLY B 1 178 ? 4.688 16.75 -0.618 1 96.62 178 GLY B N 1
ATOM 6740 C CA . GLY B 1 178 ? 3.707 16.125 0.25 1 96.62 178 GLY B CA 1
ATOM 6741 C C . GLY B 1 178 ? 4.258 14.93 1.006 1 96.62 178 GLY B C 1
ATOM 6742 O O . GLY B 1 178 ? 5.438 14.906 1.371 1 96.62 178 GLY B O 1
ATOM 6743 N N . MET B 1 179 ? 3.354 14.031 1.37 1 96.62 179 MET B N 1
ATOM 6744 C CA . MET B 1 179 ? 3.768 12.781 2.008 1 96.62 179 MET B CA 1
ATOM 6745 C C . MET B 1 179 ? 4.406 11.844 0.994 1 96.62 179 MET B C 1
ATOM 6747 O O . MET B 1 179 ? 3.744 11.383 0.059 1 96.62 179 MET B O 1
ATOM 6751 N N . GLY B 1 180 ? 5.617 11.445 1.228 1 97.38 180 GLY B N 1
ATOM 6752 C CA . GLY B 1 180 ? 6.449 10.984 0.128 1 97.38 180 GLY B CA 1
ATOM 6753 C C . GLY B 1 180 ? 6.637 9.477 0.111 1 97.38 180 GLY B C 1
ATOM 6754 O O . GLY B 1 180 ? 7.48 8.961 -0.625 1 97.38 180 GLY B O 1
ATOM 6755 N N . GLU B 1 181 ? 5.871 8.648 0.813 1 97.44 181 GLU B N 1
ATOM 6756 C CA . GLU B 1 181 ? 6.152 7.215 0.928 1 97.44 181 GLU B CA 1
ATOM 6757 C C . GLU B 1 181 ? 5.941 6.504 -0.405 1 97.44 181 GLU B C 1
ATOM 6759 O O . GLU B 1 181 ? 6.824 5.785 -0.876 1 97.44 181 GLU B O 1
ATOM 6764 N N . HIS B 1 182 ? 4.762 6.711 -1.031 1 95.75 182 HIS B N 1
ATOM 6765 C CA . HIS B 1 182 ? 4.492 6.07 -2.314 1 95.75 182 HIS B CA 1
ATOM 6766 C C . HIS B 1 182 ? 5.508 6.5 -3.369 1 95.75 182 HIS B C 1
ATOM 6768 O O . HIS B 1 182 ? 6 5.672 -4.137 1 95.75 182 HIS B O 1
ATOM 6774 N N . GLN B 1 183 ? 5.816 7.746 -3.412 1 97.5 183 GLN B N 1
ATOM 6775 C CA . GLN B 1 183 ? 6.773 8.312 -4.359 1 97.5 183 GLN B CA 1
ATOM 6776 C C . GLN B 1 183 ? 8.156 7.688 -4.188 1 97.5 183 GLN B C 1
ATOM 6778 O O . GLN B 1 183 ? 8.789 7.285 -5.164 1 97.5 183 GLN B O 1
ATOM 6783 N N . THR B 1 184 ? 8.562 7.648 -2.957 1 98.06 184 THR B N 1
ATOM 6784 C CA . THR B 1 184 ? 9.891 7.137 -2.639 1 98.06 184 THR B CA 1
ATOM 6785 C C . THR B 1 184 ? 10.047 5.695 -3.119 1 98.06 184 THR B C 1
ATOM 6787 O O . THR B 1 184 ? 11.039 5.352 -3.758 1 98.06 184 THR B O 1
ATOM 6790 N N . VAL B 1 185 ? 9.141 4.887 -2.852 1 95.56 185 VAL B N 1
ATOM 6791 C CA . VAL B 1 185 ? 9.188 3.477 -3.219 1 95.56 185 VAL B CA 1
ATOM 6792 C C . VAL B 1 185 ? 9.227 3.338 -4.738 1 95.56 185 VAL B C 1
ATOM 6794 O O . VAL B 1 185 ? 10.023 2.572 -5.281 1 95.56 185 VAL B O 1
ATOM 6797 N N . GLU B 1 186 ? 8.32 4.051 -5.398 1 93.69 186 GLU B N 1
ATOM 6798 C CA . GLU B 1 186 ? 8.227 3.959 -6.852 1 93.69 186 GLU B CA 1
ATOM 6799 C C . GLU B 1 186 ? 9.492 4.477 -7.527 1 93.69 186 GLU B C 1
ATOM 6801 O O . GLU B 1 186 ? 10.023 3.838 -8.438 1 93.69 186 GLU B O 1
ATOM 6806 N N . ILE B 1 187 ? 10 5.613 -7.074 1 97.5 187 ILE B N 1
ATOM 6807 C CA . ILE B 1 187 ? 11.203 6.207 -7.641 1 97.5 187 ILE B CA 1
ATOM 6808 C C . ILE B 1 187 ? 12.391 5.266 -7.43 1 97.5 187 ILE B C 1
ATOM 6810 O O . ILE B 1 187 ? 13.148 4.996 -8.359 1 97.5 187 ILE B O 1
ATOM 6814 N N . ALA B 1 188 ? 12.562 4.773 -6.242 1 96.75 188 ALA B N 1
ATOM 6815 C CA . ALA B 1 188 ? 13.672 3.887 -5.918 1 96.75 188 ALA B CA 1
ATOM 6816 C C . ALA B 1 188 ? 13.648 2.633 -6.785 1 96.75 188 ALA B C 1
ATOM 6818 O O . ALA B 1 188 ? 14.688 2.207 -7.305 1 96.75 188 ALA B O 1
ATOM 6819 N N . ARG B 1 189 ? 12.5 2.076 -6.895 1 90.31 189 ARG B N 1
ATOM 6820 C CA . ARG B 1 189 ? 12.344 0.87 -7.699 1 90.31 189 ARG B CA 1
ATOM 6821 C C . ARG B 1 189 ? 12.75 1.123 -9.148 1 90.31 189 ARG B C 1
ATOM 6823 O O . ARG B 1 189 ? 13.453 0.309 -9.75 1 90.31 189 ARG B O 1
ATOM 6830 N N . ARG B 1 190 ? 12.281 2.174 -9.719 1 91.69 190 ARG B N 1
ATOM 6831 C CA . ARG B 1 190 ? 12.547 2.5 -11.117 1 91.69 190 ARG B CA 1
ATOM 6832 C C . ARG B 1 190 ? 14.023 2.814 -11.336 1 91.69 190 ARG B C 1
ATOM 6834 O O . ARG B 1 190 ? 14.617 2.377 -12.328 1 91.69 190 ARG B O 1
ATOM 6841 N N . LEU B 1 191 ? 14.625 3.564 -10.422 1 95.62 191 LEU B N 1
ATOM 6842 C CA . LEU B 1 191 ? 16.062 3.828 -10.508 1 95.62 191 LEU B CA 1
ATOM 6843 C C . LEU B 1 191 ? 16.859 2.531 -10.406 1 95.62 191 LEU B C 1
ATOM 6845 O O . LEU B 1 191 ? 17.797 2.316 -11.172 1 95.62 191 LEU B O 1
ATOM 6849 N N . ALA B 1 192 ? 16.484 1.725 -9.508 1 91.69 192 ALA B N 1
ATOM 6850 C CA . ALA B 1 192 ? 17.172 0.454 -9.305 1 91.69 192 ALA B CA 1
ATOM 6851 C C . ALA B 1 192 ? 17.047 -0.444 -10.531 1 91.69 192 ALA B C 1
ATOM 6853 O O . ALA B 1 192 ? 17.906 -1.291 -10.789 1 91.69 192 ALA B O 1
ATOM 6854 N N . ALA B 1 193 ? 15.969 -0.214 -11.281 1 83.31 193 ALA B N 1
ATOM 6855 C CA . ALA B 1 193 ? 15.734 -0.978 -12.5 1 83.31 193 ALA B CA 1
ATOM 6856 C C . ALA B 1 193 ? 16.547 -0.419 -13.664 1 83.31 193 ALA B C 1
ATOM 6858 O O . ALA B 1 193 ? 16.531 -0.979 -14.766 1 83.31 193 ALA B O 1
ATOM 6859 N N . GLY B 1 194 ? 17.219 0.724 -13.477 1 87.19 194 GLY B N 1
ATOM 6860 C CA . GLY B 1 194 ? 18.109 1.274 -14.484 1 87.19 194 GLY B CA 1
ATOM 6861 C C . GLY B 1 194 ? 17.5 2.428 -15.258 1 87.19 194 GLY B C 1
ATOM 6862 O O . GLY B 1 194 ? 18.109 2.936 -16.203 1 87.19 194 GLY B O 1
ATOM 6863 N N . GLU B 1 195 ? 16.312 2.787 -14.852 1 90.56 195 GLU B N 1
ATOM 6864 C CA . GLU B 1 195 ? 15.695 3.924 -15.531 1 90.56 195 GLU B CA 1
ATOM 6865 C C . GLU B 1 195 ? 16.406 5.227 -15.195 1 90.56 195 GLU B C 1
ATOM 6867 O O . GLU B 1 195 ? 16.797 5.445 -14.039 1 90.56 195 GLU B O 1
ATOM 6872 N N . SER B 1 196 ? 16.594 5.996 -16.219 1 94.12 196 SER B N 1
ATOM 6873 C CA . SER B 1 196 ? 17.203 7.297 -15.984 1 94.12 196 SER B CA 1
ATOM 6874 C C . SER B 1 196 ? 16.25 8.234 -15.242 1 94.12 196 SER B C 1
ATOM 6876 O O . SER B 1 196 ? 15.047 8.234 -15.5 1 94.12 196 SER B O 1
ATOM 6878 N N . ILE B 1 197 ? 16.797 9.031 -14.344 1 96.81 197 ILE B N 1
ATOM 6879 C CA . ILE B 1 197 ? 16.016 9.945 -13.531 1 96.81 197 ILE B CA 1
ATOM 6880 C C . ILE B 1 197 ? 15.258 10.922 -14.43 1 96.81 197 ILE B C 1
ATOM 6882 O O . ILE B 1 197 ? 14.148 11.352 -14.102 1 96.81 197 ILE B O 1
ATOM 6886 N N . GLU B 1 198 ? 15.758 11.242 -15.609 1 95.12 198 GLU B N 1
ATOM 6887 C CA . GLU B 1 198 ? 15.18 12.219 -16.531 1 95.12 198 GLU B CA 1
ATOM 6888 C C . GLU B 1 198 ? 13.883 11.688 -17.141 1 95.12 198 GLU B C 1
ATOM 6890 O O . GLU B 1 198 ? 13.047 12.469 -17.594 1 95.12 198 GLU B O 1
ATOM 6895 N N . THR B 1 199 ? 13.734 10.367 -17.109 1 93.62 199 THR B N 1
ATOM 6896 C CA . THR B 1 199 ? 12.57 9.773 -17.766 1 93.62 199 THR B CA 1
ATOM 6897 C C . THR B 1 199 ? 11.469 9.5 -16.75 1 93.62 199 THR B C 1
ATOM 6899 O O . THR B 1 199 ? 10.344 9.148 -17.125 1 93.62 199 THR B O 1
ATOM 6902 N N . ILE B 1 200 ? 11.781 9.664 -15.492 1 95.75 200 ILE B N 1
ATOM 6903 C CA . ILE B 1 200 ? 10.766 9.492 -14.461 1 95.75 200 ILE B CA 1
ATOM 6904 C C . ILE B 1 200 ? 9.945 10.773 -14.328 1 95.75 200 ILE B C 1
ATOM 6906 O O . ILE B 1 200 ? 10.266 11.648 -13.516 1 95.75 200 ILE B O 1
ATOM 6910 N N . THR B 1 201 ? 8.883 10.898 -15.117 1 96.06 201 THR B N 1
ATOM 6911 C CA . THR B 1 201 ? 8.148 12.156 -15.195 1 96.06 201 THR B CA 1
ATOM 6912 C C . THR B 1 201 ? 6.664 11.93 -14.922 1 96.06 201 THR B C 1
ATOM 6914 O O . THR B 1 201 ? 5.844 12.828 -15.133 1 96.06 201 THR B O 1
ATOM 6917 N N . ASP B 1 202 ? 6.344 10.711 -14.43 1 93.94 202 ASP B N 1
ATOM 6918 C CA . ASP B 1 202 ? 4.926 10.375 -14.344 1 93.94 202 ASP B CA 1
ATOM 6919 C C . ASP B 1 202 ? 4.562 9.859 -12.953 1 93.94 202 ASP B C 1
ATOM 6921 O O . ASP B 1 202 ? 3.502 9.258 -12.766 1 93.94 202 ASP B O 1
ATOM 6925 N N . VAL B 1 203 ? 5.449 9.977 -12.008 1 95.94 203 VAL B N 1
ATOM 6926 C CA . VAL B 1 203 ? 5.133 9.555 -10.648 1 95.94 203 VAL B CA 1
ATOM 6927 C C . VAL B 1 203 ? 4.266 10.609 -9.969 1 95.94 203 VAL B C 1
ATOM 6929 O O . VAL B 1 203 ? 4.664 11.766 -9.844 1 95.94 203 VAL B O 1
ATOM 6932 N N . ASN B 1 204 ? 3.057 10.227 -9.531 1 96.56 204 ASN B N 1
ATOM 6933 C CA . ASN B 1 204 ? 2.199 11.148 -8.797 1 96.56 204 ASN B CA 1
ATOM 6934 C C . ASN B 1 204 ? 2.895 11.695 -7.551 1 96.56 204 ASN B C 1
ATOM 6936 O O . ASN B 1 204 ? 3.613 10.961 -6.867 1 96.56 204 ASN B O 1
ATOM 6940 N N . GLY B 1 205 ? 2.727 12.953 -7.277 1 98.12 205 GLY B N 1
ATOM 6941 C CA . GLY B 1 205 ? 3.326 13.57 -6.105 1 98.12 205 GLY B CA 1
ATOM 6942 C C . GLY B 1 205 ? 4.73 14.094 -6.355 1 98.12 205 GLY B C 1
ATOM 6943 O O . GLY B 1 205 ? 5.488 14.32 -5.414 1 98.12 205 GLY B O 1
ATOM 6944 N N . THR B 1 206 ? 5.098 14.203 -7.676 1 98.69 206 THR B N 1
ATOM 6945 C CA . THR B 1 206 ? 6.43 14.703 -7.984 1 98.69 206 THR B CA 1
ATOM 6946 C C . THR B 1 206 ? 6.352 15.906 -8.914 1 98.69 206 THR B C 1
ATOM 6948 O O . THR B 1 206 ? 5.316 16.156 -9.539 1 98.69 206 THR B O 1
ATOM 6951 N N . CYS B 1 207 ? 7.383 16.703 -8.93 1 98.69 207 CYS B N 1
ATOM 6952 C CA . CYS B 1 207 ? 7.625 17.766 -9.883 1 98.69 207 CYS B CA 1
ATOM 6953 C C . CYS B 1 207 ? 8.961 17.578 -10.594 1 98.69 207 CYS B C 1
ATOM 6955 O O . CYS B 1 207 ? 9.891 17 -10.031 1 98.69 207 CYS B O 1
ATOM 6957 N N . TYR B 1 208 ? 9.016 18 -11.812 1 98.5 208 TYR B N 1
ATOM 6958 C CA . TYR B 1 208 ? 10.25 17.969 -12.578 1 98.5 208 TYR B CA 1
ATOM 6959 C C . TYR B 1 208 ? 10.336 19.141 -13.539 1 98.5 208 TYR B C 1
ATOM 6961 O O . TYR B 1 208 ? 9.336 19.812 -13.812 1 98.5 208 TYR B O 1
ATOM 6969 N N . MET B 1 209 ? 11.523 19.5 -13.992 1 98.31 209 MET B N 1
ATOM 6970 C CA . MET B 1 209 ? 11.758 20.562 -14.977 1 98.31 209 MET B CA 1
ATOM 6971 C C . MET B 1 209 ? 11.914 19.984 -16.375 1 98.31 209 MET B C 1
ATOM 6973 O O . MET B 1 209 ? 12.523 18.922 -16.547 1 98.31 209 MET B O 1
ATOM 6977 N N . THR B 1 210 ? 11.328 20.688 -17.297 1 98.06 210 THR B N 1
ATOM 6978 C CA . THR B 1 210 ? 11.438 20.203 -18.672 1 98.06 210 THR B CA 1
ATOM 6979 C C . THR B 1 210 ? 11.305 21.344 -19.656 1 98.06 210 THR B C 1
ATOM 6981 O O . THR B 1 210 ? 11.062 22.484 -19.281 1 98.06 210 THR B O 1
ATOM 6984 N N . ASP B 1 211 ? 11.555 21.031 -20.953 1 97.12 211 ASP B N 1
ATOM 6985 C CA . ASP B 1 211 ? 11.391 22 -22.047 1 97.12 211 ASP B CA 1
ATOM 6986 C C . ASP B 1 211 ? 9.953 22 -22.562 1 97.12 211 ASP B C 1
ATOM 6988 O O . ASP B 1 211 ? 9.188 21.078 -22.281 1 97.12 211 ASP B O 1
ATOM 6992 N N . PHE B 1 212 ? 9.672 23 -23.297 1 95.62 212 PHE B N 1
ATOM 6993 C CA . PHE B 1 212 ? 8.32 23.219 -23.812 1 95.62 212 PHE B CA 1
ATOM 6994 C C . PHE B 1 212 ? 7.84 22.016 -24.609 1 95.62 212 PHE B C 1
ATOM 6996 O O . PHE B 1 212 ? 6.691 21.594 -24.469 1 95.62 212 PHE B O 1
ATOM 7003 N N . ASP B 1 213 ? 8.68 21.406 -25.406 1 94.62 213 ASP B N 1
ATOM 7004 C CA . ASP B 1 213 ? 8.297 20.344 -26.328 1 94.62 213 ASP B CA 1
ATOM 7005 C C . ASP B 1 213 ? 7.992 19.047 -25.562 1 94.62 213 ASP B C 1
ATOM 7007 O O . ASP B 1 213 ? 7.406 18.125 -26.125 1 94.62 213 ASP B O 1
ATOM 7011 N N . HIS B 1 214 ? 8.312 18.984 -24.234 1 95.88 214 HIS B N 1
ATOM 7012 C CA . HIS B 1 214 ? 8.125 17.766 -23.484 1 95.88 214 HIS B CA 1
ATOM 7013 C C . HIS B 1 214 ? 7.023 17.922 -22.438 1 95.88 214 HIS B C 1
ATOM 7015 O O . HIS B 1 214 ? 6.883 17.078 -21.547 1 95.88 214 HIS B O 1
ATOM 7021 N N . LEU B 1 215 ? 6.293 18.922 -22.562 1 96.25 215 LEU B N 1
ATOM 7022 C CA . LEU B 1 215 ? 5.195 19.156 -21.625 1 96.25 215 LEU B CA 1
ATOM 7023 C C . LEU B 1 215 ? 4.125 18.078 -21.781 1 96.25 215 LEU B C 1
ATOM 7025 O O . LEU B 1 215 ? 3.951 17.516 -22.859 1 96.25 215 LEU B O 1
ATOM 7029 N N . PRO B 1 216 ? 3.469 17.766 -20.719 1 94.31 216 PRO B N 1
ATOM 7030 C CA . PRO B 1 216 ? 2.393 16.781 -20.812 1 94.31 216 PRO B CA 1
ATOM 7031 C C . PRO B 1 216 ? 1.256 17.234 -21.719 1 94.31 216 PRO B C 1
ATOM 7033 O O . PRO B 1 216 ? 1.136 18.422 -22.016 1 94.31 216 PRO B O 1
ATOM 7036 N N . ALA B 1 217 ? 0.384 16.266 -22.172 1 89.94 217 ALA B N 1
ATOM 7037 C CA . ALA B 1 217 ? -0.687 16.531 -23.125 1 89.94 217 ALA B CA 1
ATOM 7038 C C . ALA B 1 217 ? -1.771 17.406 -22.516 1 89.94 217 ALA B C 1
ATOM 7040 O O . ALA B 1 217 ? -2.379 18.234 -23.203 1 89.94 217 ALA B O 1
ATOM 7041 N N . ARG B 1 218 ? -2.078 17.203 -21.25 1 92.25 218 ARG B N 1
ATOM 7042 C CA . ARG B 1 218 ? -3.107 17.953 -20.547 1 92.25 218 ARG B CA 1
ATOM 7043 C C . ARG B 1 218 ? -2.559 18.562 -19.25 1 92.25 218 ARG B C 1
ATOM 7045 O O . ARG B 1 218 ? -1.954 17.844 -18.438 1 92.25 218 ARG B O 1
ATOM 7052 N N . TYR B 1 219 ? -2.703 19.828 -19.109 1 96.75 219 TYR B N 1
ATOM 7053 C CA . TYR B 1 219 ? -2.26 20.516 -17.906 1 96.75 219 TYR B CA 1
ATOM 7054 C C . TYR B 1 219 ? -2.941 21.875 -17.781 1 96.75 219 TYR B C 1
ATOM 7056 O O . TYR B 1 219 ? -3.516 22.391 -18.734 1 96.75 219 TYR B O 1
ATOM 7064 N N . VAL B 1 220 ? -2.99 22.391 -16.594 1 97.62 220 VAL B N 1
ATOM 7065 C CA . VAL B 1 220 ? -3.34 23.797 -16.344 1 97.62 220 VAL B CA 1
ATOM 7066 C C . VAL B 1 220 ? -2.07 24.609 -16.156 1 97.62 220 VAL B C 1
ATOM 7068 O O . VAL B 1 220 ? -1.106 24.156 -15.539 1 97.62 220 VAL B O 1
ATOM 7071 N N . GLU B 1 221 ? -2.07 25.766 -16.75 1 97.38 221 GLU B N 1
ATOM 7072 C CA . GLU B 1 221 ? -0.902 26.641 -16.656 1 97.38 221 GLU B CA 1
ATOM 7073 C C . GLU B 1 221 ? -1.157 27.797 -15.695 1 97.38 221 GLU B C 1
ATOM 7075 O O . GLU B 1 221 ? -2.25 28.375 -15.688 1 97.38 221 GLU B O 1
ATOM 7080 N N . CYS B 1 222 ? -0.248 28.062 -14.852 1 96.12 222 CYS B N 1
ATOM 7081 C CA . CYS B 1 222 ? -0.3 29.312 -14.109 1 96.12 222 CYS B CA 1
ATOM 7082 C C . CYS B 1 222 ? 0.816 30.25 -14.539 1 96.12 222 CYS B C 1
ATOM 7084 O O . CYS B 1 222 ? 1.729 29.844 -15.266 1 96.12 222 CYS B O 1
ATOM 7086 N N . ALA B 1 223 ? 0.705 31.516 -14.117 1 98.06 223 ALA B N 1
ATOM 7087 C CA . ALA B 1 223 ? 1.649 32.531 -14.555 1 98.06 223 ALA B CA 1
ATOM 7088 C C . ALA B 1 223 ? 3.082 32.156 -14.188 1 98.06 223 ALA B C 1
ATOM 7090 O O . ALA B 1 223 ? 3.328 31.625 -13.102 1 98.06 223 ALA B O 1
ATOM 7091 N N . GLY B 1 224 ? 3.984 32.469 -15.078 1 98.38 224 GLY B N 1
ATOM 7092 C CA . GLY B 1 224 ? 5.379 32.094 -14.914 1 98.38 224 GLY B CA 1
ATOM 7093 C C . GLY B 1 224 ? 6.102 32.938 -13.875 1 98.38 224 GLY B C 1
ATOM 7094 O O . GLY B 1 224 ? 5.574 33.969 -13.422 1 98.38 224 GLY B O 1
ATOM 7095 N N . TYR B 1 225 ? 7.355 32.562 -13.703 1 98 225 TYR B N 1
ATOM 7096 C CA . TYR B 1 225 ? 8.188 33.156 -12.664 1 98 225 TYR B CA 1
ATOM 7097 C C . TYR B 1 225 ? 8.344 34.656 -12.891 1 98 225 TYR B C 1
ATOM 7099 O O . TYR B 1 225 ? 8.086 35.438 -11.984 1 98 225 TYR B O 1
ATOM 7107 N N . LYS B 1 226 ? 8.734 35.062 -13.961 1 98.06 226 LYS B N 1
ATOM 7108 C CA . LYS B 1 226 ? 8.961 36.469 -14.25 1 98.06 226 LYS B CA 1
ATOM 7109 C C . LYS B 1 226 ? 7.684 37.281 -14.062 1 98.06 226 LYS B C 1
ATOM 7111 O O . LYS B 1 226 ? 7.719 38.375 -13.5 1 98.06 226 LYS B O 1
ATOM 7116 N N . LYS B 1 227 ? 6.605 36.75 -14.516 1 98.12 227 LYS B N 1
ATOM 7117 C CA . LYS B 1 227 ? 5.324 37.438 -14.43 1 98.12 227 LYS B CA 1
ATOM 7118 C C . LYS B 1 227 ? 4.859 37.531 -12.984 1 98.12 227 LYS B C 1
ATOM 7120 O O . LYS B 1 227 ? 4.41 38.625 -12.555 1 98.12 227 LYS B O 1
ATOM 7125 N N . VAL B 1 228 ? 4.945 36.5 -12.164 1 98.5 228 VAL B N 1
ATOM 7126 C CA . VAL B 1 228 ? 4.449 36.531 -10.789 1 98.5 228 VAL B CA 1
ATOM 7127 C C . VAL B 1 228 ? 5.383 37.375 -9.922 1 98.5 228 VAL B C 1
ATOM 7129 O O . VAL B 1 228 ? 4.977 37.906 -8.883 1 98.5 228 VAL B O 1
ATOM 7132 N N . ALA B 1 229 ? 6.648 37.531 -10.352 1 97.94 229 ALA B N 1
ATOM 7133 C CA . ALA B 1 229 ? 7.598 38.375 -9.617 1 97.94 229 ALA B CA 1
ATOM 7134 C C . ALA B 1 229 ? 7.301 39.844 -9.836 1 97.94 229 ALA B C 1
ATOM 7136 O O . ALA B 1 229 ? 7.613 40.688 -8.977 1 97.94 229 ALA B O 1
ATOM 7137 N N . SER B 1 230 ? 6.676 40.25 -10.969 1 97.69 230 SER B N 1
ATOM 7138 C CA . SER B 1 230 ? 6.488 41.656 -11.312 1 97.69 230 SER B CA 1
ATOM 7139 C C . SER B 1 230 ? 5.031 42.062 -11.164 1 97.69 230 SER B C 1
ATOM 7141 O O . SER B 1 230 ? 4.719 43.25 -11.117 1 97.69 230 SER B O 1
ATOM 7143 N N . ASP B 1 231 ? 4.164 41.094 -11.148 1 98.25 231 ASP B N 1
ATOM 7144 C CA . ASP B 1 231 ? 2.732 41.375 -11.133 1 98.25 231 ASP B CA 1
ATOM 7145 C C . ASP B 1 231 ? 2.045 40.656 -9.977 1 98.25 231 ASP B C 1
ATOM 7147 O O . ASP B 1 231 ? 1.809 39.438 -10.047 1 98.25 231 ASP B O 1
ATOM 7151 N N . LYS B 1 232 ? 1.566 41.406 -9 1 98.12 232 LYS B N 1
ATOM 7152 C CA . LYS B 1 232 ? 0.984 40.844 -7.785 1 98.12 232 LYS B CA 1
ATOM 7153 C C . LYS B 1 232 ? -0.356 40.188 -8.07 1 98.12 232 LYS B C 1
ATOM 7155 O O . LYS B 1 232 ? -0.721 39.219 -7.414 1 98.12 232 LYS B O 1
ATOM 7160 N N . VAL B 1 233 ? -1.125 40.688 -9.008 1 98.62 233 VAL B N 1
ATOM 7161 C CA . VAL B 1 233 ? -2.385 40.062 -9.398 1 98.62 233 VAL B CA 1
ATOM 7162 C C . VAL B 1 233 ? -2.117 38.688 -10 1 98.62 233 VAL B C 1
ATOM 7164 O O . VAL B 1 233 ? -2.812 37.719 -9.688 1 98.62 233 VAL B O 1
ATOM 7167 N N . ALA B 1 234 ? -1.116 38.594 -10.836 1 98.69 234 ALA B N 1
ATOM 7168 C CA . ALA B 1 234 ? -0.733 37.312 -11.43 1 98.69 234 ALA B CA 1
ATOM 7169 C C . ALA B 1 234 ? -0.297 36.312 -10.359 1 98.69 234 ALA B C 1
ATOM 7171 O O . ALA B 1 234 ? -0.57 35.125 -10.469 1 98.69 234 ALA B O 1
ATOM 7172 N N . TYR B 1 235 ? 0.397 36.844 -9.383 1 98.75 235 TYR B N 1
ATOM 7173 C CA . TYR B 1 235 ? 0.816 35.969 -8.273 1 98.75 235 TYR B CA 1
ATOM 7174 C C . TYR B 1 235 ? -0.391 35.406 -7.547 1 98.75 235 TYR B C 1
ATOM 7176 O O . TYR B 1 235 ? -0.429 34.219 -7.25 1 98.75 235 TYR B O 1
ATOM 7184 N N . ALA B 1 236 ? -1.334 36.25 -7.254 1 98.75 236 ALA B N 1
ATOM 7185 C CA . ALA B 1 236 ? -2.533 35.812 -6.539 1 98.75 236 ALA B CA 1
ATOM 7186 C C . ALA B 1 236 ? -3.307 34.781 -7.344 1 98.75 236 ALA B C 1
ATOM 7188 O O . ALA B 1 236 ? -3.766 33.781 -6.797 1 98.75 236 ALA B O 1
ATOM 7189 N N . LYS B 1 237 ? -3.451 35 -8.609 1 98.56 237 LYS B N 1
ATOM 7190 C CA . LYS B 1 237 ? -4.152 34.062 -9.477 1 98.56 237 LYS B CA 1
ATOM 7191 C C . LYS B 1 237 ? -3.426 32.75 -9.547 1 98.56 237 LYS B C 1
ATOM 7193 O O . LYS B 1 237 ? -4.059 31.672 -9.555 1 98.56 237 LYS B O 1
ATOM 7198 N N . ALA B 1 238 ? -2.107 32.781 -9.656 1 98.69 238 ALA B N 1
ATOM 7199 C CA . ALA B 1 238 ? -1.309 31.547 -9.664 1 98.69 238 ALA B CA 1
ATOM 7200 C C . ALA B 1 238 ? -1.489 30.766 -8.367 1 98.69 238 ALA B C 1
ATOM 7202 O O . ALA B 1 238 ? -1.58 29.531 -8.383 1 98.69 238 ALA B O 1
ATOM 7203 N N . CYS B 1 239 ? -1.513 31.5 -7.289 1 98.25 239 CYS B N 1
ATOM 7204 C CA . CYS B 1 239 ? -1.725 30.859 -5.992 1 98.25 239 CYS B CA 1
ATOM 7205 C C . CYS B 1 239 ? -3.035 30.078 -5.973 1 98.25 239 CYS B C 1
ATOM 7207 O O . CYS B 1 239 ? -3.078 28.938 -5.512 1 98.25 239 CYS B O 1
ATOM 7209 N N . ARG B 1 240 ? -4.074 30.703 -6.48 1 98.06 240 ARG B N 1
ATOM 7210 C CA . ARG B 1 240 ? -5.375 30.031 -6.523 1 98.06 240 ARG B CA 1
ATOM 7211 C C . ARG B 1 240 ? -5.312 28.766 -7.367 1 98.06 240 ARG B C 1
ATOM 7213 O O . ARG B 1 240 ? -5.82 27.719 -6.965 1 98.06 240 ARG B O 1
ATOM 7220 N N . ILE B 1 241 ? -4.711 28.828 -8.508 1 98 241 ILE B N 1
ATOM 7221 C CA . ILE B 1 241 ? -4.59 27.688 -9.406 1 98 241 ILE B CA 1
ATOM 7222 C C . ILE B 1 241 ? -3.844 26.562 -8.695 1 98 241 ILE B C 1
ATOM 7224 O O . ILE B 1 241 ? -4.258 25.391 -8.758 1 98 241 ILE B O 1
ATOM 7228 N N . GLN B 1 242 ? -2.816 26.906 -8.008 1 97.69 242 GLN B N 1
ATOM 7229 C CA . GLN B 1 242 ? -1.993 25.922 -7.305 1 97.69 242 GLN B CA 1
ATOM 7230 C C . GLN B 1 242 ? -2.77 25.266 -6.164 1 97.69 242 GLN B C 1
ATOM 7232 O O . GLN B 1 242 ? -2.787 24.047 -6.043 1 97.69 242 GLN B O 1
ATOM 7237 N N . MET B 1 243 ? -3.434 26.078 -5.371 1 96.81 243 MET B N 1
ATOM 7238 C CA . MET B 1 243 ? -4.16 25.562 -4.211 1 96.81 243 MET B CA 1
ATOM 7239 C C . MET B 1 243 ? -5.34 24.703 -4.645 1 96.81 243 MET B C 1
ATOM 7241 O O . MET B 1 243 ? -5.652 23.703 -3.998 1 96.81 243 MET B O 1
ATOM 7245 N N . ASP B 1 244 ? -5.98 25 -5.738 1 96.75 244 ASP B N 1
ATOM 7246 C CA . ASP B 1 244 ? -7.188 24.312 -6.188 1 96.75 244 ASP B CA 1
ATOM 7247 C C . ASP B 1 244 ? -6.852 23 -6.883 1 96.75 244 ASP B C 1
ATOM 7249 O O . ASP B 1 244 ? -7.746 22.219 -7.199 1 96.75 244 ASP B O 1
ATOM 7253 N N . ASN B 1 245 ? -5.566 22.734 -7.098 1 96.69 245 ASN B N 1
ATOM 7254 C CA . ASN B 1 245 ? -5.188 21.516 -7.82 1 96.69 245 ASN B CA 1
ATOM 7255 C C . ASN B 1 245 ? -4.277 20.625 -6.98 1 96.69 245 ASN B C 1
ATOM 7257 O O . ASN B 1 245 ? -3.385 19.969 -7.516 1 96.69 245 ASN B O 1
ATOM 7261 N N . GLN B 1 246 ? -4.531 20.578 -5.645 1 94.81 246 GLN B N 1
ATOM 7262 C CA . GLN B 1 246 ? -3.713 19.781 -4.738 1 94.81 246 GLN B CA 1
ATOM 7263 C C . GLN B 1 246 ? -4.441 18.516 -4.309 1 94.81 246 GLN B C 1
ATOM 7265 O O . GLN B 1 246 ? -3.912 17.719 -3.529 1 94.81 246 GLN B O 1
ATOM 7270 N N . ASP B 1 247 ? -5.633 18.312 -4.828 1 94.69 247 ASP B N 1
ATOM 7271 C CA . ASP B 1 247 ? -6.418 17.156 -4.449 1 94.69 247 ASP B CA 1
ATOM 7272 C C . ASP B 1 247 ? -6.176 15.984 -5.41 1 94.69 247 ASP B C 1
ATOM 7274 O O . ASP B 1 247 ? -6.062 16.188 -6.621 1 94.69 247 ASP B O 1
ATOM 7278 N N . VAL B 1 248 ? -6.191 14.812 -4.887 1 91.56 248 VAL B N 1
ATOM 7279 C CA . VAL B 1 248 ? -5.82 13.625 -5.645 1 91.56 248 VAL B CA 1
ATOM 7280 C C . VAL B 1 248 ? -6.926 13.281 -6.641 1 91.56 248 VAL B C 1
ATOM 7282 O O . VAL B 1 248 ? -6.664 12.672 -7.68 1 91.56 248 VAL B O 1
ATOM 7285 N N . VAL B 1 249 ? -8.117 13.578 -6.348 1 87.69 249 VAL B N 1
ATOM 7286 C CA . VAL B 1 249 ? -9.258 13.203 -7.172 1 87.69 249 VAL B CA 1
ATOM 7287 C C . VAL B 1 249 ? -9.516 14.281 -8.219 1 87.69 249 VAL B C 1
ATOM 7289 O O . VAL B 1 249 ? -9.688 13.977 -9.406 1 87.69 249 VAL B O 1
ATOM 7292 N N . SER B 1 250 ? -9.445 15.5 -7.844 1 91.31 250 SER B N 1
ATOM 7293 C CA . SER B 1 250 ? -9.883 16.578 -8.711 1 91.31 250 SER B CA 1
ATOM 7294 C C . SER B 1 250 ? -8.695 17.375 -9.258 1 91.31 250 SER B C 1
ATOM 7296 O O . SER B 1 250 ? -8.836 18.125 -10.219 1 91.31 250 SER B O 1
ATOM 7298 N N . GLY B 1 251 ? -7.555 17.219 -8.688 1 94.38 251 GLY B N 1
ATOM 7299 C CA . GLY B 1 251 ? -6.395 18 -9.094 1 94.38 251 GLY B CA 1
ATOM 7300 C C . GLY B 1 251 ? -5.934 17.688 -10.508 1 94.38 251 GLY B C 1
ATOM 7301 O O . GLY B 1 251 ? -6.195 16.609 -11.031 1 94.38 251 GLY B O 1
ATOM 7302 N N . GLN B 1 252 ? -5.254 18.641 -11.078 1 95.88 252 GLN B N 1
ATOM 7303 C CA . GLN B 1 252 ? -4.684 18.531 -12.422 1 95.88 252 GLN B CA 1
ATOM 7304 C C . GLN B 1 252 ? -3.178 18.75 -12.398 1 95.88 252 GLN B C 1
ATOM 7306 O O . GLN B 1 252 ? -2.637 19.281 -11.422 1 95.88 252 GLN B O 1
ATOM 7311 N N . ILE B 1 253 ? -2.545 18.359 -13.484 1 98.12 253 ILE B N 1
ATOM 7312 C CA . ILE B 1 253 ? -1.139 18.688 -13.68 1 98.12 253 ILE B CA 1
ATOM 7313 C C . ILE B 1 253 ? -0.985 20.203 -13.852 1 98.12 253 ILE B C 1
ATOM 7315 O O . ILE B 1 253 ? -1.77 20.828 -14.562 1 98.12 253 ILE B O 1
ATOM 7319 N N . ILE B 1 254 ? -0.038 20.797 -13.18 1 98.62 254 ILE B N 1
ATOM 7320 C CA . ILE B 1 254 ? 0.207 22.234 -13.258 1 98.62 254 ILE B CA 1
ATOM 7321 C C . ILE B 1 254 ? 1.558 22.5 -13.93 1 98.62 254 ILE B C 1
ATOM 7323 O O . ILE B 1 254 ? 2.543 21.812 -13.633 1 98.62 254 ILE B O 1
ATOM 7327 N N . VAL B 1 255 ? 1.568 23.422 -14.812 1 98.75 255 VAL B N 1
ATOM 7328 C CA . VAL B 1 255 ? 2.816 23.828 -15.445 1 98.75 255 VAL B CA 1
ATOM 7329 C C . VAL B 1 255 ? 3.084 25.312 -15.164 1 98.75 255 VAL B C 1
ATOM 7331 O O . VAL B 1 255 ? 2.168 26.125 -15.203 1 98.75 255 VAL B O 1
ATOM 7334 N N . GLN B 1 256 ? 4.234 25.656 -14.82 1 98.81 256 GLN B N 1
ATOM 7335 C CA . GLN B 1 256 ? 4.672 27.031 -14.609 1 98.81 256 GLN B CA 1
ATOM 7336 C C . GLN B 1 256 ? 6.023 27.281 -15.273 1 98.81 256 GLN B C 1
ATOM 7338 O O . GLN B 1 256 ? 7.004 26.609 -14.969 1 98.81 256 GLN B O 1
ATOM 7343 N N . LYS B 1 257 ? 6.062 28.281 -16.109 1 98.44 257 LYS B N 1
ATOM 7344 C CA . LYS B 1 257 ? 7.344 28.688 -16.688 1 98.44 257 LYS B CA 1
ATOM 7345 C C . LYS B 1 257 ? 8.266 29.281 -15.633 1 98.44 257 LYS B C 1
ATOM 7347 O O . LYS B 1 257 ? 7.84 30.141 -14.844 1 98.44 257 LYS B O 1
ATOM 7352 N N . GLN B 1 258 ? 9.453 28.797 -15.57 1 98.25 258 GLN B N 1
ATOM 7353 C CA . GLN B 1 258 ? 10.469 29.344 -14.68 1 98.25 258 GLN B CA 1
ATOM 7354 C C . GLN B 1 258 ? 11.414 30.266 -15.438 1 98.25 258 GLN B C 1
ATOM 7356 O O . GLN B 1 258 ? 10.984 31.078 -16.266 1 98.25 258 GLN B O 1
ATOM 7361 N N . SER B 1 259 ? 12.664 30.297 -15.117 1 96.88 259 SER B N 1
ATOM 7362 C CA . SER B 1 259 ? 13.57 31.188 -15.828 1 96.88 259 SER B CA 1
ATOM 7363 C C . SER B 1 259 ? 13.648 30.828 -17.312 1 96.88 259 SER B C 1
ATOM 7365 O O . SER B 1 259 ? 13.391 31.672 -18.172 1 96.88 259 SER B O 1
ATOM 7367 N N . GLU B 1 260 ? 13.969 29.578 -17.547 1 95.44 260 GLU B N 1
ATOM 7368 C CA . GLU B 1 260 ? 14.078 29.125 -18.938 1 95.44 260 GLU B CA 1
ATOM 7369 C C . GLU B 1 260 ? 13.219 27.891 -19.188 1 95.44 260 GLU B C 1
ATOM 7371 O O . GLU B 1 260 ? 12.477 27.828 -20.156 1 95.44 260 GLU B O 1
ATOM 7376 N N . LYS B 1 261 ? 13.219 27.078 -18.266 1 97.69 261 LYS B N 1
ATOM 7377 C CA . LYS B 1 261 ? 12.508 25.812 -18.406 1 97.69 261 LYS B CA 1
ATOM 7378 C C . LYS B 1 261 ? 11.141 25.875 -17.75 1 97.69 261 LYS B C 1
ATOM 7380 O O . LYS B 1 261 ? 10.719 26.938 -17.281 1 97.69 261 LYS B O 1
ATOM 7385 N N . TYR B 1 262 ? 10.414 24.797 -17.828 1 98.5 262 TYR B N 1
ATOM 7386 C CA . TYR B 1 262 ? 9.078 24.688 -17.25 1 98.5 262 TYR B CA 1
ATOM 7387 C C . TYR B 1 262 ? 9.055 23.703 -16.109 1 98.5 262 TYR B C 1
ATOM 7389 O O . TYR B 1 262 ? 9.625 22.609 -16.203 1 98.5 262 TYR B O 1
ATOM 7397 N N . LEU B 1 263 ? 8.469 24.125 -14.992 1 98.69 263 LEU B N 1
ATOM 7398 C CA . LEU B 1 263 ? 8.164 23.203 -13.898 1 98.69 263 LEU B CA 1
ATOM 7399 C C . LEU B 1 263 ? 6.836 22.484 -14.148 1 98.69 263 LEU B C 1
ATOM 7401 O O . LEU B 1 263 ? 5.82 23.141 -14.406 1 98.69 263 LEU B O 1
ATOM 7405 N N . VAL B 1 264 ? 6.824 21.203 -14.102 1 98.81 264 VAL B N 1
ATOM 7406 C CA . VAL B 1 264 ? 5.609 20.391 -14.188 1 98.81 264 VAL B CA 1
ATOM 7407 C C . VAL B 1 264 ? 5.324 19.734 -12.836 1 98.81 264 VAL B C 1
ATOM 7409 O O . VAL B 1 264 ? 6.168 19.016 -12.305 1 98.81 264 VAL B O 1
ATOM 7412 N N . GLN B 1 265 ? 4.219 20.031 -12.25 1 98.62 265 GLN B N 1
ATOM 7413 C CA . GLN B 1 265 ? 3.723 19.266 -11.109 1 98.62 265 GLN B CA 1
ATOM 7414 C C . GLN B 1 265 ? 2.762 18.172 -11.562 1 98.62 265 GLN B C 1
ATOM 7416 O O . GLN B 1 265 ? 1.677 18.453 -12.07 1 98.62 265 GLN B O 1
ATOM 7421 N N . ASN B 1 266 ? 3.176 16.953 -11.281 1 98.25 266 ASN B N 1
ATOM 7422 C CA . ASN B 1 266 ? 2.268 15.836 -11.523 1 98.25 266 ASN B CA 1
ATOM 7423 C C . ASN B 1 266 ? 1.09 15.852 -10.555 1 98.25 266 ASN B C 1
ATOM 7425 O O . ASN B 1 266 ? 1.022 16.703 -9.664 1 98.25 266 ASN B O 1
ATOM 7429 N N . LEU B 1 267 ? 0.137 14.953 -10.836 1 97 267 LEU B N 1
ATOM 7430 C CA . LEU B 1 267 ? -0.986 14.805 -9.914 1 97 267 LEU B CA 1
ATOM 7431 C C . LEU B 1 267 ? -0.495 14.539 -8.492 1 97 267 LEU B C 1
ATOM 7433 O O . LEU B 1 267 ? 0.562 13.938 -8.305 1 97 267 LEU B O 1
ATOM 7437 N N . PRO B 1 268 ? -1.218 15.039 -7.508 1 96.25 268 PRO B N 1
ATOM 7438 C CA . PRO B 1 268 ? -0.835 14.719 -6.129 1 96.25 268 PRO B CA 1
ATOM 7439 C C . PRO B 1 268 ? -0.865 13.219 -5.84 1 96.25 268 PRO B C 1
ATOM 7441 O O . PRO B 1 268 ? -1.651 12.484 -6.445 1 96.25 268 PRO B O 1
ATOM 7444 N N . ALA B 1 269 ? -0.006 12.812 -4.949 1 95.25 269 ALA B N 1
ATOM 7445 C CA . ALA B 1 269 ? 0.025 11.406 -4.551 1 95.25 269 ALA B CA 1
ATOM 7446 C C . ALA B 1 269 ? -1.187 11.055 -3.693 1 95.25 269 ALA B C 1
ATOM 7448 O O . ALA B 1 269 ? -1.635 11.859 -2.877 1 95.25 269 ALA B O 1
ATOM 7449 N N . LYS B 1 270 ? -1.661 9.805 -3.838 1 90.81 270 LYS B N 1
ATOM 7450 C CA . LYS B 1 270 ? -2.701 9.312 -2.938 1 90.81 270 LYS B CA 1
ATOM 7451 C C . LYS B 1 270 ? -2.188 9.211 -1.505 1 90.81 270 LYS B C 1
ATOM 7453 O O . LYS B 1 270 ? -1.08 8.727 -1.27 1 90.81 270 LYS B O 1
ATOM 7458 N N . PRO B 1 271 ? -3.018 9.734 -0.573 1 93.5 271 PRO B N 1
ATOM 7459 C CA . PRO B 1 271 ? -2.609 9.508 0.815 1 93.5 271 PRO B CA 1
ATOM 7460 C C . PRO B 1 271 ? -2.58 8.023 1.188 1 93.5 271 PRO B C 1
ATOM 7462 O O . PRO B 1 271 ? -3.311 7.223 0.599 1 93.5 271 PRO B O 1
ATOM 7465 N N . LEU B 1 272 ? -1.722 7.664 2.121 1 94.5 272 LEU B N 1
ATOM 7466 C CA . LEU B 1 272 ? -1.724 6.297 2.635 1 94.5 272 LEU B CA 1
ATOM 7467 C C . LEU B 1 272 ? -3.088 5.934 3.207 1 94.5 272 LEU B C 1
ATOM 7469 O O . LEU B 1 272 ? -3.727 6.754 3.871 1 94.5 272 LEU B O 1
ATOM 7473 N N . VAL B 1 273 ? -3.512 4.742 2.865 1 90.25 273 VAL B N 1
ATOM 7474 C CA . VAL B 1 273 ? -4.719 4.23 3.51 1 90.25 273 VAL B CA 1
ATOM 7475 C C . VAL B 1 273 ? -4.375 3.689 4.895 1 90.25 273 VAL B C 1
ATOM 7477 O O . VAL B 1 273 ? -3.203 3.65 5.281 1 90.25 273 VAL B O 1
ATOM 7480 N N . ARG B 1 274 ? -5.352 3.268 5.656 1 91.5 274 ARG B N 1
ATOM 7481 C CA . ARG B 1 274 ? -5.184 2.967 7.074 1 91.5 274 ARG B CA 1
ATOM 7482 C C . ARG B 1 274 ? -4.141 1.876 7.281 1 91.5 274 ARG B C 1
ATOM 7484 O O . ARG B 1 274 ? -3.217 2.037 8.086 1 91.5 274 ARG B O 1
ATOM 7491 N N . TRP B 1 275 ? -4.211 0.75 6.578 1 90.31 275 TRP B N 1
ATOM 7492 C CA . TRP B 1 275 ? -3.287 -0.353 6.824 1 90.31 275 TRP B CA 1
ATOM 7493 C C . TRP B 1 275 ? -1.873 0.017 6.391 1 90.31 275 TRP B C 1
ATOM 7495 O O . TRP B 1 275 ? -0.896 -0.438 6.988 1 90.31 275 TRP B O 1
ATOM 7505 N N . GLU B 1 276 ? -1.779 0.798 5.359 1 93.19 276 GLU B N 1
ATOM 7506 C CA . GLU B 1 276 ? -0.471 1.293 4.945 1 93.19 276 GLU B CA 1
ATOM 7507 C C . GLU B 1 276 ? 0.144 2.193 6.012 1 93.19 276 GLU B C 1
ATOM 7509 O O . GLU B 1 276 ? 1.334 2.084 6.312 1 93.19 276 GLU B O 1
ATOM 7514 N N . LEU B 1 277 ? -0.728 3.084 6.512 1 96.19 277 LEU B N 1
ATOM 7515 C CA . LEU B 1 277 ? -0.271 3.986 7.562 1 96.19 277 LEU B CA 1
ATOM 7516 C C . LEU B 1 277 ? 0.173 3.205 8.797 1 96.19 277 LEU B C 1
ATOM 7518 O O . LEU B 1 277 ? 1.184 3.541 9.414 1 96.19 277 LEU B O 1
ATOM 7522 N N . ASP B 1 278 ? -0.584 2.166 9.141 1 94.75 278 ASP B N 1
ATOM 7523 C CA . ASP B 1 278 ? -0.193 1.285 10.242 1 94.75 278 ASP B CA 1
ATOM 7524 C C . ASP B 1 278 ? 1.213 0.729 10.023 1 94.75 278 ASP B C 1
ATOM 7526 O O . ASP B 1 278 ? 2.021 0.69 10.953 1 94.75 278 ASP B O 1
ATOM 7530 N N . LYS B 1 279 ? 1.491 0.315 8.828 1 93.81 279 LYS B N 1
ATOM 7531 C CA . LYS B 1 279 ? 2.785 -0.29 8.523 1 93.81 279 LYS B CA 1
ATOM 7532 C C . LYS B 1 279 ? 3.914 0.727 8.664 1 93.81 279 LYS B C 1
ATOM 7534 O O . LYS B 1 279 ? 4.965 0.421 9.234 1 93.81 279 LYS B O 1
ATOM 7539 N N . VAL B 1 280 ? 3.742 1.893 8.156 1 96.44 280 VAL B N 1
ATOM 7540 C CA . VAL B 1 280 ? 4.773 2.926 8.188 1 96.44 280 VAL B CA 1
ATOM 7541 C C . VAL B 1 280 ? 5.141 3.246 9.633 1 96.44 280 VAL B C 1
ATOM 7543 O O . VAL B 1 280 ? 6.32 3.383 9.969 1 96.44 280 VAL B O 1
ATOM 7546 N N . TYR B 1 281 ? 4.188 3.311 10.484 1 96.56 281 TYR B N 1
ATOM 7547 C CA . TYR B 1 281 ? 4.445 3.697 11.867 1 96.56 281 TYR B CA 1
ATOM 7548 C C . TYR B 1 281 ? 4.953 2.51 12.68 1 96.56 281 TYR B C 1
ATOM 7550 O O . TYR B 1 281 ? 5.449 2.68 13.797 1 96.56 281 TYR B O 1
ATOM 7558 N N . ALA B 1 282 ? 4.879 1.331 12.07 1 93.75 282 ALA B N 1
ATOM 7559 C CA . ALA B 1 282 ? 5.344 0.132 12.758 1 93.75 282 ALA B CA 1
ATOM 7560 C C . ALA B 1 282 ? 6.727 -0.285 12.273 1 93.75 282 ALA B C 1
ATOM 7562 O O . ALA B 1 282 ? 7.25 -1.322 12.688 1 93.75 282 ALA B O 1
ATOM 7563 N N . LEU B 1 283 ? 7.328 0.421 11.359 1 94.31 283 LEU B N 1
ATOM 7564 C CA . LEU B 1 283 ? 8.688 0.107 10.938 1 94.31 283 LEU B CA 1
ATOM 7565 C C . LEU B 1 283 ? 9.641 0.091 12.125 1 94.31 283 LEU B C 1
ATOM 7567 O O . LEU B 1 283 ? 9.328 0.646 13.188 1 94.31 283 LEU B O 1
ATOM 7571 N N . PRO B 1 284 ? 10.758 -0.584 12.023 1 93.25 284 PRO B N 1
ATOM 7572 C CA . PRO B 1 284 ? 11.602 -0.835 13.195 1 93.25 284 PRO B CA 1
ATOM 7573 C C . PRO B 1 284 ? 12.422 0.384 13.602 1 93.25 284 PRO B C 1
ATOM 7575 O O . PRO B 1 284 ? 13.656 0.333 13.586 1 93.25 284 PRO B O 1
ATOM 7578 N N . TYR B 1 285 ? 11.703 1.385 14.094 1 96.19 285 TYR B N 1
ATOM 7579 C CA . TYR B 1 285 ? 12.367 2.578 14.617 1 96.19 285 TYR B CA 1
ATOM 7580 C C . TYR B 1 285 ? 12.992 2.305 15.977 1 96.19 285 TYR B C 1
ATOM 7582 O O . TYR B 1 285 ? 12.438 1.561 16.781 1 96.19 285 TYR B O 1
ATOM 7590 N N . THR B 1 286 ? 14.141 2.992 16.25 1 94.94 286 THR B N 1
ATOM 7591 C CA . THR B 1 286 ? 14.719 2.916 17.594 1 94.94 286 THR B CA 1
ATOM 7592 C C . THR B 1 286 ? 13.961 3.822 18.562 1 94.94 286 THR B C 1
ATOM 7594 O O . THR B 1 286 ? 14.031 3.639 19.781 1 94.94 286 THR B O 1
ATOM 7597 N N . ARG B 1 287 ? 13.312 4.824 17.984 1 95.31 287 ARG B N 1
ATOM 7598 C CA . ARG B 1 287 ? 12.539 5.828 18.703 1 95.31 287 ARG B CA 1
ATOM 7599 C C . ARG B 1 287 ? 13.414 6.602 19.688 1 95.31 287 ARG B C 1
ATOM 7601 O O . ARG B 1 287 ? 12.969 6.941 20.781 1 95.31 287 ARG B O 1
ATOM 7608 N N . ARG B 1 288 ? 14.641 6.781 19.281 1 95.31 288 ARG B N 1
ATOM 7609 C CA . ARG B 1 288 ? 15.664 7.539 19.984 1 95.31 288 ARG B CA 1
ATOM 7610 C C . ARG B 1 288 ? 16.516 8.352 19.031 1 95.31 288 ARG B C 1
ATOM 7612 O O . ARG B 1 288 ? 16.406 8.195 17.812 1 95.31 288 ARG B O 1
ATOM 7619 N N . TYR B 1 289 ? 17.25 9.273 19.641 1 97.31 289 TYR B N 1
ATOM 7620 C CA . TYR B 1 289 ? 18.281 9.906 18.828 1 97.31 289 TYR B CA 1
ATOM 7621 C C . TYR B 1 289 ? 19.547 9.055 18.781 1 97.31 289 TYR B C 1
ATOM 7623 O O . TYR B 1 289 ? 19.766 8.211 19.656 1 97.31 289 TYR B O 1
ATOM 7631 N N . HIS B 1 290 ? 20.266 9.195 17.75 1 97.44 290 HIS B N 1
ATOM 7632 C CA . HIS B 1 290 ? 21.5 8.43 17.625 1 97.44 290 HIS B CA 1
ATOM 7633 C C . HIS B 1 290 ? 22.422 8.672 18.797 1 97.44 290 HIS B C 1
ATOM 7635 O O . HIS B 1 290 ? 22.578 9.812 19.25 1 97.44 290 HIS B O 1
ATOM 7641 N N . PRO B 1 291 ? 23.141 7.719 19.312 1 96.19 291 PRO B N 1
ATOM 7642 C CA . PRO B 1 291 ? 23.953 7.805 20.531 1 96.19 291 PRO B CA 1
ATOM 7643 C C . PRO B 1 291 ? 25.125 8.766 20.391 1 96.19 291 PRO B C 1
ATOM 7645 O O . PRO B 1 291 ? 25.656 9.242 21.391 1 96.19 291 PRO B O 1
ATOM 7648 N N . ILE B 1 292 ? 25.531 9.047 19.203 1 96.44 292 ILE B N 1
ATOM 7649 C CA . ILE B 1 292 ? 26.672 9.938 18.984 1 96.44 292 ILE B CA 1
ATOM 7650 C C . ILE B 1 292 ? 26.375 11.312 19.578 1 96.44 292 ILE B C 1
ATOM 7652 O O . ILE B 1 292 ? 27.297 12.094 19.828 1 96.44 292 ILE B O 1
ATOM 7656 N N . TYR B 1 293 ? 25.125 11.609 19.812 1 97.88 293 TYR B N 1
ATOM 7657 C CA . TYR B 1 293 ? 24.75 12.938 20.266 1 97.88 293 TYR B CA 1
ATOM 7658 C C . TYR B 1 293 ? 24.688 12.992 21.781 1 97.88 293 TYR B C 1
ATOM 7660 O O . TYR B 1 293 ? 24.5 14.062 22.375 1 97.88 293 TYR B O 1
ATOM 7668 N N . GLU B 1 294 ? 24.844 11.914 22.453 1 96.19 294 GLU B N 1
ATOM 7669 C CA . GLU B 1 294 ? 24.688 11.852 23.906 1 96.19 294 GLU B CA 1
ATOM 7670 C C . GLU B 1 294 ? 25.609 12.836 24.609 1 96.19 294 GLU B C 1
ATOM 7672 O O . GLU B 1 294 ? 25.188 13.609 25.469 1 96.19 294 GLU B O 1
ATOM 7677 N N . ALA B 1 295 ? 26.891 12.805 24.203 1 96.44 295 ALA B N 1
ATOM 7678 C CA . ALA B 1 295 ? 27.906 13.648 24.828 1 96.44 295 ALA B CA 1
ATOM 7679 C C . ALA B 1 295 ? 27.641 15.125 24.531 1 96.44 295 ALA B C 1
ATOM 7681 O O . ALA B 1 295 ? 28.172 16.016 25.219 1 96.44 295 ALA B O 1
ATOM 7682 N N . MET B 1 296 ? 26.828 15.359 23.578 1 96.56 296 MET B N 1
ATOM 7683 C CA . MET B 1 296 ? 26.547 16.734 23.156 1 96.56 296 MET B CA 1
ATOM 7684 C C . MET B 1 296 ? 25.266 17.234 23.812 1 96.56 296 MET B C 1
ATOM 7686 O O . MET B 1 296 ? 24.828 18.359 23.531 1 96.56 296 MET B O 1
ATOM 7690 N N . GLY B 1 297 ? 24.656 16.469 24.609 1 96.12 297 GLY B N 1
ATOM 7691 C CA . GLY B 1 297 ? 23.453 16.891 25.297 1 96.12 297 GLY B CA 1
ATOM 7692 C C . GLY B 1 297 ? 22.188 16.312 24.672 1 96.12 297 GLY B C 1
ATOM 7693 O O . GLY B 1 297 ? 21.078 16.719 25.031 1 96.12 297 GLY B O 1
ATOM 7694 N N . GLY B 1 298 ? 22.391 15.398 23.688 1 97.31 298 GLY B N 1
ATOM 7695 C CA . GLY B 1 298 ? 21.234 14.789 23.047 1 97.31 298 GLY B CA 1
ATOM 7696 C C . GLY B 1 298 ? 20.578 15.695 22.016 1 97.31 298 GLY B C 1
ATOM 7697 O O . GLY B 1 298 ? 21.234 16.594 21.469 1 97.31 298 GLY B O 1
ATOM 7698 N N . VAL B 1 299 ? 19.375 15.352 21.594 1 97.81 299 VAL B N 1
ATOM 7699 C CA . VAL B 1 299 ? 18.578 16.141 20.672 1 97.81 299 VAL B CA 1
ATOM 7700 C C . VAL B 1 299 ? 17.234 16.5 21.328 1 97.81 299 VAL B C 1
ATOM 7702 O O . VAL B 1 299 ? 16.328 15.68 21.391 1 97.81 299 VAL B O 1
ATOM 7705 N N . PRO B 1 300 ? 17.047 17.703 21.719 1 96.94 300 PRO B N 1
ATOM 7706 C CA . PRO B 1 300 ? 15.898 18.109 22.531 1 96.94 300 PRO B CA 1
ATOM 7707 C C . PRO B 1 300 ? 14.555 17.812 21.875 1 96.94 300 PRO B C 1
ATOM 7709 O O . PRO B 1 300 ? 13.57 17.547 22.547 1 96.94 300 PRO B O 1
ATOM 7712 N N . ALA B 1 301 ? 14.484 17.844 20.625 1 96.12 301 ALA B N 1
ATOM 7713 C CA . ALA B 1 301 ? 13.234 17.703 19.891 1 96.12 301 ALA B CA 1
ATOM 7714 C C . ALA B 1 301 ? 12.562 16.375 20.203 1 96.12 301 ALA B C 1
ATOM 7716 O O . ALA B 1 301 ? 11.344 16.234 20.047 1 96.12 301 ALA B O 1
ATOM 7717 N N . ILE B 1 302 ? 13.281 15.359 20.672 1 95.69 302 ILE B N 1
ATOM 7718 C CA . ILE B 1 302 ? 12.727 14.031 20.922 1 95.69 302 ILE B CA 1
ATOM 7719 C C . ILE B 1 302 ? 11.844 14.055 22.156 1 95.69 302 ILE B C 1
ATOM 7721 O O . ILE B 1 302 ? 10.93 13.242 22.312 1 95.69 302 ILE B O 1
ATOM 7725 N N . ARG B 1 303 ? 12.07 14.969 23.062 1 91.69 303 ARG B N 1
ATOM 7726 C CA . ARG B 1 303 ? 11.406 15.008 24.359 1 91.69 303 ARG B CA 1
ATOM 7727 C C . ARG B 1 303 ? 9.891 15.117 24.188 1 91.69 303 ARG B C 1
ATOM 7729 O O . ARG B 1 303 ? 9.133 14.484 24.922 1 91.69 303 ARG B O 1
ATOM 7736 N N . GLU B 1 304 ? 9.531 15.852 23.203 1 86.19 304 GLU B N 1
ATOM 7737 C CA . GLU B 1 304 ? 8.109 16.109 23 1 86.19 304 GLU B CA 1
ATOM 7738 C C . GLU B 1 304 ? 7.414 14.922 22.328 1 86.19 304 GLU B C 1
ATOM 7740 O O . GLU B 1 304 ? 6.207 14.734 22.5 1 86.19 304 GLU B O 1
ATOM 7745 N N . VAL B 1 305 ? 8.18 14.062 21.703 1 93.94 305 VAL B N 1
ATOM 7746 C CA . VAL B 1 305 ? 7.508 13.109 20.828 1 93.94 305 VAL B CA 1
ATOM 7747 C C . VAL B 1 305 ? 7.812 11.68 21.281 1 93.94 305 VAL B C 1
ATOM 7749 O O . VAL B 1 305 ? 7.129 10.734 20.891 1 93.94 305 VAL B O 1
ATOM 7752 N N . GLN B 1 306 ? 8.695 11.5 22.172 1 94.75 306 GLN B N 1
ATOM 7753 C CA . GLN B 1 306 ? 9.156 10.164 22.562 1 94.75 306 GLN B CA 1
ATOM 7754 C C . GLN B 1 306 ? 7.992 9.305 23.047 1 94.75 306 GLN B C 1
ATOM 7756 O O . GLN B 1 306 ? 7.906 8.117 22.719 1 94.75 306 GLN B O 1
ATOM 7761 N N . PHE B 1 307 ? 7.137 9.883 23.844 1 97.06 307 PHE B N 1
ATOM 7762 C CA . PHE B 1 307 ? 6.008 9.141 24.391 1 97.06 307 PHE B CA 1
ATOM 7763 C C . PHE B 1 307 ? 4.688 9.734 23.906 1 97.06 307 PHE B C 1
ATOM 7765 O O . PHE B 1 307 ? 3.725 9.812 24.672 1 97.06 307 PHE B O 1
ATOM 7772 N N . SER B 1 308 ? 4.707 10.266 22.75 1 97.44 308 SER B N 1
ATOM 7773 C CA . SER B 1 308 ? 3.518 10.695 22.031 1 97.44 308 SER B CA 1
ATOM 7774 C C . SER B 1 308 ? 3.234 9.789 20.844 1 97.44 308 SER B C 1
ATOM 7776 O O . SER B 1 308 ? 4.152 9.18 20.281 1 97.44 308 SER B O 1
ATOM 7778 N N . ILE B 1 309 ? 1.992 9.664 20.5 1 98.12 309 ILE B N 1
ATOM 7779 C CA . ILE B 1 309 ? 1.581 8.797 19.406 1 98.12 309 ILE B CA 1
ATOM 7780 C C . ILE B 1 309 ? 0.829 9.609 18.359 1 98.12 309 ILE B C 1
ATOM 7782 O O . ILE B 1 309 ? -0.151 10.289 18.672 1 98.12 309 ILE B O 1
ATOM 7786 N N . ILE B 1 310 ? 1.288 9.539 17.172 1 97.88 310 ILE B N 1
ATOM 7787 C CA . ILE B 1 310 ? 0.582 10.164 16.047 1 97.88 310 ILE B CA 1
ATOM 7788 C C . ILE B 1 310 ? -0.512 9.227 15.539 1 97.88 310 ILE B C 1
ATOM 7790 O O . ILE B 1 310 ? -0.231 8.102 15.133 1 97.88 310 ILE B O 1
ATOM 7794 N N . GLN B 1 311 ? -1.698 9.688 15.555 1 97.81 311 GLN B N 1
ATOM 7795 C CA . GLN B 1 311 ? -2.762 8.758 15.195 1 97.81 311 GLN B CA 1
ATOM 7796 C C . GLN B 1 311 ? -3.365 9.102 13.844 1 97.81 311 GLN B C 1
ATOM 7798 O O . GLN B 1 311 ? -4.098 8.297 13.258 1 97.81 311 GLN B O 1
ATOM 7803 N N . ASN B 1 312 ? -3.068 10.328 13.266 1 97.56 312 ASN B N 1
ATOM 7804 C CA . ASN B 1 312 ? -3.619 10.719 11.977 1 97.56 312 ASN B CA 1
ATOM 7805 C C . ASN B 1 312 ? -2.691 11.68 11.242 1 97.56 312 ASN B C 1
ATOM 7807 O O . ASN B 1 312 ? -1.708 12.156 11.805 1 97.56 312 ASN B O 1
ATOM 7811 N N . ARG B 1 313 ? -2.928 11.883 9.953 1 97.5 313 ARG B N 1
ATOM 7812 C CA . ARG B 1 313 ? -2.279 12.859 9.078 1 97.5 313 ARG B CA 1
ATOM 7813 C C . ARG B 1 313 ? -3.311 13.656 8.289 1 97.5 313 ARG B C 1
ATOM 7815 O O . ARG B 1 313 ? -4.422 13.18 8.047 1 97.5 313 ARG B O 1
ATOM 7822 N N . GLY B 1 314 ? -2.961 14.867 7.895 1 96.56 314 GLY B N 1
ATOM 7823 C CA . GLY B 1 314 ? -3.869 15.734 7.156 1 96.56 314 GLY B CA 1
ATOM 7824 C C . GLY B 1 314 ? -4.797 16.531 8.055 1 96.56 314 GLY B C 1
ATOM 7825 O O . GLY B 1 314 ? -4.988 16.188 9.219 1 96.56 314 GLY B O 1
ATOM 7826 N N . CYS B 1 315 ? -5.367 17.609 7.555 1 97.31 315 CYS B N 1
ATOM 7827 C CA . CYS B 1 315 ? -6.281 18.438 8.328 1 97.31 315 CYS B CA 1
ATOM 7828 C C . CYS B 1 315 ? -7.258 19.172 7.422 1 97.31 315 CYS B C 1
ATOM 7830 O O . CYS B 1 315 ? -6.848 20 6.598 1 97.31 315 CYS B O 1
ATOM 7832 N N . PHE B 1 316 ? -8.508 18.891 7.59 1 96.75 316 PHE B N 1
ATOM 7833 C CA . PHE B 1 316 ? -9.484 19.547 6.738 1 96.75 316 PHE B CA 1
ATOM 7834 C C . PHE B 1 316 ? -9.945 20.859 7.367 1 96.75 316 PHE B C 1
ATOM 7836 O O . PHE B 1 316 ? -10.898 21.484 6.891 1 96.75 316 PHE B O 1
ATOM 7843 N N . GLY B 1 317 ? -9.258 21.328 8.445 1 95.19 317 GLY B N 1
ATOM 7844 C CA . GLY B 1 317 ? -9.508 22.672 8.938 1 95.19 317 GLY B CA 1
ATOM 7845 C C . GLY B 1 317 ? -9.25 23.75 7.902 1 95.19 317 GLY B C 1
ATOM 7846 O O . GLY B 1 317 ? -9.961 24.75 7.852 1 95.19 317 GLY B O 1
ATOM 7847 N N . GLY B 1 318 ? -8.211 23.578 7.172 1 94.44 318 GLY B N 1
ATOM 7848 C CA . GLY B 1 318 ? -7.949 24.391 6 1 94.44 318 GLY B CA 1
ATOM 7849 C C . GLY B 1 318 ? -7.617 25.828 6.344 1 94.44 318 GLY B C 1
ATOM 7850 O O . GLY B 1 318 ? -7.973 26.75 5.602 1 94.44 318 GLY B O 1
ATOM 7851 N N . CYS B 1 319 ? -7.012 26.016 7.527 1 96.75 319 CYS B N 1
ATOM 7852 C CA . CYS B 1 319 ? -6.613 27.391 7.867 1 96.75 319 CYS B CA 1
ATOM 7853 C C . CYS B 1 319 ? -5.684 27.969 6.812 1 96.75 319 CYS B C 1
ATOM 7855 O O . CYS B 1 319 ? -4.742 27.297 6.375 1 96.75 319 CYS B O 1
ATOM 7857 N N . ASN B 1 320 ? -5.922 29.188 6.418 1 97.75 320 ASN B N 1
ATOM 7858 C CA . ASN B 1 320 ? -5.246 29.781 5.266 1 97.75 320 ASN B CA 1
ATOM 7859 C C . ASN B 1 320 ? -3.76 29.984 5.539 1 97.75 320 ASN B C 1
ATOM 7861 O O . ASN B 1 320 ? -2.961 30.078 4.605 1 97.75 320 ASN B O 1
ATOM 7865 N N . PHE B 1 321 ? -3.42 30.078 6.801 1 97.19 321 PHE B N 1
ATOM 7866 C CA . PHE B 1 321 ? -2.035 30.359 7.145 1 97.19 321 PHE B CA 1
ATOM 7867 C C . PHE B 1 321 ? -1.258 29.078 7.406 1 97.19 321 PHE B C 1
ATOM 7869 O O . PHE B 1 321 ? -0.044 29.109 7.617 1 97.19 321 PHE B O 1
ATOM 7876 N N . CYS B 1 322 ? -1.851 27.938 7.414 1 95.69 322 CYS B N 1
ATOM 7877 C CA . CYS B 1 322 ? -1.245 26.688 7.855 1 95.69 322 CYS B CA 1
ATOM 7878 C C . CYS B 1 322 ? -0.59 25.953 6.688 1 95.69 322 CYS B C 1
ATOM 7880 O O . CYS B 1 322 ? -1.235 25.703 5.668 1 95.69 322 CYS B O 1
ATOM 7882 N N . ALA B 1 323 ? 0.606 25.516 6.863 1 94.56 323 ALA B N 1
ATOM 7883 C CA . ALA B 1 323 ? 1.377 24.828 5.832 1 94.56 323 ALA B CA 1
ATOM 7884 C C . ALA B 1 323 ? 0.895 23.391 5.652 1 94.56 323 ALA B C 1
ATOM 7886 O O . ALA B 1 323 ? 1.148 22.766 4.617 1 94.56 323 ALA B O 1
ATOM 7887 N N . ILE B 1 324 ? 0.183 22.828 6.602 1 94.06 324 ILE B N 1
ATOM 7888 C CA . ILE B 1 324 ? -0.262 21.438 6.578 1 94.06 324 ILE B CA 1
ATOM 7889 C C . ILE B 1 324 ? -1.116 21.188 5.336 1 94.06 324 ILE B C 1
ATOM 7891 O O . ILE B 1 324 ? -1.065 20.094 4.746 1 94.06 324 ILE B O 1
ATOM 7895 N N . GLN B 1 325 ? -1.779 22.234 4.855 1 89.69 325 GLN B N 1
ATOM 7896 C CA . GLN B 1 325 ? -2.676 22.078 3.713 1 89.69 325 GLN B CA 1
ATOM 7897 C C . GLN B 1 325 ? -1.904 21.656 2.463 1 89.69 325 GLN B C 1
ATOM 7899 O O . GLN B 1 325 ? -2.373 20.828 1.687 1 89.69 325 GLN B O 1
ATOM 7904 N N . LEU B 1 326 ? -0.773 22.234 2.369 1 91.69 326 LEU B N 1
ATOM 7905 C CA . LEU B 1 326 ? -0.021 22 1.142 1 91.69 326 LEU B CA 1
ATOM 7906 C C . LEU B 1 326 ? 0.984 20.859 1.332 1 91.69 326 LEU B C 1
ATOM 7908 O O . LEU B 1 326 ? 1.443 20.266 0.356 1 91.69 326 LEU B O 1
ATOM 7912 N N . HIS B 1 327 ? 1.3 20.594 2.553 1 95 327 HIS B N 1
ATOM 7913 C CA . HIS B 1 327 ? 2.309 19.578 2.801 1 95 327 HIS B CA 1
ATOM 7914 C C . HIS B 1 327 ? 1.665 18.219 3.037 1 95 327 HIS B C 1
ATOM 7916 O O . HIS B 1 327 ? 1.813 17.297 2.219 1 95 327 HIS B O 1
ATOM 7922 N N . GLN B 1 328 ? 0.871 18.094 4.098 1 95.19 328 GLN B N 1
ATOM 7923 C CA . GLN B 1 328 ? 0.216 16.812 4.363 1 95.19 328 GLN B CA 1
ATOM 7924 C C . GLN B 1 328 ? -1.083 16.688 3.572 1 95.19 328 GLN B C 1
ATOM 7926 O O . GLN B 1 328 ? -1.513 15.586 3.246 1 95.19 328 GLN B O 1
ATOM 7931 N N . GLY B 1 329 ? -1.667 17.859 3.305 1 94.56 329 GLY B N 1
ATOM 7932 C CA . GLY B 1 329 ? -2.93 17.875 2.584 1 94.56 329 GLY B CA 1
ATOM 7933 C C . GLY B 1 329 ? -4.133 18.047 3.49 1 94.56 329 GLY B C 1
ATOM 7934 O O . GLY B 1 329 ? -4.008 17.969 4.715 1 94.56 329 GLY B O 1
ATOM 7935 N N . ARG B 1 330 ? -5.285 18.234 2.895 1 95.75 330 ARG B N 1
ATOM 7936 C CA . ARG B 1 330 ? -6.52 18.5 3.631 1 95.75 330 ARG B CA 1
ATOM 7937 C C . ARG B 1 330 ? -7.254 17.188 3.934 1 95.75 330 ARG B C 1
ATOM 7939 O O . ARG B 1 330 ? -8.164 17.172 4.766 1 95.75 330 ARG B O 1
ATOM 7946 N N . ARG B 1 331 ? -6.898 16.172 3.254 1 95.06 331 ARG B N 1
ATOM 7947 C CA . ARG B 1 331 ? -7.523 14.875 3.492 1 95.06 331 ARG B CA 1
ATOM 7948 C C . ARG B 1 331 ? -6.945 14.203 4.734 1 95.06 331 ARG B C 1
ATOM 7950 O O . ARG B 1 331 ? -5.723 14.102 4.875 1 95.06 331 ARG B O 1
ATOM 7957 N N . VAL B 1 332 ? -7.848 13.711 5.555 1 95.94 332 VAL B N 1
ATOM 7958 C CA . VAL B 1 332 ? -7.402 13.078 6.793 1 95.94 332 VAL B CA 1
ATOM 7959 C C . VAL B 1 332 ? -7.324 11.562 6.605 1 95.94 332 VAL B C 1
ATOM 7961 O O . VAL B 1 332 ? -8.242 10.953 6.051 1 95.94 332 VAL B O 1
ATOM 7964 N N . THR B 1 333 ? -6.238 11 6.965 1 94.44 333 THR B N 1
ATOM 7965 C CA . THR B 1 333 ? -6.059 9.562 7.117 1 94.44 333 THR B CA 1
ATOM 7966 C C . THR B 1 333 ? -5.633 9.219 8.539 1 94.44 333 THR B C 1
ATOM 7968 O O . THR B 1 333 ? -4.961 10.016 9.203 1 94.44 333 THR B O 1
ATOM 7971 N N . SER B 1 334 ? -6.094 8.07 9.031 1 96.94 334 SER B N 1
ATOM 7972 C CA . SER B 1 334 ? -5.793 7.742 10.422 1 96.94 334 SER B CA 1
ATOM 7973 C C . SER B 1 334 ? -5.344 6.293 10.562 1 96.94 334 SER B C 1
ATOM 7975 O O . SER B 1 334 ? -5.66 5.453 9.719 1 96.94 334 SER B O 1
ATOM 7977 N N . ARG B 1 335 ? -4.582 6.016 11.562 1 96.62 335 ARG B N 1
ATOM 7978 C CA . ARG B 1 335 ? -4.145 4.676 11.93 1 96.62 335 ARG B CA 1
ATOM 7979 C C . ARG B 1 335 ? -5.277 3.885 12.57 1 96.62 335 ARG B C 1
ATOM 7981 O O . ARG B 1 335 ? -6.23 4.469 13.086 1 96.62 335 ARG B O 1
ATOM 7988 N N . SER B 1 336 ? -5.137 2.566 12.57 1 93.19 336 SER B N 1
ATOM 7989 C CA . SER B 1 336 ? -6.102 1.722 13.266 1 93.19 336 SER B CA 1
ATOM 7990 C C . SER B 1 336 ? -5.938 1.819 14.773 1 93.19 336 SER B C 1
ATOM 7992 O O . SER B 1 336 ? -4.859 2.154 15.266 1 93.19 336 SER B O 1
ATOM 7994 N N . ALA B 1 337 ? -7.027 1.563 15.492 1 93.56 337 ALA B N 1
ATOM 7995 C CA . ALA B 1 337 ? -6.969 1.532 16.953 1 93.56 337 ALA B CA 1
ATOM 7996 C C . ALA B 1 337 ? -5.926 0.529 17.438 1 93.56 337 ALA B C 1
ATOM 7998 O O . ALA B 1 337 ? -5.164 0.815 18.359 1 93.56 337 ALA B O 1
ATOM 7999 N N . ASP B 1 338 ? -5.832 -0.588 16.766 1 90.25 338 ASP B N 1
ATOM 8000 C CA . ASP B 1 338 ? -4.91 -1.646 17.172 1 90.25 338 ASP B CA 1
ATOM 8001 C C . ASP B 1 338 ? -3.457 -1.193 17.031 1 90.25 338 ASP B C 1
ATOM 8003 O O . ASP B 1 338 ? -2.617 -1.506 17.875 1 90.25 338 ASP B O 1
ATOM 8007 N N . SER B 1 339 ? -3.211 -0.537 15.93 1 94.81 339 SER B N 1
ATOM 8008 C CA . SER B 1 339 ? -1.864 -0.018 15.711 1 94.81 339 SER B CA 1
ATOM 8009 C C . SER B 1 339 ? -1.46 0.955 16.812 1 94.81 339 SER B C 1
ATOM 8011 O O . SER B 1 339 ? -0.33 0.91 17.297 1 94.81 339 SER B O 1
ATOM 8013 N N . ILE B 1 340 ? -2.357 1.812 17.203 1 97.69 340 ILE B N 1
ATOM 8014 C CA . ILE B 1 340 ? -2.102 2.822 18.234 1 97.69 340 ILE B CA 1
ATOM 8015 C C . ILE B 1 340 ? -1.91 2.15 19.578 1 97.69 340 ILE B C 1
ATOM 8017 O O . ILE B 1 340 ? -0.964 2.463 20.312 1 97.69 340 ILE B O 1
ATOM 8021 N N . VAL B 1 341 ? -2.785 1.23 19.891 1 96.62 341 VAL B N 1
ATOM 8022 C CA . VAL B 1 341 ? -2.725 0.536 21.172 1 96.62 341 VAL B CA 1
ATOM 8023 C C . VAL B 1 341 ? -1.437 -0.279 21.266 1 96.62 341 VAL B C 1
ATOM 8025 O O . VAL B 1 341 ? -0.794 -0.326 22.312 1 96.62 341 VAL B O 1
ATOM 8028 N N . ALA B 1 342 ? -1.065 -0.902 20.172 1 94.12 342 ALA B N 1
ATOM 8029 C CA . ALA B 1 342 ? 0.174 -1.675 20.141 1 94.12 342 ALA B CA 1
ATOM 8030 C C . ALA B 1 342 ? 1.382 -0.783 20.422 1 94.12 342 ALA B C 1
ATOM 8032 O O . ALA B 1 342 ? 2.316 -1.188 21.109 1 94.12 342 ALA B O 1
ATOM 8033 N N . GLU B 1 343 ? 1.373 0.363 19.812 1 96.5 343 GLU B N 1
ATOM 8034 C CA . GLU B 1 343 ? 2.477 1.287 20.047 1 96.5 343 GLU B CA 1
ATOM 8035 C C . GLU B 1 343 ? 2.5 1.748 21.516 1 96.5 343 GLU B C 1
ATOM 8037 O O . GLU B 1 343 ? 3.568 1.86 22.109 1 96.5 343 GLU B O 1
ATOM 8042 N N . ALA B 1 344 ? 1.354 2.033 22.078 1 97.88 344 ALA B N 1
ATOM 8043 C CA . ALA B 1 344 ? 1.266 2.408 23.484 1 97.88 344 ALA B CA 1
ATOM 8044 C C . ALA B 1 344 ? 1.789 1.292 24.375 1 97.88 344 ALA B C 1
ATOM 8046 O O . ALA B 1 344 ? 2.52 1.55 25.344 1 97.88 344 ALA B O 1
ATOM 8047 N N . GLU B 1 345 ? 1.397 0.127 24.062 1 96.69 345 GLU B N 1
ATOM 8048 C CA . GLU B 1 345 ? 1.863 -1.018 24.844 1 96.69 345 GLU B CA 1
ATOM 8049 C C . GLU B 1 345 ? 3.383 -1.143 24.781 1 96.69 345 GLU B C 1
ATOM 8051 O O . GLU B 1 345 ? 4.027 -1.407 25.797 1 96.69 345 GLU B O 1
ATOM 8056 N N . ARG B 1 346 ? 3.896 -0.98 23.672 1 94.12 346 ARG B N 1
ATOM 8057 C CA . ARG B 1 346 ? 5.348 -1.022 23.5 1 94.12 346 ARG B CA 1
ATOM 8058 C C . ARG B 1 346 ? 6.027 0.012 24.391 1 94.12 346 ARG B C 1
ATOM 8060 O O . ARG B 1 346 ? 7.082 -0.256 24.969 1 94.12 346 ARG B O 1
ATOM 8067 N N . MET B 1 347 ? 5.465 1.203 24.5 1 95.88 347 MET B N 1
ATOM 8068 C CA . MET B 1 347 ? 6.023 2.279 25.312 1 95.88 347 MET B CA 1
ATOM 8069 C C . MET B 1 347 ? 6.133 1.855 26.766 1 95.88 347 MET B C 1
ATOM 8071 O O . MET B 1 347 ? 7.078 2.242 27.469 1 95.88 347 MET B O 1
ATOM 8075 N N . THR B 1 348 ? 5.246 1.017 27.234 1 96.25 348 THR B N 1
ATOM 8076 C CA . THR B 1 348 ? 5.215 0.62 28.641 1 96.25 348 THR B CA 1
ATOM 8077 C C . THR B 1 348 ? 6.422 -0.248 28.984 1 96.25 348 THR B C 1
ATOM 8079 O O . THR B 1 348 ? 6.746 -0.427 30.156 1 96.25 348 THR B O 1
ATOM 8082 N N . HIS B 1 349 ? 7.059 -0.73 27.969 1 93.69 349 HIS B N 1
ATOM 8083 C CA . HIS B 1 349 ? 8.211 -1.591 28.203 1 93.69 349 HIS B CA 1
ATOM 8084 C C . HIS B 1 349 ? 9.516 -0.805 28.094 1 93.69 349 HIS B C 1
ATOM 8086 O O . HIS B 1 349 ? 10.594 -1.35 28.328 1 93.69 349 HIS B O 1
ATOM 8092 N N . GLU B 1 350 ? 9.398 0.42 27.75 1 92.06 350 GLU B N 1
ATOM 8093 C CA . GLU B 1 350 ? 10.586 1.266 27.672 1 92.06 350 GLU B CA 1
ATOM 8094 C C . GLU B 1 350 ? 11.047 1.697 29.062 1 92.06 350 GLU B C 1
ATOM 8096 O O . GLU B 1 350 ? 10.227 2.008 29.922 1 92.06 350 GLU B O 1
ATOM 8101 N N . PRO B 1 351 ? 12.312 1.703 29.25 1 90.88 351 PRO B N 1
ATOM 8102 C CA . PRO B 1 351 ? 12.836 2.002 30.578 1 90.88 351 PRO B CA 1
ATOM 8103 C C . PRO B 1 351 ? 12.508 3.418 31.047 1 90.88 351 PRO B C 1
ATOM 8105 O O . PRO B 1 351 ? 12.312 3.652 32.25 1 90.88 351 PRO B O 1
ATOM 8108 N N . ASP B 1 352 ? 12.398 4.367 30.125 1 91.31 352 ASP B N 1
ATOM 8109 C CA . ASP B 1 352 ? 12.172 5.766 30.484 1 91.31 352 ASP B CA 1
ATOM 8110 C C . ASP B 1 352 ? 10.68 6.062 30.625 1 91.31 352 ASP B C 1
ATOM 8112 O O . ASP B 1 352 ? 10.297 7.18 30.969 1 91.31 352 ASP B O 1
ATOM 8116 N N . PHE B 1 353 ? 9.867 5.105 30.438 1 95.88 353 PHE B N 1
ATOM 8117 C CA . PHE B 1 353 ? 8.422 5.324 30.484 1 95.88 353 PHE B CA 1
ATOM 8118 C C . PHE B 1 353 ? 7.93 5.387 31.922 1 95.88 353 PHE B C 1
ATOM 8120 O O . PHE B 1 353 ? 8.172 4.469 32.688 1 95.88 353 PHE B O 1
ATOM 8127 N N . LYS B 1 354 ? 7.195 6.402 32.344 1 96 354 LYS B N 1
ATOM 8128 C CA . LYS B 1 354 ? 6.762 6.617 33.719 1 96 354 LYS B CA 1
ATOM 8129 C C . LYS B 1 354 ? 5.25 6.457 33.875 1 96 354 LYS B C 1
ATOM 8131 O O . LYS B 1 354 ? 4.664 6.855 34.875 1 96 354 LYS B O 1
ATOM 8136 N N . GLY B 1 355 ? 4.688 6.023 32.75 1 97.31 355 GLY B N 1
ATOM 8137 C CA . GLY B 1 355 ? 3.264 5.742 32.812 1 97.31 355 GLY B CA 1
ATOM 8138 C C . GLY B 1 355 ? 2.412 6.805 32.125 1 97.31 355 GLY B C 1
ATOM 8139 O O . GLY B 1 355 ? 1.183 6.715 32.156 1 97.31 355 GLY B O 1
ATOM 8140 N N . TYR B 1 356 ? 3.006 7.797 31.516 1 97.19 356 TYR B N 1
ATOM 8141 C CA . TYR B 1 356 ? 2.25 8.898 30.938 1 97.19 356 TYR B CA 1
ATOM 8142 C C . TYR B 1 356 ? 2.393 8.914 29.406 1 97.19 356 TYR B C 1
ATOM 8144 O O . TYR B 1 356 ? 3.498 9.055 28.891 1 97.19 356 TYR B O 1
ATOM 8152 N N . ILE B 1 357 ? 1.339 8.711 28.75 1 97.94 357 ILE B N 1
ATOM 8153 C CA . ILE B 1 357 ? 1.291 9.016 27.328 1 97.94 357 ILE B CA 1
ATOM 8154 C C . ILE B 1 357 ? 1.055 10.508 27.125 1 97.94 357 ILE B C 1
ATOM 8156 O O . ILE B 1 357 ? -0.012 11.031 27.469 1 97.94 357 ILE B O 1
ATOM 8160 N N . HIS B 1 358 ? 1.998 11.148 26.594 1 96.44 358 HIS B N 1
ATOM 8161 C CA . HIS B 1 358 ? 1.985 12.602 26.547 1 96.44 358 HIS B CA 1
ATOM 8162 C C . HIS B 1 358 ? 0.945 13.109 25.547 1 96.44 358 HIS B C 1
ATOM 8164 O O . HIS B 1 358 ? 0.415 14.211 25.703 1 96.44 358 HIS B O 1
ATOM 8170 N N . ASP B 1 359 ? 0.719 12.305 24.531 1 97.12 359 ASP B N 1
ATOM 8171 C CA . ASP B 1 359 ? -0.196 12.75 23.484 1 97.12 359 ASP B CA 1
ATOM 8172 C C . ASP B 1 359 ? -0.618 11.586 22.594 1 97.12 359 ASP B C 1
ATOM 8174 O O . ASP B 1 359 ? 0.191 10.711 22.297 1 97.12 359 ASP B O 1
ATOM 8178 N N . ILE B 1 360 ? -1.821 11.508 22.312 1 97.94 360 ILE B N 1
ATOM 8179 C CA . ILE B 1 360 ? -2.342 10.781 21.156 1 97.94 360 ILE B CA 1
ATOM 8180 C C . ILE B 1 360 ? -3.061 11.742 20.219 1 97.94 360 ILE B C 1
ATOM 8182 O O . ILE B 1 360 ? -4.203 12.133 20.469 1 97.94 360 ILE B O 1
ATOM 8186 N N . GLY B 1 361 ? -2.35 12.164 19.234 1 96.94 361 GLY B N 1
ATOM 8187 C CA . GLY B 1 361 ? -2.912 13.211 18.406 1 96.94 361 GLY B CA 1
ATOM 8188 C C . GLY B 1 361 ? -2.33 13.227 17 1 96.94 361 GLY B C 1
ATOM 8189 O O . GLY B 1 361 ? -2.199 12.188 16.359 1 96.94 361 GLY B O 1
ATOM 8190 N N . GLY B 1 362 ? -2.104 14.336 16.5 1 95.44 362 GLY B N 1
ATOM 8191 C CA . GLY B 1 362 ? -1.662 14.648 15.156 1 95.44 362 GLY B CA 1
ATOM 8192 C C . GLY B 1 362 ? -1.869 16.109 14.781 1 95.44 362 GLY B C 1
ATOM 8193 O O . GLY B 1 362 ? -1.909 16.969 15.656 1 95.44 362 GLY B O 1
ATOM 8194 N N . PRO B 1 363 ? -1.933 16.391 13.461 1 96.12 363 PRO B N 1
ATOM 8195 C CA . PRO B 1 363 ? -2.215 17.781 13.109 1 96.12 363 PRO B CA 1
ATOM 8196 C C . PRO B 1 363 ? -3.461 18.328 13.805 1 96.12 363 PRO B C 1
ATOM 8198 O O . PRO B 1 363 ? -3.449 19.453 14.32 1 96.12 363 PRO B O 1
ATOM 8201 N N . THR B 1 364 ? -4.406 17.594 13.82 1 96.44 364 THR B N 1
ATOM 8202 C CA . THR B 1 364 ? -5.613 17.797 14.609 1 96.44 364 THR B CA 1
ATOM 8203 C C . THR B 1 364 ? -5.984 16.516 15.367 1 96.44 364 THR B C 1
ATOM 8205 O O . THR B 1 364 ? -6.352 15.516 14.75 1 96.44 364 THR B O 1
ATOM 8208 N N . ALA B 1 365 ? -5.941 16.625 16.672 1 96.81 365 ALA B N 1
ATOM 8209 C CA . ALA B 1 365 ? -6.043 15.422 17.5 1 96.81 365 ALA B CA 1
ATOM 8210 C C . ALA B 1 365 ? -7.379 14.719 17.281 1 96.81 365 ALA B C 1
ATOM 8212 O O . ALA B 1 365 ? -7.438 13.492 17.234 1 96.81 365 ALA B O 1
ATOM 8213 N N . ASN B 1 366 ? -8.445 15.508 17.141 1 97 366 ASN B N 1
ATOM 8214 C CA . ASN B 1 366 ? -9.758 14.875 17.188 1 97 366 ASN B CA 1
ATOM 8215 C C . ASN B 1 366 ? -10.305 14.602 15.789 1 97 366 ASN B C 1
ATOM 8217 O O . ASN B 1 366 ? -11.508 14.422 15.609 1 97 366 ASN B O 1
ATOM 8221 N N . PHE B 1 367 ? -9.461 14.648 14.773 1 96.88 367 PHE B N 1
ATOM 8222 C CA . PHE B 1 367 ? -9.852 14.188 13.445 1 96.88 367 PHE B CA 1
ATOM 8223 C C . PHE B 1 367 ? -9.531 12.711 13.273 1 96.88 367 PHE B C 1
ATOM 8225 O O . PHE B 1 367 ? -8.422 12.266 13.586 1 96.88 367 PHE B O 1
ATOM 8232 N N . ARG B 1 368 ? -10.5 11.922 12.844 1 95.12 368 ARG B N 1
ATOM 8233 C CA . ARG B 1 368 ? -10.305 10.484 12.68 1 95.12 368 ARG B CA 1
ATOM 8234 C C . ARG B 1 368 ? -10.664 10.047 11.258 1 95.12 368 ARG B C 1
ATOM 8236 O O . ARG B 1 368 ? -10.078 9.102 10.734 1 95.12 368 ARG B O 1
ATOM 8243 N N . PHE B 1 369 ? -11.68 10.719 10.719 1 90.81 369 PHE B N 1
ATOM 8244 C CA . PHE B 1 369 ? -12.273 10.289 9.453 1 90.81 369 PHE B CA 1
ATOM 8245 C C . PHE B 1 369 ? -12.18 11.398 8.414 1 90.81 369 PHE B C 1
ATOM 8247 O O . PHE B 1 369 ? -11.883 12.547 8.742 1 90.81 369 PHE B O 1
ATOM 8254 N N . PRO B 1 370 ? -12.406 11.008 7.129 1 90.69 370 PRO B N 1
ATOM 8255 C CA . PRO B 1 370 ? -12.547 12.07 6.137 1 90.69 370 PRO B CA 1
ATOM 8256 C C . PRO B 1 370 ? -13.664 13.062 6.488 1 90.69 370 PRO B C 1
ATOM 8258 O O . PRO B 1 370 ? -14.625 12.695 7.164 1 90.69 370 PRO B O 1
ATOM 8261 N N . SER B 1 371 ? -13.539 14.266 6.016 1 94.94 371 SER B N 1
ATOM 8262 C CA . SER B 1 371 ? -14.477 15.328 6.383 1 94.94 371 SER B CA 1
ATOM 8263 C C . SER B 1 371 ? -15.875 15.039 5.852 1 94.94 371 SER B C 1
ATOM 8265 O O . SER B 1 371 ? -16.875 15.391 6.48 1 94.94 371 SER B O 1
ATOM 8267 N N . CYS B 1 372 ? -15.945 14.516 4.672 1 92.44 372 CYS B N 1
ATOM 8268 C CA . CYS B 1 372 ? -17.234 14.219 4.07 1 92.44 372 CYS B CA 1
ATOM 8269 C C . CYS B 1 372 ? -17.125 13.086 3.053 1 92.44 372 CYS B C 1
ATOM 8271 O O . CYS B 1 372 ? -16.016 12.789 2.582 1 92.44 372 CYS B O 1
ATOM 8273 N N . ARG B 1 373 ? -18.234 12.547 2.725 1 81.62 373 ARG B N 1
ATOM 8274 C CA . ARG B 1 373 ? -18.25 11.422 1.787 1 81.62 373 ARG B CA 1
ATOM 8275 C C . ARG B 1 373 ? -17.969 11.898 0.365 1 81.62 373 ARG B C 1
ATOM 8277 O O . ARG B 1 373 ? -17.328 11.18 -0.414 1 81.62 373 ARG B O 1
ATOM 8284 N N . GLU B 1 374 ? -18.391 13.055 0.03 1 84.62 374 GLU B N 1
ATOM 8285 C CA . GLU B 1 374 ? -18.281 13.602 -1.317 1 84.62 374 GLU B CA 1
ATOM 8286 C C . GLU B 1 374 ? -16.828 13.758 -1.74 1 84.62 374 GLU B C 1
ATOM 8288 O O . GLU B 1 374 ? -16.5 13.664 -2.926 1 84.62 374 GLU B O 1
ATOM 8293 N N . GLN B 1 375 ? -15.945 13.906 -0.779 1 89.44 375 GLN B N 1
ATOM 8294 C CA . GLN B 1 375 ? -14.547 14.156 -1.126 1 89.44 375 GLN B CA 1
ATOM 8295 C C . GLN B 1 375 ? -13.938 12.945 -1.829 1 89.44 375 GLN B C 1
ATOM 8297 O O . GLN B 1 375 ? -12.969 13.086 -2.584 1 89.44 375 GLN B O 1
ATOM 8302 N N . MET B 1 376 ? -14.469 11.82 -1.579 1 79.12 376 MET B N 1
ATOM 8303 C CA . MET B 1 376 ? -13.922 10.594 -2.164 1 79.12 376 MET B CA 1
ATOM 8304 C C . MET B 1 376 ? -14.227 10.523 -3.658 1 79.12 376 MET B C 1
ATOM 8306 O O . MET B 1 376 ? -13.461 9.93 -4.422 1 79.12 376 MET B O 1
ATOM 8310 N N . LEU B 1 377 ? -15.328 11.172 -4.051 1 75.19 377 LEU B N 1
ATOM 8311 C CA . LEU B 1 377 ? -15.773 11.094 -5.438 1 75.19 377 LEU B CA 1
ATOM 8312 C C . LEU B 1 377 ? -15.375 12.352 -6.207 1 75.19 377 LEU B C 1
ATOM 8314 O O . LEU B 1 377 ? -14.992 12.273 -7.375 1 75.19 377 LEU B O 1
ATOM 8318 N N . LYS B 1 378 ? -15.523 13.469 -5.512 1 86.12 378 LYS B N 1
ATOM 8319 C CA . LYS B 1 378 ? -15.375 14.742 -6.207 1 86.12 378 LYS B CA 1
ATOM 8320 C C . LYS B 1 378 ? -14.102 15.469 -5.762 1 86.12 378 LYS B C 1
ATOM 8322 O O . LYS B 1 378 ? -13.703 16.453 -6.375 1 86.12 378 LYS B O 1
ATOM 8327 N N . GLY B 1 379 ? -13.461 14.945 -4.816 1 90.38 379 GLY B N 1
ATOM 8328 C CA . GLY B 1 379 ? -12.32 15.641 -4.246 1 90.38 379 GLY B CA 1
ATOM 8329 C C . GLY B 1 379 ? -12.719 16.703 -3.227 1 90.38 379 GLY B C 1
ATOM 8330 O O . GLY B 1 379 ? -13.906 16.938 -3.008 1 90.38 379 GLY B O 1
ATOM 8331 N N . MET B 1 380 ? -11.734 17.266 -2.586 1 93.69 380 MET B N 1
ATOM 8332 C CA . MET B 1 380 ? -11.961 18.359 -1.646 1 93.69 380 MET B CA 1
ATOM 8333 C C . MET B 1 380 ? -12.523 19.578 -2.363 1 93.69 380 MET B C 1
ATOM 8335 O O . MET B 1 380 ? -12.141 19.875 -3.498 1 93.69 380 MET B O 1
ATOM 8339 N N . CYS B 1 381 ? -13.344 20.312 -1.729 1 94.12 381 CYS B N 1
ATOM 8340 C CA . CYS B 1 381 ? -13.922 21.531 -2.297 1 94.12 381 CYS B CA 1
ATOM 8341 C C . CYS B 1 381 ? -12.836 22.547 -2.643 1 94.12 381 CYS B C 1
ATOM 8343 O O . CYS B 1 381 ? -11.852 22.672 -1.915 1 94.12 381 CYS B O 1
ATOM 8345 N N . THR B 1 382 ? -13.031 23.281 -3.762 1 93.56 382 THR B N 1
ATOM 8346 C CA . THR B 1 382 ? -12.086 24.281 -4.238 1 93.56 382 THR B CA 1
ATOM 8347 C C . THR B 1 382 ? -12.672 25.688 -4.09 1 93.56 382 THR B C 1
ATOM 8349 O O . THR B 1 382 ? -13.75 25.859 -3.525 1 93.56 382 THR B O 1
ATOM 8352 N N . GLY B 1 383 ? -11.883 26.719 -4.398 1 93.56 383 GLY B N 1
ATOM 8353 C CA . GLY B 1 383 ? -12.367 28.094 -4.41 1 93.56 383 GLY B CA 1
ATOM 8354 C C . GLY B 1 383 ? -12.328 28.75 -3.043 1 93.56 383 GLY B C 1
ATOM 8355 O O . GLY B 1 383 ? -13.117 29.656 -2.764 1 93.56 383 GLY B O 1
ATOM 8356 N N . GLY B 1 384 ? -11.547 28.234 -2.223 1 93.12 384 GLY B N 1
ATOM 8357 C CA . GLY B 1 384 ? -11.383 28.859 -0.918 1 93.12 384 GLY B CA 1
ATOM 8358 C C . GLY B 1 384 ? -12.414 28.406 0.096 1 93.12 384 GLY B C 1
ATOM 8359 O O . GLY B 1 384 ? -12.531 28.984 1.174 1 93.12 384 GLY B O 1
ATOM 8360 N N . LYS B 1 385 ? -13.094 27.359 -0.235 1 93.12 385 LYS B N 1
ATOM 8361 C CA . LYS B 1 385 ? -14.094 26.828 0.688 1 93.12 385 LYS B CA 1
ATOM 8362 C C . LYS B 1 385 ? -13.445 26.016 1.806 1 93.12 385 LYS B C 1
ATOM 8364 O O . LYS B 1 385 ? -12.484 25.297 1.57 1 93.12 385 LYS B O 1
ATOM 8369 N N . HIS B 1 386 ? -14.023 26.234 2.994 1 94.19 386 HIS B N 1
ATOM 8370 C CA . HIS B 1 386 ? -13.539 25.516 4.172 1 94.19 386 HIS B CA 1
ATOM 8371 C C . HIS B 1 386 ? -14.625 24.609 4.75 1 94.19 386 HIS B C 1
ATOM 8373 O O . HIS B 1 386 ? -15.812 24.938 4.684 1 94.19 386 HIS B O 1
ATOM 8379 N N . CYS B 1 387 ? -14.219 23.531 5.352 1 95.81 387 CYS B N 1
ATOM 8380 C CA . CYS B 1 387 ? -15.164 22.578 5.914 1 95.81 387 CYS B CA 1
ATOM 8381 C C . CYS B 1 387 ? -15.773 23.094 7.203 1 95.81 387 CYS B C 1
ATOM 8383 O O . CYS B 1 387 ? -16.906 22.75 7.551 1 95.81 387 CYS B O 1
ATOM 8385 N N . LEU B 1 388 ? -15.016 23.984 7.883 1 96.69 388 LEU B N 1
ATOM 8386 C CA . LEU B 1 388 ? -15.445 24.312 9.242 1 96.69 388 LEU B CA 1
ATOM 8387 C C . LEU B 1 388 ? -15.672 25.812 9.391 1 96.69 388 LEU B C 1
ATOM 8389 O O . LEU B 1 388 ? -16 26.281 10.484 1 96.69 388 LEU B O 1
ATOM 8393 N N . ALA B 1 389 ? -15.43 26.625 8.461 1 94.38 389 ALA B N 1
ATOM 8394 C CA . ALA B 1 389 ? -15.562 28.078 8.547 1 94.38 389 ALA B CA 1
ATOM 8395 C C . ALA B 1 389 ? -16.281 28.641 7.324 1 94.38 389 ALA B C 1
ATOM 8397 O O . ALA B 1 389 ? -16.125 28.125 6.215 1 94.38 389 ALA B O 1
ATOM 8398 N N . PRO B 1 390 ? -17.031 29.609 7.465 1 94.12 390 PRO B N 1
ATOM 8399 C CA . PRO B 1 390 ? -17.391 30.266 8.727 1 94.12 390 PRO B CA 1
ATOM 8400 C C . PRO B 1 390 ? -18.312 29.391 9.586 1 94.12 390 PRO B C 1
ATOM 8402 O O . PRO B 1 390 ? -18.453 29.641 10.789 1 94.12 390 PRO B O 1
ATOM 8405 N N . GLN B 1 391 ? -18.984 28.516 8.852 1 95.19 391 GLN B N 1
ATOM 8406 C CA . GLN B 1 391 ? -19.812 27.531 9.547 1 95.19 391 GLN B CA 1
ATOM 8407 C C . GLN B 1 391 ? -19.453 26.109 9.109 1 95.19 391 GLN B C 1
ATOM 8409 O O . GLN B 1 391 ? -18.984 25.906 7.992 1 95.19 391 GLN B O 1
ATOM 8414 N N . ALA B 1 392 ? -19.688 25.219 9.992 1 95.94 392 ALA B N 1
ATOM 8415 C CA . ALA B 1 392 ? -19.438 23.828 9.648 1 95.94 392 ALA B CA 1
ATOM 8416 C C . ALA B 1 392 ? -20.312 23.375 8.477 1 95.94 392 ALA B C 1
ATOM 8418 O O . ALA B 1 392 ? -21.516 23.672 8.438 1 95.94 392 ALA B O 1
ATOM 8419 N N . CYS B 1 393 ? -19.734 22.719 7.535 1 96.25 393 CYS B N 1
ATOM 8420 C CA . CYS B 1 393 ? -20.438 22.219 6.363 1 96.25 393 CYS B CA 1
ATOM 8421 C C . CYS B 1 393 ? -21.5 21.188 6.766 1 96.25 393 CYS B C 1
ATOM 8423 O O . CYS B 1 393 ? -21.25 20.359 7.641 1 96.25 393 CYS B O 1
ATOM 8425 N N . PRO B 1 394 ? -22.672 21.234 6.156 1 94.75 394 PRO B N 1
ATOM 8426 C CA . PRO B 1 394 ? -23.719 20.281 6.496 1 94.75 394 PRO B CA 1
ATOM 8427 C C . PRO B 1 394 ? -23.359 18.844 6.141 1 94.75 394 PRO B C 1
ATOM 8429 O O . PRO B 1 394 ? -23.953 17.891 6.672 1 94.75 394 PRO B O 1
ATOM 8432 N N . HIS B 1 395 ? -22.438 18.688 5.277 1 92.88 395 HIS B N 1
ATOM 8433 C CA . HIS B 1 395 ? -22.047 17.344 4.848 1 92.88 395 HIS B CA 1
ATOM 8434 C C . HIS B 1 395 ? -20.922 16.797 5.719 1 92.88 395 HIS B C 1
ATOM 8436 O O . HIS B 1 395 ? -20.469 15.672 5.504 1 92.88 395 HIS B O 1
ATOM 8442 N N . LEU B 1 396 ? -20.484 17.516 6.691 1 95.25 396 LEU B N 1
ATOM 8443 C CA . LEU B 1 396 ? -19.359 17.125 7.543 1 95.25 396 LEU B CA 1
ATOM 8444 C C . LEU B 1 396 ? -19.688 15.891 8.359 1 95.25 396 LEU B C 1
ATOM 8446 O O . LEU B 1 396 ? -20.766 15.805 8.969 1 95.25 396 LEU B O 1
ATOM 8450 N N . ILE B 1 397 ? -18.828 14.875 8.32 1 91.12 397 ILE B N 1
ATOM 8451 C CA . ILE B 1 397 ? -18.922 13.711 9.203 1 91.12 397 ILE B CA 1
ATOM 8452 C C . ILE B 1 397 ? -18.328 14.055 10.57 1 91.12 397 ILE B C 1
ATOM 8454 O O . ILE B 1 397 ? -17.125 14.273 10.703 1 91.12 397 ILE B O 1
ATOM 8458 N N . VAL B 1 398 ? -19.188 14.148 11.547 1 95.12 398 VAL B N 1
ATOM 8459 C CA . VAL B 1 398 ? -18.766 14.508 12.891 1 95.12 398 VAL B CA 1
ATOM 8460 C C . VAL B 1 398 ? -18.953 13.305 13.828 1 95.12 398 VAL B C 1
ATOM 8462 O O . VAL B 1 398 ? -20.078 12.906 14.117 1 95.12 398 VAL B O 1
ATOM 8465 N N . ASP B 1 399 ? -17.828 12.711 14.188 1 93.62 399 ASP B N 1
ATOM 8466 C CA . ASP B 1 399 ? -17.859 11.516 15.023 1 93.62 399 ASP B CA 1
ATOM 8467 C C . ASP B 1 399 ? -16.562 11.383 15.828 1 93.62 399 ASP B C 1
ATOM 8469 O O . ASP B 1 399 ? -15.484 11.273 15.258 1 93.62 399 ASP B O 1
ATOM 8473 N N . HIS B 1 400 ? -16.703 11.398 17.219 1 97.12 400 HIS B N 1
ATOM 8474 C CA . HIS B 1 400 ? -15.523 11.273 18.062 1 97.12 400 HIS B CA 1
ATOM 8475 C C . HIS B 1 400 ? -15.461 9.898 18.719 1 97.12 400 HIS B C 1
ATOM 8477 O O . HIS B 1 400 ? -14.562 9.625 19.516 1 97.12 400 HIS B O 1
ATOM 8483 N N . SER B 1 401 ? -16.359 8.992 18.375 1 95.19 401 SER B N 1
ATOM 8484 C CA . SER B 1 401 ? -16.516 7.723 19.078 1 95.19 401 SER B CA 1
ATOM 8485 C C . SER B 1 401 ? -15.273 6.852 18.922 1 95.19 401 SER B C 1
ATOM 8487 O O . SER B 1 401 ? -14.812 6.23 19.875 1 95.19 401 SER B O 1
ATOM 8489 N N . ASP B 1 402 ? -14.773 6.77 17.703 1 93.5 402 ASP B N 1
ATOM 8490 C CA . ASP B 1 402 ? -13.586 5.957 17.453 1 93.5 402 ASP B CA 1
ATOM 8491 C C . ASP B 1 402 ? -12.391 6.473 18.25 1 93.5 402 ASP B C 1
ATOM 8493 O O . ASP B 1 402 ? -11.633 5.688 18.828 1 93.5 402 ASP B O 1
ATOM 8497 N N . TYR B 1 403 ? -12.211 7.777 18.219 1 97.25 403 TYR B N 1
ATOM 8498 C CA . TYR B 1 403 ? -11.125 8.398 18.969 1 97.25 403 TYR B CA 1
ATOM 8499 C C . TYR B 1 403 ? -11.266 8.141 20.469 1 97.25 403 TYR B C 1
ATOM 8501 O O . TYR B 1 403 ? -10.289 7.805 21.141 1 97.25 403 TYR B O 1
ATOM 8509 N N . LEU B 1 404 ? -12.406 8.281 20.953 1 97.69 404 LEU B N 1
ATOM 8510 C CA . LEU B 1 404 ? -12.688 8.031 22.359 1 97.69 404 LEU B CA 1
ATOM 8511 C C . LEU B 1 404 ? -12.375 6.582 22.719 1 97.69 404 LEU B C 1
ATOM 8513 O O . LEU B 1 404 ? -11.789 6.312 23.766 1 97.69 404 LEU B O 1
ATOM 8517 N N . ASN B 1 405 ? -12.805 5.684 21.859 1 96.12 405 ASN B N 1
ATOM 8518 C CA . ASN B 1 405 ? -12.539 4.27 22.094 1 96.12 405 ASN B CA 1
ATOM 8519 C C . ASN B 1 405 ? -11.039 3.99 22.203 1 96.12 405 ASN B C 1
ATOM 8521 O O . ASN B 1 405 ? -10.609 3.184 23.031 1 96.12 405 ASN B O 1
ATOM 8525 N N . ILE B 1 406 ? -10.273 4.605 21.406 1 97.69 406 ILE B N 1
ATOM 8526 C CA . ILE B 1 406 ? -8.828 4.445 21.422 1 97.69 406 ILE B CA 1
ATOM 8527 C C . ILE B 1 406 ? -8.266 4.938 22.75 1 97.69 406 ILE B C 1
ATOM 8529 O O . ILE B 1 406 ? -7.453 4.25 23.375 1 97.69 406 ILE B O 1
ATOM 8533 N N . LEU B 1 407 ? -8.672 6.117 23.156 1 98.44 407 LEU B N 1
ATOM 8534 C CA . LEU B 1 407 ? -8.195 6.676 24.422 1 98.44 407 LEU B CA 1
ATOM 8535 C C . LEU B 1 407 ? -8.547 5.758 25.594 1 98.44 407 LEU B C 1
ATOM 8537 O O . LEU B 1 407 ? -7.719 5.531 26.484 1 98.44 407 LEU B O 1
ATOM 8541 N N . ARG B 1 408 ? -9.742 5.195 25.578 1 98.06 408 ARG B N 1
ATOM 8542 C CA . ARG B 1 408 ? -10.188 4.273 26.625 1 98.06 408 ARG B CA 1
ATOM 8543 C C . ARG B 1 408 ? -9.328 3.018 26.641 1 98.06 408 ARG B C 1
ATOM 8545 O O . ARG B 1 408 ? -8.891 2.572 27.703 1 98.06 408 ARG B O 1
ATOM 8552 N N . ARG B 1 409 ? -9.078 2.488 25.453 1 97 409 ARG B N 1
ATOM 8553 C CA . ARG B 1 409 ? -8.289 1.268 25.359 1 97 409 ARG B CA 1
ATOM 8554 C C . ARG B 1 409 ? -6.867 1.493 25.859 1 97 409 ARG B C 1
ATOM 8556 O O . ARG B 1 409 ? -6.312 0.642 26.562 1 97 409 ARG B O 1
ATOM 8563 N N . VAL B 1 410 ? -6.305 2.617 25.531 1 98.38 410 VAL B N 1
ATOM 8564 C CA . VAL B 1 410 ? -4.934 2.9 25.953 1 98.38 410 VAL B CA 1
ATOM 8565 C C . VAL B 1 410 ? -4.895 3.139 27.469 1 98.38 410 VAL B C 1
ATOM 8567 O O . VAL B 1 410 ? -3.955 2.711 28.141 1 98.38 410 VAL B O 1
ATOM 8570 N N . ARG B 1 411 ? -5.887 3.768 28.047 1 97.88 411 ARG B N 1
ATOM 8571 C CA . ARG B 1 411 ? -5.953 4.023 29.484 1 97.88 411 ARG B CA 1
ATOM 8572 C C . ARG B 1 411 ? -6.012 2.717 30.266 1 97.88 411 ARG B C 1
ATOM 8574 O O . ARG B 1 411 ? -5.578 2.66 31.422 1 97.88 411 ARG B O 1
ATOM 8581 N N . GLN B 1 412 ? -6.418 1.68 29.656 1 97.19 412 GLN B N 1
ATOM 8582 C CA . GLN B 1 412 ? -6.625 0.412 30.344 1 97.19 412 GLN B CA 1
ATOM 8583 C C . GLN B 1 412 ? -5.379 -0.463 30.281 1 97.19 412 GLN B C 1
ATOM 8585 O O . GLN B 1 412 ? -5.293 -1.488 30.953 1 97.19 412 GLN B O 1
ATOM 8590 N N . LEU B 1 413 ? -4.449 -0.023 29.516 1 97.19 413 LEU B N 1
ATOM 8591 C CA . LEU B 1 413 ? -3.227 -0.81 29.391 1 97.19 413 LEU B CA 1
ATOM 8592 C C . LEU B 1 413 ? -2.471 -0.857 30.703 1 97.19 413 LEU B C 1
ATOM 8594 O O . LEU B 1 413 ? -2.338 0.162 31.391 1 97.19 413 LEU B O 1
ATOM 8598 N N . PRO B 1 414 ? -1.93 -2.07 31.031 1 96.75 414 PRO B N 1
ATOM 8599 C CA . PRO B 1 414 ? -1.052 -2.121 32.219 1 96.75 414 PRO B CA 1
ATOM 8600 C C . PRO B 1 414 ? 0.18 -1.23 32.062 1 96.75 414 PRO B C 1
ATOM 8602 O O . PRO B 1 414 ? 0.811 -1.211 31 1 96.75 414 PRO B O 1
ATOM 8605 N N . GLY B 1 415 ? 0.379 -0.455 33.062 1 96.81 415 GLY B N 1
ATOM 8606 C CA . GLY B 1 415 ? 1.556 0.398 33.031 1 96.81 415 GLY B CA 1
ATOM 8607 C C . GLY B 1 415 ? 1.247 1.831 32.656 1 96.81 415 GLY B C 1
ATOM 8608 O O . GLY B 1 415 ? 2.078 2.723 32.844 1 96.81 415 GLY B O 1
ATOM 8609 N N . VAL B 1 416 ? 0.023 2.051 32.156 1 98.19 416 VAL B N 1
ATOM 8610 C CA . VAL B 1 416 ? -0.373 3.402 31.781 1 98.19 416 VAL B CA 1
ATOM 8611 C C . VAL B 1 416 ? -1.138 4.062 32.938 1 98.19 416 VAL B C 1
ATOM 8613 O O . VAL B 1 416 ? -2.139 3.521 33.406 1 98.19 416 VAL B O 1
ATOM 8616 N N . LYS B 1 417 ? -0.661 5.195 33.375 1 97.81 417 LYS B N 1
ATOM 8617 C CA . LYS B 1 417 ? -1.314 5.949 34.438 1 97.81 417 LYS B CA 1
ATOM 8618 C C . LYS B 1 417 ? -2.295 6.969 33.875 1 97.81 417 LYS B C 1
ATOM 8620 O O . LYS B 1 417 ? -3.418 7.098 34.375 1 97.81 417 LYS B O 1
ATOM 8625 N N . LYS B 1 418 ? -1.823 7.738 32.875 1 97.62 418 LYS B N 1
ATOM 8626 C CA . LYS B 1 418 ? -2.646 8.766 32.25 1 97.62 418 LYS B CA 1
ATOM 8627 C C . LYS B 1 418 ? -2.373 8.859 30.766 1 97.62 418 LYS B C 1
ATOM 8629 O O . LYS B 1 418 ? -1.272 8.539 30.312 1 97.62 418 LYS B O 1
ATOM 8634 N N . VAL B 1 419 ? -3.352 9.203 30.016 1 98.25 419 VAL B N 1
ATOM 8635 C CA . VAL B 1 419 ? -3.271 9.492 28.594 1 98.25 419 VAL B CA 1
ATOM 8636 C C . VAL B 1 419 ? -3.707 10.93 28.328 1 98.25 419 VAL B C 1
ATOM 8638 O O . VAL B 1 419 ? -4.852 11.297 28.609 1 98.25 419 VAL B O 1
ATOM 8641 N N . PHE B 1 420 ? -2.826 11.75 27.797 1 97.19 420 PHE B N 1
ATOM 8642 C CA . PHE B 1 420 ? -3.145 13.148 27.562 1 97.19 420 PHE B CA 1
ATOM 8643 C C . PHE B 1 420 ? -3.336 13.414 26.062 1 97.19 420 PHE B C 1
ATOM 8645 O O . PHE B 1 420 ? -2.912 12.609 25.234 1 97.19 420 PHE B O 1
ATOM 8652 N N . VAL B 1 421 ? -4.066 14.453 25.766 1 96.62 421 VAL B N 1
ATOM 8653 C CA . VAL B 1 421 ? -4.188 15.031 24.422 1 96.62 421 VAL B CA 1
ATOM 8654 C C . VAL B 1 421 ? -3.592 16.438 24.406 1 96.62 421 VAL B C 1
ATOM 8656 O O . VAL B 1 421 ? -4.238 17.391 24.844 1 96.62 421 VAL B O 1
ATOM 8659 N N . ARG B 1 422 ? -2.449 16.484 23.875 1 93.5 422 ARG B N 1
ATOM 8660 C CA . ARG B 1 422 ? -1.75 17.766 23.891 1 93.5 422 ARG B CA 1
ATOM 8661 C C . ARG B 1 422 ? -1.761 18.422 22.516 1 93.5 422 ARG B C 1
ATOM 8663 O O . ARG B 1 422 ? -1.524 19.625 22.391 1 93.5 422 ARG B O 1
ATOM 8670 N N . SER B 1 423 ? -2.025 17.578 21.531 1 91.94 423 SER B N 1
ATOM 8671 C CA . SER B 1 423 ? -2.246 18.125 20.188 1 91.94 423 SER B CA 1
ATOM 8672 C C . SER B 1 423 ? -3.5 18.984 20.156 1 91.94 423 SER B C 1
ATOM 8674 O O . SER B 1 423 ? -4.41 18.812 20.969 1 91.94 423 SER B O 1
ATOM 8676 N N . GLY B 1 424 ? -3.475 19.953 19.297 1 89.38 424 GLY B N 1
ATOM 8677 C CA . GLY B 1 424 ? -4.602 20.859 19.188 1 89.38 424 GLY B CA 1
ATOM 8678 C C . GLY B 1 424 ? -5.902 20.156 18.828 1 89.38 424 GLY B C 1
ATOM 8679 O O . GLY B 1 424 ? -5.91 19.219 18.031 1 89.38 424 GLY B O 1
ATOM 8680 N N . ILE B 1 425 ? -6.969 20.594 19.516 1 93.38 425 ILE B N 1
ATOM 8681 C CA . ILE B 1 425 ? -8.328 20.156 19.219 1 93.38 425 ILE B CA 1
ATOM 8682 C C . ILE B 1 425 ? -9.055 21.234 18.422 1 93.38 425 ILE B C 1
ATOM 8684 O O . ILE B 1 425 ? -8.93 22.422 18.719 1 93.38 425 ILE B O 1
ATOM 8688 N N . ARG B 1 426 ? -9.633 20.797 17.359 1 95.56 426 ARG B N 1
ATOM 8689 C CA . ARG B 1 426 ? -10.539 21.734 16.703 1 95.56 426 ARG B CA 1
ATOM 8690 C C . ARG B 1 426 ? -11.859 21.844 17.453 1 95.56 426 ARG B C 1
ATOM 8692 O O . ARG B 1 426 ? -12.719 20.953 17.344 1 95.56 426 ARG B O 1
ATOM 8699 N N . PHE B 1 427 ? -12 22.969 18.125 1 96.81 427 PHE B N 1
ATOM 8700 C CA . PHE B 1 427 ? -13.156 23.172 18.984 1 96.81 427 PHE B CA 1
ATOM 8701 C C . PHE B 1 427 ? -14.43 23.297 18.156 1 96.81 427 PHE B C 1
ATOM 8703 O O . PHE B 1 427 ? -15.516 22.922 18.625 1 96.81 427 PHE B O 1
ATOM 8710 N N . ASP B 1 428 ? -14.328 23.891 16.984 1 96.81 428 ASP B N 1
ATOM 8711 C CA . ASP B 1 428 ? -15.492 24.062 16.125 1 96.81 428 ASP B CA 1
ATOM 8712 C C . ASP B 1 428 ? -16.031 22.703 15.648 1 96.81 428 ASP B C 1
ATOM 8714 O O . ASP B 1 428 ? -17.234 22.531 15.508 1 96.81 428 ASP B O 1
ATOM 8718 N N . TYR B 1 429 ? -15.172 21.75 15.438 1 97.31 429 TYR B N 1
ATOM 8719 C CA . TYR B 1 429 ? -15.57 20.375 15.125 1 97.31 429 TYR B CA 1
ATOM 8720 C C . TYR B 1 429 ? -16.203 19.703 16.328 1 97.31 429 TYR B C 1
ATOM 8722 O O . TYR B 1 429 ? -17.219 19.031 16.219 1 97.31 429 TYR B O 1
ATOM 8730 N N . LEU B 1 430 ? -15.523 19.891 17.453 1 97.44 430 LEU B N 1
ATOM 8731 C CA . LEU B 1 430 ? -16.016 19.312 18.703 1 97.44 430 LEU B CA 1
ATOM 8732 C C . LEU B 1 430 ? -17.422 19.812 19.016 1 97.44 430 LEU B C 1
ATOM 8734 O O . LEU B 1 430 ? -18.281 19.031 19.406 1 97.44 430 LEU B O 1
ATOM 8738 N N . MET B 1 431 ? -17.672 21.078 18.828 1 97.12 431 MET B N 1
ATOM 8739 C CA . MET B 1 431 ? -18.953 21.703 19.156 1 97.12 431 MET B CA 1
ATOM 8740 C C . MET B 1 431 ? -20.031 21.297 18.172 1 97.12 431 MET B C 1
ATOM 8742 O O . MET B 1 431 ? -21.219 21.406 18.469 1 97.12 431 MET B O 1
ATOM 8746 N N . ALA B 1 432 ? -19.578 20.828 17.016 1 96.38 432 ALA B N 1
ATOM 8747 C CA . ALA B 1 432 ? -20.547 20.359 16.016 1 96.38 432 ALA B CA 1
ATOM 8748 C C . ALA B 1 432 ? -21.047 18.953 16.359 1 96.38 432 ALA B C 1
ATOM 8750 O O . ALA B 1 432 ? -22.031 18.5 15.789 1 96.38 432 ALA B O 1
ATOM 8751 N N . ASP B 1 433 ? -20.438 18.281 17.328 1 95.88 433 ASP B N 1
ATOM 8752 C CA . ASP B 1 433 ? -20.812 16.938 17.719 1 95.88 433 ASP B CA 1
ATOM 8753 C C . ASP B 1 433 ? -21.969 16.953 18.703 1 95.88 433 ASP B C 1
ATOM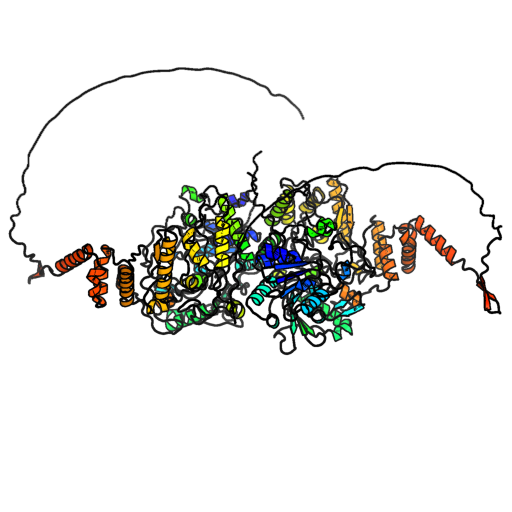 8755 O O . ASP B 1 433 ? -21.844 17.5 19.812 1 95.88 433 ASP B O 1
ATOM 8759 N N . PRO B 1 434 ? -23.078 16.344 18.344 1 94.88 434 PRO B N 1
ATOM 8760 C CA . PRO B 1 434 ? -24.188 16.312 19.297 1 94.88 434 PRO B CA 1
ATOM 8761 C C . PRO B 1 434 ? -23.938 15.398 20.5 1 94.88 434 PRO B C 1
ATOM 8763 O O . PRO B 1 434 ? -24.547 15.562 21.547 1 94.88 434 PRO B O 1
ATOM 8766 N N . ASP B 1 435 ? -23.078 14.422 20.344 1 96 435 ASP B N 1
ATOM 8767 C CA . ASP B 1 435 ? -22.688 13.523 21.422 1 96 435 ASP B CA 1
ATOM 8768 C C . ASP B 1 435 ? -21.609 14.148 22.297 1 96 435 ASP B C 1
ATOM 8770 O O . ASP B 1 435 ? -20.469 14.336 21.859 1 96 435 ASP B O 1
ATOM 8774 N N . GLU B 1 436 ? -21.828 14.375 23.547 1 96.44 436 GLU B N 1
ATOM 8775 C CA . GLU B 1 436 ? -20.922 15.094 24.438 1 96.44 436 GLU B CA 1
ATOM 8776 C C . GLU B 1 436 ? -20.016 14.133 25.188 1 96.44 436 GLU B C 1
ATOM 8778 O O . GLU B 1 436 ? -19.203 14.555 26.016 1 96.44 436 GLU B O 1
ATOM 8783 N N . THR B 1 437 ? -20.172 12.836 24.844 1 97.75 437 THR B N 1
ATOM 8784 C CA . THR B 1 437 ? -19.438 11.836 25.609 1 97.75 437 THR B CA 1
ATOM 8785 C C . THR B 1 437 ? -17.938 12.07 25.516 1 97.75 437 THR B C 1
ATOM 8787 O O . THR B 1 437 ? -17.234 12.016 26.531 1 97.75 437 THR B O 1
ATOM 8790 N N . PHE B 1 438 ? -17.562 12.32 24.406 1 97.81 438 PHE B N 1
ATOM 8791 C CA . PHE B 1 438 ? -16.141 12.555 24.25 1 97.81 438 PHE B CA 1
ATOM 8792 C C . PHE B 1 438 ? -15.695 13.797 25.016 1 97.81 438 PHE B C 1
ATOM 8794 O O . PHE B 1 438 ? -14.68 13.773 25.703 1 97.81 438 PHE B O 1
ATOM 8801 N N . PHE B 1 439 ? -16.438 14.914 24.828 1 98 439 PHE B N 1
ATOM 8802 C CA . PHE B 1 439 ? -16.078 16.156 25.5 1 98 439 PHE B CA 1
ATOM 8803 C C . PHE B 1 439 ? -15.977 15.953 27.016 1 98 439 PHE B C 1
ATOM 8805 O O . PHE B 1 439 ? -15.016 16.406 27.641 1 98 439 PHE B O 1
ATOM 8812 N N . LYS B 1 440 ? -16.875 15.25 27.547 1 98 440 LYS B N 1
ATOM 8813 C CA . LYS B 1 440 ? -16.906 14.969 28.984 1 98 440 LYS B CA 1
ATOM 8814 C C . LYS B 1 440 ? -15.656 14.195 29.406 1 98 440 LYS B C 1
ATOM 8816 O O . LYS B 1 440 ? -14.992 14.57 30.375 1 98 440 LYS B O 1
ATOM 8821 N N . GLU B 1 441 ? -15.328 13.211 28.656 1 97.94 441 GLU B N 1
ATOM 8822 C CA . GLU B 1 441 ? -14.203 12.375 29.047 1 97.94 441 GLU B CA 1
ATOM 8823 C C . GLU B 1 441 ? -12.875 13.078 28.781 1 97.94 441 GLU B C 1
ATOM 8825 O O . GLU B 1 441 ? -11.891 12.859 29.5 1 97.94 441 GLU B O 1
ATOM 8830 N N . LEU B 1 442 ? -12.883 13.883 27.766 1 97.75 442 LEU B N 1
ATOM 8831 C CA . LEU B 1 442 ? -11.703 14.703 27.5 1 97.75 442 LEU B CA 1
ATOM 8832 C C . LEU B 1 442 ? -11.336 15.531 28.734 1 97.75 442 LEU B C 1
ATOM 8834 O O . LEU B 1 442 ? -10.188 15.508 29.188 1 97.75 442 LEU B O 1
ATOM 8838 N N . VAL B 1 443 ? -12.305 16.156 29.328 1 97.25 443 VAL B N 1
ATOM 8839 C CA . VAL B 1 443 ? -12.125 17.047 30.469 1 97.25 443 VAL B CA 1
ATOM 8840 C C . VAL B 1 443 ? -11.812 16.219 31.719 1 97.25 443 VAL B C 1
ATOM 8842 O O . VAL B 1 443 ? -10.969 16.609 32.531 1 97.25 443 VAL B O 1
ATOM 8845 N N . GLU B 1 444 ? -12.344 15.086 31.766 1 97.56 444 GLU B N 1
ATOM 8846 C CA . GLU B 1 444 ? -12.211 14.258 32.969 1 97.56 444 GLU B CA 1
ATOM 8847 C C . GLU B 1 444 ? -10.844 13.578 33.031 1 97.56 444 GLU B C 1
ATOM 8849 O O . GLU B 1 444 ? -10.258 13.43 34.094 1 97.56 444 GLU B O 1
ATOM 8854 N N . HIS B 1 445 ? -10.32 13.195 31.781 1 97.44 445 HIS B N 1
ATOM 8855 C CA . HIS B 1 445 ? -9.219 12.25 31.859 1 97.44 445 HIS B CA 1
ATOM 8856 C C . HIS B 1 445 ? -8.023 12.727 31.047 1 97.44 445 HIS B C 1
ATOM 8858 O O . HIS B 1 445 ? -6.891 12.297 31.266 1 97.44 445 HIS B O 1
ATOM 8864 N N . HIS B 1 446 ? -8.18 13.609 30.062 1 97.81 446 HIS B N 1
ATOM 8865 C CA . HIS B 1 446 ? -7.156 13.695 29.031 1 97.81 446 HIS B CA 1
ATOM 8866 C C . HIS B 1 446 ? -6.57 15.102 28.953 1 97.81 446 HIS B C 1
ATOM 8868 O O . HIS B 1 446 ? -5.836 15.414 28 1 97.81 446 HIS B O 1
ATOM 8874 N N . VAL B 1 447 ? -6.91 15.984 29.875 1 95.81 447 VAL B N 1
ATOM 8875 C CA . VAL B 1 447 ? -6.332 17.328 29.953 1 95.81 447 VAL B CA 1
ATOM 8876 C C . VAL B 1 447 ? -5.344 17.391 31.109 1 95.81 447 VAL B C 1
ATOM 8878 O O . VAL B 1 447 ? -5.691 17.062 32.25 1 95.81 447 VAL B O 1
ATOM 8881 N N . SER B 1 448 ? -4.109 17.703 30.766 1 89.94 448 SER B N 1
ATOM 8882 C CA . SER B 1 448 ? -3.064 17.812 31.781 1 89.94 448 SER B CA 1
ATOM 8883 C C . SER B 1 448 ? -3.021 19.219 32.375 1 89.94 448 SER B C 1
ATOM 8885 O O . SER B 1 448 ? -2.004 19.906 32.312 1 89.94 448 SER B O 1
ATOM 8887 N N . GLY B 1 449 ? -4.18 19.812 32.906 1 89.81 449 GLY B N 1
ATOM 8888 C CA . GLY B 1 449 ? -4.25 21.125 33.5 1 89.81 449 GLY B CA 1
ATOM 8889 C C . GLY B 1 449 ? -4.621 22.219 32.5 1 89.81 449 GLY B C 1
ATOM 8890 O O . GLY B 1 449 ? -5.426 23.094 32.812 1 89.81 449 GLY B O 1
ATOM 8891 N N . GLN B 1 450 ? -3.928 22.078 31.344 1 90.38 450 GLN B N 1
ATOM 8892 C CA . GLN B 1 450 ? -4.227 23.062 30.312 1 90.38 450 GLN B CA 1
ATOM 8893 C C . GLN B 1 450 ? -4.574 22.391 28.984 1 90.38 450 GLN B C 1
ATOM 8895 O O . GLN B 1 450 ? -3.982 21.359 28.625 1 90.38 450 GLN B O 1
ATOM 8900 N N . LEU B 1 451 ? -5.531 22.922 28.328 1 92.25 451 LEU B N 1
ATOM 8901 C CA . LEU B 1 451 ? -5.902 22.469 27 1 92.25 451 LEU B CA 1
ATOM 8902 C C . LEU B 1 451 ? -5.602 23.547 25.953 1 92.25 451 LEU B C 1
ATOM 8904 O O . LEU B 1 451 ? -6.086 24.672 26.062 1 92.25 451 LEU B O 1
ATOM 8908 N N . LYS B 1 452 ? -4.828 23.141 24.969 1 88.06 452 LYS B N 1
ATOM 8909 C CA . LYS B 1 452 ? -4.457 24.062 23.891 1 88.06 452 LYS B CA 1
ATOM 8910 C C . LYS B 1 452 ? -5.551 24.141 22.828 1 88.06 452 LYS B C 1
ATOM 8912 O O . LYS B 1 452 ? -6.039 23.109 22.359 1 88.06 452 LYS B O 1
ATOM 8917 N N . VAL B 1 453 ? -6 25.328 22.594 1 91 453 VAL B N 1
ATOM 8918 C CA . VAL B 1 453 ? -6.996 25.578 21.547 1 91 453 VAL B CA 1
ATOM 8919 C C . VAL B 1 453 ? -6.602 26.812 20.734 1 91 453 VAL B C 1
ATOM 8921 O O . VAL B 1 453 ? -5.934 27.703 21.25 1 91 453 VAL B O 1
ATOM 8924 N N . ALA B 1 454 ? -7.008 26.844 19.469 1 92.31 454 ALA B N 1
ATOM 8925 C CA . ALA B 1 454 ? -6.484 27.906 18.609 1 92.31 454 ALA B CA 1
ATOM 8926 C C . ALA B 1 454 ? -7.613 28.672 17.938 1 92.31 454 ALA B C 1
ATOM 8928 O O . ALA B 1 454 ? -7.941 28.438 16.781 1 92.31 454 ALA B O 1
ATOM 8929 N N . PRO B 1 455 ? -8.219 29.656 18.594 1 94.5 455 PRO B N 1
ATOM 8930 C CA . PRO B 1 455 ? -9.117 30.578 17.891 1 94.5 455 PRO B CA 1
ATOM 8931 C C . PRO B 1 455 ? -8.367 31.531 16.953 1 94.5 455 PRO B C 1
ATOM 8933 O O . PRO B 1 455 ? -8.953 32.031 15.992 1 94.5 455 PRO B O 1
ATOM 8936 N N . GLU B 1 456 ? -7.078 31.844 17.25 1 94.75 456 GLU B N 1
ATOM 8937 C CA . GLU B 1 456 ? -6.094 32.625 16.516 1 94.75 456 GLU B CA 1
ATOM 8938 C C . GLU B 1 456 ? -6.402 34.094 16.562 1 94.75 456 GLU B C 1
ATOM 8940 O O . GLU B 1 456 ? -5.5 34.938 16.484 1 94.75 456 GLU B O 1
ATOM 8945 N N . HIS B 1 457 ? -7.645 34.5 16.641 1 97.06 457 HIS B N 1
ATOM 8946 C CA . HIS B 1 457 ? -8.102 35.875 16.703 1 97.06 457 HIS B CA 1
ATOM 8947 C C . HIS B 1 457 ? -9.57 35.969 17.125 1 97.06 457 HIS B C 1
ATOM 8949 O O . HIS B 1 457 ? -10.148 34.969 17.531 1 97.06 457 HIS B O 1
ATOM 8955 N N . CYS B 1 458 ? -10.172 37.219 17.156 1 97.19 458 CYS B N 1
ATOM 8956 C CA . CYS B 1 458 ? -11.586 37.312 17.516 1 97.19 458 CYS B CA 1
ATOM 8957 C C . CYS B 1 458 ? -12.32 38.281 16.594 1 97.19 458 CYS B C 1
ATOM 8959 O O . CYS B 1 458 ? -13.555 38.25 16.531 1 97.19 458 CYS B O 1
ATOM 8961 N N . ALA B 1 459 ? -11.531 39.094 15.93 1 97.38 459 ALA B N 1
ATOM 8962 C CA . ALA B 1 459 ? -12.18 40.031 15.016 1 97.38 459 ALA B CA 1
ATOM 8963 C C . ALA B 1 459 ? -12.766 39.312 13.805 1 97.38 459 ALA B C 1
ATOM 8965 O O . ALA B 1 459 ? -12.094 38.5 13.172 1 97.38 459 ALA B O 1
ATOM 8966 N N . PRO B 1 460 ? -14.016 39.625 13.422 1 96.69 460 PRO B N 1
ATOM 8967 C CA . PRO B 1 460 ? -14.695 38.906 12.359 1 96.69 460 PRO B CA 1
ATOM 8968 C C . PRO B 1 460 ? -13.961 38.969 11.023 1 96.69 460 PRO B C 1
ATOM 8970 O O . PRO B 1 460 ? -13.797 37.969 10.336 1 96.69 460 PRO B O 1
ATOM 8973 N N . ASN B 1 461 ? -13.555 40.125 10.719 1 95.31 461 ASN B N 1
ATOM 8974 C CA . ASN B 1 461 ? -12.859 40.312 9.445 1 95.31 461 ASN B CA 1
ATOM 8975 C C . ASN B 1 461 ? -11.57 39.5 9.383 1 95.31 461 ASN B C 1
ATOM 8977 O O . ASN B 1 461 ? -11.305 38.844 8.383 1 95.31 461 ASN B O 1
ATOM 8981 N N . THR B 1 462 ? -10.758 39.562 10.398 1 97.5 462 THR B N 1
ATOM 8982 C CA . THR B 1 462 ? -9.492 38.844 10.477 1 97.5 462 THR B CA 1
ATOM 8983 C C . THR B 1 462 ? -9.734 37.344 10.438 1 97.5 462 THR B C 1
ATOM 8985 O O . THR B 1 462 ? -9.062 36.594 9.711 1 97.5 462 THR B O 1
ATOM 8988 N N . LEU B 1 463 ? -10.703 36.875 11.172 1 98.19 463 LEU B N 1
ATOM 8989 C CA . LEU B 1 463 ? -11.031 35.438 11.219 1 98.19 463 LEU B CA 1
ATOM 8990 C C . LEU B 1 463 ? -11.469 34.938 9.844 1 98.19 463 LEU B C 1
ATOM 8992 O O . LEU B 1 463 ? -11.164 33.812 9.469 1 98.19 463 LEU B O 1
ATOM 8996 N N . ALA B 1 464 ? -12.164 35.781 9.117 1 97.06 464 ALA B N 1
ATOM 8997 C CA . ALA B 1 464 ? -12.6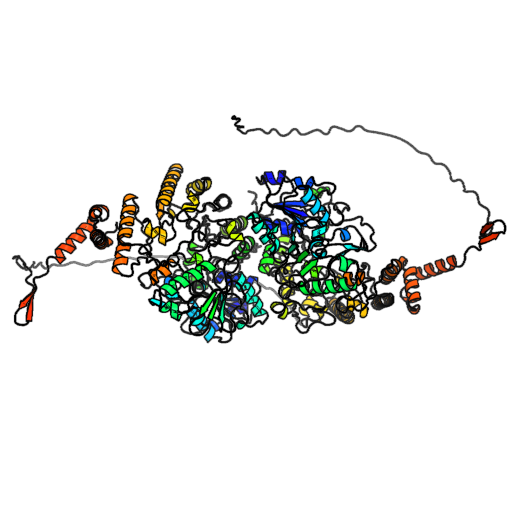09 35.406 7.777 1 97.06 464 ALA B CA 1
ATOM 8998 C C . ALA B 1 464 ? -11.422 35.156 6.852 1 97.06 464 ALA B C 1
ATOM 9000 O O . ALA B 1 464 ? -11.406 34.188 6.098 1 97.06 464 ALA B O 1
ATOM 9001 N N . TYR B 1 465 ? -10.406 36 6.922 1 97.88 465 TYR B N 1
ATOM 9002 C CA . TYR B 1 465 ? -9.234 35.844 6.074 1 97.88 465 TYR B CA 1
ATOM 9003 C C . TYR B 1 465 ? -8.383 34.688 6.527 1 97.88 465 TYR B C 1
ATOM 9005 O O . TYR B 1 465 ? -7.668 34.062 5.727 1 97.88 465 TYR B O 1
ATOM 9013 N N . MET B 1 466 ? -8.508 34.281 7.809 1 97.75 466 MET B N 1
ATOM 9014 C CA . MET B 1 466 ? -7.777 33.156 8.359 1 97.75 466 MET B CA 1
ATOM 9015 C C . MET B 1 466 ? -8.453 31.828 7.988 1 97.75 466 MET B C 1
ATOM 9017 O O . MET B 1 466 ? -7.82 30.766 8 1 97.75 466 MET B O 1
ATOM 9021 N N . GLY B 1 467 ? -9.727 31.906 7.59 1 96.38 467 GLY B N 1
ATOM 9022 C CA . GLY B 1 467 ? -10.523 30.703 7.395 1 96.38 467 GLY B CA 1
ATOM 9023 C C . GLY B 1 467 ? -10.961 30.062 8.695 1 96.38 467 GLY B C 1
ATOM 9024 O O . GLY B 1 467 ? -10.984 28.828 8.82 1 96.38 467 GLY B O 1
ATOM 9025 N N . LYS B 1 468 ? -11.242 30.859 9.703 1 97.12 468 LYS B N 1
ATOM 9026 C CA . LYS B 1 468 ? -11.672 30.422 11.031 1 97.12 468 LYS B CA 1
ATOM 9027 C C . LYS B 1 468 ? -13.133 30.797 11.289 1 97.12 468 LYS B C 1
ATOM 9029 O O . LYS B 1 468 ? -13.648 31.75 10.688 1 97.12 468 LYS B O 1
ATOM 9034 N N . PRO B 1 469 ? -13.789 30.109 12.156 1 97.12 469 PRO B N 1
ATOM 9035 C CA . PRO B 1 469 ? -15.164 30.469 12.5 1 97.12 469 PRO B CA 1
ATOM 9036 C C . PRO B 1 469 ? -15.234 31.719 13.383 1 97.12 469 PRO B C 1
ATOM 9038 O O . PRO B 1 469 ? -14.227 32.125 13.961 1 97.12 469 PRO B O 1
ATOM 9041 N N . PRO B 1 470 ? -16.422 32.312 13.469 1 97.25 470 PRO B N 1
ATOM 9042 C CA . PRO B 1 470 ? -16.594 33.469 14.359 1 97.25 470 PRO B CA 1
ATOM 9043 C C . PRO B 1 470 ? -16.297 33.125 15.812 1 97.25 470 PRO B C 1
ATOM 9045 O O . PRO B 1 470 ? -16.422 31.969 16.234 1 97.25 470 PRO B O 1
ATOM 9048 N N . ILE B 1 471 ? -15.922 34.156 16.609 1 97.5 471 ILE B N 1
ATOM 9049 C CA . ILE B 1 471 ? -15.422 34 17.984 1 97.5 471 ILE B CA 1
ATOM 9050 C C . ILE B 1 471 ? -16.516 33.406 18.859 1 97.5 471 ILE B C 1
ATOM 9052 O O . ILE B 1 471 ? -16.219 32.812 19.891 1 97.5 471 ILE B O 1
ATOM 9056 N N . GLU B 1 472 ? -17.766 33.531 18.438 1 97 472 GLU B N 1
ATOM 9057 C CA . GLU B 1 472 ? -18.891 33 19.203 1 97 472 GLU B CA 1
ATOM 9058 C C . GLU B 1 472 ? -18.812 31.484 19.359 1 97 472 GLU B C 1
ATOM 9060 O O . GLU B 1 472 ? -19.219 30.938 20.391 1 97 472 GLU B O 1
ATOM 9065 N N . VAL B 1 473 ? -18.266 30.828 18.375 1 96.88 473 VAL B N 1
ATOM 9066 C CA . VAL B 1 473 ? -18.125 29.375 18.453 1 96.88 473 VAL B CA 1
ATOM 9067 C C . VAL B 1 473 ? -17.141 29.031 19.562 1 96.88 473 VAL B C 1
ATOM 9069 O O . VAL B 1 473 ? -17.375 28.094 20.344 1 96.88 473 VAL B O 1
ATOM 9072 N N . PHE B 1 474 ? -16.125 29.766 19.656 1 97.06 474 PHE B N 1
ATOM 9073 C CA . PHE B 1 474 ? -15.141 29.562 20.719 1 97.06 474 PHE B CA 1
ATOM 9074 C C . PHE B 1 474 ? -15.742 29.859 22.078 1 97.06 474 PHE B C 1
ATOM 9076 O O . PHE B 1 474 ? -15.492 29.141 23.047 1 97.06 474 PHE B O 1
ATOM 9083 N N . ASN B 1 475 ? -16.484 30.906 22.109 1 97.44 475 ASN B N 1
ATOM 9084 C CA . ASN B 1 475 ? -17.109 31.266 23.375 1 97.44 475 ASN B CA 1
ATOM 9085 C C . ASN B 1 475 ? -18 30.141 23.891 1 97.44 475 ASN B C 1
ATOM 9087 O O . ASN B 1 475 ? -18 29.828 25.094 1 97.44 475 ASN B O 1
ATOM 9091 N N . LYS B 1 476 ? -18.703 29.562 22.984 1 97.31 476 LYS B N 1
ATOM 9092 C CA . LYS B 1 476 ? -19.562 28.453 23.375 1 97.31 476 LYS B CA 1
ATOM 9093 C C . LYS B 1 476 ? -18.75 27.266 23.875 1 97.31 476 LYS B C 1
ATOM 9095 O O . LYS B 1 476 ? -19.109 26.625 24.859 1 97.31 476 LYS B O 1
ATOM 9100 N N . PHE B 1 477 ? -17.781 26.953 23.266 1 97.44 477 PHE B N 1
ATOM 9101 C CA . PHE B 1 477 ? -16.875 25.891 23.672 1 97.44 477 PHE B CA 1
ATOM 9102 C C . PHE B 1 477 ? -16.281 26.172 25.062 1 97.44 477 PHE B C 1
ATOM 9104 O O . PHE B 1 477 ? -16.266 25.297 25.922 1 97.44 477 PHE B O 1
ATOM 9111 N N . LYS B 1 478 ? -15.688 27.391 25.156 1 96.56 478 LYS B N 1
ATOM 9112 C CA . LYS B 1 478 ? -15.078 27.812 26.406 1 96.56 478 LYS B CA 1
ATOM 9113 C C . LYS B 1 478 ? -16.047 27.656 27.578 1 96.56 478 LYS B C 1
ATOM 9115 O O . LYS B 1 478 ? -15.688 27.094 28.609 1 96.56 478 LYS B O 1
ATOM 9120 N N . ASP B 1 479 ? -17.281 28.109 27.391 1 97.31 479 ASP B N 1
ATOM 9121 C CA . ASP B 1 479 ? -18.297 27.984 28.438 1 97.31 479 ASP B CA 1
ATOM 9122 C C . ASP B 1 479 ? -18.562 26.531 28.797 1 97.31 479 ASP B C 1
ATOM 9124 O O . ASP B 1 479 ? -18.625 26.172 29.969 1 97.31 479 ASP B O 1
ATOM 9128 N N . LYS B 1 480 ? -18.641 25.719 27.766 1 97.19 480 LYS B N 1
ATOM 9129 C CA . LYS B 1 480 ? -18.891 24.297 27.984 1 97.19 480 LYS B CA 1
ATOM 9130 C C . LYS B 1 480 ? -17.703 23.641 28.672 1 97.19 480 LYS B C 1
ATOM 9132 O O . LYS B 1 480 ? -17.891 22.781 29.547 1 97.19 480 LYS B O 1
ATOM 9137 N N . PHE B 1 481 ? -16.562 24 28.328 1 97.06 481 PHE B N 1
ATOM 9138 C CA . PHE B 1 481 ? -15.344 23.453 28.922 1 97.06 481 PHE B CA 1
ATOM 9139 C C . PHE B 1 481 ? -15.297 23.734 30.406 1 97.06 481 PHE B C 1
ATOM 9141 O O . PHE B 1 481 ? -15.031 22.828 31.203 1 97.06 481 PHE B O 1
ATOM 9148 N N . TYR B 1 482 ? -15.555 24.922 30.828 1 96.69 482 TYR B N 1
ATOM 9149 C CA . TYR B 1 482 ? -15.477 25.281 32.219 1 96.69 482 TYR B CA 1
ATOM 9150 C C . TYR B 1 482 ? -16.641 24.672 33.031 1 96.69 482 TYR B C 1
ATOM 9152 O O . TYR B 1 482 ? -16.484 24.312 34.188 1 96.69 482 TYR B O 1
ATOM 9160 N N . GLU B 1 483 ? -17.766 24.594 32.344 1 97.62 483 GLU B N 1
ATOM 9161 C CA . GLU B 1 483 ? -18.875 23.891 32.969 1 97.62 483 GLU B CA 1
ATOM 9162 C C . GLU B 1 483 ? -18.516 22.438 33.281 1 97.62 483 GLU B C 1
ATOM 9164 O O . GLU B 1 483 ? -18.734 21.969 34.406 1 97.62 483 GLU B O 1
ATOM 9169 N N . LEU B 1 484 ? -18 21.75 32.312 1 97.31 484 LEU B N 1
ATOM 9170 C CA . LEU B 1 484 ? -17.641 20.359 32.438 1 97.31 484 LEU B CA 1
ATOM 9171 C C . LEU B 1 484 ? -16.484 20.188 33.438 1 97.31 484 LEU B C 1
ATOM 9173 O O . LEU B 1 484 ? -16.453 19.219 34.219 1 97.31 484 LEU B O 1
ATOM 9177 N N . SER B 1 485 ? -15.562 21.125 33.406 1 97 485 SER B N 1
ATOM 9178 C CA . SER B 1 485 ? -14.461 21.094 34.375 1 97 485 SER B CA 1
ATOM 9179 C C . SER B 1 485 ? -14.969 21.203 35.812 1 97 485 SER B C 1
ATOM 9181 O O . SER B 1 485 ? -14.508 20.484 36.688 1 97 485 SER B O 1
ATOM 9183 N N . LYS B 1 486 ? -15.883 22.062 36.031 1 96.75 486 LYS B N 1
ATOM 9184 C CA . LYS B 1 486 ? -16.484 22.234 37.344 1 96.75 486 LYS B CA 1
ATOM 9185 C C . LYS B 1 486 ? -17.219 20.969 37.781 1 96.75 486 LYS B C 1
ATOM 9187 O O . LYS B 1 486 ? -17.078 20.531 38.938 1 96.75 486 LYS B O 1
ATOM 9192 N N . LYS B 1 487 ? -17.906 20.453 36.938 1 97.31 487 LYS B N 1
ATOM 9193 C CA . LYS B 1 487 ? -18.656 19.234 37.219 1 97.31 487 LYS B CA 1
ATOM 9194 C C . LYS B 1 487 ? -17.719 18.094 37.594 1 97.31 487 LYS B C 1
ATOM 9196 O O . LYS B 1 487 ? -18.047 17.234 38.406 1 97.31 487 LYS B O 1
ATOM 9201 N N . ALA B 1 488 ? -16.562 18.109 36.969 1 96.31 488 ALA B N 1
ATOM 9202 C CA . ALA B 1 488 ? -15.594 17.047 37.188 1 96.31 488 ALA B CA 1
ATOM 9203 C C . ALA B 1 488 ? -14.742 17.344 38.438 1 96.31 488 ALA B C 1
ATOM 9205 O O . ALA B 1 488 ? -13.93 16.516 38.844 1 96.31 488 ALA B O 1
ATOM 9206 N N . GLY B 1 489 ? -14.898 18.531 39 1 96.06 489 GLY B N 1
ATOM 9207 C CA . GLY B 1 489 ? -14.125 18.938 40.188 1 96.06 489 GLY B CA 1
ATOM 9208 C C . GLY B 1 489 ? -12.672 19.219 39.844 1 96.06 489 GLY B C 1
ATOM 9209 O O . GLY B 1 489 ? -11.789 18.984 40.688 1 96.06 489 GLY B O 1
ATOM 9210 N N . LYS B 1 490 ? -12.43 19.625 38.656 1 95.69 490 LYS B N 1
ATOM 9211 C CA . LYS B 1 490 ? -11.062 19.875 38.219 1 95.69 490 LYS B CA 1
ATOM 9212 C C . LYS B 1 490 ? -10.82 21.359 37.969 1 95.69 490 LYS B C 1
ATOM 9214 O O . LYS B 1 490 ? -11.742 22.094 37.562 1 95.69 490 LYS B O 1
ATOM 9219 N N . LYS B 1 491 ? -9.609 21.797 38.25 1 94 491 LYS B N 1
ATOM 9220 C CA . LYS B 1 491 ? -9.164 23.141 37.906 1 94 491 LYS B CA 1
ATOM 9221 C C . LYS B 1 491 ? -8.305 23.109 36.625 1 94 491 LYS B C 1
ATOM 9223 O O . LYS B 1 491 ? -7.105 22.828 36.688 1 94 491 LYS B O 1
ATOM 9228 N N . GLN B 1 492 ? -8.945 23.359 35.562 1 94.31 492 GLN B N 1
ATOM 9229 C CA . GLN B 1 492 ? -8.305 23.312 34.25 1 94.31 492 GLN B CA 1
ATOM 9230 C C . GLN B 1 492 ? -8.508 24.625 33.5 1 94.31 492 GLN B C 1
ATOM 9232 O O . GLN B 1 492 ? -9.477 25.344 33.75 1 94.31 492 GLN B O 1
ATOM 9237 N N . TYR B 1 493 ? -7.516 24.969 32.688 1 91.25 493 TYR B N 1
ATOM 9238 C CA . TYR B 1 493 ? -7.559 26.25 31.969 1 91.25 493 TYR B CA 1
ATOM 9239 C C . TYR B 1 493 ? -7.352 26.047 30.484 1 91.25 493 TYR B C 1
ATOM 9241 O O . TYR B 1 493 ? -6.766 25.047 30.062 1 91.25 493 TYR B O 1
ATOM 9249 N N . LEU B 1 494 ? -7.836 27 29.75 1 91.69 494 LEU B N 1
ATOM 9250 C CA . LEU B 1 494 ? -7.613 27.031 28.312 1 91.69 494 LEU B CA 1
ATOM 9251 C C . LEU B 1 494 ? -6.434 27.922 27.953 1 91.69 494 LEU B C 1
ATOM 9253 O O . LEU B 1 494 ? -6.262 29 28.562 1 91.69 494 LEU B O 1
ATOM 9257 N N . VAL B 1 495 ? -5.609 27.453 27.078 1 87.56 495 VAL B N 1
ATOM 9258 C CA . VAL B 1 495 ? -4.527 28.25 26.531 1 87.56 495 VAL B CA 1
ATOM 9259 C C . VAL B 1 495 ? -4.805 28.547 25.047 1 87.56 495 VAL B C 1
ATOM 9261 O O . VAL B 1 495 ? -4.52 27.719 24.188 1 87.56 495 VAL B O 1
ATOM 9264 N N . PRO B 1 496 ? -5.285 29.719 24.797 1 90.19 496 PRO B N 1
ATOM 9265 C CA . PRO B 1 496 ? -5.586 30.031 23.406 1 90.19 496 PRO B CA 1
ATOM 9266 C C . PRO B 1 496 ? -4.344 30.422 22.594 1 90.19 496 PRO B C 1
ATOM 9268 O O . PRO B 1 496 ? -3.465 31.109 23.109 1 90.19 496 PRO B O 1
ATOM 9271 N N . TYR B 1 497 ? -4.195 29.922 21.422 1 91.81 497 TYR B N 1
ATOM 9272 C CA . TYR B 1 497 ? -3.188 30.359 20.469 1 91.81 497 TYR B CA 1
ATOM 9273 C C . TYR B 1 497 ? -3.689 31.547 19.656 1 91.81 497 TYR B C 1
ATOM 9275 O O . TYR B 1 497 ? -4.711 31.453 18.969 1 91.81 497 TYR B O 1
ATOM 9283 N N . LEU B 1 498 ? -2.996 32.625 19.828 1 95.62 498 LEU B N 1
ATOM 9284 C CA . LEU B 1 498 ? -3.389 33.875 19.172 1 95.62 498 LEU B CA 1
ATOM 9285 C C . LEU B 1 498 ? -2.289 34.375 18.234 1 95.62 498 LEU B C 1
ATOM 9287 O O . LEU B 1 498 ? -1.106 34.125 18.484 1 95.62 498 LEU B O 1
ATOM 9291 N N . MET B 1 499 ? -2.672 35 17.125 1 95.62 499 MET B N 1
ATOM 9292 C CA . MET B 1 499 ? -1.741 35.438 16.094 1 95.62 499 MET B CA 1
ATOM 9293 C C . MET B 1 499 ? -1.951 36.906 15.789 1 95.62 499 MET B C 1
ATOM 9295 O O . MET B 1 499 ? -3.08 37.344 15.555 1 95.62 499 MET B O 1
ATOM 9299 N N . SER B 1 500 ? -0.915 37.719 15.883 1 95.94 500 SER B N 1
ATOM 9300 C CA . SER B 1 500 ? -0.978 39.125 15.531 1 95.94 500 SER B CA 1
ATOM 9301 C C . SER B 1 500 ? -0.572 39.375 14.086 1 95.94 500 SER B C 1
ATOM 9303 O O . SER B 1 500 ? 0.121 38.531 13.484 1 95.94 500 SER B O 1
ATOM 9305 N N . SER B 1 501 ? -1.062 40.406 13.516 1 96.94 501 SER B N 1
ATOM 9306 C CA . SER B 1 501 ? -0.6 41 12.266 1 96.94 501 SER B CA 1
ATOM 9307 C C . SER B 1 501 ? -0.866 40.062 11.086 1 96.94 501 SER B C 1
ATOM 9309 O O . SER B 1 501 ? -0.124 40.062 10.102 1 96.94 501 SER B O 1
ATOM 9311 N N . HIS B 1 502 ? -1.786 39.188 11.219 1 97.94 502 HIS B N 1
ATOM 9312 C CA . HIS B 1 502 ? -2.236 38.406 10.07 1 97.94 502 HIS B CA 1
ATOM 9313 C C . HIS B 1 502 ? -2.822 39.312 8.992 1 97.94 502 HIS B C 1
ATOM 9315 O O . HIS B 1 502 ? -3.414 40.344 9.305 1 97.94 502 HIS B O 1
ATOM 9321 N N . PRO B 1 503 ? -2.652 38.969 7.684 1 98.25 503 PRO B N 1
ATOM 9322 C CA . PRO B 1 503 ? -3.363 39.75 6.668 1 98.25 503 PRO B CA 1
ATOM 9323 C C . PRO B 1 503 ? -4.852 39.906 6.977 1 98.25 503 PRO B C 1
ATOM 9325 O O . PRO B 1 503 ? -5.523 38.938 7.297 1 98.25 503 PRO B O 1
ATOM 9328 N N . GLY B 1 504 ? -5.332 41.094 6.879 1 97.69 504 GLY B N 1
ATOM 9329 C CA . GLY B 1 504 ? -6.707 41.375 7.238 1 97.69 504 GLY B CA 1
ATOM 9330 C C . GLY B 1 504 ? -6.84 42 8.617 1 97.69 504 GLY B C 1
ATOM 9331 O O . GLY B 1 504 ? -7.852 42.656 8.914 1 97.69 504 GLY B O 1
ATOM 9332 N N . SER B 1 505 ? -5.844 41.906 9.453 1 98.06 505 SER B N 1
ATOM 9333 C CA . SER B 1 505 ? -5.887 42.469 10.805 1 98.06 505 SER B CA 1
ATOM 9334 C C . SER B 1 505 ? -5.43 43.906 10.836 1 98.06 505 SER B C 1
ATOM 9336 O O . SER B 1 505 ? -4.23 44.188 10.758 1 98.06 505 SER B O 1
ATOM 9338 N N . THR B 1 506 ? -6.328 44.781 11.039 1 97.44 506 THR B N 1
ATOM 9339 C CA . THR B 1 506 ? -6.008 46.188 11.219 1 97.44 506 THR B CA 1
ATOM 9340 C C . THR B 1 506 ? -5.699 46.5 12.688 1 97.44 506 THR B C 1
ATOM 9342 O O . THR B 1 506 ? -5.863 45.625 13.555 1 97.44 506 THR B O 1
ATOM 9345 N N . LEU B 1 507 ? -5.219 47.688 12.898 1 97.5 507 LEU B N 1
ATOM 9346 C CA . LEU B 1 507 ? -4.98 48.094 14.281 1 97.5 507 LEU B CA 1
ATOM 9347 C C . LEU B 1 507 ? -6.277 48.062 15.086 1 97.5 507 LEU B C 1
ATOM 9349 O O . LEU B 1 507 ? -6.273 47.75 16.281 1 97.5 507 LEU B O 1
ATOM 9353 N N . LYS B 1 508 ? -7.352 48.469 14.453 1 97.69 508 LYS B N 1
ATOM 9354 C CA . LYS B 1 508 ? -8.664 48.406 15.102 1 97.69 508 LYS B CA 1
ATOM 9355 C C . LYS B 1 508 ? -9.031 47 15.492 1 97.69 508 LYS B C 1
ATOM 9357 O O . LYS B 1 508 ? -9.609 46.75 16.547 1 97.69 508 LYS B O 1
ATOM 9362 N N . ASP B 1 509 ? -8.727 46.062 14.617 1 97.81 509 ASP B N 1
ATOM 9363 C CA . ASP B 1 509 ? -8.977 44.656 14.906 1 97.81 509 ASP B CA 1
ATOM 9364 C C . ASP B 1 509 ? -8.148 44.188 16.109 1 97.81 509 ASP B C 1
ATOM 9366 O O . ASP B 1 509 ? -8.633 43.406 16.938 1 97.81 509 ASP B O 1
ATOM 9370 N N . ALA B 1 510 ? -6.922 44.656 16.141 1 97.81 510 ALA B N 1
ATOM 9371 C CA . ALA B 1 510 ? -6.047 44.312 17.25 1 97.81 510 ALA B CA 1
ATOM 9372 C C . ALA B 1 510 ? -6.578 44.875 18.578 1 97.81 510 ALA B C 1
ATOM 9374 O O . ALA B 1 510 ? -6.484 44.219 19.609 1 97.81 510 ALA B O 1
ATOM 9375 N N . VAL B 1 511 ? -7.066 46.062 18.516 1 97.81 511 VAL B N 1
ATOM 9376 C CA . VAL B 1 511 ? -7.652 46.656 19.703 1 97.81 511 VAL B CA 1
ATOM 9377 C C . VAL B 1 511 ? -8.898 45.875 20.125 1 97.81 511 VAL B C 1
ATOM 9379 O O . VAL B 1 511 ? -9.117 45.656 21.312 1 97.81 511 VAL B O 1
ATOM 9382 N N . TYR B 1 512 ? -9.68 45.5 19.156 1 97.44 512 TYR B N 1
ATOM 9383 C CA . TYR B 1 512 ? -10.844 44.688 19.438 1 97.44 512 TYR B CA 1
ATOM 9384 C C . TYR B 1 512 ? -10.445 43.406 20.141 1 97.44 512 TYR B C 1
ATOM 9386 O O . TYR B 1 512 ? -11.109 42.969 21.094 1 97.44 512 TYR B O 1
ATOM 9394 N N . LEU B 1 513 ? -9.422 42.781 19.719 1 97.56 513 LEU B N 1
ATOM 9395 C CA . LEU B 1 513 ? -8.914 41.562 20.328 1 97.56 513 LEU B CA 1
ATOM 9396 C C . LEU B 1 513 ? -8.461 41.812 21.766 1 97.56 513 LEU B C 1
ATOM 9398 O O . LEU B 1 513 ? -8.742 41.031 22.656 1 97.56 513 LEU B O 1
ATOM 9402 N N . ALA B 1 514 ? -7.73 42.906 21.984 1 97.25 514 ALA B N 1
ATOM 9403 C CA . ALA B 1 514 ? -7.266 43.25 23.328 1 97.25 514 ALA B CA 1
ATOM 9404 C C . ALA B 1 514 ? -8.438 43.438 24.281 1 97.25 514 ALA B C 1
ATOM 9406 O O . ALA B 1 514 ? -8.383 43 25.422 1 97.25 514 ALA B O 1
ATOM 9407 N N . GLU B 1 515 ? -9.398 44.125 23.812 1 97.44 515 GLU B N 1
ATOM 9408 C CA . GLU B 1 515 ? -10.602 44.312 24.625 1 97.44 515 GLU B CA 1
ATOM 9409 C C . GLU B 1 515 ? -11.266 43 24.953 1 97.44 515 GLU B C 1
ATOM 9411 O O . GLU B 1 515 ? -11.695 42.781 26.094 1 97.44 515 GLU B O 1
ATOM 9416 N N . TYR B 1 516 ? -11.398 42.188 23.984 1 96.94 516 TYR B N 1
ATOM 9417 C CA . TYR B 1 516 ? -11.969 40.875 24.172 1 96.94 516 TYR B CA 1
ATOM 9418 C C . TYR B 1 516 ? -11.195 40.094 25.234 1 96.94 516 TYR B C 1
ATOM 9420 O O . TYR B 1 516 ? -11.789 39.469 26.109 1 96.94 516 TYR B O 1
ATOM 9428 N N . LEU B 1 517 ? -9.867 40.094 25.109 1 96.25 517 LEU B N 1
ATOM 9429 C CA . LEU B 1 517 ? -9.016 39.375 26.078 1 96.25 517 LEU B CA 1
ATOM 9430 C C . LEU B 1 517 ? -9.234 39.906 27.484 1 96.25 517 LEU B C 1
ATOM 9432 O O . LEU B 1 517 ? -9.344 39.125 28.438 1 96.25 517 LEU B O 1
ATOM 9436 N N . TYR B 1 518 ? -9.297 41.219 27.578 1 95.19 518 TYR B N 1
ATOM 9437 C CA . TYR B 1 518 ? -9.531 41.844 28.875 1 95.19 518 TYR B CA 1
ATOM 9438 C C . TYR B 1 518 ? -10.883 41.406 29.438 1 95.19 518 TYR B C 1
ATOM 9440 O O . TYR B 1 518 ? -10.969 40.969 30.594 1 95.19 518 TYR B O 1
ATOM 9448 N N . LYS B 1 519 ? -11.891 41.469 28.672 1 95.25 519 LYS B N 1
ATOM 9449 C CA . LYS B 1 519 ? -13.258 41.156 29.109 1 95.25 519 LYS B CA 1
ATOM 9450 C C . LYS B 1 519 ? -13.398 39.688 29.5 1 95.25 519 LYS B C 1
ATOM 9452 O O . LYS B 1 519 ? -14.219 39.344 30.359 1 95.25 519 LYS B O 1
ATOM 9457 N N . ASN B 1 520 ? -12.602 38.875 28.906 1 92.75 520 ASN B N 1
ATOM 9458 C CA . ASN B 1 520 ? -12.695 37.438 29.172 1 92.75 520 ASN B CA 1
ATOM 9459 C C . ASN B 1 520 ? -11.586 36.969 30.109 1 92.75 520 ASN B C 1
ATOM 9461 O O . ASN B 1 520 ? -11.344 35.75 30.234 1 92.75 520 ASN B O 1
ATOM 9465 N N . HIS B 1 521 ? -10.859 37.875 30.703 1 90.62 521 HIS B N 1
ATOM 9466 C CA . HIS B 1 521 ? -9.844 37.594 31.703 1 90.62 521 HIS B CA 1
ATOM 9467 C C . HIS B 1 521 ? -8.773 36.656 31.172 1 90.62 521 HIS B C 1
ATOM 9469 O O . HIS B 1 521 ? -8.406 35.688 31.844 1 90.62 521 HIS B O 1
ATOM 9475 N N . MET B 1 522 ? -8.398 36.906 29.969 1 91.56 522 MET B N 1
ATOM 9476 C CA . MET B 1 522 ? -7.355 36.094 29.344 1 91.56 522 MET B CA 1
ATOM 9477 C C . MET B 1 522 ? -6.055 36.875 29.234 1 91.56 522 MET B C 1
ATOM 9479 O O . MET B 1 522 ? -6.062 38.031 28.781 1 91.56 522 MET B O 1
ATOM 9483 N N . ARG B 1 523 ? -4.977 36.281 29.688 1 90.75 523 ARG B N 1
ATOM 9484 C CA . ARG B 1 523 ? -3.646 36.875 29.625 1 90.75 523 ARG B CA 1
ATOM 9485 C C . ARG B 1 523 ? -2.646 35.906 28.984 1 90.75 523 ARG B C 1
ATOM 9487 O O . ARG B 1 523 ? -1.83 35.312 29.688 1 90.75 523 ARG B O 1
ATOM 9494 N N . PRO B 1 524 ? -2.721 35.875 27.672 1 89.94 524 PRO B N 1
ATOM 9495 C CA . PRO B 1 524 ? -1.825 34.906 27 1 89.94 524 PRO B CA 1
ATOM 9496 C C . PRO B 1 524 ? -0.35 35.25 27.234 1 89.94 524 PRO B C 1
ATOM 9498 O O . PRO B 1 524 ? 0.051 36.406 27.188 1 89.94 524 PRO B O 1
ATOM 9501 N N . GLU B 1 525 ? 0.346 34.25 27.5 1 85.81 525 GLU B N 1
ATOM 9502 C CA . GLU B 1 525 ? 1.783 34.406 27.703 1 85.81 525 GLU B CA 1
ATOM 9503 C C . GLU B 1 525 ? 2.555 34.156 26.406 1 85.81 525 GLU B C 1
ATOM 9505 O O . GLU B 1 525 ? 3.562 34.812 26.141 1 85.81 525 GLU B O 1
ATOM 9510 N N . GLN B 1 526 ? 2.047 33.219 25.656 1 82.38 526 GLN B N 1
ATOM 9511 C CA . GLN B 1 526 ? 2.688 32.875 24.391 1 82.38 526 GLN B CA 1
ATOM 9512 C C . GLN B 1 526 ? 1.857 33.375 23.203 1 82.38 526 GLN B C 1
ATOM 9514 O O . GLN B 1 526 ? 0.696 33 23.062 1 82.38 526 GLN B O 1
ATOM 9519 N N . VAL B 1 527 ? 2.443 34.344 22.547 1 85.94 527 VAL B N 1
ATOM 9520 C CA . VAL B 1 527 ? 1.762 34.906 21.375 1 85.94 527 VAL B CA 1
ATOM 9521 C C . VAL B 1 527 ? 2.668 34.781 20.156 1 85.94 527 VAL B C 1
ATOM 9523 O O . VAL B 1 527 ? 3.893 34.719 20.281 1 85.94 527 VAL B O 1
ATOM 9526 N N . GLN B 1 528 ? 1.983 34.562 19.031 1 88.81 528 GLN B N 1
ATOM 9527 C CA . GLN B 1 528 ? 2.732 34.406 17.781 1 88.81 528 GLN B CA 1
ATOM 9528 C C . GLN B 1 528 ? 2.367 35.531 16.797 1 88.81 528 GLN B C 1
ATOM 9530 O O . GLN B 1 528 ? 1.214 35.969 16.734 1 88.81 528 GLN B O 1
ATOM 9535 N N . ASP B 1 529 ? 3.375 36.062 16.172 1 93.5 529 ASP B N 1
ATOM 9536 C CA . ASP B 1 529 ? 3.143 36.938 15.031 1 93.5 529 ASP B CA 1
ATOM 9537 C C . ASP B 1 529 ? 3.027 36.125 13.734 1 93.5 529 ASP B C 1
ATOM 9539 O O . ASP B 1 529 ? 3.695 35.125 13.57 1 93.5 529 ASP B O 1
ATOM 9543 N N . PHE B 1 530 ? 2.189 36.688 12.836 1 96.12 530 PHE B N 1
ATOM 9544 C CA . PHE B 1 530 ? 2.074 36 11.555 1 96.12 530 PHE B CA 1
ATOM 9545 C C . PHE B 1 530 ? 3.432 35.906 10.867 1 96.12 530 PHE B C 1
ATOM 9547 O O . PHE B 1 530 ? 4.141 36.906 10.742 1 96.12 530 PHE B O 1
ATOM 9554 N N . TYR B 1 531 ? 3.77 34.656 10.562 1 93.44 531 TYR B N 1
ATOM 9555 C CA . TYR B 1 531 ? 5.008 34.344 9.859 1 93.44 531 TYR B CA 1
ATOM 9556 C C . TYR B 1 531 ? 4.73 34 8.398 1 93.44 531 TYR B C 1
ATOM 9558 O O . TYR B 1 531 ? 4.16 32.938 8.102 1 93.44 531 TYR B O 1
ATOM 9566 N N . PRO B 1 532 ? 5.086 34.875 7.41 1 96.25 532 PRO B N 1
ATOM 9567 C CA . PRO B 1 532 ? 4.785 34.594 6 1 96.25 532 PRO B CA 1
ATOM 9568 C C . PRO B 1 532 ? 5.684 33.531 5.398 1 96.25 532 PRO B C 1
ATOM 9570 O O . PRO B 1 532 ? 6.523 33.812 4.547 1 96.25 532 PRO B O 1
ATOM 9573 N N . THR B 1 533 ? 5.438 32.312 5.707 1 95.06 533 THR B N 1
ATOM 9574 C CA . THR B 1 533 ? 6.164 31.172 5.121 1 95.06 533 THR B CA 1
ATOM 9575 C C . THR B 1 533 ? 5.613 30.828 3.742 1 95.06 533 THR B C 1
ATOM 9577 O O . THR B 1 533 ? 4.438 31.078 3.461 1 95.06 533 THR B O 1
ATOM 9580 N N . PRO B 1 534 ? 6.441 30.25 2.92 1 95.44 534 PRO B N 1
ATOM 9581 C CA . PRO B 1 534 ? 6 29.938 1.556 1 95.44 534 PRO B CA 1
ATOM 9582 C C . PRO B 1 534 ? 4.859 28.922 1.517 1 95.44 534 PRO B C 1
ATOM 9584 O O . PRO B 1 534 ? 4.77 28.062 2.393 1 95.44 534 PRO B O 1
ATOM 9587 N N . GLY B 1 535 ? 4.02 29.078 0.496 1 94.06 535 GLY B N 1
ATOM 9588 C CA . GLY B 1 535 ? 3.08 28.016 0.157 1 94.06 535 GLY B CA 1
ATOM 9589 C C . GLY B 1 535 ? 1.765 28.125 0.905 1 94.06 535 GLY B C 1
ATOM 9590 O O . GLY B 1 535 ? 1.058 27.125 1.071 1 94.06 535 GLY B O 1
ATOM 9591 N N . THR B 1 536 ? 1.42 29.281 1.467 1 97.06 536 THR B N 1
ATOM 9592 C CA . THR B 1 536 ? 0.134 29.438 2.135 1 97.06 536 THR B CA 1
ATOM 9593 C C . THR B 1 536 ? -0.673 30.562 1.486 1 97.06 536 THR B C 1
ATOM 9595 O O . THR B 1 536 ? -0.105 31.469 0.88 1 97.06 536 THR B O 1
ATOM 9598 N N . VAL B 1 537 ? -1.933 30.484 1.612 1 98.12 537 VAL B N 1
ATOM 9599 C CA . VAL B 1 537 ? -2.832 31.516 1.091 1 98.12 537 VAL B CA 1
ATOM 9600 C C . VAL B 1 537 ? -2.574 32.844 1.805 1 98.12 537 VAL B C 1
ATOM 9602 O O . VAL B 1 537 ? -2.559 33.906 1.174 1 98.12 537 VAL B O 1
ATOM 9605 N N . SER B 1 538 ? -2.348 32.75 3.098 1 98.5 538 SER B N 1
ATOM 9606 C CA . SER B 1 538 ? -2.102 33.969 3.879 1 98.5 538 SER B CA 1
ATOM 9607 C C . SER B 1 538 ? -0.817 34.656 3.436 1 98.5 538 SER B C 1
ATOM 9609 O O . SER B 1 538 ? -0.741 35.875 3.426 1 98.5 538 SER B O 1
ATOM 9611 N N . THR B 1 539 ? 0.194 33.906 3.119 1 98.38 539 THR B N 1
ATOM 9612 C CA . THR B 1 539 ? 1.423 34.5 2.623 1 98.38 539 THR B CA 1
ATOM 9613 C C . THR B 1 539 ? 1.188 35.188 1.27 1 98.38 539 THR B C 1
ATOM 9615 O O . THR B 1 539 ? 1.768 36.219 0.978 1 98.38 539 THR B O 1
ATOM 9618 N N . CYS B 1 540 ? 0.386 34.562 0.478 1 98.56 540 CYS B N 1
ATOM 9619 C CA . CYS B 1 540 ? -0.01 35.219 -0.767 1 98.56 540 CYS B CA 1
ATOM 9620 C C . CYS B 1 540 ? -0.669 36.562 -0.493 1 98.56 540 CYS B C 1
ATOM 9622 O O . CYS B 1 540 ? -0.319 37.562 -1.115 1 98.56 540 CYS B O 1
ATOM 9624 N N . MET B 1 541 ? -1.559 36.594 0.445 1 98.75 541 MET B N 1
ATOM 9625 C CA . MET B 1 541 ? -2.209 37.844 0.828 1 98.75 541 MET B CA 1
ATOM 9626 C C . MET B 1 541 ? -1.188 38.844 1.351 1 98.75 541 MET B C 1
ATOM 9628 O O . MET B 1 541 ? -1.256 40.031 1.023 1 98.75 541 MET B O 1
ATOM 9632 N N . PHE B 1 542 ? -0.33 38.344 2.127 1 98.25 542 PHE B N 1
ATOM 9633 C CA . PHE B 1 542 ? 0.693 39.219 2.709 1 98.25 542 PHE B CA 1
ATOM 9634 C C . PHE B 1 542 ? 1.523 39.875 1.619 1 98.25 542 PHE B C 1
ATOM 9636 O O . PHE B 1 542 ? 1.754 41.094 1.662 1 98.25 542 PHE B O 1
ATOM 9643 N N . TYR B 1 543 ? 2.002 39.156 0.66 1 98.12 543 TYR B N 1
ATOM 9644 C CA . TYR B 1 543 ? 2.877 39.656 -0.399 1 98.12 543 TYR B CA 1
ATOM 9645 C C . TYR B 1 543 ? 2.123 40.562 -1.348 1 98.12 543 TYR B C 1
ATOM 9647 O O . TYR B 1 543 ? 2.59 41.656 -1.652 1 98.12 543 TYR B O 1
ATOM 9655 N N . THR B 1 544 ? 0.92 40.156 -1.746 1 98.38 544 THR B N 1
ATOM 9656 C CA . THR B 1 544 ? 0.242 40.844 -2.85 1 98.38 544 THR B CA 1
ATOM 9657 C C . THR B 1 544 ? -0.717 41.906 -2.328 1 98.38 544 THR B C 1
ATOM 9659 O O . THR B 1 544 ? -1.116 42.812 -3.068 1 98.38 544 THR B O 1
ATOM 9662 N N . GLY B 1 545 ? -1.167 41.719 -1.09 1 98.12 545 GLY B N 1
ATOM 9663 C CA . GLY B 1 545 ? -2.234 42.562 -0.588 1 98.12 545 GLY B CA 1
ATOM 9664 C C . GLY B 1 545 ? -3.592 42.219 -1.178 1 98.12 545 GLY B C 1
ATOM 9665 O O . GLY B 1 545 ? -4.508 43.062 -1.147 1 98.12 545 GLY B O 1
ATOM 9666 N N . LEU B 1 546 ? -3.684 41.031 -1.742 1 98.62 546 LEU B N 1
ATOM 9667 C CA . LEU B 1 546 ? -4.918 40.594 -2.383 1 98.62 546 LEU B CA 1
ATOM 9668 C C . LEU B 1 546 ? -5.352 39.219 -1.855 1 98.62 546 LEU B C 1
ATOM 9670 O O . LEU B 1 546 ? -4.512 38.375 -1.562 1 98.62 546 LEU B O 1
ATOM 9674 N N . ASP B 1 547 ? -6.629 39.094 -1.751 1 98.19 547 ASP B N 1
ATOM 9675 C CA . ASP B 1 547 ? -7.18 37.75 -1.574 1 98.19 547 ASP B CA 1
ATOM 9676 C C . ASP B 1 547 ? -7.156 36.969 -2.887 1 98.19 547 ASP B C 1
ATOM 9678 O O . ASP B 1 547 ? -7.809 37.375 -3.857 1 98.19 547 ASP B O 1
ATOM 9682 N N . PRO B 1 548 ? -6.484 35.906 -2.918 1 98.25 548 PRO B N 1
ATOM 9683 C CA . PRO B 1 548 ? -6.309 35.219 -4.199 1 98.25 548 PRO B CA 1
ATOM 9684 C C . PRO B 1 548 ? -7.617 34.656 -4.758 1 98.25 548 PRO B C 1
ATOM 9686 O O . PRO B 1 548 ? -7.711 34.375 -5.957 1 98.25 548 PRO B O 1
ATOM 9689 N N . TYR B 1 549 ? -8.617 34.5 -3.992 1 97.25 549 TYR B N 1
ATOM 9690 C CA . TYR B 1 549 ? -9.867 33.906 -4.457 1 97.25 549 TYR B CA 1
ATOM 9691 C C . TYR B 1 549 ? -10.828 34.969 -4.953 1 97.25 549 TYR B C 1
ATOM 9693 O O . TYR B 1 549 ? -11.602 34.75 -5.887 1 97.25 549 TYR B O 1
ATOM 9701 N N . THR B 1 550 ? -10.758 36.219 -4.371 1 96.94 550 THR B N 1
ATOM 9702 C CA . THR B 1 550 ? -11.68 37.281 -4.754 1 96.94 550 THR B CA 1
ATOM 9703 C C . THR B 1 550 ? -10.945 38.375 -5.504 1 96.94 550 THR B C 1
ATOM 9705 O O . THR B 1 550 ? -11.57 39.219 -6.188 1 96.94 550 THR B O 1
ATOM 9708 N N . LEU B 1 551 ? -9.664 38.5 -5.32 1 97.75 551 LEU B N 1
ATOM 9709 C CA . LEU B 1 551 ? -8.781 39.5 -5.867 1 97.75 551 LEU B CA 1
ATOM 9710 C C . LEU B 1 551 ? -9.094 40.875 -5.273 1 97.75 551 LEU B C 1
ATOM 9712 O O . LEU B 1 551 ? -8.641 41.906 -5.793 1 97.75 551 LEU B O 1
ATOM 9716 N N . LYS B 1 552 ? -9.82 40.875 -4.16 1 97.81 552 LYS B N 1
ATOM 9717 C CA . LYS B 1 552 ? -10.07 42.125 -3.43 1 97.81 552 LYS B CA 1
ATOM 9718 C C . LYS B 1 552 ? -8.883 42.469 -2.545 1 97.81 552 LYS B C 1
ATOM 9720 O O . LYS B 1 552 ? -8.188 41.594 -2.033 1 97.81 552 LYS B O 1
ATOM 9725 N N . PRO B 1 553 ? -8.711 43.75 -2.393 1 98.06 553 PRO B N 1
ATOM 9726 C CA . PRO B 1 553 ? -7.598 44.156 -1.544 1 98.06 553 PRO B CA 1
ATOM 9727 C C . PRO B 1 553 ? -7.77 43.75 -0.087 1 98.06 553 PRO B C 1
ATOM 9729 O O . PRO B 1 553 ? -8.883 43.781 0.443 1 98.06 553 PRO B O 1
ATOM 9732 N N . VAL B 1 554 ? -6.656 43.406 0.535 1 98.19 554 VAL B N 1
ATOM 9733 C CA . VAL B 1 554 ? -6.582 43 1.94 1 98.19 554 VAL B CA 1
ATOM 9734 C C . VAL B 1 554 ? -5.547 43.875 2.658 1 98.19 554 VAL B C 1
ATOM 9736 O O . VAL B 1 554 ? -4.434 44.062 2.158 1 98.19 554 VAL B O 1
ATOM 9739 N N . PHE B 1 555 ? -5.926 44.406 3.789 1 97.94 555 PHE B N 1
ATOM 9740 C CA . PHE B 1 555 ? -4.961 45.156 4.574 1 97.94 555 PHE B CA 1
ATOM 9741 C C . PHE B 1 555 ? -3.838 44.25 5.074 1 97.94 555 PHE B C 1
ATOM 9743 O O . PHE B 1 555 ? -4.09 43.156 5.551 1 97.94 555 PHE B O 1
ATOM 9750 N N . VAL B 1 556 ? -2.645 44.688 4.918 1 97.56 556 VAL B N 1
ATOM 9751 C CA . VAL B 1 556 ? -1.479 43.969 5.43 1 97.56 556 VAL B CA 1
ATOM 9752 C C . VAL B 1 556 ? -0.573 44.938 6.191 1 97.56 556 VAL B C 1
ATOM 9754 O O . VAL B 1 556 ? -0.139 45.969 5.645 1 97.56 556 VAL B O 1
ATOM 9757 N N . GLU B 1 557 ? -0.36 44.656 7.461 1 95.31 557 GLU B N 1
ATOM 9758 C CA . GLU B 1 557 ? 0.588 45.438 8.234 1 95.31 557 GLU B CA 1
ATOM 9759 C C . GLU B 1 557 ? 2.029 45.094 7.867 1 95.31 557 GLU B C 1
ATOM 9761 O O . GLU B 1 557 ? 2.545 44.031 8.266 1 95.31 557 GLU B O 1
ATOM 9766 N N . LYS B 1 558 ? 2.734 45.906 7.227 1 89.75 558 LYS B N 1
ATOM 9767 C CA . LYS B 1 558 ? 4.09 45.625 6.762 1 89.75 558 LYS B CA 1
ATOM 9768 C C . LYS B 1 558 ? 5.125 46.375 7.586 1 89.75 558 LYS B C 1
ATOM 9770 O O . LYS B 1 558 ? 6.309 46.031 7.582 1 89.75 558 LYS B O 1
ATOM 9775 N N . THR B 1 559 ? 4.66 47.375 8.344 1 91.44 559 THR B N 1
ATOM 9776 C CA . THR B 1 559 ? 5.602 48.188 9.086 1 91.44 559 THR B CA 1
ATOM 9777 C C . THR B 1 559 ? 5.988 47.531 10.406 1 91.44 559 THR B C 1
ATOM 9779 O O . THR B 1 559 ? 5.152 46.875 11.047 1 91.44 559 THR B O 1
ATOM 9782 N N . ALA B 1 560 ? 7.207 47.781 10.758 1 89.69 560 ALA B N 1
ATOM 9783 C CA . ALA B 1 560 ? 7.695 47.219 12.023 1 89.69 560 ALA B CA 1
ATOM 9784 C C . ALA B 1 560 ? 6.914 47.781 13.211 1 89.69 560 ALA B C 1
ATOM 9786 O O . ALA B 1 560 ? 6.617 47.062 14.164 1 89.69 560 ALA B O 1
ATOM 9787 N N . GLU B 1 561 ? 6.637 49.031 13.148 1 93.12 561 GLU B N 1
ATOM 9788 C CA . GLU B 1 561 ? 5.902 49.688 14.227 1 93.12 561 GLU B CA 1
ATOM 9789 C C . GLU B 1 561 ? 4.488 49.125 14.352 1 93.12 561 GLU B C 1
ATOM 9791 O O . GLU B 1 561 ? 4.031 48.781 15.445 1 93.12 561 GLU B O 1
ATOM 9796 N N . GLY B 1 562 ? 3.764 49.094 13.25 1 94.5 562 GLY B N 1
ATOM 9797 C CA . GLY B 1 562 ? 2.412 48.562 13.266 1 94.5 562 GLY B CA 1
ATOM 9798 C C . GLY B 1 562 ? 2.342 47.156 13.812 1 94.5 562 GLY B C 1
ATOM 9799 O O . GLY B 1 562 ? 1.422 46.812 14.562 1 94.5 562 GLY B O 1
ATOM 9800 N N . LYS B 1 563 ? 3.299 46.375 13.398 1 94.44 563 LYS B N 1
ATOM 9801 C CA . LYS B 1 563 ? 3.363 45 13.898 1 94.44 563 LYS B CA 1
ATOM 9802 C C . LYS B 1 563 ? 3.627 44.969 15.398 1 94.44 563 LYS B C 1
ATOM 9804 O O . LYS B 1 563 ? 3.02 44.156 16.125 1 94.44 563 LYS B O 1
ATOM 9809 N N . ALA B 1 564 ? 4.492 45.812 15.812 1 94.44 564 ALA B N 1
ATOM 9810 C CA . ALA B 1 564 ? 4.832 45.875 17.234 1 94.44 564 ALA B CA 1
ATOM 9811 C C . ALA B 1 564 ? 3.625 46.312 18.062 1 94.44 564 ALA B C 1
ATOM 9813 O O . ALA B 1 564 ? 3.422 45.812 19.172 1 94.44 564 ALA B O 1
ATOM 9814 N N . LEU B 1 565 ? 2.893 47.25 17.516 1 96.62 565 LEU B N 1
ATOM 9815 C CA . LEU B 1 565 ? 1.705 47.75 18.219 1 96.62 565 LEU B CA 1
ATOM 9816 C C . LEU B 1 565 ? 0.678 46.625 18.375 1 96.62 565 LEU B C 1
ATOM 9818 O O . LEU B 1 565 ? 0.123 46.406 19.453 1 96.62 565 LEU B O 1
ATOM 9822 N N . GLN B 1 566 ? 0.409 45.906 17.297 1 96.38 566 GLN B N 1
ATOM 9823 C CA . GLN B 1 566 ? -0.567 44.844 17.344 1 96.38 566 GLN B CA 1
ATOM 9824 C C . GLN B 1 566 ? -0.117 43.719 18.297 1 96.38 566 GLN B C 1
ATOM 9826 O O . GLN B 1 566 ? -0.929 43.188 19.047 1 96.38 566 GLN B O 1
ATOM 9831 N N . ARG B 1 567 ? 1.14 43.438 18.281 1 95.44 567 ARG B N 1
ATOM 9832 C CA . ARG B 1 567 ? 1.687 42.406 19.188 1 95.44 567 ARG B CA 1
ATOM 9833 C C . ARG B 1 567 ? 1.547 42.844 20.641 1 95.44 567 ARG B C 1
ATOM 9835 O O . ARG B 1 567 ? 1.17 42.031 21.5 1 95.44 567 ARG B O 1
ATOM 9842 N N . ALA B 1 568 ? 1.853 44.062 20.969 1 95.69 568 ALA B N 1
ATOM 9843 C CA . ALA B 1 568 ? 1.775 44.594 22.328 1 95.69 568 ALA B CA 1
ATOM 9844 C C . ALA B 1 568 ? 0.353 44.5 22.859 1 95.69 568 ALA B C 1
ATOM 9846 O O . ALA B 1 568 ? 0.152 44.281 24.062 1 95.69 568 ALA B O 1
ATOM 9847 N N . LEU B 1 569 ? -0.562 44.688 22 1 96.62 569 LEU B N 1
ATOM 9848 C CA . LEU B 1 569 ? -1.967 44.656 22.391 1 96.62 569 LEU B CA 1
ATOM 9849 C C . LEU B 1 569 ? -2.383 43.25 22.844 1 96.62 569 LEU B C 1
ATOM 9851 O O . LEU B 1 569 ? -3.324 43.125 23.625 1 96.62 569 LEU B O 1
ATOM 9855 N N . LEU B 1 570 ? -1.711 42.188 22.328 1 95.5 570 LEU B N 1
ATOM 9856 C CA . LEU B 1 570 ? -2.006 40.812 22.766 1 95.5 570 LEU B CA 1
ATOM 9857 C C . LEU B 1 570 ? -1.58 40.594 24.219 1 95.5 570 LEU B C 1
ATOM 9859 O O . LEU B 1 570 ? -2.174 39.781 24.922 1 95.5 570 LEU B O 1
ATOM 9863 N N . GLN B 1 571 ? -0.571 41.344 24.578 1 95.81 571 GLN B N 1
ATOM 9864 C CA . GLN B 1 571 ? -0.082 41.281 25.953 1 95.81 571 GLN B CA 1
ATOM 9865 C C . GLN B 1 571 ? -0.242 42.625 26.641 1 95.81 571 GLN B C 1
ATOM 9867 O O . GLN B 1 571 ? 0.706 43.156 27.234 1 95.81 571 GLN B O 1
ATOM 9872 N N . TYR B 1 572 ? -1.309 43.125 26.578 1 94.81 572 TYR B N 1
ATOM 9873 C CA . TYR B 1 572 ? -1.671 44.438 27.047 1 94.81 572 TYR B CA 1
ATOM 9874 C C . TYR B 1 572 ? -1.347 44.625 28.531 1 94.81 572 TYR B C 1
ATOM 9876 O O . TYR B 1 572 ? -1.083 45.719 28.984 1 94.81 572 TYR B O 1
ATOM 9884 N N . TYR B 1 573 ? -1.321 43.531 29.312 1 92.94 573 TYR B N 1
ATOM 9885 C CA . TYR B 1 573 ? -1.199 43.562 30.766 1 92.94 573 TYR B CA 1
ATOM 9886 C C . TYR B 1 573 ? 0.256 43.75 31.172 1 92.94 573 TYR B C 1
ATOM 9888 O O . TYR B 1 573 ? 0.543 44.031 32.344 1 92.94 573 TYR B O 1
ATOM 9896 N N . GLU B 1 574 ? 1.083 43.594 30.312 1 94 574 GLU B N 1
ATOM 9897 C CA . GLU B 1 574 ? 2.504 43.719 30.625 1 94 574 GLU B CA 1
ATOM 9898 C C . GLU B 1 574 ? 2.936 45.156 30.672 1 94 574 GLU B C 1
ATOM 9900 O O . GLU B 1 574 ? 2.789 45.906 29.688 1 94 574 GLU B O 1
ATOM 9905 N N . PRO B 1 575 ? 3.609 45.531 31.703 1 92.06 575 PRO B N 1
ATOM 9906 C CA . PRO B 1 575 ? 4.02 46.938 31.844 1 92.06 575 PRO B CA 1
ATOM 9907 C C . PRO B 1 575 ? 4.973 47.375 30.734 1 92.06 575 PRO B C 1
ATOM 9909 O O . PRO B 1 575 ? 4.938 48.531 30.328 1 92.06 575 PRO B O 1
ATOM 9912 N N . ARG B 1 576 ? 5.766 46.531 30.312 1 91.69 576 ARG B N 1
ATOM 9913 C CA . ARG B 1 576 ? 6.73 46.875 29.281 1 91.69 576 ARG B CA 1
ATOM 9914 C C . ARG B 1 576 ? 6.023 47.281 27.984 1 91.69 576 ARG B C 1
ATOM 9916 O O . ARG B 1 576 ? 6.602 47.969 27.141 1 91.69 576 ARG B O 1
ATOM 9923 N N . ASN B 1 577 ? 4.75 46.875 27.828 1 94.81 577 ASN B N 1
ATOM 9924 C CA . ASN B 1 577 ? 4.008 47.156 26.594 1 94.81 577 ASN B CA 1
ATOM 9925 C C . ASN B 1 577 ? 3.119 48.375 26.75 1 94.81 577 ASN B C 1
ATOM 9927 O O . ASN B 1 577 ? 2.457 48.781 25.797 1 94.81 577 ASN B O 1
ATOM 9931 N N . ALA B 1 578 ? 3.184 49.031 27.859 1 94.56 578 ALA B N 1
ATOM 9932 C CA . ALA B 1 578 ? 2.246 50.094 28.188 1 94.56 578 ALA B CA 1
ATOM 9933 C C . ALA B 1 578 ? 2.312 51.219 27.172 1 94.56 578 ALA B C 1
ATOM 9935 O O . ALA B 1 578 ? 1.278 51.719 26.719 1 94.56 578 ALA B O 1
ATOM 9936 N N . GLU B 1 579 ? 3.48 51.656 26.859 1 94.69 579 GLU B N 1
ATOM 9937 C CA . GLU B 1 579 ? 3.648 52.75 25.922 1 94.69 579 GLU B CA 1
ATOM 9938 C C . GLU B 1 579 ? 3.025 52.406 24.562 1 94.69 579 GLU B C 1
ATOM 9940 O O . GLU B 1 579 ? 2.32 53.25 23.984 1 94.69 579 GLU B O 1
ATOM 9945 N N . LYS B 1 580 ? 3.303 51.25 24.109 1 96.31 580 LYS B N 1
ATOM 9946 C CA . LYS B 1 580 ? 2.785 50.812 22.812 1 96.31 580 LYS B CA 1
ATOM 9947 C C . LYS B 1 580 ? 1.268 50.656 22.844 1 96.31 580 LYS B C 1
ATOM 9949 O O . LYS B 1 580 ? 0.583 51 21.875 1 96.31 580 LYS B O 1
ATOM 9954 N N . VAL B 1 581 ? 0.755 50.188 23.891 1 97.25 581 VAL B N 1
ATOM 9955 C CA . VAL B 1 581 ? -0.683 50 24.031 1 97.25 581 VAL B CA 1
ATOM 9956 C C . VAL B 1 581 ? -1.396 51.344 24.047 1 97.25 581 VAL B C 1
ATOM 9958 O O . VAL B 1 581 ? -2.396 51.531 23.344 1 97.25 581 VAL B O 1
ATOM 9961 N N . VAL B 1 582 ? -0.844 52.281 24.781 1 96.44 582 VAL B N 1
ATOM 9962 C CA . VAL B 1 582 ? -1.441 53.625 24.859 1 96.44 582 VAL B CA 1
ATOM 9963 C C . VAL B 1 582 ? -1.427 54.281 23.469 1 96.44 582 VAL B C 1
ATOM 9965 O O . VAL B 1 582 ? -2.416 54.875 23.062 1 96.44 582 VAL B O 1
ATOM 9968 N N . LYS B 1 583 ? -0.332 54.125 22.875 1 96.5 583 LYS B N 1
ATOM 9969 C CA . LYS B 1 583 ? -0.208 54.688 21.531 1 96.5 583 LYS B CA 1
ATOM 9970 C C . LYS B 1 583 ? -1.246 54.094 20.578 1 96.5 583 LYS B C 1
ATOM 9972 O O . LYS B 1 583 ? -1.908 54.812 19.844 1 96.5 583 LYS B O 1
ATOM 9977 N N . ALA B 1 584 ? -1.396 52.781 20.562 1 97.62 584 ALA B N 1
ATOM 9978 C CA . ALA B 1 584 ? -2.354 52.094 19.703 1 97.62 584 ALA B CA 1
ATOM 9979 C C . ALA B 1 584 ? -3.781 52.531 20 1 97.62 584 ALA B C 1
ATOM 9981 O O . ALA B 1 584 ? -4.578 52.75 19.078 1 97.62 584 ALA B O 1
ATOM 9982 N N . LEU B 1 585 ? -4.094 52.75 21.25 1 97.44 585 LEU B N 1
ATOM 9983 C CA . LEU B 1 585 ? -5.434 53.156 21.656 1 97.44 585 LEU B CA 1
ATOM 9984 C C . LEU B 1 585 ? -5.723 54.594 21.234 1 97.44 585 LEU B C 1
ATOM 9986 O O . LEU B 1 585 ? -6.844 54.906 20.844 1 97.44 585 LEU B O 1
ATOM 9990 N N . LYS B 1 586 ? -4.73 55.438 21.312 1 96.75 586 LYS B N 1
ATOM 9991 C CA . LYS B 1 586 ? -4.895 56.812 20.859 1 96.75 586 LYS B CA 1
ATOM 9992 C C . LYS B 1 586 ? -5.094 56.875 19.344 1 96.75 586 LYS B C 1
ATOM 9994 O O . LYS B 1 586 ? -5.957 57.594 18.844 1 96.75 586 LYS B O 1
ATOM 9999 N N . MET B 1 587 ? -4.352 56.062 18.688 1 97.12 587 MET B N 1
ATOM 10000 C CA . MET B 1 587 ? -4.402 56.031 17.219 1 97.12 587 MET B CA 1
ATOM 10001 C C . MET B 1 587 ? -5.762 55.531 16.734 1 97.12 587 MET B C 1
ATOM 10003 O O . MET B 1 587 ? -6.191 55.906 15.633 1 97.12 587 MET B O 1
ATOM 10007 N N . THR B 1 588 ? -6.445 54.781 17.5 1 97.31 588 THR B N 1
ATOM 10008 C CA . THR B 1 588 ? -7.727 54.219 17.094 1 97.31 588 THR B CA 1
ATOM 10009 C C . THR B 1 588 ? -8.875 54.906 17.812 1 97.31 588 THR B C 1
ATOM 10011 O O . THR B 1 588 ? -10.023 54.438 17.734 1 97.31 588 THR B O 1
ATOM 10014 N N . HIS B 1 589 ? -8.633 55.938 18.609 1 96.69 589 HIS B N 1
ATOM 10015 C CA . HIS B 1 589 ? -9.594 56.75 19.344 1 96.69 589 HIS B CA 1
ATOM 10016 C C . HIS B 1 589 ? -10.391 55.938 20.344 1 96.69 589 HIS B C 1
ATOM 10018 O O . HIS B 1 589 ? -11.617 56.031 20.406 1 96.69 589 HIS B O 1
ATOM 10024 N N . ARG B 1 590 ? -9.68 55.031 20.969 1 97.06 590 ARG B N 1
ATOM 10025 C CA . ARG B 1 590 ? -10.266 54.219 22.031 1 97.06 590 ARG B CA 1
ATOM 10026 C C . ARG B 1 590 ? -9.57 54.469 23.359 1 97.06 590 ARG B C 1
ATOM 10028 O O . ARG B 1 590 ? -9.211 53.531 24.062 1 97.06 590 ARG B O 1
ATOM 10035 N N . GLU B 1 591 ? -9.43 55.656 23.703 1 94.62 591 GLU B N 1
ATOM 10036 C CA . GLU B 1 591 ? -8.773 56.062 24.938 1 94.62 591 GLU B CA 1
ATOM 10037 C C . GLU B 1 591 ? -9.562 55.594 26.156 1 94.62 591 GLU B C 1
ATOM 10039 O O . GLU B 1 591 ? -9.023 55.5 27.266 1 94.62 591 GLU B O 1
ATOM 10044 N N . ASP B 1 592 ? -10.805 55.25 25.906 1 95.19 592 ASP B N 1
ATOM 10045 C CA . ASP B 1 592 ? -11.664 54.719 26.953 1 95.19 592 ASP B CA 1
ATOM 10046 C C . ASP B 1 592 ? -11.109 53.406 27.531 1 95.19 592 ASP B C 1
ATOM 10048 O O . ASP B 1 592 ? -11.43 53.031 28.656 1 95.19 592 ASP B O 1
ATOM 10052 N N . LEU B 1 593 ? -10.242 52.75 26.828 1 96.38 593 LEU B N 1
ATOM 10053 C CA . LEU B 1 593 ? -9.75 51.438 27.219 1 96.38 593 LEU B CA 1
ATOM 10054 C C . LEU B 1 593 ? -8.445 51.562 28 1 96.38 593 LEU B C 1
ATOM 10056 O O . LEU B 1 593 ? -7.984 50.594 28.609 1 96.38 593 LEU B O 1
ATOM 10060 N N . ILE B 1 594 ? -7.836 52.75 28.078 1 95.06 594 ILE B N 1
ATOM 10061 C CA . ILE B 1 594 ? -6.516 52.906 28.672 1 95.06 594 ILE B CA 1
ATOM 10062 C C . ILE B 1 594 ? -6.559 52.531 30.141 1 95.06 594 ILE B C 1
ATOM 10064 O O . ILE B 1 594 ? -5.73 51.75 30.609 1 95.06 594 ILE B O 1
ATOM 10068 N N . PRO B 1 595 ? -7.543 52.969 30.922 1 93.12 595 PRO B N 1
ATOM 10069 C CA . PRO B 1 595 ? -7.559 52.594 32.344 1 93.12 595 PRO B CA 1
ATOM 10070 C C . PRO B 1 595 ? -7.836 51.094 32.562 1 93.12 595 PRO B C 1
ATOM 10072 O O . PRO B 1 595 ? -7.527 50.562 33.625 1 93.12 595 PRO B O 1
ATOM 10075 N N . LEU B 1 596 ? -8.352 50.531 31.578 1 93.75 596 LEU B N 1
ATOM 10076 C CA . LEU B 1 596 ? -8.719 49.125 31.719 1 93.75 596 LEU B CA 1
ATOM 10077 C C . LEU B 1 596 ? -7.57 48.219 31.281 1 93.75 596 LEU B C 1
ATOM 10079 O O . LEU B 1 596 ? -7.254 47.219 31.953 1 93.75 596 LEU B O 1
ATOM 10083 N N . LEU B 1 597 ? -6.887 48.469 30.188 1 94.56 597 LEU B N 1
ATOM 10084 C CA . LEU B 1 597 ? -5.91 47.594 29.562 1 94.56 597 LEU B CA 1
ATOM 10085 C C . LEU B 1 597 ? -4.512 47.844 30.109 1 94.56 597 LEU B C 1
ATOM 10087 O O . LEU B 1 597 ? -3.676 46.938 30.141 1 94.56 597 LEU B O 1
ATOM 10091 N N . VAL B 1 598 ? -4.234 49.062 30.516 1 92.62 598 VAL B N 1
ATOM 10092 C CA . VAL B 1 598 ? -2.883 49.406 30.938 1 92.62 598 VAL B CA 1
ATOM 10093 C C . VAL B 1 598 ? -2.811 49.438 32.469 1 92.62 598 VAL B C 1
ATOM 10095 O O . VAL B 1 598 ? -3.518 50.219 33.094 1 92.62 598 VAL B O 1
ATOM 10098 N N . PRO B 1 599 ? -1.984 48.688 33 1 88.25 599 PRO B N 1
ATOM 10099 C CA . PRO B 1 599 ? -1.844 48.688 34.438 1 88.25 599 PRO B CA 1
ATOM 10100 C C . PRO B 1 599 ? -1.358 50.031 34.969 1 88.25 599 PRO B C 1
ATOM 10102 O O . PRO B 1 599 ? -0.759 50.812 34.25 1 88.25 599 PRO B O 1
ATOM 10105 N N . ALA B 1 600 ? -1.562 50.219 36.281 1 80.56 600 ALA B N 1
ATOM 10106 C CA . ALA B 1 600 ? -1.237 51.5 36.938 1 80.56 600 ALA B CA 1
ATOM 10107 C C . ALA B 1 600 ? 0.249 51.812 36.812 1 80.56 600 ALA B C 1
ATOM 10109 O O . ALA B 1 600 ? 0.625 52.969 36.562 1 80.56 600 ALA B O 1
ATOM 10110 N N . GLU B 1 601 ? 0.969 50.812 36.969 1 78.38 601 GLU B N 1
ATOM 10111 C CA . GLU B 1 601 ? 2.412 51 36.875 1 78.38 601 GLU B CA 1
ATOM 10112 C C . GLU B 1 601 ? 2.795 51.438 35.469 1 78.38 601 GLU B C 1
ATOM 10114 O O . GLU B 1 601 ? 3.68 52.281 35.312 1 78.38 601 GLU B O 1
ATOM 10119 N N . GLY B 1 602 ? 2.135 50.969 34.469 1 76 602 GLY B N 1
ATOM 10120 C CA . GLY B 1 602 ? 2.414 51.344 33.094 1 76 602 GLY B CA 1
ATOM 10121 C C . GLY B 1 602 ? 1.943 52.75 32.75 1 76 602 GLY B C 1
ATOM 10122 O O . GLY B 1 602 ? 2.629 53.469 32.031 1 76 602 GLY B O 1
ATOM 10123 N N . ARG B 1 603 ? 0.896 53.188 33.281 1 77.56 603 ARG B N 1
ATOM 10124 C CA . ARG B 1 603 ? 0.365 54.531 33.031 1 77.56 603 ARG B CA 1
ATOM 10125 C C . ARG B 1 603 ? 1.286 55.625 33.594 1 77.56 603 ARG B C 1
ATOM 10127 O O . ARG B 1 603 ? 1.511 56.656 32.969 1 77.56 603 ARG B O 1
ATOM 10134 N N . ARG B 1 604 ? 1.798 55.219 34.781 1 73.31 604 ARG B N 1
ATOM 10135 C CA . ARG B 1 604 ? 2.734 56.156 35.406 1 73.31 604 ARG B CA 1
ATOM 10136 C C . ARG B 1 604 ? 4.004 56.281 34.562 1 73.31 604 ARG B C 1
ATOM 10138 O O . ARG B 1 604 ? 4.539 57.406 34.438 1 73.31 604 ARG B O 1
ATOM 10145 N N . ALA B 1 605 ? 4.348 55.156 34.031 1 72.56 605 ALA B N 1
ATOM 10146 C CA . ALA B 1 605 ? 5.555 55.188 33.219 1 72.56 605 ALA B CA 1
ATOM 10147 C C . ALA B 1 605 ? 5.34 55.969 31.953 1 72.56 605 ALA B C 1
ATOM 10149 O O . ALA B 1 605 ? 6.223 56.719 31.516 1 72.56 605 ALA B O 1
ATOM 10150 N N . VAL B 1 606 ? 4.207 55.938 31.406 1 77.06 606 VAL B N 1
ATOM 10151 C CA . VAL B 1 606 ? 3.879 56.656 30.172 1 77.06 606 VAL B CA 1
ATOM 10152 C C . VAL B 1 606 ? 3.771 58.156 30.469 1 77.06 606 VAL B C 1
ATOM 10154 O O . VAL B 1 606 ? 4.223 58.969 29.672 1 77.06 606 VAL B O 1
ATOM 10157 N N . GLN B 1 607 ? 3.217 58.531 31.609 1 68.94 607 GLN B N 1
ATOM 10158 C CA . GLN B 1 607 ? 3.096 59.938 32.031 1 68.94 607 GLN B CA 1
ATOM 10159 C C . GLN B 1 607 ? 4.465 60.562 32.281 1 68.94 607 GLN B C 1
ATOM 10161 O O . GLN B 1 607 ? 4.723 61.688 31.922 1 68.94 607 GLN B O 1
ATOM 10166 N N . ARG B 1 608 ? 5.301 59.75 32.906 1 63.41 608 ARG B N 1
ATOM 10167 C CA . ARG B 1 608 ? 6.648 60.25 33.188 1 63.41 608 ARG B CA 1
ATOM 10168 C C . ARG B 1 608 ? 7.438 60.469 31.906 1 63.41 608 ARG B C 1
ATOM 10170 O O . ARG B 1 608 ? 8.172 61.469 31.797 1 63.41 608 ARG B O 1
ATOM 10177 N N . SER B 1 609 ? 7.195 59.562 30.953 1 64.5 609 SER B N 1
ATOM 10178 C CA . SER B 1 609 ? 7.91 59.719 29.688 1 64.5 609 SER B CA 1
ATOM 10179 C C . SER B 1 609 ? 7.375 60.875 28.875 1 64.5 609 SER B C 1
ATOM 10181 O O . SER B 1 609 ? 8.141 61.562 28.203 1 64.5 609 SER B O 1
ATOM 10183 N N . ALA B 1 610 ? 6.102 61.25 28.875 1 61.25 610 ALA B N 1
ATOM 10184 C CA . ALA B 1 610 ? 5.496 62.406 28.203 1 61.25 610 ALA B CA 1
ATOM 10185 C C . ALA B 1 610 ? 5.949 63.719 28.844 1 61.25 610 ALA B C 1
ATOM 10187 O O . ALA B 1 610 ? 6.176 64.688 28.156 1 61.25 610 ALA B O 1
ATOM 10188 N N . LYS B 1 611 ? 6.086 63.844 30.156 1 57.53 611 LYS B N 1
ATOM 10189 C CA . LYS B 1 611 ? 6.582 65 30.859 1 57.53 611 LYS B CA 1
ATOM 10190 C C . LYS B 1 611 ? 8.047 65.25 30.531 1 57.53 611 LYS B C 1
ATOM 10192 O O . LYS B 1 611 ? 8.461 66.438 30.375 1 57.53 611 LYS B O 1
ATOM 10197 N N . ARG B 1 612 ? 8.672 64.125 30.359 1 51.16 612 ARG B N 1
ATOM 10198 C CA . ARG B 1 612 ? 10.078 64.312 30.016 1 51.16 612 ARG B CA 1
ATOM 10199 C C . ARG B 1 612 ? 10.234 64.812 28.578 1 51.16 612 ARG B C 1
ATOM 10201 O O . ARG B 1 612 ? 11.133 65.625 28.297 1 51.16 612 ARG B O 1
ATOM 10208 N N . ALA B 1 613 ? 9.391 64.375 27.672 1 53 613 ALA B N 1
ATOM 10209 C CA . ALA B 1 613 ? 9.469 64.875 26.281 1 53 613 ALA B CA 1
ATOM 10210 C C . ALA B 1 613 ? 9.047 66.312 26.172 1 53 613 ALA B C 1
ATOM 10212 O O . ALA B 1 613 ? 9.5 67.062 25.266 1 53 613 ALA B O 1
ATOM 10213 N N . GLY B 1 614 ? 8.086 66.688 26.969 1 43.72 614 GLY B N 1
ATOM 10214 C CA . GLY B 1 614 ? 7.711 68.125 26.969 1 43.72 614 GLY B CA 1
ATOM 10215 C C . GLY B 1 614 ? 8.797 69 27.516 1 43.72 614 GLY B C 1
ATOM 10216 O O . GLY B 1 614 ? 8.68 70.25 27.453 1 43.72 614 GLY B O 1
ATOM 10217 N N . GLU B 1 615 ? 9.586 68.688 28.438 1 41.12 615 GLU B N 1
ATOM 10218 C CA . GLU B 1 615 ? 10.648 69.5 28.953 1 41.12 615 GLU B CA 1
ATOM 10219 C C . GLU B 1 615 ? 11.836 69.562 28 1 41.12 615 GLU B C 1
ATOM 10221 O O . GLU B 1 615 ? 12.734 68.75 28.094 1 41.12 615 GLU B O 1
ATOM 10226 N N . SER B 1 616 ? 11.562 69.688 26.703 1 39.56 616 SER B N 1
ATOM 10227 C CA . SER B 1 616 ? 12.672 69.875 25.781 1 39.56 616 SER B CA 1
ATOM 10228 C C . SER B 1 616 ? 13.609 71 26.25 1 39.56 616 SER B C 1
ATOM 10230 O O . SER B 1 616 ? 13.156 72.062 26.656 1 39.56 616 SER B O 1
ATOM 10232 N N . PRO B 1 617 ? 14.852 70.688 26.562 1 42.94 617 PRO B N 1
ATOM 10233 C CA . PRO B 1 617 ? 15.758 71.75 26.906 1 42.94 617 PRO B CA 1
ATOM 10234 C C . PRO B 1 617 ? 15.742 72.875 25.875 1 42.94 617 PRO B C 1
ATOM 10236 O O . PRO B 1 617 ? 15.508 72.625 24.688 1 42.94 617 PRO B O 1
ATOM 10239 N N . GLU B 1 618 ? 15.242 74.062 26.156 1 44.84 618 GLU B N 1
ATOM 10240 C CA . GLU B 1 618 ? 15.336 75.25 25.297 1 44.84 618 GLU B CA 1
ATOM 10241 C C . GLU B 1 618 ? 16.766 75.438 24.844 1 44.84 618 GLU B C 1
ATOM 10243 O O . GLU B 1 618 ? 17.672 75.625 25.672 1 44.84 618 GLU B O 1
ATOM 10248 N N . VAL B 1 619 ? 17.156 74.938 23.672 1 48.84 619 VAL B N 1
ATOM 10249 C CA . VAL B 1 619 ? 18.422 75.25 23.031 1 48.84 619 VAL B CA 1
ATOM 10250 C C . VAL B 1 619 ? 18.391 76.625 22.391 1 48.84 619 VAL B C 1
ATOM 10252 O O . VAL B 1 619 ? 17.516 76.875 21.562 1 48.84 619 VAL B O 1
ATOM 10255 N N . THR B 1 620 ? 18.859 77.688 23.047 1 51.66 620 THR B N 1
ATOM 10256 C CA . THR B 1 620 ? 19.047 79 22.453 1 51.66 620 THR B CA 1
ATOM 10257 C C . THR B 1 620 ? 20.297 79 21.578 1 51.66 620 THR B C 1
ATOM 10259 O O . THR B 1 620 ? 21.391 78.75 22.031 1 51.66 620 THR B O 1
ATOM 10262 N N . ILE B 1 621 ? 20.094 79.062 20.281 1 54.19 621 ILE B N 1
ATOM 10263 C CA . ILE B 1 621 ? 21.172 79.188 19.297 1 54.19 621 ILE B CA 1
ATOM 10264 C C . ILE B 1 621 ? 21.609 80.688 19.234 1 54.19 621 ILE B C 1
ATOM 10266 O O . ILE B 1 621 ? 20.781 81.562 19.031 1 54.19 621 ILE B O 1
ATOM 10270 N N . HIS B 1 622 ? 22.797 81 19.719 1 53.16 622 HIS B N 1
ATOM 10271 C CA . HIS B 1 622 ? 23.328 82.312 19.672 1 53.16 622 HIS B CA 1
ATOM 10272 C C . HIS B 1 622 ? 23.766 82.688 18.25 1 53.16 622 HIS B C 1
ATOM 10274 O O . HIS B 1 622 ? 24.047 81.812 17.438 1 53.16 622 HIS B O 1
ATOM 10280 N N . PRO B 1 623 ? 23.734 84 17.859 1 61.47 623 PRO B N 1
ATOM 10281 C CA . PRO B 1 623 ? 24.109 84.5 16.531 1 61.47 623 PRO B CA 1
ATOM 10282 C C . PRO B 1 623 ? 25.438 83.875 16.062 1 61.47 623 PRO B C 1
ATOM 10284 O O . PRO B 1 623 ? 25.688 83.812 14.852 1 61.47 623 PRO B O 1
ATOM 10287 N N . ASP B 1 624 ? 26.328 83.688 16.906 1 52.81 624 ASP B N 1
ATOM 10288 C CA . ASP B 1 624 ? 27.641 83.188 16.484 1 52.81 624 ASP B CA 1
ATOM 10289 C C . ASP B 1 624 ? 27.609 81.688 16.25 1 52.81 624 ASP B C 1
ATOM 10291 O O . ASP B 1 624 ? 28.656 81.062 16.016 1 52.81 624 ASP B O 1
ATOM 10295 N N . GLY B 1 625 ? 26.594 80.938 16.078 1 50.34 625 GLY B N 1
ATOM 10296 C CA . GLY B 1 625 ? 26.375 79.562 15.773 1 50.34 625 GLY B CA 1
ATOM 10297 C C . GLY B 1 625 ? 26.391 78.688 17 1 50.34 625 GLY B C 1
ATOM 10298 O O . GLY B 1 625 ? 26.266 77.438 16.906 1 50.34 625 GLY B O 1
ATOM 10299 N N . SER B 1 626 ? 26.828 79.125 18.078 1 55.28 626 SER B N 1
ATOM 10300 C CA . SER B 1 626 ? 26.891 78.25 19.281 1 55.28 626 SER B CA 1
ATOM 10301 C C . SER B 1 626 ? 25.531 78.125 19.938 1 55.28 626 SER B C 1
ATOM 10303 O O . SER B 1 626 ? 24.609 78.938 19.641 1 55.28 626 SER B O 1
ATOM 10305 N N . TYR B 1 627 ? 25 76.875 20.203 1 55.34 627 TYR B N 1
ATOM 10306 C CA . TYR B 1 627 ? 23.688 76.75 20.797 1 55.34 627 TYR B CA 1
ATOM 10307 C C . TYR B 1 627 ? 23.781 76.5 22.297 1 55.34 627 TYR B C 1
ATOM 10309 O O . TYR B 1 627 ? 24.797 75.938 22.766 1 55.34 627 TYR B O 1
ATOM 10317 N N . THR B 1 628 ? 23.438 77.312 23.266 1 52.75 628 THR B N 1
ATOM 10318 C CA . THR B 1 628 ? 23.375 77.062 24.688 1 52.75 628 THR B CA 1
ATOM 10319 C C . THR B 1 628 ? 22.094 76.312 25.062 1 52.75 628 THR B C 1
ATOM 10321 O O . THR B 1 628 ? 21.016 76.688 24.594 1 52.75 628 THR B O 1
ATOM 10324 N N . VAL B 1 629 ? 22.219 75.062 25.391 1 48.44 629 VAL B N 1
ATOM 10325 C CA . VAL B 1 629 ? 21.094 74.312 25.938 1 48.44 629 VAL B CA 1
ATOM 10326 C C . VAL B 1 629 ? 20.953 74.625 27.422 1 48.44 629 VAL B C 1
ATOM 10328 O O . VAL B 1 629 ? 21.906 74.438 28.188 1 48.44 629 VAL B O 1
ATOM 10331 N N . ARG B 1 630 ? 20.328 75.688 27.969 1 41.94 630 ARG B N 1
ATOM 10332 C CA . ARG B 1 630 ? 20.109 76 29.375 1 41.94 630 ARG B CA 1
ATOM 10333 C C . ARG B 1 630 ? 19.25 74.938 30.031 1 41.94 630 ARG B C 1
ATOM 10335 O O . ARG B 1 630 ? 18.078 74.75 29.672 1 41.94 630 ARG B O 1
ATOM 10342 N N . HIS B 1 631 ? 19.953 73.875 30.5 1 35.22 631 HIS B N 1
ATOM 10343 C CA . HIS B 1 631 ? 19.219 73.062 31.438 1 35.22 631 HIS B CA 1
ATOM 10344 C C . HIS B 1 631 ? 19 73.812 32.75 1 35.22 631 HIS B C 1
ATOM 10346 O O . HIS B 1 631 ? 19.859 74.562 33.219 1 35.22 631 HIS B O 1
ATOM 10352 N N . GLY B 1 632 ? 17.891 74.25 33.219 1 33.5 632 GLY B N 1
ATOM 10353 C CA . GLY B 1 632 ? 17.578 74.938 34.5 1 33.5 632 GLY B CA 1
ATOM 10354 C C . GLY B 1 632 ? 18.234 74.25 35.688 1 33.5 632 GLY B C 1
ATOM 10355 O O . GLY B 1 632 ? 17.781 74.375 36.812 1 33.5 632 GLY B O 1
ATOM 10356 N N . GLN B 1 633 ? 19.484 73.688 35.562 1 28.2 633 GLN B N 1
ATOM 10357 C CA . GLN B 1 633 ? 20.078 73 36.688 1 28.2 633 GLN B CA 1
ATOM 10358 C C . GLN B 1 633 ? 20.422 73.938 37.844 1 28.2 633 GLN B C 1
ATOM 10360 O O . GLN B 1 633 ? 21.047 75 37.594 1 28.2 633 GLN B O 1
ATOM 10365 N N . LYS B 1 634 ? 19.578 74 38.938 1 30.67 634 LYS B N 1
ATOM 10366 C CA . LYS B 1 634 ? 19.984 74.438 40.281 1 30.67 634 LYS B CA 1
ATOM 10367 C C . LYS B 1 634 ? 21.406 74 40.594 1 30.67 634 LYS B C 1
ATOM 10369 O O . LYS B 1 634 ? 21.828 72.938 40.219 1 30.67 634 LYS B O 1
ATOM 10374 N N . GLY B 1 635 ? 22.344 74.875 40.969 1 25.84 635 GLY B N 1
ATOM 10375 C CA . GLY B 1 635 ? 23.781 74.875 41.188 1 25.84 635 GLY B CA 1
ATOM 10376 C C . GLY B 1 635 ? 24.234 73.938 42.25 1 25.84 635 GLY B C 1
ATOM 10377 O O . GLY B 1 635 ? 25.359 74 42.75 1 25.84 635 GLY B O 1
ATOM 10378 N N . LYS B 1 636 ? 23.469 73.062 42.75 1 22.3 636 LYS B N 1
ATOM 10379 C CA . LYS B 1 636 ? 24.078 72.562 44 1 22.3 636 LYS B CA 1
ATOM 10380 C C . LYS B 1 636 ? 25.5 72.062 43.75 1 22.3 636 LYS B C 1
ATOM 10382 O O . LYS B 1 636 ? 25.828 71.625 42.656 1 22.3 636 LYS B O 1
ATOM 10387 N N . LYS B 1 637 ? 26.359 72.312 44.906 1 24.86 637 LYS B N 1
ATOM 10388 C CA . LYS B 1 637 ? 27.766 72.062 45.188 1 24.86 637 LYS B CA 1
ATOM 10389 C C . LYS B 1 637 ? 28.141 70.625 44.938 1 24.86 637 LYS B C 1
ATOM 10391 O O . LYS B 1 637 ? 27.375 69.75 45.281 1 24.86 637 LYS B O 1
ATOM 10396 N N . PRO B 1 638 ? 29.172 70.312 44.125 1 21.42 638 PRO B N 1
ATOM 10397 C CA . PRO B 1 638 ? 29.781 69 43.812 1 21.42 638 PRO B CA 1
ATOM 10398 C C . PRO B 1 638 ? 30.328 68.25 45.031 1 21.42 638 PRO B C 1
ATOM 10400 O O . PRO B 1 638 ? 31.297 68.75 45.656 1 21.42 638 PRO B O 1
ATOM 10403 N N . ALA B 1 639 ? 29.516 68 46.156 1 19.8 639 ALA B N 1
ATOM 10404 C CA . ALA B 1 639 ? 30.25 67.438 47.281 1 19.8 639 ALA B CA 1
ATOM 10405 C C . ALA B 1 639 ? 31.125 66.25 46.875 1 19.8 639 ALA B C 1
ATOM 10407 O O . ALA B 1 639 ? 30.812 65.562 45.906 1 19.8 639 ALA B O 1
ATOM 10408 N N . ALA B 1 640 ? 32.406 66.188 47.438 1 20.72 640 ALA B N 1
ATOM 10409 C CA . ALA B 1 640 ? 33.656 65.438 47.406 1 20.72 640 ALA B CA 1
ATOM 10410 C C . ALA B 1 640 ? 33.406 63.938 47.688 1 20.72 640 ALA B C 1
ATOM 10412 O O . ALA B 1 640 ? 32.531 63.594 48.5 1 20.72 640 ALA B O 1
ATOM 10413 N N . PRO B 1 641 ? 33.562 63.125 46.719 1 18.84 641 PRO B N 1
ATOM 10414 C CA . PRO B 1 641 ? 33.531 61.688 46.906 1 18.84 641 PRO B CA 1
ATOM 10415 C C . PRO B 1 641 ? 34.344 61.219 48.094 1 18.84 641 PRO B C 1
ATOM 10417 O O . PRO B 1 641 ? 35.531 61.531 48.188 1 18.84 641 PRO B O 1
ATOM 10420 N N . ALA B 1 642 ? 33.75 60.969 49.25 1 16.84 642 ALA B N 1
ATOM 10421 C CA . ALA B 1 642 ? 34.344 60.469 50.5 1 16.84 642 ALA B CA 1
ATOM 10422 C C . ALA B 1 642 ? 35.188 59.219 50.25 1 16.84 642 ALA B C 1
ATOM 10424 O O . ALA B 1 642 ? 35 58.531 49.25 1 16.84 642 ALA B O 1
ATOM 10425 N N . VAL B 1 643 ? 35.812 58.5 51.375 1 16.59 643 VAL B N 1
ATOM 10426 C CA . VAL B 1 643 ? 37.062 58.031 51.969 1 16.59 643 VAL B CA 1
ATOM 10427 C C . VAL B 1 643 ? 37.094 56.5 51.969 1 16.59 643 VAL B C 1
ATOM 10429 O O . VAL B 1 643 ? 38.156 55.906 51.844 1 16.59 643 VAL B O 1
ATOM 10432 N N . ALA B 1 644 ? 36.031 55.625 51.969 1 17.95 644 ALA B N 1
ATOM 10433 C CA . ALA B 1 644 ? 36.281 54.812 53.156 1 17.95 644 ALA B CA 1
ATOM 10434 C C . ALA B 1 644 ? 37.531 53.969 53.031 1 17.95 644 ALA B C 1
ATOM 10436 O O . ALA B 1 644 ? 37.969 53.656 51.906 1 17.95 644 ALA B O 1
ATOM 10437 N N . PRO B 1 645 ? 38.031 53.219 54.312 1 16.95 645 PRO B N 1
ATOM 10438 C CA . PRO B 1 645 ? 39.219 52.719 54.969 1 16.95 645 PRO B CA 1
ATOM 10439 C C . PRO B 1 645 ? 39.719 51.406 54.344 1 16.95 645 PRO B C 1
ATOM 10441 O O . PRO B 1 645 ? 39.031 50.812 53.531 1 16.95 645 PRO B O 1
ATOM 10444 N N . GLY B 1 646 ? 40.312 50.375 55.281 1 15.86 646 GLY B N 1
ATOM 10445 C CA . GLY B 1 646 ? 41.562 49.719 55.562 1 15.86 646 GLY B CA 1
ATOM 10446 C C . GLY B 1 646 ? 41.625 48.312 54.969 1 15.86 646 GLY B C 1
ATOM 10447 O O . GLY B 1 646 ? 42.594 47.969 54.312 1 15.86 646 GLY B O 1
ATOM 10448 N N . ALA B 1 647 ? 40.938 47.125 55.625 1 16.84 647 ALA B N 1
ATOM 10449 C CA . ALA B 1 647 ? 41.594 46.094 56.406 1 16.84 647 ALA B CA 1
ATOM 10450 C C . ALA B 1 647 ? 42.312 45.094 55.5 1 16.84 647 ALA B C 1
ATOM 10452 O O . ALA B 1 647 ? 41.969 44.938 54.344 1 16.84 647 ALA B O 1
ATOM 10453 N N . ARG B 1 648 ? 43.031 43.812 56.219 1 15.86 648 ARG B N 1
ATOM 10454 C CA . ARG B 1 648 ? 44.25 43.062 56.531 1 15.86 648 ARG B CA 1
ATOM 10455 C C . ARG B 1 648 ? 44.375 41.844 55.656 1 15.86 648 ARG B C 1
ATOM 10457 O O . ARG B 1 648 ? 45.438 41.625 55.031 1 15.86 648 ARG B O 1
ATOM 10464 N N . PHE B 1 649 ? 43.906 40.469 56.156 1 15.8 649 PHE B N 1
ATOM 10465 C CA . PHE B 1 649 ? 44.781 39.406 56.656 1 15.8 649 PHE B CA 1
ATOM 10466 C C . PHE B 1 649 ? 45.188 38.469 55.531 1 15.8 649 PHE B C 1
ATOM 10468 O O . PHE B 1 649 ? 44.562 38.438 54.469 1 15.8 649 PHE B O 1
ATOM 10475 N N . ALA B 1 650 ? 45.656 37 55.875 1 16.38 650 ALA B N 1
ATOM 10476 C CA . ALA B 1 650 ? 46.812 36.094 56.031 1 16.38 650 ALA B CA 1
ATOM 10477 C C . ALA B 1 650 ? 46.875 35.062 54.906 1 16.38 650 ALA B C 1
ATOM 10479 O O . ALA B 1 650 ? 45.875 34.875 54.188 1 16.38 650 ALA B O 1
ATOM 10480 N N . PRO B 1 651 ? 47.188 33.656 55.312 1 16.14 651 PRO B N 1
ATOM 10481 C CA . PRO B 1 651 ? 48.375 32.781 55.219 1 16.14 651 PRO B CA 1
ATOM 10482 C C . PRO B 1 651 ? 48.281 31.828 54.031 1 16.14 651 PRO B C 1
ATOM 10484 O O . PRO B 1 651 ? 48.969 32 53.031 1 16.14 651 PRO B O 1
ATOM 10487 N N . ARG B 1 652 ? 48.281 30.344 54.344 1 15.74 652 ARG B N 1
ATOM 10488 C CA . ARG B 1 652 ? 49.281 29.281 54.375 1 15.74 652 ARG B CA 1
ATOM 10489 C C . ARG B 1 652 ? 49.094 28.344 53.156 1 15.74 652 ARG B C 1
ATOM 10491 O O . ARG B 1 652 ? 50.062 28.078 52.438 1 15.74 652 ARG B O 1
ATOM 10498 N N . THR B 1 653 ? 48.875 26.953 53.375 1 14.52 653 THR B N 1
ATOM 10499 C CA . THR B 1 653 ? 49.688 25.75 53.344 1 14.52 653 THR B CA 1
ATOM 10500 C C . THR B 1 653 ? 49.438 24.969 52.031 1 14.52 653 THR B C 1
ATOM 10502 O O . THR B 1 653 ? 50.344 24.656 51.312 1 14.52 653 THR B O 1
ATOM 10505 N N . LYS B 1 654 ? 49.125 23.531 52.188 1 16.11 654 LYS B N 1
ATOM 10506 C CA . LYS B 1 654 ? 49.938 22.312 52.062 1 16.11 654 LYS B CA 1
ATOM 10507 C C . LYS B 1 654 ? 49.844 21.734 50.656 1 16.11 654 LYS B C 1
ATOM 10509 O O . LYS B 1 654 ? 48.969 22.109 49.875 1 16.11 654 LYS B O 1
ATOM 10514 N N . PRO B 1 655 ? 49.406 20.219 50.406 1 16.23 655 PRO B N 1
ATOM 10515 C CA . PRO B 1 655 ? 50.125 18.969 50.188 1 16.23 655 PRO B CA 1
ATOM 10516 C C . PRO B 1 655 ? 49.969 18.406 48.781 1 16.23 655 PRO B C 1
ATOM 10518 O O . PRO B 1 655 ? 49.031 18.797 48.062 1 16.23 655 PRO B O 1
ATOM 10521 N N . ILE B 1 656 ? 50.656 17.078 48.375 1 15.67 656 ILE B N 1
ATOM 10522 C CA . ILE B 1 656 ? 51.469 16.219 47.531 1 15.67 656 ILE B CA 1
ATOM 10523 C C . ILE B 1 656 ? 50.562 15.344 46.656 1 15.67 656 ILE B C 1
ATOM 10525 O O . ILE B 1 656 ? 50.969 14.891 45.594 1 15.67 656 ILE B O 1
ATOM 10529 N N . LYS B 1 657 ? 49.312 15.039 46.969 1 14.91 657 LYS B N 1
ATOM 10530 C CA . LYS B 1 657 ? 49.125 13.594 47 1 14.91 657 LYS B CA 1
ATOM 10531 C C . LYS B 1 657 ? 49.312 12.977 45.594 1 14.91 657 LYS B C 1
ATOM 10533 O O . LYS B 1 657 ? 49.125 13.648 44.594 1 14.91 657 LYS B O 1
ATOM 10538 N N . LYS B 1 658 ? 49.219 11.523 45.688 1 15.63 658 LYS B N 1
ATOM 10539 C CA . LYS B 1 658 ? 49.656 10.18 45.312 1 15.63 658 LYS B CA 1
ATOM 10540 C C . LYS B 1 658 ? 49.281 9.844 43.875 1 15.63 658 LYS B C 1
ATOM 10542 O O . LYS B 1 658 ? 48.406 10.492 43.281 1 15.63 658 LYS B O 1
ATOM 10547 N N . LYS B 1 659 ? 49.125 8.539 43.688 1 14.71 659 LYS B N 1
ATOM 10548 C CA . LYS B 1 659 ? 49.719 7.363 43.031 1 14.71 659 LYS B CA 1
ATOM 10549 C C . LYS B 1 659 ? 48.812 6.902 41.875 1 14.71 659 LYS B C 1
ATOM 10551 O O . LYS B 1 659 ? 49.156 5.926 41.188 1 14.71 659 LYS B O 1
ATOM 10556 N N . ALA B 1 660 ? 47.75 7.461 41.406 1 15.67 660 ALA B N 1
ATOM 10557 C CA . ALA B 1 660 ? 46.875 6.348 41.062 1 15.67 660 ALA B CA 1
ATOM 10558 C C . ALA B 1 660 ? 47.5 5.465 40 1 15.67 660 ALA B C 1
ATOM 10560 O O . ALA B 1 660 ? 48.031 5.969 39 1 15.67 660 ALA B O 1
ATOM 10561 N N . GLU B 1 661 ? 47.531 4.098 40.312 1 14.84 661 GLU B N 1
ATOM 10562 C CA . GLU B 1 661 ? 48.031 2.781 39.938 1 14.84 661 GLU B CA 1
ATOM 10563 C C . GLU B 1 661 ? 47.594 2.42 38.531 1 14.84 661 GLU B C 1
ATOM 10565 O O . GLU B 1 661 ? 48.438 2.035 37.688 1 14.84 661 GLU B O 1
ATOM 10570 N N . GLY B 1 662 ? 46.406 1.679 38.438 1 14.41 662 GLY B N 1
ATOM 10571 C CA . GLY B 1 662 ? 46.531 0.26 38.125 1 14.41 662 GLY B CA 1
ATOM 10572 C C . GLY B 1 662 ? 46.656 -0.023 36.656 1 14.41 662 GLY B C 1
ATOM 10573 O O . GLY B 1 662 ? 47.781 -0.224 36.156 1 14.41 662 GLY B O 1
ATOM 10574 N N . GLY B 1 663 ? 45.594 -0.576 36.094 1 15.14 663 GLY B N 1
ATOM 10575 C CA . GLY B 1 663 ? 45.562 -1.964 35.656 1 15.14 663 GLY B CA 1
ATOM 10576 C C . GLY B 1 663 ? 46 -2.143 34.219 1 15.14 663 GLY B C 1
ATOM 10577 O O . GLY B 1 663 ? 46 -1.186 33.438 1 15.14 663 GLY B O 1
ATOM 10578 N N . PRO B 1 664 ? 46.469 -3.303 33.938 1 15.81 664 PRO B N 1
ATOM 10579 C CA . PRO B 1 664 ? 47.312 -4.027 33 1 15.81 664 PRO B CA 1
ATOM 10580 C C . PRO B 1 664 ? 46.625 -4.207 31.625 1 15.81 664 PRO B C 1
ATOM 10582 O O . PRO B 1 664 ? 47.312 -4.289 30.609 1 15.81 664 PRO B O 1
ATOM 10585 N N . ALA B 1 665 ? 45.25 -4.348 31.578 1 15.23 665 ALA B N 1
ATOM 10586 C CA . ALA B 1 665 ? 45.094 -5.727 31.141 1 15.23 665 ALA B CA 1
ATOM 10587 C C . ALA B 1 665 ? 45.688 -5.922 29.734 1 15.23 665 ALA B C 1
ATOM 10589 O O . ALA B 1 665 ? 46.5 -6.824 29.531 1 15.23 665 ALA B O 1
ATOM 10590 N N . ALA B 1 666 ? 44.781 -6.047 28.766 1 15.45 666 ALA B N 1
ATOM 10591 C CA . ALA B 1 666 ? 44.469 -7.32 28.109 1 15.45 666 ALA B CA 1
ATOM 10592 C C . ALA B 1 666 ? 45.312 -7.504 26.859 1 15.45 666 ALA B C 1
ATOM 10594 O O . ALA B 1 666 ? 45.656 -6.531 26.188 1 15.45 666 ALA B O 1
ATOM 10595 N N . PRO B 1 667 ? 45.531 -8.812 26.562 1 15.59 667 PRO B N 1
ATOM 10596 C CA . PRO B 1 667 ? 46.406 -9.75 25.828 1 15.59 667 PRO B CA 1
ATOM 10597 C C . PRO B 1 667 ? 46.188 -9.68 24.328 1 15.59 667 PRO B C 1
ATOM 10599 O O . PRO B 1 667 ? 47.125 -9.82 23.547 1 15.59 667 PRO B O 1
ATOM 10602 N N . GLY B 1 668 ? 44.844 -9.742 23.953 1 14.95 668 GLY B N 1
ATOM 10603 C CA . GLY B 1 668 ? 44.656 -10.945 23.156 1 14.95 668 GLY B CA 1
ATOM 10604 C C . GLY B 1 668 ? 45.312 -10.883 21.797 1 14.95 668 GLY B C 1
ATOM 10605 O O . GLY B 1 668 ? 45.656 -9.797 21.312 1 14.95 668 GLY B O 1
ATOM 10606 N N . LYS B 1 669 ? 45.281 -12.078 21.125 1 15.76 669 LYS B N 1
ATOM 10607 C CA . LYS B 1 669 ? 45.938 -13.016 20.234 1 15.76 669 LYS B CA 1
ATOM 10608 C C . LYS B 1 669 ? 45.844 -12.547 18.781 1 15.76 669 LYS B C 1
ATOM 10610 O O . LYS B 1 669 ? 46.875 -12.469 18.078 1 15.76 669 LYS B O 1
ATOM 10615 N N . GLU B 1 670 ? 45 -13.258 18.031 1 15.46 670 GLU B N 1
ATOM 10616 C CA . GLU B 1 670 ? 45.5 -14.312 17.141 1 15.46 670 GLU B CA 1
ATOM 10617 C C . GLU B 1 670 ? 45.656 -13.805 15.711 1 15.46 670 GLU B C 1
ATOM 10619 O O . GLU B 1 670 ? 46.719 -13.969 15.102 1 15.46 670 GLU B O 1
ATOM 10624 N N . ASN B 1 671 ? 44.688 -14.258 14.836 1 14.72 671 ASN B N 1
ATOM 10625 C CA . ASN B 1 671 ? 44.969 -15.25 13.805 1 14.72 671 ASN B CA 1
ATOM 10626 C C . ASN B 1 671 ? 45.25 -14.594 12.461 1 14.72 671 ASN B C 1
ATOM 10628 O O . ASN B 1 671 ? 46.219 -14.93 11.797 1 14.72 671 ASN B O 1
ATOM 10632 N N . ALA B 1 672 ? 44.156 -14.195 11.68 1 15.57 672 ALA B N 1
ATOM 10633 C CA . ALA B 1 672 ? 44.062 -15.016 10.477 1 15.57 672 ALA B CA 1
ATOM 10634 C C . ALA B 1 672 ? 45 -14.492 9.391 1 15.57 672 ALA B C 1
ATOM 10636 O O . ALA B 1 672 ? 45.438 -13.336 9.438 1 15.57 672 ALA B O 1
ATOM 10637 N N . LYS B 1 673 ? 44.469 -14.883 8.039 1 16.25 673 LYS B N 1
ATOM 10638 C CA . LYS B 1 673 ? 44.938 -15.57 6.832 1 16.25 673 LYS B CA 1
ATOM 10639 C C . LYS B 1 673 ? 45.531 -14.578 5.832 1 16.25 673 LYS B C 1
ATOM 10641 O O . LYS B 1 673 ? 45.281 -13.375 5.906 1 16.25 673 LYS B O 1
ATOM 10646 N N . ALA B 1 674 ? 45.281 -14.984 4.484 1 15.3 674 ALA B N 1
ATOM 10647 C CA . ALA B 1 674 ? 46.094 -15.422 3.344 1 15.3 674 ALA B CA 1
ATOM 10648 C C . ALA B 1 674 ? 46.156 -14.344 2.266 1 15.3 674 ALA B C 1
ATOM 10650 O O . ALA B 1 674 ? 45.125 -13.984 1.689 1 15.3 674 ALA B O 1
ATOM 10651 N N . TRP B 1 675 ? 46.75 -13.344 2.359 1 16.02 675 TRP B N 1
ATOM 10652 C CA . TRP B 1 675 ? 46.969 -12.367 1.302 1 16.02 675 TRP B CA 1
ATOM 10653 C C . TRP B 1 675 ? 47.5 -13.039 0.045 1 16.02 675 TRP B C 1
ATOM 10655 O O . TRP B 1 675 ? 48.656 -13.492 0.022 1 16.02 675 TRP B O 1
ATOM 10665 N N . ASN B 1 676 ? 46.656 -13.883 -0.573 1 15.96 676 ASN B N 1
ATOM 10666 C CA . ASN B 1 676 ? 47.25 -14.391 -1.809 1 15.96 676 ASN B CA 1
ATOM 10667 C C . ASN B 1 676 ? 47.594 -13.25 -2.762 1 15.96 676 ASN B C 1
ATOM 10669 O O . ASN B 1 676 ? 46.75 -12.422 -3.096 1 15.96 676 ASN B O 1
ATOM 10673 N N . SER B 1 677 ? 48.781 -12.992 -3.143 1 16.83 677 SER B N 1
ATOM 10674 C CA . SER B 1 677 ? 49.656 -12.109 -3.887 1 16.83 677 SER B CA 1
ATOM 10675 C C . SER B 1 677 ? 49.5 -12.289 -5.391 1 16.83 677 SER B C 1
ATOM 10677 O O . SER B 1 677 ? 50.219 -11.688 -6.18 1 16.83 677 SER B O 1
ATOM 10679 N N . LYS B 1 678 ? 48.906 -13.336 -5.875 1 16.14 678 LYS B N 1
ATOM 10680 C CA . LYS B 1 678 ? 49.656 -13.477 -7.117 1 16.14 678 LYS B CA 1
ATOM 10681 C C . LYS B 1 678 ? 49.656 -12.172 -7.902 1 16.14 678 LYS B C 1
ATOM 10683 O O . LYS B 1 678 ? 48.844 -11.281 -7.656 1 16.14 678 LYS B O 1
ATOM 10688 N N . LYS B 1 679 ? 49.688 -12.469 -9.164 1 16.27 679 LYS B N 1
ATOM 10689 C CA . LYS B 1 679 ? 50.5 -12.219 -10.352 1 16.27 679 LYS B CA 1
ATOM 10690 C C . LYS B 1 679 ? 50.094 -10.914 -11.031 1 16.27 679 LYS B C 1
ATOM 10692 O O . LYS B 1 679 ? 49 -10.398 -10.797 1 16.27 679 LYS B O 1
ATOM 10697 N N . LYS B 1 680 ? 50.062 -11.039 -12.352 1 16.95 680 LYS B N 1
ATOM 10698 C CA . LYS B 1 680 ? 50.875 -10.43 -13.383 1 16.95 680 LYS B CA 1
ATOM 10699 C C . LYS B 1 680 ? 50.312 -9.094 -13.836 1 16.95 680 LYS B C 1
ATOM 10701 O O . LYS B 1 680 ? 51.031 -8.078 -13.852 1 16.95 680 LYS B O 1
ATOM 10706 N N . LYS B 1 681 ? 49.875 -9.219 -15.203 1 17.28 681 LYS B N 1
ATOM 10707 C CA . LYS B 1 681 ? 50.094 -8.445 -16.422 1 17.28 681 LYS B CA 1
ATOM 10708 C C . LYS B 1 681 ? 49.031 -7.348 -16.562 1 17.28 681 LYS B C 1
ATOM 10710 O O . LYS B 1 681 ? 47.844 -7.598 -16.359 1 17.28 681 LYS B O 1
#

Radius of gyration: 40.8 Å; Cα contacts (8 Å, |Δi|>4): 2658; chains: 2; bounding box: 85×175×102 Å

Sequence (1362 aa):
MNKTTCTAYTEFLPICREDMARRGWDELDFVVVGGDAYVDHPSFGTAIISRLLEAEGYRVGVLAQPRYTDCEDFKRFGKPKYGFFIGGGNVDSMVSHYSVAKIARAEDEYSPGGKAGARPDRSATVYTKLAKEAYPDLPVILGGLEASLRRFAHYDYWLDTVLPSIAEDSGADLISFGMGEHQTVEIARRLAAGESIETITDVNGTCYMTDFDHLPARYVECAGYKKVASDKVAYAKACRIQMDNQDVVSGQIIVQKQSEKYLVQNLPAKPLVRWELDKVYALPYTRRYHPIYEAMGGVPAIREVQFSIIQNRGCFGGCNFCAIQLHQGRRVTSRSADSIVAEAERMTHEPDFKGYIHDIGGPTANFRFPSCREQMLKGMCTGGKHCLAPQACPHLIVDHSDYLNILRRVRQLPGVKKVFVRSGIRFDYLMADPDETFFKELVEHHVSGQLKVAPEHCAPNTLAYMGKPPIEVFNKFKDKFYELSKKAGKKQYLVPYLMSSHPGSTLKDAVYLAEYLYKNHMRPEQVQDFYPTPGTVSTCMFYTGLDPYTLKPVFVEKTAEGKALQRALLQYYEPRNAEKVVKALKMTHREDLIPLLVPAEGRRAVQRSAKRAGESPEVTIHPDGSYTVRHGQKGKKPAAPAVAPGARFAPRTKPIKKKAEGGPAAPGKENAKAWNSKKKKMNKTTCTAYTEFLPICREDMARRGWDELDFVVVGGDAYVDHPSFGTAIISRLLEAEGYRVGVLAQPRYTDCEDFKRFGKPKYGFFIGGGNVDSMVSHYSVAKIARAEDEYSPGGKAGARPDRSATVYTKLAKEAYPDLPVILGGLEASLRRFAHYDYWLDTVLPSIAEDSGADLISFGMGEHQTVEIARRLAAGESIETITDVNGTCYMTDFDHLPARYVECAGYKKVASDKVAYAKACRIQMDNQDVVSGQIIVQKQSEKYLVQNLPAKPLVRWELDKVYALPYTRRYHPIYEAMGGVPAIREVQFSIIQNRGCFGGCNFCAIQLHQGRRVTSRSADSIVAEAERMTHEPDFKGYIHDIGGPTANFRFPSCREQMLKGMCTGGKHCLAPQACPHLIVDHSDYLNILRRVRQLPGVKKVFVRSGIRFDYLMADPDETFFKELVEHHVSGQLKVAPEHCAPNTLAYMGKPPIEVFNKFKDKFYELSKKAGKKQYLVPYLMSSHPGSTLKDAVYLAEYLYKNHMRPEQVQDFYPTPGTVSTCMFYTGLDPYTLKPVFVEKTAEGKALQRALLQYYEPRNAEKVVKALKMTHREDLIPLLVPAEGRRAVQRSAKRAGESPEVTIHPDGSYTVRHGQKGKKPAAPAVAPGARFAPRTKPIKKKAEGGPAAPGKENAKAWNSKKKK

Organism: NCBI:txid2903556

Nearest PDB structures (foldseek):
  9ccb-assembly1_A  TM=6.762E-01  e=1.717E-14  Methanothermobacter marburgensis
  6wte-assembly2_B  TM=5.472E-01  e=7.569E-12  Kitasatospora setae KM-6054
  7mjx-assembly2_B  TM=6.395E-01  e=1.164E-06  Bacteroides uniformis
  7mjz-assembly1_A  TM=6.041E-01  e=4.837E-07  Bacteroides uniformis
  3fni-assembly1_A  TM=5.753E-01  e=1.037E+00  Nostoc sp. PCC 7120 = FACHB-418

Foldseek 3Di:
DPPPPPPPLDDDAAAAQVSCVVVPHLAFQEEEEEQFFFFLALLKPSNLLQLLCVVLPTRYYYHYLDDQPALVSLCRSHDHDAAYEYEYISDQLQVQQAALVRHGDQFHLRYQLRGPDSADHVRQLSNLQSNCVVPVQHAYEYEDLSLLQQQAFWQDPVVRFTDGGSCVRRVHAKYQFARCSQVSSVQSVCSVVVDGSNPPPARARMKGWDAPVPDDPDEAEAEANVCVRVPLLSVLQRLQLVLQQQWQQAHGWYWHHYDHIIMIHHHHDDDDAAVRVLVSNPRSTSLAGDCVSVVRNGRNVSVQPSLEAEFKAADLLQFQQDSSCRHNRHFMHGYALVSRLVVLLVLLPDPPRQQERNAYAHQAGQDHHGQAPCCVNNNDDGLSDGCPPQHHDPRGDQDRPRVQVSLVSSCPHPNHPAAAHAHEHALSSQLVDPDCVVVLVNLQTHHPQEHEYEQQAAQPQLCVLRSHYHCVSVVVSQVVSVVSNVVSVHRHYYAYAYEFQFWQQALVRLLVRLVVCLVVVHAHPDYGYRRLDGNGQRVSCQSSQARSSVRDGIDGDPDPLRRLLSVLSSRLADLVSLLSPCVSCVVVVNNVCSPRRHDPNNVVVNVVVVVVVVPDQQFCQDPVRHTDRDDVDPDDDPPPDDDDDDDDDDDDDDYDDDDYDDDDDDDYDDDDDDDDDDDDD/DPPPPPPPLDDDAAAAQVSCVVVPHLAFQEEEEEQFFFFLALLKPSNLLQLLCVVLPTRYYYHYLDDLPALVSLCRSHDHDAAYEYEYISDQLQVQQAALVRHGDQFHLRYQLRGPDSADHVRQLSNLQSNCVVPVQHAYEYEDLSLLQQQAFWADPNVRFTDGGSCVRRVHAKYQFARRSQVSSVQSVCSVVVDDSNPPPARARMKGWDAPVPDDPDFAEAEANVCVRVPLLSVLQRLQLVLQQQWQQAHGWYWHHYPHIIMIHHHHDDDDAAVRVLVSNPRSTSLAGDCVSVVRNGRNVSVQPSLEAEFKAADLLQFQQDSSCRHNRHFMHGYALVSRLVVLLVLLPDPPQQQERNAYAHQAGQDHHGQAPCCVNNNDDGLSDGCPPQHHDPRGDQDRPRVQVSLVSSCPHPNHPAAAHAHEHALSSQLVDPDCVVVLVNLQTHHPQEHEYEQQAAQPQLCVLRSHYHCVSVVVSQVVSVVSNVVNVHRHYYAYAYEFQFWQQALVRLLVRLVVCLVVVHAHPDYGYRRLDGNGQSVSCQSSQARSSVRDGIDGDPDPLRRLLSVLSSRLADLVSLLSPCVSCVVVVNNVCSPRRHDPNNVVVNVVVVVVVVPQQPFCQDPVRDTDRPPVDDDDDPPDDDDDDDDDDYDYYDDDDDDDDDDDDDDDDDDDDDPPDDDDD

InterPro domains:
  IPR006638 Elp3/MiaA/NifB-like, radical SAM core domain [SM00729] (305-557)
  IPR007197 Radical SAM [PS51918] (300-574)
  IPR007197 Radical SAM [SFLDS00029] (4-601)
  IPR013704 UPF0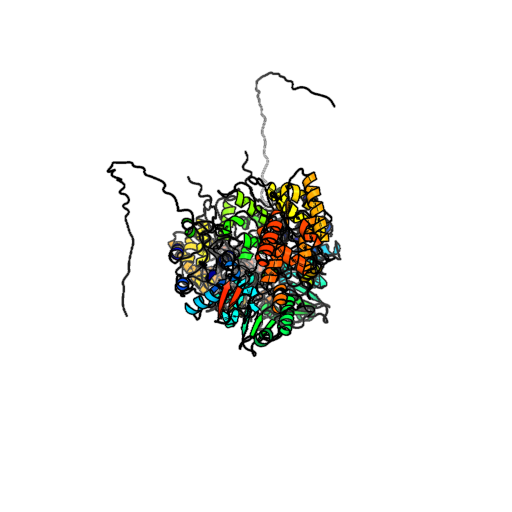313, N-terminal [PF08497] (12-308)
  IPR022946 Uncharacterised protein family UPF0313 [MF_01251] (12-572)
  IPR022946 Uncharacterised protein family UPF0313 [PTHR32331] (3-594)
  IPR022946 Uncharacterised protein family UPF0313 [SFLDG01069] (4-601)
  IPR022946 Uncharacterised protein family UPF0313 [TIGR03904] (12-571)
  IPR023404 Radical SAM, alpha/beta horseshoe [G3DSA:3.80.30.20] (305-547)
  IPR024560 UPF0313, C-terminal [PF11842] (525-595)
  IPR058240 Radical SAM superfamily [SSF102114] (308-550)

pLDDT: mean 87.27, std 22.92, range [14.32, 98.88]

Secondary structure (DSSP, 8-state):
----------PPPP-SHHHHHHTT-SS-SEEEEESS--B-STTSHHHHHHHHHHHTT--EEEEES---SSSGGGGTT---SSEEEEE--SS-HHHHHB-TT-PBPSB-TTSGGGBS-SS-TTHHHHHHHHHHHH-TTS-EEEEHHHHHHTSSSEEETTTTEEE--HHHHH--SEEE-SS-HHHHHHHHHHHHTT--GGG----TTEEEEE-GGG--SS-EEE--HHHHHH-HHHHHHHHHHHHTT--TTT---EEEE-SSSEEEEPPPPPPP-HHHHHHHHTS----SB-GGGGGGT--TTHHHHTTEEE-EE--TT--TT-THHHHT-SS-EE--HHHHHHHHHHHTTSTT--SEE-EEE-SSTT--S-S-STHHHH-S--TT--SSSSS--TT-----HHHHHHHHHHHTSTT--EE---SPB-HHHHHH-S--HHHHHHHHHS-BSEEEEEEE---HHHHHHHT---HHHHHHHHHHHHHHHHHTT---EEEEEEEES-TT--HHHHHHHHHHHHHTT---S--EE----TT-HHHHHHHHSB-TTT--B-----SHHHHHHHHHHHTTT-GGGHHHHHHHHHHTT-GGGHHHHS-HHHHHHHHHHHHHHHS--EEEE-TTS-EEEE---------------------------------------------------/----------PPPP-SHHHHHHTT-S--SEEEEESS--B-STTSHHHHHHHHHHHTT--EEEEES---SSSGGGGTT---SSEEEEE--SS-HHHHHB-TT-PBPSB-TTSGGGBS-SS-TTHHHHHHHHHHHH-TTS-EEEEHHHHHHTSSSEEETTTTEEE--HHHHH--SEEE-SS-HHHHHHHHHHHHTT--GGG----TTEEEEE-GGG--SS-EEE--HHHHHH-HHHHHHHHHHHHHT--TTT---EEEE-SSSEEEEPPPPPPP-HHHHHHHHTS----SB-GGGGGGT--TTHHHHTTEEE-EE--TT--TT-THHHHT-SS-EE--HHHHHHHHHHHTTSTT--SEE-EEE-SSTT--S-S-STHHHH-S--TT--SSSSS--TT-----HHHHHHHHHHHTSTT--EE---SPB-HHHHHT-S--HHHHHHHHHS-BSEEEEEEE---HHHHHHHT---HHHHHHHHHHHHHHHHHTT---EEEEEEEES-TT--HHHHHHHHHHHHHTT---S--EE----TT-HHHHHHHHSB-TTT--B-----SHHHHHHHHHHHTTT-GGGHHHHHHHHHHTT-GGGHHHHS-HHHHHHHHHHHHHHHS--EEEE-TTS-EEEE---------------------------------------------------